Protein 7VPW (pdb70)

GO terms:
  GO:0005515 protein binding (F, IPI)
  GO:0006606 protein import into nucleus (P, IDA)
  GO:0008139 nuclear localization sequence binding (F, TAS)
  GO:0005634 nucleus (C, TAS)
  GO:0005737 cytoplasm (C, TAS)
  GO:0005829 cytosol (C, TAS)
  GO:0005929 cilium (C, TAS)
  GO:0005654 nucleoplasm (C, IDA)
  GO:0005730 nucleolus (C, IDA)
  GO:0005829 cytosol (C, IDA)
  GO:0070062 extracellular exosome (C, HDA)
  GO:0003723 RNA binding (F, HDA)

Secondary structure (DSSP, 8-state):
---STTHHHHHHHHHHHT-SSHHHHHHHHHHHHHHTTSTHHHHHHHHHHHH-TTS-HHHHHHHHHHHHHHHHS-GGG--HHHHHHHHHHHHHSTT-SSHHHHHHHHHHHHHHHHSS-GGGSTTHHHHHHHGGG-SSHHHHHHHHHHHHHHHHH-HHHHSSGGGT-THHHHHHHHHHGGG-S-HHHHHHHHHHHHTTTTTT-HHHHTTHHHHHHHHHHHTT---HHHHHHHHHHHHHHHHH-HHHHGGGHHHHHHHHHHHHT-SSHHHHHHHHHHHHHHHTSTTHHHHGGGTHHHHHHHHHHHTSPPHHHHHHH---S-HHHHHHHHHHHHHHHHGGGGGGGTHHHHHHHTT-SSHHHHHHHHHHHHHTHHHHHHHHGGGHHHHHHHHHHHTT-SSHHHHHHHHHHHHHTHHHHHHS-IIIIIHHHHHHHHHHHT-SSHHHHHHHHHHHHHHHHHHGGGGGGGHHHHHHHHHHHHHH--SHHHHHHHHHHHHHHHHHGGGG--HHHHHHHHHHHHHHHHHS-TT-STHHHHHHHHHHHHHHHGGGGGGGHHHHHHHHHHHHHHHHHHHHHHHH-TTT-PPP-THHHHHHHHHHHHHHHHHGGGGHHHHTTS-HHHHHHHHTT-SSHHHHHHHHHHHHHHHHH-HHHHGGGHHHHHHHHHHH--TTSHHHHHHHHHHHHHHHHHHGGGGGGGHHHHHHHHHHHHT-SS--HHHHHHHHHHHHHHHHH-HHHHGGGGGGTHHHHHHHHTTS-SSHHHHHHHHHHHHHHTT--HHHHTTHHHHHHHHHT-SS--HHHHHHHHHHHHHHHHHH-HHHHHHHHTTS-HHHHHHHHHHHT-/-------

Radius of gyration: 36.33 Å; Cα contacts (8 Å, |Δi|>4): 1030; chains: 2; bounding box: 74×64×117 Å

Foldseek 3Di:
DCDDDPD/DDDDPPLVVVLVLLVQCVDPDVVSVVVSVVVLVVVLVPLVLLVSLLCLQQPVVVDDNVSSLVSLVSSLVSLVPPVVPHDPVSLVVSVVRLLVCCQPPDVSSNVSSLSSLLSSCLRPHCVVPVVLVVSLLVQCPPPRVSSNLSSLSSLLSNCVRAVVPLLDPPNPNPVLVLLVSLLVQLPPPDVSSVLSSLSSNQSCLLVVRVSCVVVVVSVVVSLVVLLPPPPLSSLLSSLSSLLSCCVHVVVVCVVVVVVVLVSLLVQLPDPDFSSVQSSLSSLLSNLVDPVNVVPCVVPLLSRLVSLLVQLQDDVVVVVVVCDDDGSNNSSLSSLLSVLQVCAQVSCVSPVVLLVVQCPDPPVSSNLSSLSSLQSNCVRHVVNCVVCCLVVLVSLLVQCVDPDQSSVQSSLNSVLSNLQVQLVDDCVSRPVSSVVSLLVQCPPPDVSSVQSSLLSLLSNLLRNQQVCLVVVVVVLVSLLVVLVVDDPPSVLSSLSSLLSNLLRNAQSQQDVVSCVSHVPSLLVCVVPDDLPDDSCLSVLSSLLSNCLRNQQSCLVRVVVLLVSLLVNLVVLLVLQVVCVVPNPVRPHDDCSSNLSSLSSLLSNLQRNAQSCVVPLVPGCLVVSLLSQCPPPPLSSVLSSLSNLQSCLRRPCVSVVVCCVVVLVSLLVVCDCVVVSNNLSSLLSLLSNLQSCALVCVVSCVSRVVSLLVVLPDPPHDLSSNQSSLLSLLSNLLRHLVVSLVCLLRHVQSSLVRQLPDDQDVSNVSSLSSVLSSCVVPVVSCVVPVVSVLSSVLSDDDHDPVSLVSVLCSVVVVDVVQDDVSVCVVCVPDDPSSSVSCCVSNVD

Solvent-accessible surface area: 38948 Å² total; per-residue (Å²): 228,172,38,39,102,18,49,230,33,74,140,148,34,22,131,101,16,21,86,5,9,127,48,23,78,17,142,62,79,99,76,70,172,79,5,104,85,78,19,115,108,53,23,135,142,36,76,14,1,16,33,3,1,28,0,0,6,116,22,147,109,48,75,83,73,3,13,4,49,0,0,51,36,0,38,82,6,2,115,52,80,37,178,88,23,54,126,53,16,17,81,52,4,30,57,29,1,9,110,38,1,18,20,103,15,90,88,1,35,66,4,3,15,66,1,0,14,13,10,7,64,107,38,90,11,80,93,11,73,76,0,7,84,101,1,12,77,42,1,82,45,185,63,99,45,25,7,28,10,0,0,28,3,1,41,86,4,0,79,62,13,16,121,77,0,54,45,105,88,31,136,122,25,4,96,105,2,0,41,40,0,10,116,24,4,162,60,101,17,53,112,0,32,12,29,0,0,4,0,0,2,51,0,0,90,43,147,4,122,16,0,22,128,76,10,80,48,0,9,121,15,2,70,79,12,30,74,28,160,60,59,88,0,25,75,18,1,0,96,0,5,17,31,0,0,101,23,56,29,85,81,0,78,96,70,5,73,109,10,0,74,29,0,0,115,20,8,112,24,182,43,131,85,3,3,42,26,0,0,45,0,2,34,17,2,3,112,39,119,89,1,102,118,16,1,71,173,16,10,73,104,0,0,52,21,1,4,90,10,0,69,27,53,110,130,21,27,134,120,83,124,97,137,96,33,52,11,53,0,1,1,16,0,0,19,31,1,0,58,43,6,121,63,110,0,16,99,61,0,20,81,47,5,120,122,15,1,113,68,181,114,63,32,22,36,0,0,0,0,1,0,1,0,0,0,1,100,2,0,30,119,18,2,61,90,78,0,59,125,14,0,60,52,1,18,130,8,0,72,26,173,71,12,5,0,25,0,2,0,0,27,0,1,13,56,0,3,118,25,0,35,76,53,80,44,100,72,33,1,84,52,2,4,64,44,2,11,116,69,0,56,2,104,41,117,72,0,5,40,5,0,0,7,2,0,0,39,2,0,96,70,5,57,82,86,0,47,96,36,5,46,156,0,0,70,29,0,30,106,2,20,86,86,9,101,144,158,5,10,55,31,0,1,46,0,1,4,13,1,1,100,17,8,23,128,81,2,60,108,105,110,28,18,122,61,3,0,62,26,0,34,112,50,3,83,111,11,124,43,150,49,159,45,1,58,33,0,0,100,3,3,29,13,0,0,64,6,2,83,67,19,2,85,97,42,10,97,30,1,8,101,38,0,11,80,7,0,90,107,6,14,33,69,21,130,79,36,131,87,97,93,114,142,85,155,58,28,72,39,74,52,0,23,31,0,0,62,0,3,8,11,1,1,106,14,5,25,40,86,2,59,98,14,1,60,168,31,54,1,22,74,2,1,91,76,0,0,96,18,181,59,41,78,0,22,58,3,0,0,17,0,0,0,6,4,0,98,18,3,18,108,39,1,95,106,38,2,59,84,1,0,56,36,0,11,101,19,6,45,31,133,84,56,64,4,0,30,26,0,0,49,0,0,0,11,0,0,58,85,20,20,128,81,0,87,75,33,0,70,82,0,7,122,57,0,16,134,4,3,75,94,108,151,22,62,157,72,0,34,49,30,0,0,13,1,0,0,14,0,0,93,18,0,27,116,62,0,2,86,32,0,72,107,0,0,123,32,0,2,74,7,0,99,106,24,207,50,68,119,45,0,12,15,0,0,38,0,0,8,39,0,5,90,58,40,54,65,0,0,88,132,15,11,56,68,0,0,31,0,0,7,21,4,111,120,13,114,121,64,0,85,84,75,0,22,154,16,0,71,32,18,42,128,149,59,25,107,93,60,12,148,140,58,8,100,113,17,87,126,92,22,71,93,100,2,16,93,63,5,49,50

Organism: Homo sapiens (NCBI:txid9606)

Nearest PDB structures (foldseek):
  7vpw-assembly1_A  TM=1.001E+00  e=3.014E-93  Homo sapiens
  5tqc-assembly1_A  TM=9.949E-01  e=6.762E-83  Homo sapiens
  4oo6-assembly1_A  TM=9.589E-01  e=8.581E-81  Homo sapiens
  4fdd-assembly1_A  TM=8.872E-01  e=8.581E-81  Homo sapiens
  2ot8-assembly1_A  TM=8.801E-01  e=3.097E-78  Homo sapiens

InterPro domains:
  IPR001494 Importin-beta, N-terminal domain [PF03810] (42-108)
  IPR001494 Importin-beta, N-terminal domain [PS50166] (41-109)
  IPR001494 Importin-beta, N-terminal domain [SM00913] (41-109)
  IPR011989 Armadillo-like helical [G3DSA:1.25.10.10] (9-348)
  IPR011989 Armadillo-like helical [G3DSA:1.25.10.10] (349-898)
  IPR016024 Armadillo-type fold [SSF48371] (9-885)
  IPR040122 Importin beta family [PTHR10527] (19-873)
  IPR057672 IPO4/5-like, TPR repeats domain [PF25780] (124-267)
  IPR058584 Importin subunit beta-1/Transportin-1-like, TPR repeats [PF25574] (674-776)

Sequence (841 aa):
RKRSRPYKPDEQGLQQILQLLKESQSPDTTIQRTVQQKLEQLNQYPDFNNYLIFVLTKLKSEDEPTRSLSGLILKNNVKAHFQNFPNGVTDFIKSECLNNIGDSSPLIRATVGILITTIASKGELQNWPDLLPKLCSLLDSEDYNTCEGAFGALQKICEDSAEILDSDVLDRPLNIMIPKFLQFFKHSSPKIRSHAVACVNQFIISRTQALMLHIDSFIENLFALAGDEEPEVRKNVCRALVMLLEVRMDRLLPHMHNIVEYMLQRTQDQDENVALEACEFWLTLAEQPICKDVLVRHLPKLIPVLVNGMKYSDIDIILLKSDWNLRKCSAAALDVLANVYRDELLPHILPLLKELLFHHEWVVKESGILVLGAIAEGCMQGMIPYLPELIPHLIQCLSDKKALVRSITCWTLSRYAHWVVSQPPDTYLKPLMTELLKRILDSNKRVQEAACSAFATLEEEACTELVPYLAYILDTLVFAFSKYQHKNLLILYDAIGTLADSVGHHLNKPEYIQMLMPPLIQKWNMLKDEDKDLFPLLECLSSVATALQSGFLPYCEPVYQRCVNLVQKTLAQAMLNNAQPDQYEAPDKDFMIVALDLLSGLAEGLGGNIEQLVARSNILTLMYQCMQDKMPEVRQSSFALLGDLTKACFQHVKPCIADFMPILGTNLNPEFISVCNNATWAIGEISIQMGIEMQPYIPMVLHQLVEIINRPNTPKTLLENTAITIGRLGYVCPQEVAPMLQQFIRPWCTSLRNIRDNEEKDSAFRGICTMISVNPSGVIQDFIFFCDAVASWINPKDDLRDMFCKILHGFKNQVGDENWRRFSDQFPLPLKERLAAFYGV

Structure (mmCIF, N/CA/C/O backbone):
data_7VPW
#
_entry.id   7VPW
#
_cell.length_a   68.896
_cell.length_b   129.688
_cell.length_c   170.214
_cell.angle_alpha   90.000
_cell.angle_beta   90.000
_cell.angle_gamma   90.000
#
_symmetry.space_group_name_H-M   'P 2 21 21'
#
loop_
_entity.id
_entity.type
_entity.pdbx_description
1 polymer 'BRCA1-associated protein 1 (BAP1)'
2 polymer Transportin-1
#
loop_
_atom_site.group_PDB
_atom_site.id
_atom_site.type_symbol
_atom_site.label_atom_id
_atom_site.label_alt_id
_atom_site.label_comp_id
_atom_site.label_asym_id
_atom_site.label_entity_id
_atom_site.label_seq_id
_atom_site.pdbx_PDB_ins_code
_atom_site.Cartn_x
_atom_site.Cartn_y
_atom_site.Cartn_z
_atom_site.occupancy
_atom_site.B_iso_or_equiv
_atom_site.auth_seq_id
_atom_site.auth_comp_id
_atom_site.auth_asym_id
_atom_site.auth_atom_id
_atom_site.pdbx_PDB_model_num
ATOM 1 N N . ARG A 1 13 ? -38.000 -29.919 41.941 1.00 174.97 718 ARG B N 1
ATOM 2 C CA . ARG A 1 13 ? -38.734 -30.843 42.800 1.00 175.22 718 ARG B CA 1
ATOM 3 C C . ARG A 1 13 ? -37.811 -31.460 43.850 1.00 180.10 718 ARG B C 1
ATOM 4 O O . ARG A 1 13 ? -36.628 -31.694 43.595 1.00 183.28 718 ARG B O 1
ATOM 12 N N . LYS A 1 14 ? -38.361 -31.721 45.043 1.00 177.69 719 LYS B N 1
ATOM 13 C CA . LYS A 1 14 ? -37.648 -32.388 46.132 1.00 174.46 719 LYS B CA 1
ATOM 14 C C . LYS A 1 14 ? -38.704 -33.037 47.034 1.00 173.59 719 LYS B C 1
ATOM 15 O O . LYS A 1 14 ? -38.899 -32.687 48.199 1.00 177.00 719 LYS B O 1
ATOM 21 N N . ARG A 1 15 ? -39.401 -34.027 46.476 1.00 164.72 720 ARG B N 1
ATOM 22 C CA . ARG A 1 15 ? -40.525 -34.654 47.160 1.00 162.12 720 ARG B CA 1
ATOM 23 C C . ARG A 1 15 ? -40.049 -35.522 48.320 1.00 153.76 720 ARG B C 1
ATOM 24 O O . ARG A 1 15 ? -39.011 -36.180 48.249 1.00 149.51 720 ARG B O 1
ATOM 32 N N . SER A 1 16 ? -40.849 -35.538 49.388 1.00 151.49 721 SER B N 1
ATOM 33 C CA . SER A 1 16 ? -40.424 -36.024 50.702 1.00 147.60 721 SER B CA 1
ATOM 34 C C . SER A 1 16 ? -40.268 -37.543 50.693 1.00 143.37 721 SER B C 1
ATOM 35 O O . SER A 1 16 ? -41.105 -38.299 51.196 1.00 140.77 721 SER B O 1
ATOM 38 N N . ARG A 1 17 ? -39.152 -37.992 50.124 1.00 141.63 722 ARG B N 1
ATOM 39 C CA . ARG A 1 17 ? -38.712 -39.360 50.343 1.00 127.83 722 ARG B CA 1
ATOM 40 C C . ARG A 1 17 ? -38.146 -39.489 51.758 1.00 123.89 722 ARG B C 1
ATOM 41 O O . ARG A 1 17 ? -37.685 -38.502 52.339 1.00 134.89 722 ARG B O 1
ATOM 49 N N . PRO A 1 18 ? -38.192 -40.68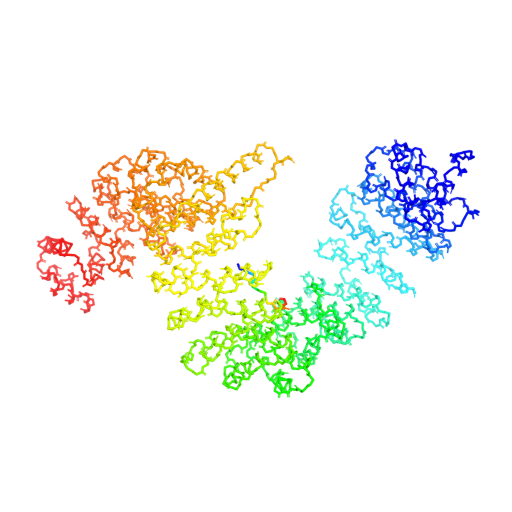2 52.349 1.00 116.81 723 PRO B N 1
ATOM 50 C CA . PRO A 1 18 ? -37.833 -40.822 53.764 1.00 114.66 723 PRO B CA 1
ATOM 51 C C . PRO A 1 18 ? -36.343 -40.958 54.044 1.00 112.31 723 PRO B C 1
ATOM 52 O O . PRO A 1 18 ? -35.988 -41.325 55.168 1.00 109.09 723 PRO B O 1
ATOM 56 N N . TYR A 1 19 ? -35.460 -40.682 53.079 1.00 120.78 724 TYR B N 1
ATOM 57 C CA . TYR A 1 19 ? -34.024 -40.633 53.376 1.00 119.11 724 TYR B CA 1
ATOM 58 C C . TYR A 1 19 ? -33.253 -39.653 52.487 1.00 109.65 724 TYR B C 1
ATOM 59 O O . TYR A 1 19 ? -33.453 -39.586 51.274 1.00 110.33 724 TYR B O 1
ATOM 68 N N . LYS B 2 10 ? -1.754 -7.824 87.454 1.00 168.31 6 LYS A N 1
ATOM 69 C CA . LYS B 2 10 ? -1.425 -6.526 88.038 1.00 168.56 6 LYS A CA 1
ATOM 70 C C . LYS B 2 10 ? -2.653 -5.766 88.605 1.00 170.99 6 LYS A C 1
ATOM 71 O O . LYS B 2 10 ? -2.557 -5.200 89.693 1.00 167.62 6 LYS A O 1
ATOM 77 N N . PRO B 2 11 ? -3.794 -5.746 87.901 1.00 172.51 7 PRO A N 1
ATOM 78 C CA . PRO B 2 11 ? -4.999 -5.131 88.491 1.00 170.24 7 PRO A CA 1
ATOM 79 C C . PRO B 2 11 ? -5.523 -5.955 89.663 1.00 167.42 7 PRO A C 1
ATOM 80 O O . PRO B 2 11 ? -5.674 -7.175 89.559 1.00 155.85 7 PRO A O 1
ATOM 84 N N . ASP B 2 12 ? -5.817 -5.282 90.777 1.00 171.22 8 ASP A N 1
ATOM 85 C CA . ASP B 2 12 ? -6.063 -5.997 92.027 1.00 176.02 8 ASP A CA 1
ATOM 86 C C . ASP B 2 12 ? -6.785 -5.093 93.028 1.00 180.11 8 ASP A C 1
ATOM 87 O O . ASP B 2 12 ? -7.146 -3.949 92.729 1.00 170.53 8 ASP A O 1
ATOM 92 N N . GLU B 2 13 ? -6.994 -5.641 94.228 1.00 190.20 9 GLU A N 1
ATOM 93 C CA . GLU B 2 13 ? -7.567 -4.977 95.414 1.00 185.94 9 GLU A CA 1
ATOM 94 C C . GLU B 2 13 ? -8.990 -4.509 95.117 1.00 171.69 9 GLU A C 1
ATOM 95 O O . GLU B 2 13 ? -9.813 -5.331 94.689 1.00 173.52 9 GLU A O 1
ATOM 101 N N . GLN B 2 14 ? -9.338 -3.252 95.376 1.00 166.97 10 GLN A N 1
ATOM 102 C CA . GLN B 2 14 ? -10.738 -2.859 95.386 1.00 171.60 10 GLN A CA 1
ATOM 103 C C . GLN B 2 14 ? -11.387 -3.049 94.019 1.00 167.86 10 GLN A C 1
ATOM 104 O O . GLN B 2 14 ? -10.735 -3.306 93.004 1.00 163.30 10 GLN A O 1
ATOM 110 N N . GLY B 2 15 ? -12.713 -2.955 94.018 1.00 165.61 11 GLY A N 1
ATOM 111 C CA . GLY B 2 15 ? -13.465 -3.187 92.803 1.00 164.25 11 GLY A CA 1
ATOM 112 C C . GLY B 2 15 ? -13.699 -4.680 92.700 1.00 163.87 11 GLY A C 1
ATOM 113 O O . GLY B 2 15 ? -14.742 -5.134 92.224 1.00 163.51 11 GLY A O 1
ATOM 114 N N . LEU B 2 16 ? -12.724 -5.461 93.173 1.00 166.27 12 LEU A N 1
ATOM 115 C CA . LEU B 2 16 ? -12.822 -6.913 93.088 1.00 163.15 12 LEU A CA 1
ATOM 116 C C . LEU B 2 16 ? -13.947 -7.445 93.968 1.00 164.52 12 LEU A C 1
ATOM 117 O O . LEU B 2 16 ? -14.626 -8.408 93.599 1.00 166.04 12 LEU A O 1
ATOM 122 N N . GLN B 2 17 ? -14.158 -6.838 95.142 1.00 167.39 13 GLN A N 1
ATOM 123 C CA . GLN B 2 17 ? -15.332 -7.176 95.944 1.00 167.52 13 GLN A CA 1
ATOM 124 C C . GLN B 2 17 ? -16.622 -6.976 95.163 1.00 164.87 13 GLN A C 1
ATOM 125 O O . GLN B 2 17 ? -17.529 -7.812 95.223 1.00 163.31 13 GLN A O 1
ATOM 131 N N . GLN B 2 18 ? -16.724 -5.884 94.415 1.00 168.62 14 GLN A N 1
ATOM 132 C CA . GLN B 2 18 ? -17.976 -5.632 93.714 1.00 170.26 14 GLN A CA 1
ATOM 133 C C . GLN B 2 18 ? -18.104 -6.536 92.490 1.00 165.93 14 GLN A C 1
ATOM 134 O O . GLN B 2 18 ? -19.219 -6.882 92.095 1.00 166.94 14 GLN A O 1
ATOM 140 N N . ILE B 2 19 ? -16.982 -6.968 91.906 1.00 161.46 15 ILE A N 1
ATOM 141 C CA . ILE B 2 19 ? -17.042 -7.943 90.821 1.00 162.65 15 ILE A CA 1
ATOM 142 C C . ILE B 2 19 ? -17.456 -9.315 91.348 1.00 165.61 15 ILE A C 1
ATOM 143 O O . ILE B 2 19 ? -18.224 -10.038 90.702 1.00 163.57 15 ILE A O 1
ATOM 148 N N . LEU B 2 20 ? -16.961 -9.696 92.528 1.00 165.42 16 LEU A N 1
ATOM 149 C CA . LEU B 2 20 ? -17.388 -10.948 93.145 1.00 157.65 16 LEU A CA 1
ATOM 150 C C . LEU B 2 20 ? -18.868 -10.895 93.508 1.00 161.53 16 LEU A C 1
ATOM 151 O O . LEU B 2 20 ? -19.602 -11.874 93.320 1.00 162.28 16 LEU A O 1
ATOM 156 N N . GLN B 2 21 ? -19.317 -9.752 94.035 1.00 167.28 17 GLN A N 1
ATOM 157 C CA . GLN B 2 21 ? -20.741 -9.497 94.231 1.00 170.91 17 GLN A CA 1
ATOM 158 C C . GLN B 2 21 ? -21.515 -9.664 92.930 1.00 171.60 17 GLN A C 1
ATOM 159 O O . GLN B 2 21 ? -22.600 -10.254 92.907 1.00 170.69 17 GLN A O 1
ATOM 165 N N . LEU B 2 22 ? -20.971 -9.135 91.833 1.00 170.14 18 LEU A N 1
ATOM 166 C CA . LEU B 2 22 ? -21.667 -9.203 90.554 1.00 169.31 18 LEU A CA 1
ATOM 167 C C . LEU B 2 22 ? -21.752 -10.639 90.052 1.00 165.81 18 LEU A C 1
ATOM 168 O O . LEU B 2 22 ? -22.761 -11.038 89.467 1.00 167.62 18 LEU A O 1
ATOM 173 N N . LEU B 2 23 ? -20.704 -11.431 90.276 1.00 157.35 19 LEU A N 1
ATOM 174 C CA . LEU B 2 23 ? -20.742 -12.835 89.883 1.00 155.53 19 LEU A CA 1
ATOM 175 C C . LEU B 2 23 ? -21.768 -13.599 90.713 1.00 165.48 19 LEU A C 1
ATOM 176 O O . LEU B 2 23 ? -22.579 -14.369 90.175 1.00 168.04 19 LEU A O 1
ATOM 181 N N . LYS B 2 24 ? -21.752 -13.383 92.032 1.00 169.54 20 LYS A N 1
ATOM 182 C CA . LYS B 2 24 ? -22.746 -13.987 92.913 1.00 172.43 20 LYS A CA 1
ATOM 183 C C . LYS B 2 24 ? -24.162 -13.634 92.466 1.00 174.39 20 LYS A C 1
ATOM 184 O O . LYS B 2 24 ? -25.054 -14.491 92.441 1.00 177.02 20 LYS A O 1
ATOM 190 N N . GLU B 2 25 ? -24.379 -12.367 92.096 1.00 170.20 21 GLU A N 1
ATOM 191 C CA . GLU B 2 25 ? -25.685 -11.937 91.601 1.00 173.16 21 GLU A CA 1
ATOM 192 C C . GLU B 2 25 ? -26.020 -12.596 90.269 1.00 172.07 21 GLU A C 1
ATOM 193 O O . GLU B 2 25 ? -27.180 -12.934 90.008 1.00 172.84 21 GLU A O 1
ATOM 199 N N . SER B 2 26 ? -25.021 -12.774 89.407 1.00 167.65 22 SER A N 1
ATOM 200 C CA . SER B 2 26 ? -25.242 -13.431 88.128 1.00 164.74 22 SER A CA 1
ATOM 201 C C . SER B 2 26 ? -25.547 -14.911 88.290 1.00 172.53 22 SER A C 1
ATOM 202 O O . SER B 2 26 ? -26.049 -15.535 87.349 1.00 179.43 22 SER A O 1
ATOM 205 N N . GLN B 2 27 ? -25.245 -15.490 89.452 1.00 175.89 23 GLN A N 1
ATOM 206 C CA . GLN B 2 27 ? -25.630 -16.865 89.751 1.00 175.72 23 GLN A CA 1
ATOM 207 C C . GLN B 2 27 ? -26.917 -16.945 90.572 1.00 178.28 23 GLN A C 1
ATOM 208 O O . GLN B 2 27 ? -27.091 -17.884 91.355 1.00 171.95 23 GLN A O 1
ATOM 214 N N . SER B 2 28 ? -27.828 -15.987 90.393 1.00 184.07 24 SER A N 1
ATOM 215 C CA . SER B 2 28 ? -29.005 -15.907 91.249 1.00 187.06 24 SER A CA 1
ATOM 216 C C . SER B 2 28 ? -29.960 -17.059 90.944 1.00 196.84 24 SER A C 1
ATOM 217 O O . SER B 2 28 ? -30.067 -17.487 89.789 1.00 195.98 24 SER A O 1
ATOM 220 N N . PRO B 2 29 ? -30.670 -17.585 91.950 1.00 202.41 25 PRO A N 1
ATOM 221 C CA . PRO B 2 29 ? -31.677 -18.618 91.642 1.00 199.97 25 PRO A CA 1
ATOM 222 C C . PRO B 2 29 ? -32.842 -18.088 90.825 1.00 198.04 25 PRO A C 1
ATOM 223 O O . PRO B 2 29 ? -33.246 -18.720 89.840 1.00 192.67 25 PRO A O 1
ATOM 227 N N . ASP B 2 30 ? -33.382 -16.934 91.202 1.00 201.85 26 ASP A N 1
ATOM 228 C CA . ASP B 2 30 ? -34.508 -16.347 90.493 1.00 204.01 26 ASP A CA 1
ATOM 229 C C . ASP B 2 30 ? -34.054 -15.719 89.184 1.00 203.18 26 ASP A C 1
ATOM 230 O O . ASP B 2 30 ? -32.949 -15.181 89.083 1.00 202.74 26 ASP A O 1
ATOM 235 N N . THR B 2 31 ? -34.923 -15.790 88.177 1.00 202.07 27 THR A N 1
ATOM 236 C CA . THR B 2 31 ? -34.608 -15.193 86.888 1.00 199.82 27 THR A CA 1
ATOM 237 C C . THR B 2 31 ? -34.601 -13.673 86.967 1.00 202.28 27 THR A C 1
ATOM 238 O O . THR B 2 31 ? -33.905 -13.016 86.184 1.00 202.30 27 THR A O 1
ATOM 242 N N . THR B 2 32 ? -35.344 -13.108 87.922 1.00 203.29 28 THR A N 1
ATOM 243 C CA . THR B 2 32 ? -35.527 -11.661 87.979 1.00 205.95 28 THR A CA 1
ATOM 244 C C . THR B 2 32 ? -34.200 -10.936 88.166 1.00 204.67 28 THR A C 1
ATOM 245 O O . THR B 2 32 ? -33.906 -9.968 87.456 1.00 205.69 28 THR A O 1
ATOM 249 N N . ILE B 2 33 ? -33.387 -11.384 89.125 1.00 202.85 29 ILE A N 1
ATOM 250 C CA . ILE B 2 33 ? -32.087 -10.753 89.331 1.00 199.75 29 ILE A CA 1
ATOM 251 C C . ILE B 2 33 ? -31.149 -11.076 88.175 1.00 198.03 29 ILE A C 1
ATOM 252 O O . ILE B 2 33 ? -30.375 -10.221 87.728 1.00 198.85 29 ILE A O 1
ATOM 257 N N . GLN B 2 34 ? -31.217 -12.309 87.664 1.00 194.16 30 GLN A N 1
ATOM 258 C CA . GLN B 2 34 ? -30.382 -12.714 86.536 1.00 194.52 30 GLN A CA 1
ATOM 259 C C . GLN B 2 34 ? -30.588 -11.803 85.333 1.00 198.06 30 GLN A C 1
ATOM 260 O O . GLN B 2 34 ? -29.625 -11.284 84.755 1.00 198.03 30 GLN A O 1
ATOM 266 N N . ARG B 2 35 ? -31.840 -11.603 84.936 1.00 199.13 31 ARG A N 1
ATOM 267 C CA . ARG B 2 35 ? -32.140 -10.769 83.782 1.00 197.66 31 ARG A CA 1
ATOM 268 C C . ARG B 2 35 ? -32.231 -9.287 84.131 1.00 197.73 31 ARG A C 1
ATOM 269 O O . ARG B 2 35 ? -32.736 -8.503 83.321 1.00 203.01 31 ARG A O 1
ATOM 277 N N . THR B 2 36 ? -31.770 -8.887 85.317 1.00 195.41 32 THR A N 1
ATOM 278 C CA . THR B 2 36 ? -31.502 -7.487 85.610 1.00 194.22 32 THR A CA 1
ATOM 279 C C . THR B 2 36 ? -30.039 -7.224 85.922 1.00 187.57 32 THR A C 1
ATOM 280 O O . THR B 2 36 ? -29.624 -6.060 85.937 1.00 185.31 32 THR A O 1
ATOM 284 N N . VAL B 2 37 ? -29.245 -8.267 86.142 1.00 188.04 33 VAL A N 1
ATOM 285 C CA . VAL B 2 37 ? -27.817 -8.089 86.359 1.00 185.03 33 VAL A CA 1
ATOM 286 C C . VAL B 2 37 ? -27.071 -8.031 85.036 1.00 184.30 33 VAL A C 1
ATOM 287 O O . VAL B 2 37 ? -26.087 -7.295 84.898 1.00 180.28 33 VAL A O 1
ATOM 291 N N . GLN B 2 38 ? -27.540 -8.790 84.041 1.00 186.68 34 GLN A N 1
ATOM 292 C CA . GLN B 2 38 ? -26.848 -8.875 82.760 1.00 186.12 34 GLN A CA 1
ATOM 293 C C . GLN B 2 38 ? -26.707 -7.512 82.091 1.00 185.68 34 GLN A C 1
ATOM 294 O O . GLN B 2 38 ? -25.792 -7.310 81.284 1.00 184.94 34 GLN A O 1
ATOM 300 N N . GLN B 2 39 ? -27.604 -6.571 82.405 1.00 186.51 35 GLN A N 1
ATOM 301 C CA . GLN B 2 39 ? -27.454 -5.202 81.915 1.00 182.78 35 GLN A CA 1
ATOM 302 C C . GLN B 2 39 ? -26.169 -4.570 82.430 1.00 181.47 35 GLN A C 1
ATOM 303 O O . GLN B 2 39 ? -25.446 -3.908 81.676 1.00 185.08 35 GLN A O 1
ATOM 309 N N . LYS B 2 40 ? -25.876 -4.762 83.717 1.00 179.03 36 LYS A N 1
ATOM 310 C CA . LYS B 2 40 ? -24.640 -4.249 84.294 1.00 178.95 36 LYS A CA 1
ATOM 311 C C . LYS B 2 40 ? -23.420 -4.859 83.609 1.00 171.83 36 LYS A C 1
ATOM 312 O O . LYS B 2 40 ? -22.428 -4.164 83.355 1.00 168.50 36 LYS A O 1
ATOM 318 N N . LEU B 2 41 ? -23.492 -6.144 83.257 1.00 174.55 37 LEU A N 1
ATOM 319 C CA . LEU B 2 41 ? -22.395 -6.770 82.523 1.00 174.10 37 LEU A CA 1
ATOM 320 C C . LEU B 2 41 ? -22.230 -6.159 81.136 1.00 175.29 37 LEU A C 1
ATOM 321 O O . LEU B 2 41 ? -21.110 -5.838 80.716 1.00 172.33 37 LEU A O 1
ATOM 326 N N . GLU B 2 42 ? -23.328 -6.003 80.394 1.00 181.60 38 GLU A N 1
ATOM 327 C CA . GLU B 2 42 ? -23.144 -5.472 79.049 1.00 182.58 38 GLU A CA 1
ATOM 328 C C . GLU B 2 42 ? -22.817 -3.988 79.050 1.00 175.53 38 GLU A C 1
ATOM 329 O O . GLU B 2 42 ? -22.417 -3.454 78.008 1.00 174.46 38 GLU A O 1
ATOM 335 N N . GLN B 2 43 ? -22.998 -3.310 80.182 1.00 175.32 39 GLN A N 1
ATOM 336 C CA . GLN B 2 43 ? -22.442 -1.970 80.321 1.00 178.99 39 GLN A CA 1
ATOM 337 C C . GLN B 2 43 ? -20.954 -2.028 80.646 1.00 172.11 39 GLN A C 1
ATOM 338 O O . GLN B 2 43 ? -20.182 -1.178 80.190 1.00 170.53 39 GLN A O 1
ATOM 344 N N . LEU B 2 44 ? -20.533 -3.039 81.411 1.00 167.06 40 LEU A N 1
ATOM 345 C CA . LEU B 2 44 ? -19.132 -3.128 81.805 1.00 160.91 40 LEU A CA 1
ATOM 346 C C . LEU B 2 44 ? -18.222 -3.664 80.702 1.00 166.71 40 LEU A C 1
ATOM 347 O O . LEU B 2 44 ? -17.010 -3.425 80.766 1.00 161.39 40 LEU A O 1
ATOM 352 N N . ASN B 2 45 ? -18.746 -4.388 79.702 1.00 173.55 41 ASN A N 1
ATOM 353 C CA . ASN B 2 45 ? -17.831 -4.896 78.678 1.00 169.12 41 ASN A CA 1
ATOM 354 C C . ASN B 2 45 ? -17.138 -3.758 77.932 1.00 175.28 41 ASN A C 1
ATOM 355 O O . ASN B 2 45 ? -16.016 -3.932 77.438 1.00 176.92 41 ASN A O 1
ATOM 360 N N . GLN B 2 46 ? -17.795 -2.604 77.812 1.00 174.97 42 GLN A N 1
ATOM 361 C CA . GLN B 2 46 ? -17.256 -1.487 77.047 1.00 169.37 42 GLN A CA 1
ATOM 362 C C . GLN B 2 46 ? -16.021 -0.862 77.695 1.00 164.25 42 GLN A C 1
ATOM 363 O O . GLN B 2 46 ? -15.494 0.114 77.152 0.54 166.85 42 GLN A O 1
ATOM 369 N N . TYR B 2 47 ? -15.541 -1.413 78.815 1.00 160.14 43 TYR A N 1
ATOM 370 C CA . TYR B 2 47 ? -14.360 -0.934 79.535 1.00 156.18 43 TYR A CA 1
ATOM 371 C C . TYR B 2 47 ? -13.360 -2.081 79.516 1.00 156.54 43 TYR A C 1
ATOM 372 O O . TYR B 2 47 ? -13.407 -2.955 80.393 1.00 154.33 43 TYR A O 1
ATOM 381 N N . PRO B 2 48 ? -12.425 -2.111 78.561 1.00 159.36 44 PRO A N 1
ATOM 382 C CA . PRO B 2 48 ? -11.527 -3.273 78.420 1.00 151.13 44 PRO A CA 1
ATOM 383 C C . PRO B 2 48 ? -10.776 -3.722 79.669 1.00 142.08 44 PRO A C 1
ATOM 384 O O . PRO B 2 48 ? -10.389 -4.892 79.745 1.00 144.88 44 PRO A O 1
ATOM 388 N N . ASP B 2 49 ? -10.557 -2.837 80.647 1.00 142.81 45 ASP A N 1
ATOM 389 C CA . ASP B 2 49 ? -9.869 -3.262 81.868 1.00 143.52 45 ASP A CA 1
ATOM 390 C C . ASP B 2 49 ? -10.670 -4.318 82.627 1.00 146.31 45 ASP A C 1
ATOM 391 O O . ASP B 2 49 ? -10.099 -5.111 83.387 1.00 147.72 45 ASP A O 1
ATOM 396 N N . PHE B 2 50 ? -11.991 -4.326 82.436 1.00 146.54 46 PHE A N 1
ATOM 397 C CA . PHE B 2 50 ? -12.873 -5.356 82.984 1.00 141.51 46 PHE A CA 1
ATOM 398 C C . PHE B 2 50 ? -12.360 -6.763 82.692 1.00 137.21 46 PHE A C 1
ATOM 399 O O . PHE B 2 50 ? -12.384 -7.649 83.562 1.00 133.20 46 PHE A O 1
ATOM 407 N N . ASN B 2 51 ? -11.880 -6.980 81.465 1.00 138.12 47 ASN A N 1
ATOM 408 C CA . ASN B 2 51 ? -11.434 -8.304 81.049 1.00 131.06 47 ASN A CA 1
ATOM 409 C C . ASN B 2 51 ? -10.223 -8.767 81.848 1.00 134.30 47 ASN A C 1
ATOM 410 O O . ASN B 2 51 ? -10.058 -9.973 82.080 1.00 141.43 47 ASN A O 1
ATOM 415 N N . ASN B 2 52 ? -9.361 -7.833 82.266 1.00 135.57 48 ASN A N 1
ATOM 416 C CA . ASN B 2 52 ? -8.256 -8.196 83.150 1.00 140.97 48 ASN A CA 1
ATOM 417 C C . ASN B 2 52 ? -8.772 -8.814 84.437 1.00 141.75 48 ASN A C 1
ATOM 418 O O . ASN B 2 52 ? -8.263 -9.844 84.892 1.00 146.51 48 ASN A O 1
ATOM 423 N N . TYR B 2 53 ? -9.788 -8.198 85.042 1.00 135.44 49 TYR A N 1
ATOM 424 C CA . TYR B 2 53 ? -10.364 -8.764 86.256 1.00 136.90 49 TYR A CA 1
ATOM 425 C C . TYR B 2 53 ? -11.009 -10.118 85.996 1.00 138.50 49 TYR A C 1
ATOM 426 O O . TYR B 2 53 ? -10.937 -11.015 86.844 1.00 136.97 49 TYR A O 1
ATOM 435 N N . LEU B 2 54 ? -11.649 -10.292 84.838 1.00 138.39 50 LEU A N 1
ATOM 436 C CA . LEU B 2 54 ? -12.242 -11.599 84.549 1.00 124.28 50 LEU A CA 1
ATOM 437 C C . LEU B 2 54 ? -11.178 -12.690 84.470 1.00 127.14 50 LEU A C 1
ATOM 438 O O . LEU B 2 54 ? -11.281 -13.728 85.144 1.00 129.13 50 LEU A O 1
ATOM 443 N N . ILE B 2 55 ? -10.140 -12.471 83.656 1.00 127.69 51 ILE A N 1
ATOM 444 C CA . ILE B 2 55 ? -9.095 -13.486 83.534 1.00 122.06 51 ILE A CA 1
ATOM 445 C C . ILE B 2 55 ? -8.367 -13.678 84.860 1.00 124.46 51 ILE A C 1
ATOM 446 O O . ILE B 2 55 ? -7.910 -14.786 85.168 1.00 132.59 51 ILE A O 1
ATOM 451 N N . PHE B 2 56 ? -8.277 -12.629 85.684 1.00 122.00 52 PHE A N 1
ATOM 452 C CA . PHE B 2 56 ? -7.623 -12.763 86.983 1.00 129.80 52 PHE A CA 1
ATOM 453 C C . PHE B 2 56 ? -8.442 -13.628 87.929 1.00 133.17 52 PHE A C 1
ATOM 454 O O . PHE B 2 56 ? -7.901 -14.517 88.599 1.00 139.39 52 PHE A O 1
ATOM 462 N N . VAL B 2 57 ? -9.745 -13.360 88.024 1.00 128.40 53 VAL A N 1
ATOM 463 C CA . VAL B 2 57 ? -10.612 -14.196 88.847 1.00 133.39 53 VAL A CA 1
ATOM 464 C C . VAL B 2 57 ? -10.511 -15.650 88.403 1.00 137.00 53 VAL A C 1
ATOM 465 O O . VAL B 2 57 ? -10.437 -16.565 89.233 1.00 134.56 53 VAL A O 1
ATOM 469 N N . LEU B 2 58 ? -10.473 -15.885 87.088 1.00 140.24 54 LEU A N 1
ATOM 470 C CA . LEU B 2 58 ? -10.386 -17.260 86.599 1.00 131.32 54 LEU A CA 1
ATOM 471 C C . LEU B 2 58 ? -9.064 -17.910 86.991 1.00 124.14 54 LEU A C 1
ATOM 472 O O . LEU B 2 58 ? -9.040 -19.024 87.527 1.00 120.76 54 LEU A O 1
ATOM 477 N N . THR B 2 59 ? -7.953 -17.222 86.747 1.00 125.79 55 THR A N 1
ATOM 478 C CA . THR B 2 59 ? -6.650 -17.873 86.776 1.00 131.28 55 THR A CA 1
ATOM 479 C C . THR B 2 59 ? -5.972 -17.849 88.142 1.00 139.99 55 THR A C 1
ATOM 480 O O . THR B 2 59 ? -5.138 -18.720 88.417 1.00 147.02 55 THR A O 1
ATOM 484 N N . LYS B 2 60 ? -6.293 -16.889 89.011 1.00 137.59 56 LYS A N 1
ATOM 485 C CA . LYS B 2 60 ? -5.443 -16.639 90.171 1.00 137.42 56 LYS A CA 1
ATOM 486 C C . LYS B 2 60 ? -6.168 -16.532 91.504 1.00 137.59 56 LYS A C 1
ATOM 487 O O . LYS B 2 60 ? -5.514 -16.684 92.542 1.00 135.08 56 LYS A O 1
ATOM 493 N N . LEU B 2 61 ? -7.473 -16.281 91.527 1.00 138.19 57 LEU A N 1
ATOM 494 C CA . LEU B 2 61 ? -8.183 -16.068 92.787 1.00 141.37 57 LEU A CA 1
ATOM 495 C C . LEU B 2 61 ? -8.657 -17.429 93.301 1.00 147.94 57 LEU A C 1
ATOM 496 O O . LEU B 2 61 ? -9.842 -17.764 93.300 1.00 153.02 57 LEU A O 1
ATOM 501 N N . LYS B 2 62 ? -7.687 -18.227 93.752 1.00 147.24 58 LYS A N 1
ATOM 502 C CA . LYS B 2 62 ? -7.963 -19.620 94.094 1.00 145.06 58 LYS A CA 1
ATOM 503 C C . LYS B 2 62 ? -8.711 -19.774 95.409 1.00 146.50 58 LYS A C 1
ATOM 504 O O . LYS B 2 62 ? -9.051 -20.904 95.777 1.00 144.56 58 LYS A O 1
ATOM 510 N N . SER B 2 63 ? -8.965 -18.684 96.130 1.00 150.42 59 SER A N 1
ATOM 511 C CA . SER B 2 63 ? -9.752 -18.779 97.351 1.00 151.44 59 SER A CA 1
ATOM 512 C C . SER B 2 63 ? -11.251 -18.731 97.085 1.00 148.66 59 SER A C 1
ATOM 513 O O . SER B 2 63 ? -12.036 -19.074 97.976 1.00 147.50 59 SER A O 1
ATOM 516 N N . GLU B 2 64 ? -11.664 -18.320 95.890 1.00 146.80 60 GLU A N 1
ATOM 517 C CA . GLU B 2 64 ? -13.066 -18.337 95.510 1.00 152.47 60 GLU A CA 1
ATOM 518 C C . GLU B 2 64 ? -13.402 -19.668 94.844 1.00 151.44 60 GLU A C 1
ATOM 519 O O . GLU B 2 64 ? -12.535 -20.355 94.299 1.00 144.45 60 GLU A O 1
ATOM 525 N N . ASP B 2 65 ? -14.684 -20.021 94.892 1.00 153.49 61 ASP A N 1
ATOM 526 C CA . ASP B 2 65 ? -15.126 -21.335 94.443 1.00 147.91 61 ASP A CA 1
ATOM 527 C C . ASP B 2 65 ? -14.951 -21.504 92.935 1.00 146.62 61 ASP A C 1
ATOM 528 O O . ASP B 2 65 ? -15.008 -20.541 92.165 1.00 149.01 61 ASP A O 1
ATOM 533 N N . GLU B 2 66 ? -14.733 -22.756 92.525 1.00 142.37 62 GLU A N 1
ATOM 534 C CA . GLU B 2 66 ? -14.495 -23.060 91.115 1.00 141.46 62 GLU A CA 1
ATOM 535 C C . GLU B 2 66 ? -15.617 -22.613 90.183 1.00 136.66 62 GLU A C 1
ATOM 536 O O . GLU B 2 66 ? -15.303 -22.132 89.079 1.00 138.95 62 GLU A O 1
ATOM 542 N N . PRO B 2 67 ? -16.906 -22.763 90.518 1.00 132.34 63 PRO A N 1
ATOM 543 C CA . PRO B 2 67 ? -17.944 -22.256 89.602 1.00 138.84 63 PRO A CA 1
ATOM 544 C C . PRO B 2 67 ? -17.852 -20.765 89.344 1.00 145.06 63 PRO A C 1
ATOM 545 O O . PRO B 2 67 ? -18.016 -20.337 88.198 1.00 143.21 63 PRO A O 1
ATOM 549 N N . THR B 2 68 ? -17.590 -19.960 90.372 1.00 144.74 64 THR A N 1
ATOM 550 C CA . THR B 2 68 ? -17.494 -18.518 90.171 1.00 131.76 64 THR A CA 1
ATOM 551 C C . THR B 2 68 ? -16.304 -18.164 89.285 1.00 129.55 64 THR A C 1
ATOM 552 O O . THR B 2 68 ? -16.419 -17.345 88.363 1.00 134.91 64 THR A O 1
ATOM 556 N N . ARG B 2 69 ? -15.152 -18.782 89.551 1.00 130.68 65 ARG A N 1
ATOM 557 C CA . ARG B 2 69 ? -13.955 -18.551 88.746 1.00 134.55 65 ARG A CA 1
ATOM 558 C C . ARG B 2 69 ? -14.205 -18.911 87.286 1.00 130.12 65 ARG A C 1
ATOM 559 O O . ARG B 2 69 ? -13.923 -18.123 86.365 1.00 129.15 65 ARG A O 1
ATOM 567 N N . SER B 2 70 ? -14.747 -20.109 87.061 1.00 128.23 66 SER A N 1
ATOM 568 C CA . SER B 2 70 ? -15.069 -20.538 85.708 1.00 126.93 66 SER A CA 1
ATOM 569 C C . SER B 2 70 ? -16.029 -19.561 85.043 1.00 129.34 66 SER A C 1
ATOM 570 O O . SER B 2 70 ? -15.789 -19.121 83.916 1.00 132.39 66 SER A O 1
ATOM 573 N N . LEU B 2 71 ? -17.110 -19.192 85.738 1.00 128.20 67 LEU A N 1
ATOM 574 C CA . LEU B 2 71 ? -18.099 -18.281 85.171 1.00 123.79 67 LEU A CA 1
ATOM 575 C C . LEU B 2 71 ? -17.468 -16.960 84.768 1.00 126.60 67 LEU A C 1
ATOM 576 O O . LEU B 2 71 ? -17.850 -16.366 83.755 1.00 122.63 67 LEU A O 1
ATOM 581 N N . SER B 2 72 ? -16.526 -16.466 85.570 1.00 130.10 68 SER A N 1
ATOM 582 C CA . SER B 2 72 ? -15.760 -15.298 85.157 1.00 126.39 68 SER A CA 1
ATOM 583 C C . SER B 2 72 ? -15.068 -15.564 83.825 1.00 122.63 68 SER A C 1
ATOM 584 O O . SER B 2 72 ? -15.156 -14.758 82.885 1.00 127.32 68 SER A O 1
ATOM 587 N N . GLY B 2 73 ? -14.406 -16.719 83.718 1.00 118.78 69 GLY A N 1
ATOM 588 C CA . GLY B 2 73 ? -13.762 -17.071 82.458 1.00 118.45 69 GLY A CA 1
ATOM 589 C C . GLY B 2 73 ? -14.727 -17.104 81.285 1.00 121.49 69 GLY A C 1
ATOM 590 O O . GLY B 2 73 ? -14.407 -16.651 80.186 1.00 120.38 69 GLY A O 1
ATOM 591 N N . LEU B 2 74 ? -15.937 -17.602 81.516 1.00 125.26 70 LEU A N 1
ATOM 592 C CA . LEU B 2 74 ? -16.889 -17.764 80.420 1.00 126.11 70 LEU A CA 1
ATOM 593 C C . LEU B 2 74 ? -17.510 -16.429 80.015 1.00 128.45 70 LEU A C 1
ATOM 594 O O . LEU B 2 74 ? -17.737 -16.177 78.820 1.00 135.27 70 LEU A O 1
ATOM 599 N N . ILE B 2 75 ? -17.803 -15.564 80.991 1.00 126.80 71 ILE A N 1
ATOM 600 C CA . ILE B 2 75 ? -18.148 -14.182 80.665 1.00 127.41 71 ILE A CA 1
ATOM 601 C C . ILE B 2 75 ? -17.071 -13.586 79.772 1.00 124.10 71 ILE A C 1
ATOM 602 O O . ILE B 2 75 ? -17.364 -12.937 78.762 1.00 124.96 71 ILE A O 1
ATOM 607 N N . LEU B 2 76 ? -15.803 -13.835 80.115 1.00 120.45 72 LEU A N 1
ATOM 608 C CA . LEU B 2 76 ? -14.718 -13.348 79.270 1.00 115.76 72 LEU A CA 1
ATOM 609 C C . LEU B 2 76 ? -14.745 -13.996 77.888 1.00 119.31 72 LEU A C 1
ATOM 610 O O . LEU B 2 76 ? -14.335 -13.372 76.902 1.00 118.81 72 LEU A O 1
ATOM 615 N N . LYS B 2 77 ? -15.203 -15.247 77.795 1.00 127.20 73 LYS A N 1
ATOM 616 C CA . LYS B 2 77 ? -15.372 -15.870 76.482 1.00 129.06 73 LYS A CA 1
ATOM 617 C C . LYS B 2 77 ? -16.347 -15.070 75.631 1.00 129.01 73 LYS A C 1
ATOM 618 O O . LYS B 2 77 ? -16.068 -14.759 74.466 1.00 131.13 73 LYS A O 1
ATOM 624 N N . ASN B 2 78 ? -17.509 -14.742 76.202 1.00 124.79 74 ASN A N 1
ATOM 625 C CA . ASN B 2 78 ? -18.505 -13.989 75.444 1.00 131.59 74 ASN A CA 1
ATOM 626 C C . ASN B 2 78 ? -18.002 -12.599 75.064 1.00 141.80 74 ASN A C 1
ATOM 627 O O . ASN B 2 78 ? -18.355 -12.086 73.995 1.00 143.80 74 ASN A O 1
ATOM 632 N N . ASN B 2 79 ? -17.171 -11.974 75.908 1.00 141.72 75 ASN A N 1
ATOM 633 C CA . ASN B 2 79 ? -16.588 -10.680 75.551 1.00 138.95 75 ASN A CA 1
ATOM 634 C C . ASN B 2 79 ? -15.605 -10.775 74.390 1.00 141.96 75 ASN A C 1
ATOM 635 O O . ASN B 2 79 ? -15.226 -9.740 73.831 1.00 155.81 75 ASN A O 1
ATOM 640 N N . VAL B 2 80 ? -15.191 -11.977 74.006 1.00 133.44 76 VAL A N 1
ATOM 641 C CA . VAL B 2 80 ? -14.323 -12.140 72.849 1.00 129.98 76 VAL A CA 1
ATOM 642 C C . VAL B 2 80 ? -15.161 -12.535 71.642 1.00 132.88 76 VAL A C 1
ATOM 643 O O . VAL B 2 80 ? -14.821 -12.204 70.499 1.00 130.14 76 VAL A O 1
ATOM 647 N N . LYS B 2 81 ? -16.268 -13.239 71.892 1.00 139.62 77 LYS A N 1
ATOM 648 C CA . LYS B 2 81 ? -17.153 -13.639 70.803 1.00 149.29 77 LYS A CA 1
ATOM 649 C C . LYS B 2 81 ? -17.695 -12.429 70.059 1.00 153.20 77 LYS A C 1
ATOM 650 O O . LYS B 2 81 ? -17.991 -12.512 68.861 1.00 159.32 77 LYS A O 1
ATOM 656 N N . ALA B 2 82 ? -17.829 -11.298 70.745 1.00 146.21 78 ALA A N 1
ATOM 657 C CA . ALA B 2 82 ? -18.298 -10.072 70.125 1.00 154.12 78 ALA A CA 1
ATOM 658 C C . ALA B 2 82 ? -17.400 -8.915 70.535 1.00 158.48 78 ALA A C 1
ATOM 659 O O . ALA B 2 82 ? -16.843 -8.899 71.636 1.00 160.97 78 ALA A O 1
ATOM 661 N N . HIS B 2 83 ? -17.272 -7.952 69.621 1.00 159.68 79 HIS A N 1
ATOM 662 C CA . HIS B 2 83 ? -16.465 -6.744 69.781 1.00 163.87 79 HIS A CA 1
ATOM 663 C C . HIS B 2 83 ? -15.102 -7.002 70.424 1.00 154.98 79 HIS A C 1
ATOM 664 O O . HIS B 2 83 ? -14.641 -6.232 71.274 1.00 156.12 79 HIS A O 1
ATOM 671 N N . PHE B 2 84 ? -14.438 -8.077 69.993 1.00 150.39 80 PHE A N 1
ATOM 672 C CA . PHE B 2 84 ? -13.019 -8.273 70.270 1.00 152.61 80 PHE A CA 1
ATOM 673 C C . PHE B 2 84 ? -12.143 -7.311 69.477 1.00 155.39 80 PHE A C 1
ATOM 674 O O . PHE B 2 84 ? -10.941 -7.217 69.752 1.00 149.09 80 PHE A O 1
ATOM 682 N N . GLN B 2 85 ? -12.731 -6.585 68.519 1.00 161.04 81 GLN A N 1
ATOM 683 C CA . GLN B 2 85 ? -11.981 -5.656 67.680 1.00 169.41 81 GLN A CA 1
ATOM 684 C C . GLN B 2 85 ? -11.225 -4.629 68.513 1.00 165.07 81 GLN A C 1
ATOM 685 O O . GLN B 2 85 ? -10.053 -4.338 68.248 1.00 163.03 81 GLN A O 1
ATOM 691 N N . ASN B 2 86 ? -11.886 -4.059 69.520 1.00 159.56 82 ASN A N 1
ATOM 692 C CA . ASN B 2 86 ? -11.324 -2.978 70.317 1.00 159.49 82 ASN A CA 1
ATOM 693 C C . ASN B 2 86 ? -10.670 -3.475 71.605 1.00 152.68 82 ASN A C 1
ATOM 694 O O . ASN B 2 86 ? -10.691 -2.773 72.621 1.00 155.49 82 ASN A O 1
ATOM 699 N N . PHE B 2 87 ? -10.088 -4.666 71.583 1.00 146.62 83 PHE A N 1
ATOM 700 C CA . PHE B 2 87 ? -9.329 -5.140 72.735 1.00 146.73 83 PHE A CA 1
ATOM 701 C C . PHE B 2 87 ? -7.923 -4.549 72.708 1.00 138.68 83 PHE A C 1
ATOM 702 O O . PHE B 2 87 ? -7.276 -4.551 71.656 1.00 135.49 83 PHE A O 1
ATOM 710 N N . PRO B 2 88 ? -7.425 -4.034 73.830 1.00 134.11 84 PRO A N 1
ATOM 711 C CA . PRO B 2 88 ? -6.060 -3.500 73.852 1.00 135.14 84 PRO A CA 1
ATOM 712 C C . PRO B 2 88 ? -5.038 -4.609 73.690 1.00 137.40 84 PRO A C 1
ATOM 713 O O . PRO B 2 88 ? -5.286 -5.768 74.029 1.00 139.67 84 PRO A O 1
ATOM 717 N N . ASN B 2 89 ? -3.868 -4.233 73.171 1.00 138.75 85 ASN A N 1
ATOM 718 C CA . ASN B 2 89 ? -2.820 -5.217 72.919 1.00 143.06 85 ASN A CA 1
ATOM 719 C C . ASN B 2 89 ? -2.225 -5.751 74.217 1.00 140.95 85 ASN A C 1
ATOM 720 O O . ASN B 2 89 ? -1.900 -6.941 74.311 1.00 146.41 85 ASN A O 1
ATOM 725 N N . GLY B 2 90 ? -2.073 -4.893 75.228 1.00 133.43 86 GLY A N 1
ATOM 726 C CA . GLY B 2 90 ? -1.587 -5.367 76.514 1.00 133.96 86 GLY A CA 1
ATOM 727 C C . GLY B 2 90 ? -2.563 -6.310 77.192 1.00 136.49 86 GLY A C 1
ATOM 728 O O . GLY B 2 90 ? -2.164 -7.332 77.757 1.00 139.37 86 GLY A O 1
ATOM 729 N N . VAL B 2 91 ? -3.858 -5.989 77.127 1.00 136.94 87 VAL A N 1
ATOM 730 C CA . VAL B 2 91 ? -4.879 -6.860 77.706 1.00 135.20 87 VAL A CA 1
ATOM 731 C C . VAL B 2 91 ? -4.890 -8.209 76.995 1.00 138.28 87 VAL A C 1
ATOM 732 O O . VAL B 2 91 ? -4.964 -9.273 77.631 1.00 133.26 87 VAL A O 1
ATOM 736 N N . THR B 2 92 ? -4.831 -8.181 75.660 1.00 138.85 88 THR A N 1
ATOM 737 C CA . THR B 2 92 ? -4.833 -9.419 74.891 1.00 130.85 88 THR A CA 1
ATOM 738 C C . THR B 2 92 ? -3.602 -10.257 75.202 1.00 128.01 88 THR A C 1
ATOM 739 O O . THR B 2 92 ? -3.706 -11.475 75.375 1.00 133.61 88 THR A O 1
ATOM 743 N N . ASP B 2 93 ? -2.427 -9.626 75.276 1.00 133.23 89 ASP A N 1
ATOM 744 C CA . ASP B 2 93 ? -1.216 -10.366 75.618 1.00 139.49 89 ASP A CA 1
ATOM 745 C C . ASP B 2 93 ? -1.304 -10.954 77.021 1.00 134.31 89 ASP A C 1
ATOM 746 O O . ASP B 2 93 ? -0.835 -12.072 77.259 1.00 132.17 89 ASP A O 1
ATOM 751 N N . PHE B 2 94 ? -1.925 -10.232 77.957 1.00 132.61 90 PHE A N 1
ATOM 752 C CA . PHE B 2 94 ? -2.035 -10.743 79.320 1.00 133.11 90 PHE A CA 1
ATOM 753 C C . PHE B 2 94 ? -2.942 -11.965 79.381 1.00 139.37 90 PHE A C 1
ATOM 754 O O . PHE B 2 94 ? -2.610 -12.958 80.040 1.00 141.35 90 PHE A O 1
ATOM 762 N N . ILE B 2 95 ? -4.095 -11.909 78.706 1.00 141.49 91 ILE A N 1
ATOM 763 C CA . ILE B 2 95 ? -5.001 -13.060 78.705 1.00 135.90 91 ILE A CA 1
ATOM 764 C C . ILE B 2 95 ? -4.369 -14.238 77.968 1.00 131.41 91 ILE A C 1
ATOM 765 O O . ILE B 2 95 ? -4.429 -15.384 78.435 1.00 127.56 91 ILE A O 1
ATOM 770 N N . LYS B 2 96 ? -3.753 -13.977 76.807 1.00 134.20 92 LYS A N 1
ATOM 771 C CA . LYS B 2 96 ? -2.976 -14.993 76.098 1.00 129.96 92 LYS A CA 1
ATOM 772 C C . LYS B 2 96 ? -1.989 -15.675 77.034 1.00 133.59 92 LYS A C 1
ATOM 773 O O . LYS B 2 96 ? -1.936 -16.908 77.118 1.00 138.55 92 LYS A O 1
ATOM 779 N N . SER B 2 97 ? -1.204 -14.874 77.758 1.00 137.31 93 SER A N 1
ATOM 780 C CA . SER B 2 97 ? -0.153 -15.410 78.613 1.00 141.80 93 SER A CA 1
ATOM 781 C C . SER B 2 97 ? -0.738 -16.226 79.757 1.00 140.54 93 SER A C 1
ATOM 782 O O . SER B 2 97 ? -0.262 -17.328 80.053 1.00 141.59 93 SER A O 1
ATOM 785 N N . GLU B 2 98 ? -1.779 -15.704 80.410 1.00 140.07 94 GLU A N 1
ATOM 786 C CA . GLU B 2 98 ? -2.344 -16.404 81.558 1.00 143.12 94 GLU A CA 1
ATOM 787 C C . GLU B 2 98 ? -2.969 -17.728 81.140 1.00 144.21 94 GLU A C 1
ATOM 788 O O . GLU B 2 98 ? -2.690 -18.774 81.739 1.00 142.24 94 GLU A O 1
ATOM 794 N N . CYS B 2 99 ? -3.820 -17.703 80.109 1.00 141.72 95 CYS A N 1
ATOM 795 C CA . CYS B 2 99 ? -4.472 -18.930 79.662 1.00 132.60 95 CYS A CA 1
ATOM 796 C C . CYS B 2 99 ? -3.447 -19.973 79.239 1.00 135.74 95 CYS A C 1
ATOM 797 O O . CYS B 2 99 ? -3.499 -21.130 79.671 1.00 137.92 95 CYS A O 1
ATOM 800 N N . LEU B 2 100 ? -2.486 -19.567 78.413 1.00 135.63 96 LEU A N 1
ATOM 801 C CA . LEU B 2 100 ? -1.544 -20.516 77.838 1.00 132.49 96 LEU A CA 1
ATOM 802 C C . LEU B 2 100 ? -0.547 -21.045 78.868 1.00 135.07 96 LEU A C 1
ATOM 803 O O . LEU B 2 100 ? 0.016 -22.126 78.662 1.00 138.82 96 LEU A O 1
ATOM 808 N N . ASN B 2 101 ? -0.319 -20.318 79.968 1.00 139.00 97 ASN A N 1
ATOM 809 C CA . ASN B 2 101 ? 0.509 -20.848 81.053 1.00 143.02 97 ASN A CA 1
ATOM 810 C C . ASN B 2 101 ? -0.267 -21.799 81.953 1.00 141.76 97 ASN A C 1
ATOM 811 O O . ASN B 2 101 ? 0.290 -22.788 82.444 1.00 145.74 97 ASN A O 1
ATOM 816 N N . ASN B 2 102 ? -1.544 -21.522 82.178 1.00 135.92 98 ASN A N 1
ATOM 817 C CA . ASN B 2 102 ? -2.343 -22.216 83.181 1.00 139.88 98 ASN A CA 1
ATOM 818 C C . ASN B 2 102 ? -3.305 -23.208 82.531 1.00 141.11 98 ASN A C 1
ATOM 819 O O . ASN B 2 102 ? -4.449 -23.370 82.967 1.00 136.11 98 ASN A O 1
ATOM 824 N N . ILE B 2 103 ? -2.840 -23.886 81.475 1.00 141.86 99 ILE A N 1
ATOM 825 C CA . ILE B 2 103 ? -3.730 -24.735 80.686 1.00 134.46 99 ILE A CA 1
ATOM 826 C C . ILE B 2 103 ? -4.042 -26.036 81.419 1.00 133.22 99 ILE A C 1
ATOM 827 O O . ILE B 2 103 ? -5.095 -26.645 81.196 1.00 130.66 99 ILE A O 1
ATOM 832 N N . GLY B 2 104 ? -3.150 -26.487 82.296 1.00 134.41 100 GLY A N 1
ATOM 833 C CA . GLY B 2 104 ? -3.332 -27.783 82.920 1.00 138.36 100 GLY A CA 1
ATOM 834 C C . GLY B 2 104 ? -3.711 -27.703 84.383 1.00 141.18 100 GLY A C 1
ATOM 835 O O . GLY B 2 104 ? -3.075 -28.339 85.229 1.00 143.47 100 GLY A O 1
ATOM 836 N N . ASP B 2 105 ? -4.751 -26.932 84.694 1.00 138.33 101 ASP A N 1
ATOM 837 C CA . ASP B 2 105 ? -5.169 -26.762 86.078 1.00 140.89 101 ASP A CA 1
ATOM 838 C C . ASP B 2 105 ? -5.772 -28.057 86.612 1.00 138.72 101 ASP A C 1
ATOM 839 O O . ASP B 2 105 ? -6.271 -28.897 85.859 1.00 136.26 101 ASP A O 1
ATOM 844 N N . SER B 2 106 ? -5.716 -28.213 87.935 1.00 139.55 102 SER A N 1
ATOM 845 C CA . SER B 2 106 ? -6.170 -29.453 88.551 1.00 142.45 102 SER A CA 1
ATOM 846 C C . SER B 2 106 ? -7.671 -29.653 88.388 1.00 143.16 102 SER A C 1
ATOM 847 O O . SER B 2 106 ? -8.148 -30.794 88.388 1.00 143.52 102 SER A O 1
ATOM 850 N N . SER B 2 107 ? -8.431 -28.572 88.260 1.00 140.25 103 SER A N 1
ATOM 851 C CA . SER B 2 107 ? -9.873 -28.723 88.101 1.00 142.85 103 SER A CA 1
ATOM 852 C C . SER B 2 107 ? -10.211 -28.900 86.629 1.00 144.81 103 SER A C 1
ATOM 853 O O . SER B 2 107 ? -9.803 -28.072 85.804 1.00 141.39 103 SER A O 1
ATOM 856 N N . PRO B 2 108 ? -10.932 -29.962 86.262 1.00 149.71 104 PRO A N 1
ATOM 857 C CA . PRO B 2 108 ? -11.328 -30.122 84.855 1.00 149.80 104 PRO A CA 1
ATOM 858 C C . PRO B 2 108 ? -12.247 -29.019 84.362 1.00 145.43 104 PRO A C 1
ATOM 859 O O . PRO B 2 108 ? -12.182 -28.657 83.182 1.00 140.95 104 PRO A O 1
ATOM 863 N N . LEU B 2 109 ? -13.105 -28.472 85.227 1.00 140.00 105 LEU A N 1
ATOM 864 C CA . LEU B 2 109 ? -13.956 -27.365 84.806 1.00 136.71 105 LEU A CA 1
ATOM 865 C C . LEU B 2 109 ? -13.119 -26.137 84.469 1.00 133.72 105 LEU A C 1
ATOM 866 O O . LEU B 2 109 ? -13.344 -25.480 83.444 1.00 133.10 105 LEU A O 1
ATOM 871 N N . ILE B 2 110 ? -12.141 -25.820 85.320 1.00 136.66 106 ILE A N 1
ATOM 872 C CA . ILE B 2 110 ? -11.222 -24.722 85.040 1.00 132.70 106 ILE A CA 1
ATOM 873 C C . ILE B 2 110 ? -10.435 -24.999 83.767 1.00 126.72 106 ILE A C 1
ATOM 874 O O . ILE B 2 110 ? -10.227 -24.105 82.935 1.00 127.05 106 ILE A O 1
ATOM 879 N N . ARG B 2 111 ? -9.978 -26.245 83.606 1.00 123.86 107 ARG A N 1
ATOM 880 C CA . ARG B 2 111 ? -9.208 -26.632 82.428 1.00 125.96 107 ARG A CA 1
ATOM 881 C C . ARG B 2 111 ? -10.011 -26.414 81.151 1.00 119.89 107 ARG A C 1
ATOM 882 O O . ARG B 2 111 ? -9.486 -25.900 80.156 1.00 114.30 107 ARG A O 1
ATOM 890 N N . ALA B 2 112 ? -11.298 -26.769 81.170 1.00 118.88 108 ALA A N 1
ATOM 891 C CA . ALA B 2 112 ? -12.144 -26.602 79.991 1.00 117.75 108 ALA A CA 1
ATOM 892 C C . ALA B 2 112 ? -12.511 -25.143 79.748 1.00 124.66 108 ALA A C 1
ATOM 893 O O . ALA B 2 112 ? -12.646 -24.727 78.591 1.00 128.01 108 ALA A O 1
ATOM 895 N N . THR B 2 113 ? -12.700 -24.361 80.814 1.00 125.82 109 THR A N 1
ATOM 896 C CA . THR B 2 113 ? -12.888 -22.923 80.644 1.00 116.64 109 THR A CA 1
ATOM 897 C C . THR B 2 113 ? -11.689 -22.298 79.944 1.00 112.80 109 THR A C 1
ATOM 898 O O . THR B 2 113 ? -11.842 -21.512 79.000 1.00 112.96 109 THR A O 1
ATOM 902 N N . VAL B 2 114 ? -10.482 -22.644 80.395 1.00 113.20 110 VAL A N 1
ATOM 903 C CA . VAL B 2 114 ? -9.270 -22.133 79.758 1.00 112.72 110 VAL A CA 1
ATOM 904 C C . VAL B 2 114 ? -9.175 -22.623 78.317 1.00 115.85 110 VAL A C 1
ATOM 905 O O . VAL B 2 114 ? -8.747 -21.883 77.419 1.00 115.20 110 VAL A O 1
ATOM 909 N N . GLY B 2 115 ? -9.557 -23.881 78.077 1.00 123.77 111 GLY A N 1
ATOM 910 C CA . GLY B 2 115 ? -9.523 -24.409 76.723 1.00 124.81 111 GLY A CA 1
ATOM 911 C C . GLY B 2 115 ? -10.438 -23.656 75.778 1.00 127.47 111 GLY A C 1
ATOM 912 O O . GLY B 2 115 ? -10.054 -23.341 74.649 1.00 131.70 111 GLY A O 1
ATOM 913 N N . ILE B 2 116 ? -11.656 -23.344 76.229 1.00 125.90 112 ILE A N 1
ATOM 914 C CA . ILE B 2 116 ? -12.579 -22.632 75.352 1.00 119.17 112 ILE A CA 1
ATOM 915 C C . ILE B 2 116 ? -12.179 -21.164 75.216 1.00 123.34 112 ILE A C 1
ATOM 916 O O . ILE B 2 116 ? -12.430 -20.550 74.173 1.00 125.07 112 ILE A O 1
ATOM 921 N N . LEU B 2 117 ? -11.526 -20.583 76.229 1.00 121.95 113 LEU A N 1
ATOM 922 C CA . LEU B 2 117 ? -10.941 -19.253 76.053 1.00 118.48 113 LEU A CA 1
ATOM 923 C C . LEU B 2 117 ? -9.875 -19.256 74.967 1.00 115.94 113 LEU A C 1
ATOM 924 O O . LEU B 2 117 ? -9.870 -18.386 74.092 1.00 117.99 113 LEU A O 1
ATOM 929 N N . ILE B 2 118 ? -8.949 -20.215 75.018 1.00 118.45 114 ILE A N 1
ATOM 930 C CA . ILE B 2 118 ? -7.909 -20.305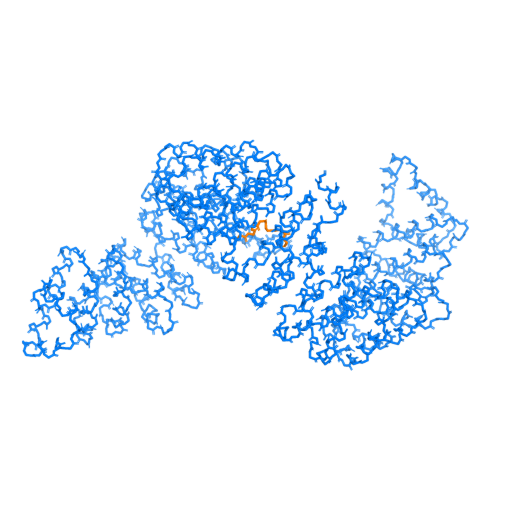 73.994 1.00 121.11 114 ILE A CA 1
ATOM 931 C C . ILE B 2 118 ? -8.538 -20.513 72.619 1.00 124.25 114 ILE A C 1
ATOM 932 O O . ILE B 2 118 ? -8.178 -19.847 71.635 1.00 133.20 114 ILE A O 1
ATOM 937 N N . THR B 2 119 ? -9.492 -21.442 72.540 1.00 123.82 115 THR A N 1
ATOM 938 C CA . THR B 2 119 ? -10.213 -21.692 71.299 1.00 124.50 115 THR A CA 1
ATOM 939 C C . THR B 2 119 ? -10.838 -20.423 70.743 1.00 130.20 115 THR A C 1
ATOM 940 O O . THR B 2 119 ? -10.701 -20.128 69.554 1.00 135.39 115 THR A O 1
ATOM 944 N N . THR B 2 120 ? -11.553 -19.670 71.584 1.00 124.85 116 THR A N 1
ATOM 945 C CA . THR B 2 120 ? -12.251 -18.484 71.101 1.00 124.16 116 THR A CA 1
ATOM 946 C C . THR B 2 120 ? -11.276 -17.368 70.744 1.00 127.90 116 THR A C 1
ATOM 947 O O . THR B 2 120 ? -11.524 -16.614 69.799 1.00 129.66 116 THR A O 1
ATOM 951 N N . ILE B 2 121 ? -10.167 -17.248 71.481 1.00 126.30 117 ILE A N 1
ATOM 952 C CA . ILE B 2 121 ? -9.179 -16.216 71.189 1.00 120.62 117 ILE A CA 1
ATOM 953 C C . ILE B 2 121 ? -8.476 -16.508 69.871 1.00 126.05 117 ILE A C 1
ATOM 954 O O . ILE B 2 121 ? -7.997 -15.589 69.189 1.00 128.95 117 ILE A O 1
ATOM 959 N N . ALA B 2 122 ? -8.412 -17.778 69.475 1.00 132.53 118 ALA A N 1
ATOM 960 C CA . ALA B 2 122 ? -7.909 -18.103 68.142 1.00 134.38 118 ALA A CA 1
ATOM 961 C C . ALA B 2 122 ? -8.990 -18.058 67.063 1.00 136.24 118 ALA A C 1
ATOM 962 O O . ALA B 2 122 ? -8.695 -17.721 65.909 1.00 139.99 118 ALA A O 1
ATOM 964 N N . SER B 2 123 ? -10.236 -18.382 67.413 1.00 133.53 119 SER A N 1
ATOM 965 C CA . SER B 2 123 ? -11.321 -18.466 66.440 1.00 140.90 119 SER A CA 1
ATOM 966 C C . SER B 2 123 ? -11.802 -17.076 66.036 1.00 153.01 119 SER A C 1
ATOM 967 O O . SER B 2 123 ? -11.854 -16.754 64.844 1.00 155.04 119 SER A O 1
ATOM 970 N N . LYS B 2 124 ? -12.176 -16.250 67.011 1.00 154.61 120 LYS A N 1
ATOM 971 C CA . LYS B 2 124 ? -12.246 -14.816 66.789 1.00 154.59 120 LYS A CA 1
ATOM 972 C C . LYS B 2 124 ? -10.830 -14.246 66.792 1.00 152.78 120 LYS A C 1
ATOM 973 O O . LYS B 2 124 ? -9.886 -14.861 67.294 1.00 151.37 120 LYS A O 1
ATOM 979 N N . GLY B 2 125 ? -10.684 -13.057 66.225 1.00 149.75 121 GLY A N 1
ATOM 980 C CA . GLY B 2 125 ? -9.306 -12.773 65.897 1.00 150.92 121 GLY A CA 1
ATOM 981 C C . GLY B 2 125 ? -8.874 -13.703 64.777 1.00 155.43 121 GLY A C 1
ATOM 982 O O . GLY B 2 125 ? -9.679 -14.149 63.954 1.00 162.74 121 GLY A O 1
ATOM 983 N N . GLU B 2 126 ? -7.582 -14.013 64.747 1.00 151.76 122 GLU A N 1
ATOM 984 C CA . GLU B 2 126 ? -7.077 -14.992 63.797 1.00 154.43 122 GLU A CA 1
ATOM 985 C C . GLU B 2 126 ? -5.689 -15.427 64.232 1.00 148.28 122 GLU A C 1
ATOM 986 O O . GLU B 2 126 ? -5.042 -14.780 65.059 1.00 149.90 122 GLU A O 1
ATOM 992 N N . LEU B 2 127 ? -5.251 -16.547 63.657 1.00 142.53 123 LEU A N 1
ATOM 993 C CA . LEU B 2 127 ? -4.107 -17.272 64.197 1.00 149.83 123 LEU A CA 1
ATOM 994 C C . LEU B 2 127 ? -2.809 -16.498 64.015 1.00 150.92 123 LEU A C 1
ATOM 995 O O . LEU B 2 127 ? -1.957 -16.489 64.913 1.00 149.93 123 LEU A O 1
ATOM 1000 N N . GLN B 2 128 ? -2.628 -15.847 62.865 1.00 153.23 124 GLN A N 1
ATOM 1001 C CA . GLN B 2 128 ? -1.377 -15.130 62.649 1.00 153.40 124 GLN A CA 1
ATOM 1002 C C . GLN B 2 128 ? -1.247 -13.882 63.514 1.00 156.07 124 GLN A C 1
ATOM 1003 O O . GLN B 2 128 ? -0.190 -13.244 63.487 1.00 156.51 124 GLN A O 1
ATOM 1009 N N . ASN B 2 129 ? -2.278 -13.526 64.283 1.00 158.37 125 ASN A N 1
ATOM 1010 C CA . ASN B 2 129 ? -2.175 -12.486 65.301 1.00 151.12 125 ASN A CA 1
ATOM 1011 C C . ASN B 2 129 ? -1.816 -13.050 66.674 1.00 151.34 125 ASN A C 1
ATOM 1012 O O . ASN B 2 129 ? -1.796 -12.303 67.659 1.00 143.46 125 ASN A O 1
ATOM 1017 N N . TRP B 2 130 ? -1.538 -14.351 66.754 1.00 153.11 126 TRP A N 1
ATOM 1018 C CA . TRP B 2 130 ? -1.029 -15.025 67.943 1.00 146.10 126 TRP A CA 1
ATOM 1019 C C . TRP B 2 130 ? -0.122 -16.170 67.501 1.00 146.49 126 TRP A C 1
ATOM 1020 O O . TRP B 2 130 ? -0.333 -17.319 67.911 1.00 148.50 126 TRP A O 1
ATOM 1031 N N . PRO B 2 131 ? 0.906 -15.901 66.684 1.00 147.09 127 PRO A N 1
ATOM 1032 C CA . PRO B 2 131 ? 1.576 -17.001 65.966 1.00 151.96 127 PRO A CA 1
ATOM 1033 C C . PRO B 2 131 ? 2.409 -17.910 66.850 1.00 153.61 127 PRO A C 1
ATOM 1034 O O . PRO B 2 131 ? 2.709 -19.033 66.429 1.00 158.49 127 PRO A O 1
ATOM 1038 N N . ASP B 2 132 ? 2.800 -17.474 68.047 1.00 150.52 128 ASP A N 1
ATOM 1039 C CA . ASP B 2 132 ? 3.572 -18.338 68.935 1.00 151.82 128 ASP A CA 1
ATOM 1040 C C . ASP B 2 132 ? 2.727 -19.437 69.576 1.00 150.05 128 ASP A C 1
ATOM 1041 O O . ASP B 2 132 ? 3.292 -20.342 70.204 1.00 147.00 128 ASP A O 1
ATOM 1046 N N . LEU B 2 133 ? 1.402 -19.386 69.411 1.00 146.74 129 LEU A N 1
ATOM 1047 C CA . LEU B 2 133 ? 0.508 -20.340 70.066 1.00 142.05 129 LEU A CA 1
ATOM 1048 C C . LEU B 2 133 ? 0.789 -21.768 69.616 1.00 144.23 129 LEU A C 1
ATOM 1049 O O . LEU B 2 133 ? 0.954 -22.678 70.442 1.00 144.99 129 LEU A O 1
ATOM 1054 N N . LEU B 2 134 ? 0.808 -21.985 68.299 1.00 139.54 130 LEU A N 1
ATOM 1055 C CA . LEU B 2 134 ? 0.948 -23.340 67.769 1.00 135.88 130 LEU A CA 1
ATOM 1056 C C . LEU B 2 134 ? 2.274 -23.964 68.184 1.00 136.53 130 LEU A C 1
ATOM 1057 O O . LEU B 2 134 ? 2.264 -25.068 68.764 1.00 140.39 130 LEU A O 1
ATOM 1062 N N . PRO B 2 135 ? 3.436 -23.325 67.956 1.00 135.43 131 PRO A N 1
ATOM 1063 C CA . PRO B 2 135 ? 4.683 -23.918 68.466 1.00 140.70 131 PRO A CA 1
ATOM 1064 C C . PRO B 2 135 ? 4.683 -24.094 69.969 1.00 143.40 131 PRO A C 1
ATOM 1065 O O . PRO B 2 135 ? 5.112 -25.146 70.463 1.00 150.55 131 PRO A O 1
ATOM 1069 N N . LYS B 2 136 ? 4.199 -23.094 70.711 1.00 140.07 132 LYS A N 1
ATOM 1070 C CA . LYS B 2 136 ? 4.333 -23.135 72.161 1.00 147.50 132 LYS A CA 1
ATOM 1071 C C . LYS B 2 136 ? 3.565 -24.311 72.744 1.00 143.34 132 LYS A C 1
ATOM 1072 O O . LYS B 2 136 ? 4.107 -25.078 73.550 1.00 145.49 132 LYS A O 1
ATOM 1078 N N . LEU B 2 137 ? 2.312 -24.503 72.323 1.00 137.87 133 LEU A N 1
ATOM 1079 C CA . LEU B 2 137 ? 1.567 -25.619 72.894 1.00 140.43 133 LEU A CA 1
ATOM 1080 C C . LEU B 2 137 ? 1.841 -26.949 72.203 1.00 141.89 133 LEU A C 1
ATOM 1081 O O . LEU B 2 137 ? 1.440 -27.985 72.741 1.00 139.99 133 LEU A O 1
ATOM 1086 N N . CYS B 2 138 ? 2.515 -26.969 71.045 1.00 142.49 134 CYS A N 1
ATOM 1087 C CA . CYS B 2 138 ? 3.045 -28.250 70.589 1.00 134.68 134 CYS A CA 1
ATOM 1088 C C . CYS B 2 138 ? 4.261 -28.654 71.412 1.00 140.28 134 CYS A C 1
ATOM 1089 O O . CYS B 2 138 ? 4.554 -29.850 71.546 1.00 142.55 134 CYS A O 1
ATOM 1092 N N . SER B 2 139 ? 4.985 -27.673 71.961 1.00 146.61 135 SER A N 1
ATOM 1093 C CA . SER B 2 139 ? 6.080 -27.991 72.874 1.00 153.00 135 SER A CA 1
ATOM 1094 C C . SER B 2 139 ? 5.558 -28.468 74.226 1.00 153.66 135 SER A C 1
ATOM 1095 O O . SER B 2 139 ? 6.191 -29.314 74.869 1.00 153.08 135 SER A O 1
ATOM 1098 N N . LEU B 2 140 ? 4.408 -27.946 74.668 1.00 151.20 136 LEU A N 1
ATOM 1099 C CA . LEU B 2 140 ? 3.737 -28.482 75.846 1.00 148.84 136 LEU A CA 1
ATOM 1100 C C . LEU B 2 140 ? 3.188 -29.878 75.609 1.00 147.33 136 LEU A C 1
ATOM 1101 O O . LEU B 2 140 ? 2.791 -30.549 76.569 1.00 148.32 136 LEU A O 1
ATOM 1106 N N . LEU B 2 141 ? 3.148 -30.327 74.355 1.00 145.85 137 LEU A N 1
ATOM 1107 C CA . LEU B 2 141 ? 2.455 -31.570 74.040 1.00 143.56 137 LEU A CA 1
ATOM 1108 C C . LEU B 2 141 ? 3.232 -32.782 74.543 1.00 146.20 137 LEU A C 1
ATOM 1109 O O . LEU B 2 141 ? 2.638 -33.828 74.823 1.00 142.90 137 LEU A O 1
ATOM 1114 N N . ASP B 2 142 ? 4.550 -32.650 74.690 1.00 150.67 138 ASP A N 1
ATOM 1115 C CA . ASP B 2 142 ? 5.395 -33.708 75.231 1.00 149.26 138 ASP A CA 1
ATOM 1116 C C . ASP B 2 142 ? 5.398 -33.742 76.755 1.00 148.40 138 ASP A C 1
ATOM 1117 O O . ASP B 2 142 ? 6.149 -34.533 77.339 1.00 147.15 138 ASP A O 1
ATOM 1122 N N . SER B 2 143 ? 4.578 -32.915 77.401 1.00 148.51 139 SER A N 1
ATOM 1123 C CA . SER B 2 143 ? 4.745 -32.645 78.822 1.00 150.78 139 SER A CA 1
ATOM 1124 C C . SER B 2 143 ? 4.519 -33.897 79.659 1.00 149.00 139 SER A C 1
ATOM 1125 O O . SER B 2 143 ? 3.783 -34.813 79.279 1.00 145.60 139 SER A O 1
ATOM 1128 N N . GLU B 2 144 ? 5.181 -33.922 80.812 1.00 150.80 140 GLU A N 1
ATOM 1129 C CA . GLU B 2 144 ? 5.085 -35.036 81.739 1.00 153.69 140 GLU A CA 1
ATOM 1130 C C . GLU B 2 144 ? 3.851 -34.943 82.625 1.00 154.37 140 GLU A C 1
ATOM 1131 O O . GLU B 2 144 ? 3.489 -35.933 83.270 1.00 163.93 140 GLU A O 1
ATOM 1137 N N . ASP B 2 145 ? 3.204 -33.780 82.671 1.00 149.75 141 ASP A N 1
ATOM 1138 C CA . ASP B 2 145 ? 1.932 -33.614 83.367 1.00 156.32 141 ASP A CA 1
ATOM 1139 C C . ASP B 2 145 ? 0.830 -33.955 82.370 1.00 157.72 141 ASP A C 1
ATOM 1140 O O . ASP B 2 145 ? 0.633 -33.236 81.384 1.00 159.98 141 ASP A O 1
ATOM 1145 N N . TYR B 2 146 ? 0.129 -35.064 82.621 1.00 152.92 142 TYR A N 1
ATOM 1146 C CA . TYR B 2 146 ? -0.946 -35.504 81.735 1.00 149.66 142 TYR A CA 1
ATOM 1147 C C . TYR B 2 146 ? -1.956 -34.394 81.467 1.00 147.64 142 TYR A C 1
ATOM 1148 O O . TYR B 2 146 ? -2.405 -34.216 80.328 1.00 143.19 142 TYR A O 1
ATOM 1157 N N . ASN B 2 147 ? -2.318 -33.630 82.503 1.00 147.55 143 ASN A N 1
ATOM 1158 C CA . ASN B 2 147 ? -3.349 -32.606 82.344 1.00 144.87 143 ASN A CA 1
ATOM 1159 C C . ASN B 2 147 ? -2.940 -31.547 81.329 1.00 147.94 143 ASN A C 1
ATOM 1160 O O . ASN B 2 147 ? -3.756 -31.133 80.499 1.00 149.57 143 ASN A O 1
ATOM 1165 N N . THR B 2 148 ? -1.688 -31.088 81.383 1.00 146.77 144 THR A N 1
ATOM 1166 C CA . THR B 2 148 ? -1.239 -30.082 80.425 1.00 150.47 144 THR A CA 1
ATOM 1167 C C . THR B 2 148 ? -1.241 -30.638 79.006 1.00 147.60 144 THR A C 1
ATOM 1168 O O . THR B 2 148 ? -1.696 -29.970 78.069 1.00 147.10 144 THR A O 1
ATOM 1172 N N . CYS B 2 149 ? -0.758 -31.870 78.835 1.00 148.80 145 CYS A N 1
ATOM 1173 C CA . CYS B 2 149 ? -0.802 -32.519 77.528 1.00 145.60 145 CYS A CA 1
ATOM 1174 C C . CYS B 2 149 ? -2.239 -32.667 77.032 1.00 145.49 145 CYS A C 1
ATOM 1175 O O . CYS B 2 149 ? -2.548 -32.356 75.873 1.00 141.87 145 CYS A O 1
ATOM 1178 N N . GLU B 2 150 ? -3.134 -33.133 77.909 1.00 146.01 146 GLU A N 1
ATOM 1179 C CA . GLU B 2 150 ? -4.527 -33.343 77.526 1.00 142.65 146 GLU A CA 1
ATOM 1180 C C . GLU B 2 150 ? -5.189 -32.033 77.118 1.00 137.43 146 GLU A C 1
ATOM 1181 O O . GLU B 2 150 ? -5.891 -31.972 76.103 1.00 137.71 146 GLU A O 1
ATOM 1187 N N . GLY B 2 151 ? -4.983 -30.974 77.904 1.00 135.03 147 GLY A N 1
ATOM 1188 C CA . GLY B 2 151 ? -5.584 -29.691 77.572 1.00 141.49 147 GLY A CA 1
ATOM 1189 C C . GLY B 2 151 ? -5.016 -29.090 76.302 1.00 139.98 147 GLY A C 1
ATOM 1190 O O . GLY B 2 151 ? -5.749 -28.495 75.503 1.00 140.11 147 GLY A O 1
ATOM 1191 N N . ALA B 2 152 ? -3.706 -29.248 76.087 1.00 136.78 148 ALA A N 1
ATOM 1192 C CA . ALA B 2 152 ? -3.105 -28.767 74.849 1.00 135.89 148 ALA A CA 1
ATOM 1193 C C . ALA B 2 152 ? -3.706 -29.484 73.648 1.00 134.15 148 ALA A C 1
ATOM 1194 O O . ALA B 2 152 ? -4.044 -28.853 72.639 1.00 134.07 148 ALA A O 1
ATOM 1196 N N . PHE B 2 153 ? -3.858 -30.808 73.743 1.00 128.29 149 PHE A N 1
ATOM 1197 C CA . PHE B 2 153 ? -4.478 -31.545 72.646 1.00 130.79 149 PHE A CA 1
ATOM 1198 C C . PHE B 2 153 ? -5.936 -31.147 72.449 1.00 130.01 149 PHE A C 1
ATOM 1199 O O . PHE B 2 153 ? -6.404 -31.038 71.309 1.00 129.32 149 PHE A O 1
ATOM 1207 N N . GLY B 2 154 ? -6.678 -30.954 73.541 1.00 133.00 150 GLY A N 1
ATOM 1208 C CA . GLY B 2 154 ? -8.071 -30.556 73.414 1.00 134.92 150 GLY A CA 1
ATOM 1209 C C . GLY B 2 154 ? -8.231 -29.215 72.726 1.00 137.44 150 GLY A C 1
ATOM 1210 O O . GLY B 2 154 ? -9.154 -29.021 71.930 1.00 134.42 150 GLY A O 1
ATOM 1211 N N . ALA B 2 155 ? -7.331 -28.274 73.017 1.00 137.65 151 ALA A N 1
ATOM 1212 C CA . ALA B 2 155 ? -7.343 -27.001 72.303 1.00 129.94 151 ALA A CA 1
ATOM 1213 C C . ALA B 2 155 ? -6.968 -27.194 70.840 1.00 129.60 151 ALA A C 1
ATOM 1214 O O . ALA B 2 155 ? -7.605 -26.626 69.942 1.00 133.56 151 ALA A O 1
ATOM 1216 N N . LEU B 2 156 ? -5.911 -27.976 70.591 1.00 125.10 152 LEU A N 1
ATOM 1217 C CA . LEU B 2 156 ? -5.455 -28.255 69.233 1.00 122.91 152 LEU A CA 1
ATOM 1218 C C . LEU B 2 156 ? -6.581 -28.796 68.369 1.00 127.73 152 LEU A C 1
ATOM 1219 O O . LEU B 2 156 ? -6.734 -28.408 67.205 1.00 126.87 152 LEU A O 1
ATOM 1224 N N . GLN B 2 157 ? -7.350 -29.737 68.913 1.00 129.89 153 GLN A N 1
ATOM 1225 C CA . GLN B 2 157 ? -8.404 -30.368 68.131 1.00 130.26 153 GLN A CA 1
ATOM 1226 C C . GLN B 2 157 ? -9.399 -29.331 67.638 1.00 132.98 153 GLN A C 1
ATOM 1227 O O . GLN B 2 157 ? -9.790 -29.334 66.466 1.00 130.18 153 GLN A O 1
ATOM 1233 N N . LYS B 2 158 ? -9.796 -28.409 68.517 1.00 131.19 154 LYS A N 1
ATOM 1234 C CA . LYS B 2 158 ? -10.798 -27.427 68.130 1.00 131.82 154 LYS A CA 1
ATOM 1235 C C . LYS B 2 158 ? -10.207 -26.382 67.197 1.00 134.82 154 LYS A C 1
ATOM 1236 O O . LYS B 2 158 ? -10.906 -25.875 66.309 1.00 141.76 154 LYS A O 1
ATOM 1242 N N . ILE B 2 159 ? -8.922 -26.061 67.372 1.00 134.17 155 ILE A N 1
ATOM 1243 C CA . ILE B 2 159 ? -8.248 -25.172 66.427 1.00 132.79 155 ILE A CA 1
ATOM 1244 C C . ILE B 2 159 ? -8.261 -25.779 65.031 1.00 137.42 155 ILE A C 1
ATOM 1245 O O . ILE B 2 159 ? -8.561 -25.101 64.040 1.00 141.53 155 ILE A O 1
ATOM 1250 N N . CYS B 2 160 ? -7.944 -27.074 64.934 1.00 135.84 156 CYS A N 1
ATOM 1251 C CA . CYS B 2 160 ? -7.965 -27.750 63.638 1.00 131.55 156 CYS A CA 1
ATOM 1252 C C . CYS B 2 160 ? -9.372 -27.798 63.061 1.00 137.40 156 CYS A C 1
ATOM 1253 O O . CYS B 2 160 ? -9.569 -27.561 61.863 1.00 146.88 156 CYS A O 1
ATOM 1256 N N . GLU B 2 161 ? -10.365 -28.100 63.902 1.00 133.74 157 GLU A N 1
ATOM 1257 C CA . GLU B 2 161 ? -11.748 -28.167 63.438 1.00 140.28 157 GLU A CA 1
ATOM 1258 C C . GLU B 2 161 ? -12.250 -26.819 62.926 1.00 145.79 157 GLU A C 1
ATOM 1259 O O . GLU B 2 161 ? -13.084 -26.773 62.015 1.00 146.39 157 GLU A O 1
ATOM 1265 N N . ASP B 2 162 ? -11.760 -25.713 63.496 1.00 145.10 158 ASP A N 1
ATOM 1266 C CA . ASP B 2 162 ? -12.225 -24.395 63.077 1.00 143.84 158 ASP A CA 1
ATOM 1267 C C . ASP B 2 162 ? -11.529 -23.889 61.818 1.00 145.40 158 ASP A C 1
ATOM 1268 O O . ASP B 2 162 ? -12.146 -23.168 61.025 1.00 154.05 158 ASP A O 1
ATOM 1273 N N . SER B 2 163 ? -10.264 -24.251 61.613 1.00 142.08 159 SER A N 1
ATOM 1274 C CA . SER B 2 163 ? -9.382 -23.491 60.735 1.00 149.55 159 SER A CA 1
ATOM 1275 C C . SER B 2 163 ? -8.564 -24.410 59.834 1.00 152.72 159 SER A C 1
ATOM 1276 O O . SER B 2 163 ? -7.367 -24.185 59.625 1.00 155.70 159 SER A O 1
ATOM 1279 N N . ALA B 2 164 ? -9.200 -25.434 59.256 1.00 153.94 160 ALA A N 1
ATOM 1280 C CA . ALA B 2 164 ? -8.468 -26.393 58.430 1.00 164.40 160 ALA A CA 1
ATOM 1281 C C . ALA B 2 164 ? -7.859 -25.717 57.204 1.00 163.31 160 ALA A C 1
ATOM 1282 O O . ALA B 2 164 ? -6.634 -25.690 57.033 1.00 160.87 160 ALA A O 1
ATOM 1284 N N . GLU B 2 165 ? -8.705 -25.146 56.343 1.00 162.80 161 GLU A N 1
ATOM 1285 C CA . GLU B 2 165 ? -8.227 -24.533 55.106 1.00 168.82 161 GLU A CA 1
ATOM 1286 C C . GLU B 2 165 ? -7.418 -23.263 55.337 1.00 172.44 161 GLU A C 1
ATOM 1287 O O . GLU B 2 165 ? -6.909 -22.697 54.362 1.00 176.59 161 GLU A O 1
ATOM 1293 N N . ILE B 2 166 ? -7.282 -22.806 56.583 1.00 175.13 162 ILE A N 1
ATOM 1294 C CA . ILE B 2 166 ? -6.354 -21.721 56.887 1.00 173.55 162 ILE A CA 1
ATOM 1295 C C . ILE B 2 166 ? -4.938 -22.259 57.035 1.00 171.60 162 ILE A C 1
ATOM 1296 O O . ILE B 2 166 ? -3.989 -21.732 56.445 1.00 175.58 162 ILE A O 1
ATOM 1301 N N . LEU B 2 167 ? -4.782 -23.321 57.829 1.00 163.07 163 LEU A N 1
ATOM 1302 C CA . LEU B 2 167 ? -3.469 -23.914 58.047 1.00 156.52 163 LEU A CA 1
ATOM 1303 C C . LEU B 2 167 ? -2.937 -24.574 56.781 1.00 166.24 163 LEU A C 1
ATOM 1304 O O . LEU B 2 167 ? -1.719 -24.666 56.594 1.00 166.45 163 LEU A O 1
ATOM 1309 N N . ASP B 2 168 ? -3.837 -25.046 55.910 1.00 171.11 164 ASP A N 1
ATOM 1310 C CA . ASP B 2 168 ? -3.433 -25.578 54.612 1.00 174.68 164 ASP A CA 1
ATOM 1311 C C . ASP B 2 168 ? -2.785 -24.510 53.745 1.00 184.86 164 ASP A C 1
ATOM 1312 O O . ASP B 2 168 ? -1.861 -24.809 52.979 1.00 188.70 164 ASP A O 1
ATOM 1317 N N . SER B 2 169 ? -3.252 -23.270 53.850 1.00 186.53 165 SER A N 1
ATOM 1318 C CA . SER B 2 169 ? -2.776 -22.192 53.001 1.00 193.37 165 SER A CA 1
ATOM 1319 C C . SER B 2 169 ? -1.444 -21.646 53.510 1.00 199.81 165 SER A C 1
ATOM 1320 O O . SER B 2 169 ? -1.067 -21.825 54.671 1.00 196.48 165 SER A O 1
ATOM 1323 N N . ASP B 2 170 ? -0.733 -20.962 52.613 1.00 210.80 166 ASP A N 1
ATOM 1324 C CA . ASP B 2 170 ? 0.579 -20.376 52.887 1.00 212.48 166 ASP A CA 1
ATOM 1325 C C . ASP B 2 170 ? 0.520 -19.121 53.769 1.00 211.80 166 ASP A C 1
ATOM 1326 O O . ASP B 2 170 ? 1.549 -18.445 53.899 1.00 209.94 166 ASP A O 1
ATOM 1331 N N . VAL B 2 171 ? -0.624 -18.808 54.383 1.00 209.70 167 VAL A N 1
ATOM 1332 C CA . VAL B 2 171 ? -0.771 -17.556 55.116 1.00 204.18 167 VAL A CA 1
ATOM 1333 C C . VAL B 2 171 ? -0.027 -17.557 56.449 1.00 198.65 167 VAL A C 1
ATOM 1334 O O . VAL B 2 171 ? 0.177 -16.486 57.035 1.00 192.53 167 VAL A O 1
ATOM 1338 N N . LEU B 2 172 ? 0.378 -18.725 56.958 1.00 192.56 168 LEU A N 1
ATOM 1339 C CA . LEU B 2 172 ? 1.063 -18.810 58.244 1.00 183.28 168 LEU A CA 1
ATOM 1340 C C . LEU B 2 172 ? 2.323 -19.670 58.127 1.00 181.73 168 LEU A C 1
ATOM 1341 O O . LEU B 2 172 ? 2.754 -20.299 59.099 1.00 174.83 168 LEU A O 1
ATOM 1346 N N . ASP B 2 173 ? 2.926 -19.702 56.933 1.00 187.69 169 ASP A N 1
ATOM 1347 C CA . ASP B 2 173 ? 4.090 -20.551 56.645 1.00 188.54 169 ASP A CA 1
ATOM 1348 C C . ASP B 2 173 ? 3.833 -22.012 57.013 1.00 183.86 169 ASP A C 1
ATOM 1349 O O . ASP B 2 173 ? 4.761 -22.756 57.344 1.00 180.41 169 ASP A O 1
ATOM 1354 N N . ARG B 2 174 ? 2.559 -22.416 56.952 1.00 180.97 170 ARG A N 1
ATOM 1355 C CA . ARG B 2 174 ? 2.079 -23.790 57.055 1.00 175.11 170 ARG A CA 1
ATOM 1356 C C . ARG B 2 174 ? 2.778 -24.562 58.168 1.00 165.78 170 ARG A C 1
ATOM 1357 O O . ARG B 2 174 ? 3.661 -25.386 57.897 1.00 165.20 170 ARG A O 1
ATOM 1365 N N . PRO B 2 175 ? 2.414 -24.317 59.432 1.00 158.43 171 PRO A N 1
ATOM 1366 C CA . PRO B 2 175 ? 3.017 -25.078 60.536 1.00 153.17 171 PRO A CA 1
ATOM 1367 C C . PRO B 2 175 ? 2.544 -26.519 60.603 1.00 156.59 171 PRO A C 1
ATOM 1368 O O . PRO B 2 175 ? 3.043 -27.272 61.448 1.00 153.21 171 PRO A O 1
ATOM 1372 N N . LEU B 2 176 ? 1.596 -26.917 59.746 1.00 158.29 172 LEU A N 1
ATOM 1373 C CA . LEU B 2 176 ? 1.150 -28.305 59.659 1.00 147.33 172 LEU A CA 1
ATOM 1374 C C . LEU B 2 176 ? 2.305 -29.281 59.501 1.00 145.31 172 LEU A C 1
ATOM 1375 O O . LEU B 2 176 ? 2.182 -30.450 59.885 1.00 147.37 172 LEU A O 1
ATOM 1380 N N . ASN B 2 177 ? 3.431 -28.817 58.963 1.00 142.14 173 ASN A N 1
ATOM 1381 C CA . ASN B 2 177 ? 4.496 -29.702 58.522 1.00 142.11 173 ASN A CA 1
ATOM 1382 C C . ASN B 2 177 ? 5.282 -30.276 59.690 1.00 138.05 173 ASN A C 1
ATOM 1383 O O . ASN B 2 177 ? 6.039 -31.235 59.503 1.00 133.59 173 ASN A O 1
ATOM 1388 N N . ILE B 2 178 ? 5.132 -29.702 60.879 1.00 136.22 174 ILE A N 1
ATOM 1389 C CA . ILE B 2 178 ? 5.589 -30.330 62.109 1.00 142.68 174 ILE A CA 1
ATOM 1390 C C . ILE B 2 178 ? 4.435 -30.984 62.857 1.00 141.75 174 ILE A C 1
ATOM 1391 O O . ILE B 2 178 ? 4.611 -32.032 63.479 1.00 141.73 174 ILE A O 1
ATOM 1396 N N . MET B 2 179 ? 3.242 -30.385 62.778 1.00 138.90 175 MET A N 1
ATOM 1397 C CA . MET B 2 179 ? 2.106 -30.868 63.560 1.00 139.15 175 MET A CA 1
ATOM 1398 C C . MET B 2 179 ? 1.708 -32.287 63.157 1.00 137.48 175 MET A C 1
ATOM 1399 O O . MET B 2 179 ? 1.459 -33.137 64.020 1.00 134.71 175 MET A O 1
ATOM 1404 N N . ILE B 2 180 ? 1.632 -32.559 61.856 1.00 136.08 176 ILE A N 1
ATOM 1405 C CA . ILE B 2 180 ? 1.151 -33.857 61.378 1.00 128.99 176 ILE A CA 1
ATOM 1406 C C . ILE B 2 180 ? 2.032 -34.991 61.901 1.00 129.51 176 ILE A C 1
ATOM 1407 O O . ILE B 2 180 ? 1.497 -35.922 62.521 1.00 128.63 176 ILE A O 1
ATOM 1412 N N . PRO B 2 181 ? 3.361 -34.979 61.708 1.00 127.19 177 PRO A N 1
ATOM 1413 C CA . PRO B 2 181 ? 4.169 -36.059 62.313 1.00 129.31 177 PRO A CA 1
ATOM 1414 C C . PRO B 2 181 ? 4.154 -36.027 63.834 1.00 132.62 177 PRO A C 1
ATOM 1415 O O . PRO B 2 181 ? 4.140 -37.087 64.487 1.00 136.10 177 PRO A O 1
ATOM 1419 N N . LYS B 2 182 ? 4.155 -34.822 64.414 1.00 129.61 178 LYS A N 1
ATOM 1420 C CA . LYS B 2 182 ? 4.077 -34.692 65.865 1.00 131.69 178 LYS A CA 1
ATOM 1421 C C . LYS B 2 182 ? 2.806 -35.344 66.394 1.00 132.74 178 LYS A C 1
ATOM 1422 O O . LYS B 2 182 ? 2.845 -36.087 67.380 1.00 136.41 178 LYS A O 1
ATOM 1428 N N . PHE B 2 183 ? 1.665 -35.081 65.747 1.00 127.09 179 PHE A N 1
ATOM 1429 C CA . PHE B 2 183 ? 0.447 -35.820 66.077 1.00 123.84 179 PHE A CA 1
ATOM 1430 C C . PHE B 2 183 ? 0.667 -37.319 65.930 1.00 128.22 179 PHE A C 1
ATOM 1431 O O . PHE B 2 183 ? 0.433 -38.090 66.867 1.00 127.84 179 PHE A O 1
ATOM 1439 N N . LEU B 2 184 ? 1.124 -37.742 64.745 1.00 132.13 180 LEU A N 1
ATOM 1440 C CA . LEU B 2 184 ? 1.191 -39.162 64.412 1.00 125.77 180 LEU A CA 1
ATOM 1441 C C . LEU B 2 184 ? 1.942 -39.963 65.460 1.00 124.42 180 LEU A C 1
ATOM 1442 O O . LEU B 2 184 ? 1.628 -41.139 65.681 1.00 119.50 180 LEU A O 1
ATOM 1447 N N . GLN B 2 185 ? 2.931 -39.351 66.117 1.00 130.28 181 GLN A N 1
ATOM 1448 C CA . GLN B 2 185 ? 3.602 -40.065 67.205 1.00 135.87 181 GLN A CA 1
ATOM 1449 C C . GLN B 2 185 ? 2.632 -40.483 68.309 1.00 136.59 181 GLN A C 1
ATOM 1450 O O . GLN B 2 185 ? 2.825 -41.535 68.934 1.00 137.50 181 GLN A O 1
ATOM 1456 N N . PHE B 2 186 ? 1.591 -39.689 68.567 1.00 131.79 182 PHE A N 1
ATOM 1457 C CA . PHE B 2 186 ? 0.724 -39.909 69.721 1.00 130.26 182 PHE A CA 1
ATOM 1458 C C . PHE B 2 186 ? -0.408 -40.896 69.468 1.00 131.93 182 PHE A C 1
ATOM 1459 O O . PHE B 2 186 ? -1.225 -41.113 70.371 1.00 137.30 182 PHE A O 1
ATOM 1467 N N . PHE B 2 187 ? -0.486 -41.494 68.276 1.00 128.90 183 PHE A N 1
ATOM 1468 C CA . PHE B 2 187 ? -1.398 -42.619 68.087 1.00 129.94 183 PHE A CA 1
ATOM 1469 C C . PHE B 2 187 ? -1.010 -43.786 68.985 1.00 129.88 183 PHE A C 1
ATOM 1470 O O . PHE B 2 187 ? -1.856 -44.617 69.334 1.00 126.14 183 PHE A O 1
ATOM 1478 N N . LYS B 2 188 ? 0.260 -43.848 69.378 1.00 133.50 184 LYS A N 1
ATOM 1479 C CA . LYS B 2 188 ? 0.804 -44.918 70.200 1.00 133.12 184 LYS A CA 1
ATOM 1480 C C . LYS B 2 188 ? 0.495 -44.744 71.680 1.00 133.74 184 LYS A C 1
ATOM 1481 O O . LYS B 2 188 ? 0.746 -45.666 72.461 1.00 136.87 184 LYS A O 1
ATOM 1487 N N . HIS B 2 189 ? -0.034 -43.591 72.083 1.00 138.12 185 HIS A N 1
ATOM 1488 C CA . HIS B 2 189 ? 0.052 -43.180 73.478 1.00 143.52 185 HIS A CA 1
ATOM 1489 C C . HIS B 2 189 ? -0.854 -44.028 74.365 1.00 144.37 185 HIS A C 1
ATOM 1490 O O . HIS B 2 189 ? -1.853 -44.599 73.919 1.00 140.57 185 HIS A O 1
ATOM 1497 N N . SER B 2 190 ? -0.480 -44.096 75.647 1.00 150.08 186 SER A N 1
ATOM 1498 C CA . SER B 2 190 ? -1.132 -45.000 76.586 1.00 152.20 186 SER A CA 1
ATOM 1499 C C . SER B 2 190 ? -2.558 -44.576 76.902 1.00 150.44 186 SER A C 1
ATOM 1500 O O . SER B 2 190 ? -3.382 -45.423 77.262 1.00 148.60 186 SER A O 1
ATOM 1503 N N . SER B 2 191 ? -2.870 -43.266 76.790 1.00 148.80 187 SER A N 1
ATOM 1504 C CA . SER B 2 191 ? -4.174 -42.768 77.221 1.00 147.99 187 SER A CA 1
ATOM 1505 C C . SER B 2 191 ? -5.138 -42.732 76.046 1.00 141.61 187 SER A C 1
ATOM 1506 O O . SER B 2 191 ? -4.793 -42.191 74.985 1.00 141.46 187 SER A O 1
ATOM 1509 N N . PRO B 2 192 ? -6.336 -43.302 76.186 1.00 135.70 188 PRO A N 1
ATOM 1510 C CA . PRO B 2 192 ? -7.280 -43.303 75.057 1.00 130.97 188 PRO A CA 1
ATOM 1511 C C . PRO B 2 192 ? -7.745 -41.916 74.667 1.00 135.17 188 PRO A C 1
ATOM 1512 O O . PRO B 2 192 ? -7.986 -41.662 73.481 1.00 135.61 188 PRO A O 1
ATOM 1516 N N . LYS B 2 193 ? -7.879 -41.008 75.636 1.00 142.97 189 LYS A N 1
ATOM 1517 C CA . LYS B 2 193 ? -8.295 -39.644 75.326 1.00 134.72 189 LYS A CA 1
ATOM 1518 C C . LYS B 2 193 ? -7.248 -38.946 74.462 1.00 134.19 189 LYS A C 1
ATOM 1519 O O . LYS B 2 193 ? -7.588 -38.209 73.525 1.00 132.76 189 LYS A O 1
ATOM 1525 N N . ILE B 2 194 ? -5.964 -39.193 74.745 1.00 133.71 190 ILE A N 1
ATOM 1526 C CA . ILE B 2 194 ? -4.882 -38.618 73.948 1.00 131.00 190 ILE A CA 1
ATOM 1527 C C . ILE B 2 194 ? -4.926 -39.157 72.522 1.00 131.11 190 ILE A C 1
ATOM 1528 O O . ILE B 2 194 ? -4.814 -38.400 71.548 1.00 131.49 190 ILE A O 1
ATOM 1533 N N . ARG B 2 195 ? -5.069 -40.479 72.383 1.00 134.34 191 ARG A N 1
ATOM 1534 C CA . ARG B 2 195 ? -5.156 -41.094 71.061 1.00 129.60 191 ARG A CA 1
ATOM 1535 C C . ARG B 2 195 ? -6.324 -40.515 70.275 1.00 127.27 191 ARG A C 1
ATOM 1536 O O . ARG B 2 195 ? -6.209 -40.235 69.068 1.00 124.43 191 ARG A O 1
ATOM 1544 N N . SER B 2 196 ? -7.458 -40.323 70.957 1.00 131.39 192 SER A N 1
ATOM 1545 C CA . SER B 2 196 ? -8.644 -39.757 70.327 1.00 128.76 192 SER A CA 1
ATOM 1546 C C . SER B 2 196 ? -8.372 -38.353 69.818 1.00 131.16 192 SER A C 1
ATOM 1547 O O . SER B 2 196 ? -8.680 -38.032 68.666 1.00 127.55 192 SER A O 1
ATOM 1550 N N . HIS B 2 197 ? -7.810 -37.493 70.674 1.00 132.41 193 HIS A N 1
ATOM 1551 C CA . HIS B 2 197 ? -7.471 -36.141 70.234 1.00 128.20 193 HIS A CA 1
ATOM 1552 C C . HIS B 2 197 ? -6.518 -36.164 69.047 1.00 125.15 193 HIS A C 1
ATOM 1553 O O . HIS B 2 197 ? -6.661 -35.367 68.114 1.00 131.16 193 HIS A O 1
ATOM 1560 N N . ALA B 2 198 ? -5.543 -37.072 69.056 1.00 122.98 194 ALA A N 1
ATOM 1561 C CA . ALA B 2 198 ? -4.563 -37.107 67.975 1.00 124.02 194 ALA A CA 1
ATOM 1562 C C . ALA B 2 198 ? -5.229 -37.418 66.641 1.00 120.95 194 ALA A C 1
ATOM 1563 O O . ALA B 2 198 ? -5.067 -36.684 65.652 1.00 123.21 194 ALA A O 1
ATOM 1565 N N . VAL B 2 199 ? -5.981 -38.518 66.593 1.00 124.60 195 VAL A N 1
ATOM 1566 C CA . VAL B 2 199 ? -6.604 -38.872 65.325 1.00 125.44 195 VAL A CA 1
ATOM 1567 C C . VAL B 2 199 ? -7.672 -37.847 64.947 1.00 119.33 195 VAL A C 1
ATOM 1568 O O . VAL B 2 199 ? -7.892 -37.581 63.758 1.00 115.26 195 VAL A O 1
ATOM 1572 N N . ALA B 2 200 ? -8.311 -37.209 65.935 1.00 116.86 196 ALA A N 1
ATOM 1573 C CA . ALA B 2 200 ? -9.313 -36.193 65.628 1.00 125.23 196 ALA A CA 1
ATOM 1574 C C . ALA B 2 200 ? -8.679 -34.967 64.986 1.00 125.13 196 ALA A C 1
ATOM 1575 O O . ALA B 2 200 ? -9.260 -34.368 64.073 1.00 123.05 196 ALA A O 1
ATOM 1577 N N . CYS B 2 201 ? -7.497 -34.567 65.461 1.00 124.49 197 CYS A N 1
ATOM 1578 C CA . CYS B 2 201 ? -6.758 -33.493 64.805 1.00 118.21 197 CYS A CA 1
ATOM 1579 C C . CYS B 2 201 ? -6.407 -33.882 63.377 1.00 121.14 197 CYS A C 1
ATOM 1580 O O . CYS B 2 201 ? -6.720 -33.160 62.424 1.00 121.77 197 CYS A O 1
ATOM 1583 N N . VAL B 2 202 ? -5.771 -35.045 63.213 1.00 126.19 198 VAL A N 1
ATOM 1584 C CA . VAL B 2 202 ? -5.279 -35.437 61.893 1.00 120.44 198 VAL A CA 1
ATOM 1585 C C . VAL B 2 202 ? -6.425 -35.582 60.892 1.00 123.38 198 VAL A C 1
ATOM 1586 O O . VAL B 2 202 ? -6.242 -35.352 59.690 1.00 124.64 198 VAL A O 1
ATOM 1590 N N . ASN B 2 203 ? -7.627 -35.922 61.368 1.00 123.52 199 ASN A N 1
ATOM 1591 C CA . ASN B 2 203 ? -8.739 -36.184 60.457 1.00 126.04 199 ASN A CA 1
ATOM 1592 C C . ASN B 2 203 ? -9.110 -34.946 59.642 1.00 132.94 199 ASN A C 1
ATOM 1593 O O . ASN B 2 203 ? -9.524 -35.059 58.481 1.00 133.66 199 ASN A O 1
ATOM 1598 N N . GLN B 2 204 ? -8.974 -33.752 60.234 1.00 132.34 200 GLN A N 1
ATOM 1599 C CA . GLN B 2 204 ? -9.499 -32.530 59.620 1.00 136.32 200 GLN A CA 1
ATOM 1600 C C . GLN B 2 204 ? -8.857 -32.213 58.276 1.00 139.39 200 GLN A C 1
ATOM 1601 O O . GLN B 2 204 ? -9.429 -31.449 57.489 1.00 136.32 200 GLN A O 1
ATOM 1607 N N . PHE B 2 205 ? -7.690 -32.784 57.990 1.00 140.58 201 PHE A N 1
ATOM 1608 C CA . PHE B 2 205 ? -6.908 -32.376 56.835 1.00 144.70 201 PHE A CA 1
ATOM 1609 C C . PHE B 2 205 ? -6.961 -33.386 55.699 1.00 144.77 201 PHE A C 1
ATOM 1610 O O . PHE B 2 205 ? -6.380 -33.134 54.638 1.00 151.70 201 PHE A O 1
ATOM 1618 N N . ILE B 2 206 ? -7.655 -34.510 55.894 1.00 135.85 202 ILE A N 1
ATOM 1619 C CA . ILE B 2 206 ? -7.667 -35.573 54.892 1.00 132.75 202 ILE A CA 1
ATOM 1620 C C . ILE B 2 206 ? -8.341 -35.097 53.614 1.00 143.34 202 ILE A C 1
ATOM 1621 O O . ILE B 2 206 ? -7.787 -35.220 52.514 1.00 143.38 202 ILE A O 1
ATOM 1626 N N . ILE B 2 207 ? -9.556 -34.561 53.740 1.00 145.16 203 ILE A N 1
ATOM 1627 C CA . ILE B 2 207 ? -10.321 -34.171 52.561 1.00 143.32 203 ILE A CA 1
ATOM 1628 C C . ILE B 2 207 ? -9.643 -33.014 51.840 1.00 147.23 203 ILE A C 1
ATOM 1629 O O . ILE B 2 207 ? -9.645 -32.949 50.603 1.00 150.46 203 ILE A O 1
ATOM 1634 N N . SER B 2 208 ? -9.038 -32.091 52.594 1.00 147.31 204 SER A N 1
ATOM 1635 C CA . SER B 2 208 ? -8.227 -31.044 51.985 1.00 152.29 204 SER A CA 1
ATOM 1636 C C . SER B 2 208 ? -7.025 -31.602 51.240 1.00 149.53 204 SER A C 1
ATOM 1637 O O . SER B 2 208 ? -6.357 -30.841 50.531 1.00 151.38 204 SER A O 1
ATOM 1640 N N . ARG B 2 209 ? -6.763 -32.902 51.376 1.00 147.89 205 ARG A N 1
ATOM 1641 C CA . ARG B 2 209 ? -5.590 -33.587 50.843 1.00 149.94 205 ARG A CA 1
ATOM 1642 C C . ARG B 2 209 ? -4.339 -32.714 50.956 1.00 150.58 205 ARG A C 1
ATOM 1643 O O . ARG B 2 209 ? -3.562 -32.548 50.010 1.00 150.24 205 ARG A O 1
ATOM 1651 N N . THR B 2 210 ? -4.171 -32.131 52.145 1.00 148.25 206 THR A N 1
ATOM 1652 C CA . THR B 2 210 ? -2.980 -31.351 52.443 1.00 146.85 206 THR A CA 1
ATOM 1653 C C . THR B 2 210 ? -1.736 -32.213 52.270 1.00 141.12 206 THR A C 1
ATOM 1654 O O . THR B 2 210 ? -1.705 -33.385 52.661 1.00 138.48 206 THR A O 1
ATOM 1658 N N . GLN B 2 211 ? -0.710 -31.622 51.657 1.00 137.65 207 GLN A N 1
ATOM 1659 C CA . GLN B 2 211 ? 0.463 -32.388 51.251 1.00 130.49 207 GLN A CA 1
ATOM 1660 C C . GLN B 2 211 ? 1.188 -32.994 52.449 1.00 125.80 207 GLN A C 1
ATOM 1661 O O . GLN B 2 211 ? 1.707 -34.119 52.361 1.00 133.54 207 GLN A O 1
ATOM 1667 N N . ALA B 2 212 ? 1.220 -32.267 53.570 1.00 124.35 208 ALA A N 1
ATOM 1668 C CA . ALA B 2 212 ? 1.913 -32.710 54.774 1.00 123.10 208 ALA A CA 1
ATOM 1669 C C . ALA B 2 212 ? 1.436 -34.066 55.278 1.00 121.19 208 ALA A C 1
ATOM 1670 O O . ALA B 2 212 ? 2.181 -34.745 55.994 1.00 120.15 208 ALA A O 1
ATOM 1672 N N . LEU B 2 213 ? 0.213 -34.467 54.945 1.00 123.04 209 LEU A N 1
ATOM 1673 C CA . LEU B 2 213 ? -0.298 -35.781 55.306 1.00 108.54 209 LEU A CA 1
ATOM 1674 C C . LEU B 2 213 ? -0.189 -36.774 54.168 1.00 115.67 209 LEU A C 1
ATOM 1675 O O . LEU B 2 213 ? 0.041 -37.960 54.418 1.00 125.18 209 LEU A O 1
ATOM 1680 N N . MET B 2 214 ? -0.423 -36.326 52.930 1.00 119.15 210 MET A N 1
ATOM 1681 C CA . MET B 2 214 ? -0.287 -37.215 51.782 1.00 127.10 210 MET A CA 1
ATOM 1682 C C . MET B 2 214 ? 1.106 -37.821 51.725 1.00 124.93 210 MET A C 1
ATOM 1683 O O . MET B 2 214 ? 1.277 -38.969 51.301 1.00 128.80 210 MET A O 1
ATOM 1688 N N . LEU B 2 215 ? 2.116 -37.073 52.159 1.00 124.57 211 LEU A N 1
ATOM 1689 C CA . LEU B 2 215 ? 3.470 -37.610 52.131 1.00 122.37 211 LEU A CA 1
ATOM 1690 C C . LEU B 2 215 ? 3.785 -38.527 53.312 1.00 122.79 211 LEU A C 1
ATOM 1691 O O . LEU B 2 215 ? 4.914 -39.025 53.399 1.00 129.22 211 LEU A O 1
ATOM 1696 N N . HIS B 2 216 ? 2.824 -38.775 54.210 1.00 119.96 212 HIS A N 1
ATOM 1697 C CA . HIS B 2 216 ? 2.982 -39.753 55.285 1.00 126.12 212 HIS A CA 1
ATOM 1698 C C . HIS B 2 216 ? 1.803 -40.723 55.351 1.00 126.90 212 HIS A C 1
ATOM 1699 O O . HIS B 2 216 ? 1.636 -41.421 56.366 1.00 125.35 212 HIS A O 1
ATOM 1706 N N . ILE B 2 217 ? 0.962 -40.730 54.317 1.00 126.15 213 ILE A N 1
ATOM 1707 C CA . ILE B 2 217 ? -0.207 -41.599 54.186 1.00 124.29 213 ILE A CA 1
ATOM 1708 C C . ILE B 2 217 ? 0.040 -43.018 54.700 1.00 126.27 213 ILE A C 1
ATOM 1709 O O . ILE B 2 217 ? -0.837 -43.610 55.337 1.00 129.27 213 ILE A O 1
ATOM 1714 N N . ASP B 2 218 ? 1.228 -43.579 54.445 1.00 129.67 214 ASP A N 1
ATOM 1715 C CA . ASP B 2 218 ? 1.485 -44.961 54.854 1.00 129.51 214 ASP A CA 1
ATOM 1716 C C . ASP B 2 218 ? 1.633 -45.085 56.366 1.00 130.98 214 ASP A C 1
ATOM 1717 O O . ASP B 2 218 ? 1.057 -45.994 56.979 1.00 130.10 214 ASP A O 1
ATOM 1722 N N . SER B 2 219 ? 2.424 -44.201 56.981 1.00 128.59 215 SER A N 1
ATOM 1723 C CA . SER B 2 219 ? 2.497 -44.154 58.440 1.00 129.53 215 SER A CA 1
ATOM 1724 C C . SER B 2 219 ? 1.111 -43.974 59.048 1.00 130.35 215 SER A C 1
ATOM 1725 O O . SER B 2 219 ? 0.759 -44.632 60.040 1.00 129.07 215 SER A O 1
ATOM 1728 N N . PHE B 2 220 ? 0.301 -43.105 58.439 1.00 130.02 216 PHE A N 1
ATOM 1729 C CA . PHE B 2 220 ? -1.046 -42.851 58.946 1.00 126.63 216 PHE A CA 1
ATOM 1730 C C . PHE B 2 220 ? -1.903 -44.113 58.892 1.00 123.30 216 PHE A C 1
ATOM 1731 O O . PHE B 2 220 ? -2.565 -44.477 59.874 1.00 121.77 216 PHE A O 1
ATOM 1739 N N . ILE B 2 221 ? -1.906 -44.787 57.740 1.00 122.73 217 ILE A N 1
ATOM 1740 C CA . ILE B 2 221 ? -2.699 -45.999 57.563 1.00 120.66 217 ILE A CA 1
ATOM 1741 C C . ILE B 2 221 ? -2.244 -47.081 58.532 1.00 130.07 217 ILE A C 1
ATOM 1742 O O . ILE B 2 221 ? -3.063 -47.822 59.096 1.00 128.95 217 ILE A O 1
ATOM 1747 N N . GLU B 2 222 ? -0.930 -47.195 58.737 1.00 133.34 218 GLU A N 1
ATOM 1748 C CA . GLU B 2 222 ? -0.404 -48.194 59.660 1.00 142.29 218 GLU A CA 1
ATOM 1749 C C . GLU B 2 222 ? -0.876 -47.925 61.085 1.00 140.11 218 GLU A C 1
ATOM 1750 O O . GLU B 2 222 ? -1.269 -48.853 61.807 1.00 141.19 218 GLU A O 1
ATOM 1756 N N . ASN B 2 223 ? -0.850 -46.656 61.508 1.00 130.31 219 ASN A N 1
ATOM 1757 C CA . ASN B 2 223 ? -1.335 -46.334 62.848 1.00 123.43 219 ASN A CA 1
ATOM 1758 C C . ASN B 2 223 ? -2.835 -46.571 62.979 1.00 129.82 219 ASN A C 1
ATOM 1759 O O . ASN B 2 223 ? -3.307 -46.976 64.050 1.00 137.04 219 ASN A O 1
ATOM 1764 N N . LEU B 2 224 ? -3.594 -46.341 61.905 1.00 129.78 220 LEU A N 1
ATOM 1765 C CA . LEU B 2 224 ? -5.015 -46.688 61.915 1.00 129.39 220 LEU A CA 1
ATOM 1766 C C . LEU B 2 224 ? -5.222 -48.186 62.116 1.00 137.20 220 LEU A C 1
ATOM 1767 O O . LEU B 2 224 ? -6.049 -48.609 62.935 1.00 140.75 220 LEU A O 1
ATOM 1772 N N . PHE B 2 225 ? -4.498 -49.010 61.357 1.00 126.96 221 PHE A N 1
ATOM 1773 C CA . PHE B 2 225 ? -4.645 -50.453 61.533 1.00 130.52 221 PHE A CA 1
ATOM 1774 C C . PHE B 2 225 ? -4.253 -50.875 62.943 1.00 131.33 221 PHE A C 1
ATOM 1775 O O . PHE B 2 225 ? -4.881 -51.767 63.527 1.00 139.81 221 PHE A O 1
ATOM 1783 N N . ALA B 2 226 ? -3.224 -50.243 63.510 1.00 124.39 222 ALA A N 1
ATOM 1784 C CA . ALA B 2 226 ? -2.856 -50.550 64.889 1.00 129.88 222 ALA A CA 1
ATOM 1785 C C . ALA B 2 226 ? -3.980 -50.196 65.854 1.00 137.88 222 ALA A C 1
ATOM 1786 O O . ALA B 2 226 ? -4.226 -50.921 66.824 1.00 145.33 222 ALA A O 1
ATOM 1788 N N . LEU B 2 227 ? -4.661 -49.073 65.619 1.00 143.70 223 LEU A N 1
ATOM 1789 C CA . LEU B 2 227 ? -5.734 -48.656 66.517 1.00 144.37 223 LEU A CA 1
ATOM 1790 C C . LEU B 2 227 ? -7.009 -49.458 66.310 1.00 143.73 223 LEU A C 1
ATOM 1791 O O . LEU B 2 227 ? -7.896 -49.416 67.170 1.00 139.63 223 LEU A O 1
ATOM 1796 N N . ALA B 2 228 ? -7.122 -50.166 65.181 1.00 139.61 224 ALA A N 1
ATOM 1797 C CA . ALA B 2 228 ? -8.363 -50.867 64.860 1.00 141.95 224 ALA A CA 1
ATOM 1798 C C . ALA B 2 228 ? -8.844 -51.745 66.016 1.00 149.73 224 ALA A C 1
ATOM 1799 O O . ALA B 2 228 ? -10.053 -51.875 66.240 1.00 152.77 224 ALA A O 1
ATOM 1801 N N . GLY B 2 229 ? -7.917 -52.345 66.770 1.00 145.97 225 GLY A N 1
ATOM 1802 C CA . GLY B 2 229 ? -8.290 -53.245 67.846 1.00 145.01 225 GLY A CA 1
ATOM 1803 C C . GLY B 2 229 ? -8.589 -52.606 69.183 1.00 147.41 225 GLY A C 1
ATOM 1804 O O . GLY B 2 229 ? -8.722 -53.313 70.187 1.00 143.07 225 GLY A O 1
ATOM 1805 N N . ASP B 2 230 ? -8.700 -51.282 69.229 1.00 150.27 226 ASP A N 1
ATOM 1806 C CA . ASP B 2 230 ? -8.942 -50.580 70.480 1.00 149.00 226 ASP A CA 1
ATOM 1807 C C . ASP B 2 230 ? -10.420 -50.683 70.835 1.00 148.98 226 ASP A C 1
ATOM 1808 O O . ASP B 2 230 ? -11.276 -50.216 70.076 1.00 140.82 226 ASP A O 1
ATOM 1813 N N . GLU B 2 231 ? -10.723 -51.287 71.987 1.00 157.04 227 GLU A N 1
ATOM 1814 C CA . GLU B 2 231 ? -12.106 -51.423 72.430 1.00 160.75 227 GLU A CA 1
ATOM 1815 C C . GLU B 2 231 ? -12.628 -50.176 73.144 1.00 159.67 227 GLU A C 1
ATOM 1816 O O . GLU B 2 231 ? -13.683 -50.239 73.788 1.00 160.47 227 GLU A O 1
ATOM 1822 N N . GLU B 2 232 ? -11.925 -49.048 73.027 1.00 157.05 228 GLU A N 1
ATOM 1823 C CA . GLU B 2 232 ? -12.461 -47.746 73.433 1.00 151.47 228 GLU A CA 1
ATOM 1824 C C . GLU B 2 232 ? -13.375 -47.191 72.345 1.00 151.43 228 GLU A C 1
ATOM 1825 O O . GLU B 2 232 ? -12.968 -47.125 71.179 1.00 149.07 228 GLU A O 1
ATOM 1831 N N . PRO B 2 233 ? -14.601 -46.773 72.682 1.00 155.93 229 PRO A N 1
ATOM 1832 C CA . PRO B 2 233 ? -15.529 -46.318 71.627 1.00 148.96 229 PRO A CA 1
ATOM 1833 C C . PRO B 2 233 ? -15.092 -45.046 70.919 1.00 141.92 229 PRO A C 1
ATOM 1834 O O . PRO B 2 233 ? -15.277 -44.942 69.702 1.00 138.32 229 PRO A O 1
ATOM 1838 N N . GLU B 2 234 ? -14.541 -44.067 71.646 1.00 144.70 230 GLU A N 1
ATOM 1839 C CA . GLU B 2 234 ? -14.147 -42.807 71.017 1.00 143.51 230 GLU A CA 1
ATOM 1840 C C . GLU B 2 234 ? -13.109 -43.042 69.928 1.00 136.92 230 GLU A C 1
ATOM 1841 O O . GLU B 2 234 ? -13.170 -42.435 68.844 1.00 132.85 230 GLU A O 1
ATOM 1847 N N . VAL B 2 235 ? -12.144 -43.924 70.206 1.00 129.79 231 VAL A N 1
ATOM 1848 C CA . VAL B 2 235 ? -11.104 -44.238 69.233 1.00 118.80 231 VAL A CA 1
ATOM 1849 C C . VAL B 2 235 ? -11.719 -44.846 67.981 1.00 122.39 231 VAL A C 1
ATOM 1850 O O . VAL B 2 235 ? -11.352 -44.493 66.854 1.00 118.19 231 VAL A O 1
ATOM 1854 N N . ARG B 2 236 ? -12.666 -45.773 68.158 1.00 131.58 232 ARG A N 1
ATOM 1855 C CA . ARG B 2 236 ? -13.278 -46.417 67.000 1.00 133.32 232 ARG A CA 1
ATOM 1856 C C . ARG B 2 236 ? -14.126 -45.429 66.208 1.00 129.00 232 ARG A C 1
ATOM 1857 O O . ARG B 2 236 ? -14.162 -45.486 64.975 1.00 125.24 232 ARG A O 1
ATOM 1865 N N . LYS B 2 237 ? -14.794 -44.503 66.899 1.00 128.34 233 LYS A N 1
ATOM 1866 C CA . LYS B 2 237 ? -15.523 -43.428 66.232 1.00 121.39 233 LYS A CA 1
ATOM 1867 C C . LYS B 2 237 ? -14.604 -42.634 65.311 1.00 123.10 233 LYS A C 1
ATOM 1868 O O . LYS B 2 237 ? -14.879 -42.474 64.110 1.00 123.63 233 LYS A O 1
ATOM 1874 N N . ASN B 2 238 ? -13.498 -42.126 65.864 1.00 124.84 234 ASN A N 1
ATOM 1875 C CA . ASN B 2 238 ? -12.603 -41.300 65.057 1.00 118.05 234 ASN A CA 1
ATOM 1876 C C . ASN B 2 238 ? -11.934 -42.108 63.948 1.00 115.57 234 ASN A C 1
ATOM 1877 O O . ASN B 2 238 ? -11.717 -41.587 62.846 1.00 108.49 234 ASN A O 1
ATOM 1882 N N . VAL B 2 239 ? -11.617 -43.379 64.207 1.00 122.24 235 VAL A N 1
ATOM 1883 C CA . VAL B 2 239 ? -11.022 -44.220 63.173 1.00 122.09 235 VAL A CA 1
ATOM 1884 C C . VAL B 2 239 ? -12.018 -44.469 62.048 1.00 119.24 235 VAL A C 1
ATOM 1885 O O . VAL B 2 239 ? -11.644 -44.530 60.871 1.00 114.13 235 VAL A O 1
ATOM 1889 N N . CYS B 2 240 ? -13.303 -44.604 62.385 1.00 119.25 236 CYS A N 1
ATOM 1890 C CA . CYS B 2 240 ? -14.324 -44.748 61.353 1.00 117.49 236 CYS A CA 1
ATOM 1891 C C . CYS B 2 240 ? -14.421 -43.492 60.501 1.00 120.84 236 CYS A C 1
ATOM 1892 O O . CYS B 2 240 ? -14.528 -43.574 59.274 1.00 119.79 236 CYS A O 1
ATOM 1895 N N . ARG B 2 241 ? -14.408 -42.313 61.134 1.00 125.16 237 ARG A N 1
ATOM 1896 C CA . ARG B 2 241 ? -14.422 -41.084 60.337 1.00 129.56 237 ARG A CA 1
ATOM 1897 C C . ARG B 2 241 ? -13.198 -41.017 59.426 1.00 125.30 237 ARG A C 1
ATOM 1898 O O . ARG B 2 241 ? -13.308 -40.660 58.242 1.00 129.60 237 ARG A O 1
ATOM 1906 N N . ALA B 2 242 ? -12.028 -41.392 59.952 1.00 117.44 238 ALA A N 1
ATOM 1907 C CA . ALA B 2 242 ? -10.812 -41.368 59.146 1.00 119.32 238 ALA A CA 1
ATOM 1908 C C . ALA B 2 242 ? -10.931 -42.299 57.948 1.00 116.46 238 ALA A C 1
ATOM 1909 O O . ALA B 2 242 ? -10.591 -41.927 56.818 1.00 119.91 238 ALA A O 1
ATOM 1911 N N . LEU B 2 243 ? -11.424 -43.516 58.176 1.00 111.94 239 LEU A N 1
ATOM 1912 C CA . LEU B 2 243 ? -11.529 -44.484 57.090 1.00 117.31 239 LEU A CA 1
ATOM 1913 C C . LEU B 2 243 ? -12.585 -44.060 56.077 1.00 118.25 239 LEU A C 1
ATOM 1914 O O . LEU B 2 243 ? -12.424 -44.280 54.872 1.00 116.34 239 LEU A O 1
ATOM 1919 N N . VAL B 2 244 ? -13.669 -43.437 56.547 1.00 113.36 240 VAL A N 1
ATOM 1920 C CA . VAL B 2 244 ? -14.672 -42.889 55.638 1.00 112.23 240 VAL A CA 1
ATOM 1921 C C . VAL B 2 244 ? -14.037 -41.869 54.704 1.00 122.74 240 VAL A C 1
ATOM 1922 O O . VAL B 2 244 ? -14.217 -41.923 53.482 1.00 128.37 240 VAL A O 1
ATOM 1926 N N . MET B 2 245 ? -13.275 -40.925 55.266 1.00 124.92 241 MET A N 1
ATOM 1927 C CA . MET B 2 245 ? -12.659 -39.892 54.436 1.00 124.21 241 MET A CA 1
ATOM 1928 C C . MET B 2 245 ? -11.627 -40.475 53.480 1.00 124.80 241 MET A C 1
ATOM 1929 O O . MET B 2 245 ? -11.438 -39.953 52.374 1.00 126.51 241 MET A O 1
ATOM 1934 N N . LEU B 2 246 ? -10.955 -41.557 53.879 1.00 122.70 242 LEU A N 1
ATOM 1935 C CA . LEU B 2 246 ? -9.924 -42.137 53.025 1.00 123.79 242 LEU A CA 1
ATOM 1936 C C . LEU B 2 246 ? -10.528 -42.774 51.780 1.00 130.66 242 LEU A C 1
ATOM 1937 O O . LEU B 2 246 ? -9.896 -42.791 50.718 1.00 140.97 242 LEU A O 1
ATOM 1942 N N . LEU B 2 247 ? -11.750 -43.304 51.890 1.00 125.98 243 LEU A N 1
ATOM 1943 C CA . LEU B 2 247 ? -12.417 -43.883 50.727 1.00 130.33 243 LEU A CA 1
ATOM 1944 C C . LEU B 2 247 ? -12.540 -42.868 49.599 1.00 131.37 243 LEU A C 1
ATOM 1945 O O . LEU B 2 247 ? -12.475 -43.223 48.415 1.00 129.21 243 LEU A O 1
ATOM 1950 N N . GLU B 2 248 ? -12.709 -41.594 49.948 1.00 132.37 244 GLU A N 1
ATOM 1951 C CA . GLU B 2 248 ? -12.873 -40.560 48.935 1.00 139.00 244 GLU A CA 1
ATOM 1952 C C . GLU B 2 248 ? -11.535 -40.149 48.337 1.00 140.17 244 GLU A C 1
ATOM 1953 O O . GLU B 2 248 ? -11.416 -40.000 47.116 1.00 143.08 244 GLU A O 1
ATOM 1959 N N . VAL B 2 249 ? -10.517 -39.988 49.176 1.00 139.49 245 VAL A N 1
ATOM 1960 C CA . VAL B 2 249 ? -9.261 -39.388 48.745 1.00 144.74 245 VAL A CA 1
ATOM 1961 C C . VAL B 2 249 ? -8.288 -40.451 48.254 1.00 149.35 245 VAL A C 1
ATOM 1962 O O . VAL B 2 249 ? -7.953 -40.496 47.064 1.00 153.41 245 VAL A O 1
ATOM 1966 N N . ARG B 2 250 ? -7.813 -41.303 49.164 1.00 147.39 246 ARG A N 1
ATOM 1967 C CA . ARG B 2 250 ? -6.788 -42.275 48.803 1.00 147.10 246 ARG A CA 1
ATOM 1968 C C . ARG B 2 250 ? -7.353 -43.689 48.740 1.00 149.43 246 ARG A C 1
ATOM 1969 O O . ARG B 2 250 ? -6.853 -44.594 49.417 1.00 147.14 246 ARG A O 1
ATOM 1977 N N . MET B 2 251 ? -8.400 -43.880 47.931 1.00 149.88 247 MET A N 1
ATOM 1978 C CA . MET B 2 251 ? -8.899 -45.223 47.649 1.00 143.82 247 MET A CA 1
ATOM 1979 C C . MET B 2 251 ? -7.775 -46.139 47.178 1.00 144.92 247 MET A C 1
ATOM 1980 O O . MET B 2 251 ? -7.713 -47.312 47.561 1.00 149.73 247 MET A O 1
ATOM 1985 N N . ASP B 2 252 ? -6.875 -45.605 46.348 1.00 150.63 248 ASP A N 1
ATOM 1986 C CA . ASP B 2 252 ? -5.794 -46.396 45.768 1.00 150.40 248 ASP A CA 1
ATOM 1987 C C . ASP B 2 252 ? -4.909 -47.018 46.843 1.00 142.92 248 ASP A C 1
ATOM 1988 O O . ASP B 2 252 ? -4.589 -48.210 46.785 1.00 137.89 248 ASP A O 1
ATOM 1993 N N . ARG B 2 253 ? -4.504 -46.227 47.837 1.00 142.27 249 ARG A N 1
ATOM 1994 C CA . ARG B 2 253 ? -3.622 -46.745 48.875 1.00 141.10 249 ARG A CA 1
ATOM 1995 C C . ARG B 2 253 ? -4.346 -47.674 49.841 1.00 135.64 249 ARG A C 1
ATOM 1996 O O . ARG B 2 253 ? -3.696 -48.492 50.500 1.00 138.98 249 ARG A O 1
ATOM 2004 N N . LEU B 2 254 ? -5.668 -47.575 49.934 1.00 134.41 250 LEU A N 1
ATOM 2005 C CA . LEU B 2 254 ? -6.420 -48.404 50.867 1.00 140.13 250 LEU A CA 1
ATOM 2006 C C . LEU B 2 254 ? -6.865 -49.726 50.252 1.00 146.34 250 LEU A C 1
ATOM 2007 O O . LEU B 2 254 ? -7.131 -50.684 50.988 1.00 142.09 250 LEU A O 1
ATOM 2012 N N . LEU B 2 255 ? -6.937 -49.794 48.920 1.00 147.52 251 LEU A N 1
ATOM 2013 C CA . LEU B 2 255 ? -7.502 -50.949 48.220 1.00 140.15 251 LEU A CA 1
ATOM 2014 C C . LEU B 2 255 ? -6.905 -52.288 48.639 1.00 143.94 251 LEU A C 1
ATOM 2015 O O . LEU B 2 255 ? -7.682 -53.214 48.920 1.00 147.79 251 LEU A O 1
ATOM 2020 N N . PRO B 2 256 ? -5.579 -52.471 48.699 1.00 142.81 252 PRO A N 1
ATOM 2021 C CA . PRO B 2 256 ? -5.054 -53.816 48.994 1.00 148.02 252 PRO A CA 1
ATOM 2022 C C . PRO B 2 256 ? -5.539 -54.382 50.314 1.00 153.52 252 PRO A C 1
ATOM 2023 O O . PRO B 2 256 ? -5.574 -55.608 50.480 1.00 163.62 252 PRO A O 1
ATOM 2027 N N . HIS B 2 257 ? -5.937 -53.526 51.252 1.00 147.89 253 HIS A N 1
ATOM 2028 C CA . HIS B 2 257 ? -6.325 -53.948 52.590 1.00 150.88 253 HIS A CA 1
ATOM 2029 C C . HIS B 2 257 ? -7.832 -54.084 52.757 1.00 150.26 253 HIS A C 1
ATOM 2030 O O . HIS B 2 257 ? -8.290 -54.393 53.860 1.00 148.25 253 HIS A O 1
ATOM 2037 N N . MET B 2 258 ? -8.596 -53.913 51.674 1.00 148.59 254 MET A N 1
ATOM 2038 C CA . MET B 2 258 ? -10.007 -53.555 51.783 1.00 145.68 254 MET A CA 1
ATOM 2039 C C . MET B 2 258 ? -10.822 -54.613 52.518 1.00 138.78 254 MET A C 1
ATOM 2040 O O . MET B 2 258 ? -11.748 -54.279 53.266 1.00 133.55 254 MET A O 1
ATOM 2045 N N . HIS B 2 259 ? -10.516 -55.892 52.299 1.00 144.20 255 HIS A N 1
ATOM 2046 C CA . HIS B 2 259 ? -11.341 -56.951 52.877 1.00 149.83 255 HIS A CA 1
ATOM 2047 C C . HIS B 2 259 ? -11.281 -56.928 54.402 1.00 146.43 255 HIS A C 1
ATOM 2048 O O . HIS B 2 259 ? -12.314 -57.048 55.079 1.00 149.71 255 HIS A O 1
ATOM 2055 N N . ASN B 2 260 ? -10.079 -56.760 54.958 1.00 143.99 256 ASN A N 1
ATOM 2056 C CA . ASN B 2 260 ? -9.946 -56.594 56.400 1.00 142.39 256 ASN A CA 1
ATOM 2057 C C . ASN B 2 260 ? -10.718 -55.368 56.877 1.00 139.25 256 ASN A C 1
ATOM 2058 O O . ASN B 2 260 ? -11.400 -55.409 57.913 1.00 142.42 256 ASN A O 1
ATOM 2063 N N . ILE B 2 261 ? -10.633 -54.271 56.116 1.00 136.97 257 ILE A N 1
ATOM 2064 C CA . ILE B 2 261 ? -11.333 -53.041 56.478 1.00 132.63 257 ILE A CA 1
ATOM 2065 C C . ILE B 2 261 ? -12.827 -53.292 56.592 1.00 130.29 257 ILE A C 1
ATOM 2066 O O . ILE B 2 261 ? -13.471 -52.866 57.555 1.00 125.86 257 ILE A O 1
ATOM 2071 N N . VAL B 2 262 ? -13.402 -53.990 55.609 1.00 131.91 258 VAL A N 1
ATOM 2072 C CA . VAL B 2 262 ? -14.854 -54.131 55.585 1.00 125.16 258 VAL A CA 1
ATOM 2073 C C . VAL B 2 262 ? -15.318 -55.152 56.612 1.00 125.32 258 VAL A C 1
ATOM 2074 O O . VAL B 2 262 ? -16.421 -55.027 57.147 1.00 120.26 258 VAL A O 1
ATOM 2078 N N . GLU B 2 263 ? -14.499 -56.161 56.927 1.00 135.74 259 GLU A N 1
ATOM 2079 C CA . GLU B 2 263 ? -14.848 -57.044 58.040 1.00 135.95 259 GLU A CA 1
ATOM 2080 C C . GLU B 2 263 ? -14.902 -56.258 59.346 1.00 132.73 259 GLU A C 1
ATOM 2081 O O . GLU B 2 263 ? -15.868 -56.363 60.123 1.00 134.77 259 GLU A O 1
ATOM 2087 N N . TYR B 2 264 ? -13.869 -55.449 59.595 1.00 133.94 260 TYR A N 1
ATOM 2088 C CA . TYR B 2 264 ? -13.866 -54.569 60.758 1.00 134.61 260 TYR A CA 1
ATOM 2089 C C . TYR B 2 264 ? -15.087 -53.659 60.767 1.00 133.10 260 TYR A C 1
ATOM 2090 O O . TYR B 2 264 ? -15.729 -53.471 61.803 1.00 133.46 260 TYR A O 1
ATOM 2099 N N . MET B 2 265 ? -15.429 -53.089 59.612 1.00 131.70 261 MET A N 1
ATOM 2100 C CA . MET B 2 265 ? -16.502 -52.102 59.570 1.00 126.91 261 MET A CA 1
ATOM 2101 C C . MET B 2 265 ? -17.871 -52.750 59.674 1.00 121.12 261 MET A C 1
ATOM 2102 O O . MET B 2 265 ? -18.826 -52.097 60.100 1.00 119.32 261 MET A O 1
ATOM 2107 N N . LEU B 2 266 ? -17.998 -54.009 59.259 1.00 126.14 262 LEU A N 1
ATOM 2108 C CA . LEU B 2 266 ? -19.225 -54.745 59.519 1.00 124.60 262 LEU A CA 1
ATOM 2109 C C . LEU B 2 266 ? -19.389 -54.990 61.009 1.00 130.87 262 LEU A C 1
ATOM 2110 O O . LEU B 2 266 ? -20.470 -54.774 61.571 1.00 116.49 262 LEU A O 1
ATOM 2115 N N . GLN B 2 267 ? -18.315 -55.437 61.672 1.00 146.02 263 GLN A N 1
ATOM 2116 C CA . GLN B 2 267 ? -18.379 -55.585 63.125 1.00 148.19 263 GLN A CA 1
ATOM 2117 C C . GLN B 2 267 ? -18.640 -54.241 63.806 1.00 142.49 263 GLN A C 1
ATOM 2118 O O . GLN B 2 267 ? -19.212 -54.196 64.901 1.00 148.03 263 GLN A O 1
ATOM 2124 N N . ARG B 2 268 ? -18.245 -53.140 63.161 1.00 130.48 264 ARG A N 1
ATOM 2125 C CA . ARG B 2 268 ? -18.411 -51.813 63.741 1.00 127.31 264 ARG A CA 1
ATOM 2126 C C . ARG B 2 268 ? -19.799 -51.233 63.499 1.00 128.92 264 ARG A C 1
ATOM 2127 O O . ARG B 2 268 ? -20.268 -50.417 64.297 1.00 128.99 264 ARG A O 1
ATOM 2135 N N . THR B 2 269 ? -20.453 -51.601 62.396 1.00 132.80 265 THR A N 1
ATOM 2136 C CA . THR B 2 269 ? -21.815 -51.131 62.164 1.00 125.98 265 THR A CA 1
ATOM 2137 C C . THR B 2 269 ? -22.789 -51.797 63.124 1.00 132.76 265 THR A C 1
ATOM 2138 O O . THR B 2 269 ? -23.777 -51.180 63.537 1.00 128.76 265 THR A O 1
ATOM 2142 N N . GLN B 2 270 ? -22.521 -53.051 63.492 1.00 140.34 266 GLN A N 1
ATOM 2143 C CA . GLN B 2 270 ? -23.308 -53.749 64.498 1.00 145.55 266 GLN A CA 1
ATOM 2144 C C . GLN B 2 270 ? -23.012 -53.262 65.909 1.00 147.37 266 GLN A C 1
ATOM 2145 O O . GLN B 2 270 ? -23.664 -53.724 66.854 1.00 155.16 266 GLN A O 1
ATOM 2151 N N . ASP B 2 271 ? -22.054 -52.350 66.069 1.00 146.05 267 ASP A N 1
ATOM 2152 C CA . ASP B 2 271 ? -21.579 -51.975 67.393 1.00 154.96 267 ASP A CA 1
ATOM 2153 C C . ASP B 2 271 ? -22.719 -51.390 68.216 1.00 157.98 267 ASP A C 1
ATOM 2154 O O . ASP B 2 271 ? -23.629 -50.740 67.693 1.00 149.65 267 ASP A O 1
ATOM 2159 N N . GLN B 2 272 ? -22.668 -51.643 69.513 1.00 166.66 268 GLN A N 1
ATOM 2160 C CA . GLN B 2 272 ? -23.710 -51.301 70.477 1.00 166.33 268 GLN A CA 1
ATOM 2161 C C . GLN B 2 272 ? -23.815 -49.800 70.760 1.00 161.89 268 GLN A C 1
ATOM 2162 O O . GLN B 2 272 ? -24.601 -49.450 71.653 1.00 162.90 268 GLN A O 1
ATOM 2168 N N . ASP B 2 273 ? -23.084 -48.936 70.058 1.00 163.35 269 ASP A N 1
ATOM 2169 C CA . ASP B 2 273 ? -23.186 -47.489 70.208 1.00 165.17 269 ASP A CA 1
ATOM 2170 C C . ASP B 2 273 ? -23.719 -46.895 68.910 1.00 162.84 269 ASP A C 1
ATOM 2171 O O . ASP B 2 273 ? -23.272 -47.277 67.822 1.00 162.19 269 ASP A O 1
ATOM 2176 N N . GLU B 2 274 ? -24.669 -45.962 69.024 1.00 160.63 270 GLU A N 1
ATOM 2177 C CA . GLU B 2 274 ? -25.334 -45.441 67.830 1.00 160.04 270 GLU A CA 1
ATOM 2178 C C . GLU B 2 274 ? -24.381 -44.617 66.971 1.00 149.84 270 GLU A C 1
ATOM 2179 O O . GLU B 2 274 ? -24.380 -44.744 65.741 1.00 142.50 270 GLU A O 1
ATOM 2185 N N . ASN B 2 275 ? -23.566 -43.765 67.599 1.00 152.38 271 ASN A N 1
ATOM 2186 C CA . ASN B 2 275 ? -22.685 -42.879 66.842 1.00 154.16 271 ASN A CA 1
ATOM 2187 C C . ASN B 2 275 ? -21.622 -43.676 66.091 1.00 148.25 271 ASN A C 1
ATOM 2188 O O . ASN B 2 275 ? -21.385 -43.454 64.893 1.00 145.88 271 ASN A O 1
ATOM 2193 N N . VAL B 2 276 ? -20.968 -44.610 66.789 1.00 143.55 272 VAL A N 1
ATOM 2194 C CA . VAL B 2 276 ? -20.022 -45.519 66.146 1.00 134.78 272 VAL A CA 1
ATOM 2195 C C . VAL B 2 276 ? -20.683 -46.206 64.958 1.00 133.20 272 VAL A C 1
ATOM 2196 O O . VAL B 2 276 ? -20.128 -46.257 63.851 1.00 129.65 272 VAL A O 1
ATOM 2200 N N . ALA B 2 277 ? -21.893 -46.730 65.170 1.00 135.51 273 ALA A N 1
ATOM 2201 C CA . ALA B 2 277 ? -22.599 -47.423 64.098 1.00 132.73 273 ALA A CA 1
ATOM 2202 C C . ALA B 2 277 ? -22.914 -46.479 62.945 1.00 127.62 273 ALA A C 1
ATOM 2203 O O . ALA B 2 277 ? -22.816 -46.863 61.773 1.00 128.31 273 ALA A O 1
ATOM 2205 N N . LEU B 2 278 ? -23.287 -45.235 63.256 1.00 124.61 274 LEU A N 1
ATOM 2206 C CA . LEU B 2 278 ? -23.622 -44.290 62.197 1.00 124.35 274 LEU A CA 1
ATOM 2207 C C . LEU B 2 278 ? -22.414 -44.003 61.316 1.00 128.85 274 LEU A C 1
ATOM 2208 O O . LEU B 2 278 ? -22.534 -43.949 60.086 1.00 130.97 274 LEU A O 1
ATOM 2213 N N . GLU B 2 279 ? -21.242 -43.806 61.925 1.00 128.13 275 GLU A N 1
ATOM 2214 C CA . GLU B 2 279 ? -20.045 -43.587 61.119 1.00 124.38 275 GLU A CA 1
ATOM 2215 C C . GLU B 2 279 ? -19.697 -44.831 60.308 1.00 125.73 275 GLU A C 1
ATOM 2216 O O . GLU B 2 279 ? -19.342 -44.741 59.123 1.00 129.56 275 GLU A O 1
ATOM 2222 N N . ALA B 2 280 ? -19.813 -46.009 60.924 1.00 116.52 276 ALA A N 1
ATOM 2223 C CA . ALA B 2 280 ? -19.513 -47.238 60.198 1.00 119.92 276 ALA A CA 1
ATOM 2224 C C . ALA B 2 280 ? -20.464 -47.442 59.024 1.00 124.20 276 ALA A C 1
ATOM 2225 O O . ALA B 2 280 ? -20.127 -48.153 58.070 1.00 131.65 276 ALA A O 1
ATOM 2227 N N . CYS B 2 281 ? -21.660 -46.857 59.088 1.00 123.63 277 CYS A N 1
ATOM 2228 C CA . CYS B 2 281 ? -22.600 -46.970 57.978 1.00 123.93 277 CYS A CA 1
ATOM 2229 C C . CYS B 2 281 ? -22.327 -45.914 56.907 1.00 121.73 277 CYS A C 1
ATOM 2230 O O . CYS B 2 281 ? -22.468 -46.182 55.701 1.00 114.29 277 CYS A O 1
ATOM 2233 N N . GLU B 2 282 ? -21.969 -44.699 57.335 1.00 134.09 278 GLU A N 1
ATOM 2234 C CA . GLU B 2 282 ? -21.436 -43.700 56.415 1.00 131.76 278 GLU A CA 1
ATOM 2235 C C . GLU B 2 282 ? -20.341 -44.304 55.557 1.00 125.03 278 GLU A C 1
ATOM 2236 O O . GLU B 2 282 ? -20.207 -43.964 54.376 1.00 121.87 278 GLU A O 1
ATOM 2242 N N . PHE B 2 283 ? -19.567 -45.220 56.142 1.00 118.80 279 PHE A N 1
ATOM 2243 C CA . PHE B 2 283 ? -18.574 -45.965 55.373 1.00 119.77 279 PHE A CA 1
ATOM 2244 C C . PHE B 2 283 ? -19.200 -46.660 54.167 1.00 120.47 279 PHE A C 1
ATOM 2245 O O . PHE B 2 283 ? -18.708 -46.534 53.038 1.00 123.80 279 PHE A O 1
ATOM 2253 N N . TRP B 2 284 ? -20.285 -47.409 54.389 1.00 116.32 280 TRP A N 1
ATOM 2254 C CA . TRP B 2 284 ? -20.911 -48.136 53.287 1.00 116.83 280 TRP A CA 1
ATOM 2255 C C . TRP B 2 284 ? -21.478 -47.180 52.252 1.00 111.79 280 TRP A C 1
ATOM 2256 O O . TRP B 2 284 ? -21.357 -47.419 51.042 1.00 105.71 280 TRP A O 1
ATOM 2267 N N . LEU B 2 285 ? -22.125 -46.107 52.712 1.00 112.50 281 LEU A N 1
ATOM 2268 C CA . LEU B 2 285 ? -22.660 -45.126 51.771 1.00 119.30 281 LEU A CA 1
ATOM 2269 C C . LEU B 2 285 ? -21.550 -44.585 50.878 1.00 128.28 281 LEU A C 1
ATOM 2270 O O . LEU B 2 285 ? -21.675 -44.570 49.647 1.00 128.74 281 LEU A O 1
ATOM 2275 N N . THR B 2 286 ? -20.439 -44.164 51.485 1.00 131.03 282 THR A N 1
ATOM 2276 C CA . THR B 2 286 ? -19.359 -43.563 50.713 1.00 131.57 282 THR A CA 1
ATOM 2277 C C . THR B 2 286 ? -18.675 -44.578 49.806 1.00 130.56 282 THR A C 1
ATOM 2278 O O . THR B 2 286 ? -18.209 -44.218 48.720 1.00 136.12 282 THR A O 1
ATOM 2282 N N . LEU B 2 287 ? -18.618 -45.846 50.217 1.00 130.12 283 LEU A N 1
ATOM 2283 C CA . LEU B 2 287 ? -17.959 -46.849 49.387 1.00 132.43 283 LEU A CA 1
ATOM 2284 C C . LEU B 2 287 ? -18.816 -47.203 48.177 1.00 131.20 283 LEU A C 1
ATOM 2285 O O . LEU B 2 287 ? -18.305 -47.341 47.059 1.00 133.97 283 LEU A O 1
ATOM 2290 N N . ALA B 2 288 ? -20.128 -47.359 48.381 1.00 123.88 284 ALA A N 1
ATOM 2291 C CA . ALA B 2 288 ? -21.004 -47.776 47.291 1.00 127.03 284 ALA A CA 1
ATOM 2292 C C . ALA B 2 288 ? -21.007 -46.786 46.135 1.00 131.56 284 ALA A C 1
ATOM 2293 O O . ALA B 2 288 ? -21.366 -47.158 45.011 1.00 136.96 284 ALA A O 1
ATOM 2295 N N . GLU B 2 289 ? -20.613 -45.537 46.382 1.00 128.57 285 GLU A N 1
ATOM 2296 C CA . GLU B 2 289 ? -20.527 -44.553 45.314 1.00 136.25 285 GLU A CA 1
ATOM 2297 C C . GLU B 2 289 ? -19.333 -44.806 44.399 1.00 142.17 285 GLU A C 1
ATOM 2298 O O . GLU B 2 289 ? -19.360 -44.387 43.236 1.00 141.80 285 GLU A O 1
ATOM 2304 N N . GLN B 2 290 ? -18.284 -45.490 44.903 1.00 145.04 286 GLN A N 1
ATOM 2305 C CA . GLN B 2 290 ? -17.009 -45.666 44.213 1.00 148.10 286 GLN A CA 1
ATOM 2306 C C . GLN B 2 290 ? -17.140 -46.684 43.080 1.00 152.77 286 GLN A C 1
ATOM 2307 O O . GLN B 2 290 ? -17.896 -47.654 43.196 1.00 152.00 286 GLN A O 1
ATOM 2313 N N . PRO B 2 291 ? -16.414 -46.484 41.975 1.00 159.75 287 PRO A N 1
ATOM 2314 C CA . PRO B 2 291 ? -16.566 -47.389 40.824 1.00 162.20 287 PRO A CA 1
ATOM 2315 C C . PRO B 2 291 ? -15.974 -48.769 41.048 1.00 157.24 287 PRO A C 1
ATOM 2316 O O . PRO B 2 291 ? -16.398 -49.720 40.381 1.00 159.18 287 PRO A O 1
ATOM 2320 N N . ILE B 2 292 ? -15.019 -48.916 41.967 1.00 148.86 288 ILE A N 1
ATOM 2321 C CA . ILE B 2 292 ? -14.419 -50.224 42.211 1.00 152.51 288 ILE A CA 1
ATOM 2322 C C . ILE B 2 292 ? -15.329 -51.117 43.046 1.00 153.62 288 ILE A C 1
ATOM 2323 O O . ILE B 2 292 ? -15.123 -52.337 43.087 1.00 150.35 288 ILE A O 1
ATOM 2328 N N . CYS B 2 293 ? -16.357 -50.536 43.674 1.00 153.37 289 CYS A N 1
ATOM 2329 C CA . CYS B 2 293 ? -17.145 -51.230 44.692 1.00 154.00 289 CYS A CA 1
ATOM 2330 C C . CYS B 2 293 ? -17.722 -52.557 44.210 1.00 151.32 289 CYS A C 1
ATOM 2331 O O . CYS B 2 293 ? -17.732 -53.540 44.962 1.00 146.77 289 CYS A O 1
ATOM 2334 N N . LYS B 2 294 ? -18.221 -52.600 42.969 1.00 149.60 290 LYS A N 1
ATOM 2335 C CA . LYS B 2 294 ? -19.062 -53.716 42.539 1.00 141.47 290 LYS A CA 1
ATOM 2336 C C . LYS B 2 294 ? -18.370 -55.058 42.733 1.00 152.28 290 LYS A C 1
ATOM 2337 O O . LYS B 2 294 ? -19.010 -56.042 43.117 1.00 150.97 290 LYS A O 1
ATOM 2343 N N . ASP B 2 295 ? -17.064 -55.118 42.481 1.00 158.98 291 ASP A N 1
ATOM 2344 C CA . ASP B 2 295 ? -16.302 -56.344 42.678 1.00 158.71 291 ASP A CA 1
ATOM 2345 C C . ASP B 2 295 ? -15.741 -56.477 44.087 1.00 154.31 291 ASP A C 1
ATOM 2346 O O . ASP B 2 295 ? -15.264 -57.558 44.449 1.00 151.71 291 ASP A O 1
ATOM 2351 N N . VAL B 2 296 ? -15.790 -55.418 44.889 1.00 151.98 292 VAL A N 1
ATOM 2352 C CA . VAL B 2 296 ? -15.198 -55.469 46.220 1.00 146.05 292 VAL A CA 1
ATOM 2353 C C . VAL B 2 296 ? -16.101 -56.227 47.181 1.00 142.74 292 VAL A C 1
ATOM 2354 O O . VAL B 2 296 ? -15.695 -57.216 47.800 1.00 143.62 292 VAL A O 1
ATOM 2358 N N . LEU B 2 297 ? -17.346 -55.780 47.309 1.00 141.40 293 LEU A N 1
ATOM 2359 C CA . LEU B 2 297 ? -18.222 -56.242 48.376 1.00 142.69 293 LEU A CA 1
ATOM 2360 C C . LEU B 2 297 ? -18.835 -57.611 48.115 1.00 145.37 293 LEU A C 1
ATOM 2361 O O . LEU B 2 297 ? -19.525 -58.126 48.998 1.00 141.97 293 LEU A O 1
ATOM 2366 N N . VAL B 2 298 ? -18.559 -58.233 46.963 1.00 148.10 294 VAL A N 1
ATOM 2367 C CA . VAL B 2 298 ? -19.303 -59.426 46.548 1.00 144.96 294 VAL A CA 1
ATOM 2368 C C . VAL B 2 298 ? -19.320 -60.489 47.647 1.00 139.12 294 VAL A C 1
ATOM 2369 O O . VAL B 2 298 ? -20.374 -61.050 47.971 1.00 134.14 294 VAL A O 1
ATOM 2373 N N . ARG B 2 299 ? -18.169 -60.758 48.261 1.00 140.87 295 ARG A N 1
ATOM 2374 C CA . ARG B 2 299 ? -18.092 -61.824 49.252 1.00 146.53 295 ARG A CA 1
ATOM 2375 C C . ARG B 2 299 ? -18.553 -61.381 50.634 1.00 146.12 295 ARG A C 1
ATOM 2376 O O . ARG B 2 299 ? -18.494 -62.181 51.575 1.00 147.21 295 ARG A O 1
ATOM 2384 N N . HIS B 2 300 ? -19.035 -60.143 50.773 1.00 140.04 296 HIS A N 1
ATOM 2385 C CA . HIS B 2 300 ? -19.515 -59.632 52.048 1.00 137.82 296 HIS A CA 1
ATOM 2386 C C . HIS B 2 300 ? -20.974 -59.200 52.032 1.00 129.34 296 HIS A C 1
ATOM 2387 O O . HIS B 2 300 ? -21.566 -59.062 53.108 1.00 124.29 296 HIS A O 1
ATOM 2394 N N . LEU B 2 301 ? -21.554 -58.957 50.854 1.00 127.64 297 LEU A N 1
ATOM 2395 C CA . LEU B 2 301 ? -22.975 -58.617 50.731 1.00 119.83 297 LEU A CA 1
ATOM 2396 C C . LEU B 2 301 ? -23.902 -59.490 51.570 1.00 124.63 297 LEU A C 1
ATOM 2397 O O . LEU B 2 301 ? -24.796 -58.933 52.220 1.00 122.64 297 LEU A O 1
ATOM 2402 N N . PRO B 2 302 ? -23.762 -60.824 51.605 1.00 130.85 298 PRO A N 1
ATOM 2403 C CA . PRO B 2 302 ? -24.653 -61.629 52.462 1.00 119.50 298 PRO A CA 1
ATOM 2404 C C . PRO B 2 302 ? -24.574 -61.292 53.935 1.00 120.46 298 PRO A C 1
ATOM 2405 O O . PRO B 2 302 ? -25.548 -61.514 54.664 1.00 116.69 298 PRO A O 1
ATOM 2409 N N . LYS B 2 303 ? -23.437 -60.789 54.402 1.00 124.14 299 LYS A N 1
ATOM 2410 C CA . LYS B 2 303 ? -23.305 -60.373 55.789 1.00 120.39 299 LYS A CA 1
ATOM 2411 C C . LYS B 2 303 ? -23.621 -58.896 55.977 1.00 119.03 299 LYS A C 1
ATOM 2412 O O . LYS B 2 303 ? -23.989 -58.485 57.084 1.00 119.37 299 LYS A O 1
ATOM 2418 N N . LEU B 2 304 ? -23.497 -58.094 54.915 1.00 119.47 300 LEU A N 1
ATOM 2419 C CA . LEU B 2 304 ? -23.758 -56.658 55.000 1.00 122.21 300 LEU A CA 1
ATOM 2420 C C . LEU B 2 304 ? -25.249 -56.352 54.949 1.00 120.78 300 LEU A C 1
ATOM 2421 O O . LEU B 2 304 ? -25.759 -55.561 55.754 1.00 113.38 300 LEU A O 1
ATOM 2426 N N . ILE B 2 305 ? -25.954 -56.965 53.996 1.00 118.27 301 ILE A N 1
ATOM 2427 C CA . ILE B 2 305 ? -27.344 -56.593 53.733 1.00 104.74 301 ILE A CA 1
ATOM 2428 C C . ILE B 2 305 ? -28.223 -56.745 54.975 1.00 106.40 301 ILE A C 1
ATOM 2429 O O . ILE B 2 305 ? -28.998 -55.821 55.270 1.00 115.54 301 ILE A O 1
ATOM 2434 N N . PRO B 2 306 ? -28.166 -57.852 55.730 1.00 104.28 302 PRO A N 1
ATOM 2435 C CA . PRO B 2 306 ? -28.984 -57.920 56.952 1.00 112.05 302 PRO A CA 1
ATOM 2436 C C . PRO B 2 306 ? -28.648 -56.843 57.967 1.00 111.94 302 PRO A C 1
ATOM 2437 O O . PRO B 2 306 ? -29.547 -56.391 58.684 1.00 113.40 302 PRO A O 1
ATOM 2441 N N . VAL B 2 307 ? -27.388 -56.402 58.040 1.00 113.15 303 VAL A N 1
ATOM 2442 C CA . VAL B 2 307 ? -27.037 -55.333 58.970 1.00 116.56 303 VAL A CA 1
ATOM 2443 C C . VAL B 2 307 ? -27.733 -54.037 58.577 1.00 120.75 303 VAL A C 1
ATOM 2444 O O . VAL B 2 307 ? -28.302 -53.339 59.426 1.00 123.59 303 VAL A O 1
ATOM 2448 N N . LEU B 2 308 ? -27.713 -53.701 57.285 1.00 117.79 304 LEU A N 1
ATOM 2449 C CA . LEU B 2 308 ? -28.422 -52.513 56.816 1.00 114.63 304 LEU A CA 1
ATOM 2450 C C . LEU B 2 308 ? -29.921 -52.637 57.062 1.00 116.11 304 LEU A C 1
ATOM 2451 O O . LEU B 2 308 ? -30.572 -51.683 57.508 1.00 119.34 304 LEU A O 1
ATOM 2456 N N . VAL B 2 309 ? -30.489 -53.813 56.783 1.00 115.42 305 VAL A N 1
ATOM 2457 C CA . VAL B 2 309 ? -31.924 -54.008 56.974 1.00 113.42 305 VAL A CA 1
ATOM 2458 C C . VAL B 2 309 ? -32.298 -53.812 58.437 1.00 117.20 305 VAL A C 1
ATOM 2459 O O . VAL B 2 309 ? -33.272 -53.122 58.760 1.00 123.05 305 VAL A O 1
ATOM 2463 N N . ASN B 2 310 ? -31.526 -54.417 59.342 1.00 116.68 306 ASN A N 1
ATOM 2464 C CA . ASN B 2 310 ? -31.776 -54.245 60.767 1.00 121.54 306 ASN A CA 1
ATOM 2465 C C . ASN B 2 310 ? -31.619 -52.790 61.180 1.00 120.04 306 ASN A C 1
ATOM 2466 O O . ASN B 2 310 ? -32.341 -52.304 62.059 1.00 119.99 306 ASN A O 1
ATOM 2471 N N . GLY B 2 311 ? -30.674 -52.078 60.564 1.00 121.28 307 GLY A N 1
ATOM 2472 C CA . GLY B 2 311 ? -30.539 -50.662 60.847 1.00 125.55 307 GLY A CA 1
ATOM 2473 C C . GLY B 2 311 ? -31.692 -49.827 60.338 1.00 120.47 307 GLY A C 1
ATOM 2474 O O . GLY B 2 311 ? -31.926 -48.727 60.852 1.00 116.97 307 GLY A O 1
ATOM 2475 N N . MET B 2 312 ? -32.420 -50.322 59.338 1.00 114.35 308 MET A N 1
ATOM 2476 C CA . MET B 2 312 ? -33.511 -49.540 58.775 1.00 104.14 308 MET A CA 1
ATOM 2477 C C . MET B 2 312 ? -34.766 -49.575 59.634 1.00 106.66 308 MET A C 1
ATOM 2478 O O . MET B 2 312 ? -35.701 -48.811 59.365 1.00 107.07 308 MET A O 1
ATOM 2483 N N . LYS B 2 313 ? -34.815 -50.436 60.647 1.00 117.20 309 LYS A N 1
ATOM 2484 C CA . LYS B 2 313 ? -35.861 -50.336 61.652 1.00 120.24 309 LYS A CA 1
ATOM 2485 C C . LYS B 2 313 ? -35.711 -49.012 62.387 1.00 114.18 309 LYS A C 1
ATOM 2486 O O . LYS B 2 313 ? -34.626 -48.428 62.435 1.00 114.42 309 LYS A O 1
ATOM 2492 N N . TYR B 2 314 ? -36.806 -48.527 62.957 1.00 108.53 310 TYR A N 1
ATOM 2493 C CA . TYR B 2 314 ? -36.672 -47.396 63.857 1.00 124.70 310 TYR A CA 1
ATOM 2494 C C . TYR B 2 314 ? -36.049 -47.832 65.177 1.00 137.94 310 TYR A C 1
ATOM 2495 O O . TYR B 2 314 ? -36.103 -49.000 65.571 1.00 149.91 310 TYR A O 1
ATOM 2504 N N . SER B 2 315 ? -35.454 -46.867 65.867 1.00 137.75 311 SER A N 1
ATOM 2505 C CA . SER B 2 315 ? -35.138 -47.089 67.264 1.00 151.79 311 SER A CA 1
ATOM 2506 C C . SER B 2 315 ? -36.379 -46.823 68.104 1.00 154.77 311 SER A C 1
ATOM 2507 O O . SER B 2 315 ? -37.311 -46.140 67.675 1.00 151.60 311 SER A O 1
ATOM 2510 N N . ASP B 2 316 ? -36.396 -47.390 69.311 1.00 164.33 312 ASP A N 1
ATOM 2511 C CA . ASP B 2 316 ? -37.476 -47.072 70.238 1.00 168.11 312 ASP A CA 1
ATOM 2512 C C . ASP B 2 316 ? -37.552 -45.573 70.491 1.00 166.10 312 ASP A C 1
ATOM 2513 O O . ASP B 2 316 ? -38.640 -45.029 70.734 1.00 167.61 312 ASP A O 1
ATOM 2518 N N . ILE B 2 317 ? -36.410 -44.888 70.396 1.00 165.04 313 ILE A N 1
ATOM 2519 C CA . ILE B 2 317 ? -36.356 -43.456 70.666 1.00 172.29 313 ILE A CA 1
ATOM 2520 C C . ILE B 2 317 ? -37.075 -42.674 69.579 1.00 168.86 313 ILE A C 1
ATOM 2521 O O . ILE B 2 317 ? -37.721 -41.655 69.852 1.00 165.33 313 ILE A O 1
ATOM 2526 N N . ASP B 2 318 ? -36.948 -43.116 68.327 1.00 169.74 314 ASP A N 1
ATOM 2527 C CA . ASP B 2 318 ? -37.695 -42.488 67.243 1.00 169.05 314 ASP A CA 1
ATOM 2528 C C . ASP B 2 318 ? -39.183 -42.806 67.345 1.00 168.07 314 ASP A C 1
ATOM 2529 O O . ASP B 2 318 ? -40.024 -41.970 66.994 1.00 168.35 314 ASP A O 1
ATOM 2534 N N . ILE B 2 319 ? -39.527 -44.017 67.797 1.00 166.62 315 ILE A N 1
ATOM 2535 C CA . ILE B 2 319 ? -40.928 -44.353 68.056 1.00 161.83 315 ILE A CA 1
ATOM 2536 C C . ILE B 2 319 ? -41.536 -43.361 69.035 1.00 168.14 315 ILE A C 1
ATOM 2537 O O . ILE B 2 319 ? -42.603 -42.787 68.786 1.00 167.05 315 ILE A O 1
ATOM 2542 N N . ILE B 2 320 ? -40.856 -43.133 70.158 1.00 173.39 316 ILE A N 1
ATOM 2543 C CA . ILE B 2 320 ? -41.446 -42.291 71.194 1.00 175.67 316 ILE A CA 1
ATOM 2544 C C . ILE B 2 320 ? -41.378 -40.810 70.806 1.00 167.03 316 ILE A C 1
ATOM 2545 O O . ILE B 2 320 ? -42.276 -40.031 71.155 1.00 160.80 316 ILE A O 1
ATOM 2550 N N . LEU B 2 321 ? -40.341 -40.401 70.068 1.00 167.31 317 LEU A N 1
ATOM 2551 C CA . LEU B 2 321 ? -40.227 -39.008 69.636 1.00 167.80 317 LEU A CA 1
ATOM 2552 C C . LEU B 2 321 ? -41.367 -38.616 68.702 1.00 169.37 317 LEU A C 1
ATOM 2553 O O . LEU B 2 321 ? -41.881 -37.493 68.768 1.00 168.76 317 LEU A O 1
ATOM 2558 N N . LEU B 2 322 ? -41.777 -39.528 67.825 1.00 171.12 318 LEU A N 1
ATOM 2559 C CA . LEU B 2 322 ? -42.727 -39.192 66.773 1.00 169.87 318 LEU A CA 1
ATOM 2560 C C . LEU B 2 322 ? -44.166 -39.468 67.183 1.00 175.59 318 LEU A C 1
ATOM 2561 O O . LEU B 2 322 ? -45.066 -38.687 66.851 1.00 174.77 318 LEU A O 1
ATOM 2566 N N . LYS B 2 323 ? -44.403 -40.565 67.896 1.00 178.44 319 LYS A N 1
ATOM 2567 C CA . LYS B 2 323 ? -45.754 -40.975 68.263 1.00 176.10 319 LYS A CA 1
ATOM 2568 C C . LYS B 2 323 ? -45.798 -41.588 69.660 1.00 169.04 319 LYS A C 1
ATOM 2569 O O . LYS B 2 323 ? -46.817 -42.142 70.073 1.00 159.35 319 LYS A O 1
ATOM 2575 N N . SER B 2 351 ? -35.073 -35.994 63.981 1.00 156.86 371 SER A N 1
ATOM 2576 C CA . SER B 2 351 ? -33.665 -35.960 63.605 1.00 158.42 371 SER A CA 1
ATOM 2577 C C . SER B 2 351 ? -33.517 -35.796 62.103 1.00 153.44 371 SER A C 1
ATOM 2578 O O . SER B 2 351 ? -34.365 -36.251 61.339 1.00 158.08 371 SER A O 1
ATOM 2581 N N . ASP B 2 352 ? -32.431 -35.160 61.680 1.00 150.33 372 ASP A N 1
ATOM 2582 C CA . ASP B 2 352 ? -32.181 -34.968 60.258 1.00 156.82 372 ASP A CA 1
ATOM 2583 C C . ASP B 2 352 ? -31.410 -36.124 59.632 1.00 149.27 372 ASP A C 1
ATOM 2584 O O . ASP B 2 352 ? -31.579 -36.393 58.436 1.00 145.09 372 ASP A O 1
ATOM 2589 N N . TRP B 2 353 ? -30.584 -36.823 60.411 1.00 140.16 373 TRP A N 1
ATOM 2590 C CA . TRP B 2 353 ? -29.739 -37.894 59.897 1.00 127.99 373 TRP A CA 1
ATOM 2591 C C . TRP B 2 353 ? -29.615 -38.991 60.946 1.00 136.55 373 TRP A C 1
ATOM 2592 O O . TRP B 2 353 ? -29.226 -38.721 62.087 1.00 141.39 373 TRP A O 1
ATOM 2603 N N . ASN B 2 354 ? -29.954 -40.221 60.551 1.00 136.95 374 ASN A N 1
ATOM 2604 C CA . ASN B 2 354 ? -30.020 -41.363 61.454 1.00 125.80 374 ASN A CA 1
ATOM 2605 C C . ASN B 2 354 ? -29.289 -42.555 60.850 1.00 121.90 374 ASN A C 1
ATOM 2606 O O . ASN B 2 354 ? -28.996 -42.590 59.653 1.00 123.29 374 ASN A O 1
ATOM 2611 N N . LEU B 2 355 ? -29.002 -43.546 61.703 1.00 123.27 375 LEU A N 1
ATOM 2612 C CA . LEU B 2 355 ? -28.541 -44.842 61.208 1.00 118.53 375 LEU A CA 1
ATOM 2613 C C . LEU B 2 355 ? -29.541 -45.431 60.226 1.00 118.19 375 LEU A C 1
ATOM 2614 O O . LEU B 2 355 ? -29.158 -46.027 59.215 1.00 113.67 375 LEU A O 1
ATOM 2619 N N . ARG B 2 356 ? -30.833 -45.272 60.515 1.00 123.61 376 ARG A N 1
ATOM 2620 C CA . ARG B 2 356 ? -31.875 -45.708 59.594 1.00 118.38 376 ARG A CA 1
ATOM 2621 C C . ARG B 2 356 ? -31.757 -44.994 58.254 1.00 113.89 376 ARG A C 1
ATOM 2622 O O . ARG B 2 356 ? -31.734 -45.631 57.193 1.00 113.25 376 ARG A O 1
ATOM 2630 N N . LYS B 2 357 ? -31.710 -43.658 58.288 1.00 107.71 377 LYS A N 1
ATOM 2631 C CA . LYS B 2 357 ? -31.597 -42.868 57.065 1.00 109.37 377 LYS A CA 1
ATOM 2632 C C . LYS B 2 357 ? -30.396 -43.313 56.242 1.00 116.02 377 LYS A C 1
ATOM 2633 O O . LYS B 2 357 ? -30.504 -43.563 55.033 1.00 120.39 377 LYS A O 1
ATOM 2639 N N . CYS B 2 358 ? -29.235 -43.409 56.893 1.00 115.82 378 CYS A N 1
ATOM 2640 C CA . CYS B 2 358 ? -28.005 -43.737 56.185 1.00 112.18 378 CYS A CA 1
ATOM 2641 C C . CYS B 2 358 ? -28.055 -45.156 55.639 1.00 109.60 378 CYS A C 1
ATOM 2642 O O . CYS B 2 358 ? -27.616 -45.409 54.512 1.00 110.36 378 CYS A O 1
ATOM 2645 N N . SER B 2 359 ? -28.598 -46.092 56.418 1.00 112.80 379 SER A N 1
ATOM 2646 C CA . SER B 2 359 ? -28.712 -47.466 55.948 1.00 114.57 379 SER A CA 1
ATOM 2647 C C . SER B 2 359 ? -29.591 -47.538 54.710 1.00 110.81 379 SER A C 1
ATOM 2648 O O . SER B 2 359 ? -29.259 -48.224 53.737 1.00 119.14 379 SER A O 1
ATOM 2651 N N . ALA B 2 360 ? -30.714 -46.820 54.726 1.00 103.89 380 ALA A N 1
ATOM 2652 C CA . ALA B 2 360 ? -31.623 -46.853 53.587 1.00 110.14 380 ALA A CA 1
ATOM 2653 C C . ALA B 2 360 ? -30.989 -46.226 52.350 1.00 115.09 380 ALA A C 1
ATOM 2654 O O . ALA B 2 360 ? -31.160 -46.733 51.236 1.00 119.81 380 ALA A O 1
ATOM 2656 N N . ALA B 2 361 ? -30.253 -45.124 52.522 1.00 109.51 381 ALA A N 1
ATOM 2657 C CA . ALA B 2 361 ? -29.567 -44.520 51.381 1.00 106.49 381 ALA A CA 1
ATOM 2658 C C . ALA B 2 361 ? -28.504 -45.455 50.821 1.00 108.81 381 ALA A C 1
ATOM 2659 O O . ALA B 2 361 ? -28.341 -45.576 49.598 1.00 113.30 381 ALA A O 1
ATOM 2661 N N . ALA B 2 362 ? -27.766 -46.120 51.708 1.00 105.34 382 ALA A N 1
ATOM 2662 C CA . ALA B 2 362 ? -26.762 -47.079 51.274 1.00 102.06 382 ALA A CA 1
ATOM 2663 C C . ALA B 2 362 ? -27.402 -48.213 50.488 1.00 106.07 382 ALA A C 1
ATOM 2664 O O . ALA B 2 362 ? -26.882 -48.637 49.450 1.00 110.29 382 ALA A O 1
ATOM 2666 N N . LEU B 2 363 ? -28.539 -48.716 50.974 1.00 111.03 383 LEU A N 1
ATOM 2667 C CA . LEU B 2 363 ? -29.217 -49.811 50.288 1.00 107.41 383 LEU A CA 1
ATOM 2668 C C . LEU B 2 363 ? -29.761 -49.355 48.942 1.00 110.79 383 LEU A C 1
ATOM 2669 O O . LEU B 2 363 ? -29.742 -50.114 47.970 1.00 110.44 383 LEU A O 1
ATOM 2674 N N . ASP B 2 364 ? -30.235 -48.111 48.860 1.00 111.35 384 ASP A N 1
ATOM 2675 C CA . ASP B 2 364 ? -30.676 -47.571 47.579 1.00 113.32 384 ASP A CA 1
ATOM 2676 C C . ASP B 2 364 ? -29.528 -47.526 46.575 1.00 121.69 384 ASP A C 1
ATOM 2677 O O . ASP B 2 364 ? -29.683 -47.922 45.410 1.00 126.72 384 ASP A O 1
ATOM 2682 N N . VAL B 2 365 ? -28.359 -47.051 47.014 1.00 118.94 385 VAL A N 1
ATOM 2683 C CA . VAL B 2 365 ? -27.205 -46.989 46.116 1.00 117.38 385 VAL A CA 1
ATOM 2684 C C . VAL B 2 365 ? -26.759 -48.389 45.711 1.00 120.27 385 VAL A C 1
ATOM 2685 O O . VAL B 2 365 ? -26.406 -48.634 44.551 1.00 124.84 385 VAL A O 1
ATOM 2689 N N . LEU B 2 366 ? -26.754 -49.324 46.662 1.00 117.49 386 LEU A N 1
ATOM 2690 C CA . LEU B 2 366 ? -26.366 -50.696 46.350 1.00 115.55 386 LEU A CA 1
ATOM 2691 C C . LEU B 2 366 ? -27.347 -51.325 45.374 1.00 117.15 386 LEU A C 1
ATOM 2692 O O . LEU B 2 366 ? -26.958 -52.121 44.509 1.00 125.21 386 LEU A O 1
ATOM 2697 N N . ALA B 2 367 ? -28.632 -50.993 45.513 1.00 110.01 387 ALA A N 1
ATOM 2698 C CA . ALA B 2 367 ? -29.619 -51.427 44.537 1.00 116.19 387 ALA A CA 1
ATOM 2699 C C . ALA B 2 367 ? -29.267 -50.890 43.162 1.00 121.19 387 ALA A C 1
ATOM 2700 O O . ALA B 2 367 ? -29.202 -51.641 42.188 1.00 130.45 387 ALA A O 1
ATOM 2702 N N . ASN B 2 368 ? -28.988 -49.592 43.072 1.00 116.17 388 ASN A N 1
ATOM 2703 C CA . ASN B 2 368 ? -28.672 -49.022 41.767 1.00 119.21 388 ASN A CA 1
ATOM 2704 C C . ASN B 2 368 ? -27.352 -49.541 41.202 1.00 121.16 388 ASN A C 1
ATOM 2705 O O . ASN B 2 368 ? -27.126 -49.438 39.991 1.00 119.60 388 ASN A O 1
ATOM 2710 N N . VAL B 2 369 ? -26.480 -50.091 42.046 1.00 122.99 389 VAL A N 1
ATOM 2711 C CA . VAL B 2 369 ? -25.223 -50.657 41.558 1.00 123.69 389 VAL A CA 1
ATOM 2712 C C . VAL B 2 369 ? -25.428 -52.078 41.045 1.00 121.38 389 VAL A C 1
ATOM 2713 O O . VAL B 2 369 ? -25.125 -52.388 39.886 1.00 120.78 389 VAL A O 1
ATOM 2717 N N . TYR B 2 370 ? -25.937 -52.966 41.903 1.00 121.60 390 TYR A N 1
ATOM 2718 C CA . TYR B 2 370 ? -26.034 -54.389 41.590 1.00 124.55 390 TYR A CA 1
ATOM 2719 C C . TYR B 2 370 ? -27.296 -54.774 40.825 1.00 126.56 390 TYR A C 1
ATOM 2720 O O . TYR B 2 370 ? -27.366 -55.902 40.325 1.00 132.51 390 TYR A O 1
ATOM 2729 N N . ARG B 2 371 ? -28.277 -53.877 40.704 1.00 123.73 391 ARG A N 1
ATOM 2730 C CA . ARG B 2 371 ? -29.549 -54.146 40.047 1.00 124.31 391 ARG A CA 1
ATOM 2731 C C . ARG B 2 371 ? -30.169 -55.447 40.538 1.00 126.71 391 ARG A C 1
ATOM 2732 O O . ARG B 2 371 ? -30.232 -55.690 41.747 1.00 127.67 391 ARG A O 1
ATOM 2740 N N . ASP B 2 372 ? -30.626 -56.289 39.612 1.00 129.27 392 ASP A N 1
ATOM 2741 C CA . ASP B 2 372 ? -31.354 -57.492 40.004 1.00 131.51 392 ASP A CA 1
ATOM 2742 C C . ASP B 2 372 ? -30.487 -58.422 40.842 1.00 126.78 392 ASP A C 1
ATOM 2743 O O . ASP B 2 372 ? -31.011 -59.249 41.599 1.00 123.63 392 ASP A O 1
ATOM 2748 N N . GLU B 2 373 ? -29.163 -58.286 40.738 1.00 127.51 393 GLU A N 1
ATOM 2749 C CA . GLU B 2 373 ? -28.254 -59.250 41.346 1.00 134.04 393 GLU A CA 1
ATOM 2750 C C . GLU B 2 373 ? -28.337 -59.241 42.870 1.00 129.63 393 GLU A C 1
ATOM 2751 O O . GLU B 2 373 ? -27.865 -60.183 43.516 1.00 136.28 393 GLU A O 1
ATOM 2757 N N . LEU B 2 374 ? -28.946 -58.210 43.453 1.00 122.14 394 LEU A N 1
ATOM 2758 C CA . LEU B 2 374 ? -29.063 -58.095 44.901 1.00 124.27 394 LEU A CA 1
ATOM 2759 C C . LEU B 2 374 ? -30.185 -58.955 45.473 1.00 122.27 394 LEU A C 1
ATOM 2760 O O . LEU B 2 374 ? -30.170 -59.263 46.671 1.00 121.34 394 LEU A O 1
ATOM 2765 N N . LEU B 2 375 ? -31.126 -59.385 44.635 1.00 121.03 395 LEU A N 1
ATOM 2766 C CA . LEU B 2 375 ? -32.404 -59.883 45.138 1.00 124.21 395 LEU A CA 1
ATOM 2767 C C . LEU B 2 375 ? -32.304 -61.130 46.015 1.00 130.42 395 LEU A C 1
ATOM 2768 O O . LEU B 2 375 ? -33.004 -61.172 47.042 1.00 127.59 395 LEU A O 1
ATOM 2773 N N . PRO B 2 376 ? -31.507 -62.163 45.694 1.00 138.23 396 PRO A N 1
ATOM 2774 C CA . PRO B 2 376 ? -31.537 -63.380 46.528 1.00 141.29 396 PRO A CA 1
ATOM 2775 C C . PRO B 2 376 ? -31.146 -63.160 47.981 1.00 136.75 396 PRO A C 1
ATOM 2776 O O . PRO B 2 376 ? -31.532 -63.970 48.833 1.00 138.34 396 PRO A O 1
ATOM 2780 N N . HIS B 2 377 ? -30.398 -62.102 48.296 1.00 125.89 397 HIS A N 1
ATOM 2781 C CA . HIS B 2 377 ? -29.985 -61.845 49.669 1.00 122.33 397 HIS A CA 1
ATOM 2782 C C . HIS B 2 377 ? -31.023 -61.072 50.462 1.00 120.69 397 HIS A C 1
ATOM 2783 O O . HIS B 2 377 ? -30.895 -60.982 51.690 1.00 116.08 397 HIS A O 1
ATOM 2790 N N . ILE B 2 378 ? -32.033 -60.504 49.797 1.00 125.02 398 ILE A N 1
ATOM 2791 C CA . ILE B 2 378 ? -32.914 -59.519 50.405 1.00 126.06 398 ILE A CA 1
ATOM 2792 C C . ILE B 2 378 ? -34.374 -59.959 50.375 1.00 122.21 398 ILE A C 1
ATOM 2793 O O . ILE B 2 378 ? -35.108 -59.752 51.349 1.00 113.99 398 ILE A O 1
ATOM 2798 N N . LEU B 2 379 ? -34.814 -60.576 49.276 1.00 120.68 399 LEU A N 1
ATOM 2799 C CA . LEU B 2 379 ? -36.185 -61.084 49.178 1.00 116.80 399 LEU A CA 1
ATOM 2800 C C . LEU B 2 379 ? -36.608 -61.962 50.353 1.00 124.11 399 LEU A C 1
ATOM 2801 O O . LEU B 2 379 ? -37.747 -61.797 50.827 1.00 127.41 399 LEU A O 1
ATOM 2806 N N . PRO B 2 380 ? -35.780 -62.886 50.869 1.00 121.45 400 PRO A N 1
ATOM 2807 C CA . PRO B 2 380 ? -36.259 -63.736 51.971 1.00 119.66 400 PRO A CA 1
ATOM 2808 C C . PRO B 2 380 ? -36.496 -62.979 53.265 1.00 123.25 400 PRO A C 1
ATOM 2809 O O . PRO B 2 380 ? -37.388 -63.364 54.030 1.00 121.76 400 PRO A O 1
ATOM 2813 N N . LEU B 2 381 ? -35.746 -61.902 53.525 1.00 124.30 401 LEU A N 1
ATOM 2814 C CA . LEU B 2 381 ? -36.084 -61.020 54.640 1.00 116.30 401 LEU A CA 1
ATOM 2815 C C . LEU B 2 381 ? -37.404 -60.308 54.388 1.00 122.71 401 LEU A C 1
ATOM 2816 O O . LEU B 2 381 ? -38.232 -60.180 55.297 1.00 129.49 401 LEU A O 1
ATOM 2821 N N . LEU B 2 382 ? -37.626 -59.869 53.149 1.00 123.31 402 LEU A N 1
ATOM 2822 C CA . LEU B 2 382 ? -38.857 -59.173 52.797 1.00 126.86 402 LEU A CA 1
ATOM 2823 C C . LEU B 2 382 ? -40.082 -60.033 53.082 1.00 132.55 402 LEU A C 1
ATOM 2824 O O . LEU B 2 382 ? -40.975 -59.638 53.838 1.00 132.11 402 LEU A O 1
ATOM 2829 N N . LYS B 2 383 ? -40.129 -61.228 52.494 1.00 129.30 403 LYS A N 1
ATOM 2830 C CA . LYS B 2 383 ? -41.289 -62.098 52.647 1.00 136.40 403 LYS A CA 1
ATOM 2831 C C . LYS B 2 383 ? -41.463 -62.610 54.072 1.00 140.79 403 LYS A C 1
ATOM 2832 O O . LYS B 2 383 ? -42.395 -63.379 54.327 1.00 155.21 403 LYS A O 1
ATOM 2838 N N . GLU B 2 384 ? -40.593 -62.207 54.997 1.00 131.42 404 GLU A N 1
ATOM 2839 C CA . GLU B 2 384 ? -40.798 -62.351 56.434 1.00 134.79 404 GLU A CA 1
ATOM 2840 C C . GLU B 2 384 ? -41.200 -61.037 57.088 1.00 129.04 404 GLU A C 1
ATOM 2841 O O . GLU B 2 384 ? -42.119 -61.005 57.913 1.00 126.68 404 GLU A O 1
ATOM 2847 N N . LEU B 2 385 ? -40.516 -59.949 56.723 1.00 135.62 405 LEU A N 1
ATOM 2848 C CA . LEU B 2 385 ? -40.748 -58.659 57.360 1.00 135.09 405 LEU A CA 1
ATOM 2849 C C . LEU B 2 385 ? -42.142 -58.140 57.046 1.00 135.36 405 LEU A C 1
ATOM 2850 O O . LEU B 2 385 ? -42.828 -57.604 57.924 1.00 135.88 405 LEU A O 1
ATOM 2855 N N . LEU B 2 386 ? -42.577 -58.297 55.794 1.00 135.07 406 LEU A N 1
ATOM 2856 C CA . LEU B 2 386 ? -43.782 -57.633 55.313 1.00 131.95 406 LEU A CA 1
ATOM 2857 C C . LEU B 2 386 ? -45.054 -58.161 55.964 1.00 145.21 406 LEU A C 1
ATOM 2858 O O . LEU B 2 386 ? -46.087 -57.486 55.909 1.00 150.56 406 LEU A O 1
ATOM 2863 N N . PHE B 2 387 ? -45.006 -59.343 56.582 1.00 149.01 407 PHE A N 1
ATOM 2864 C CA . PHE B 2 387 ? -46.190 -59.969 57.157 1.00 142.85 407 PHE A CA 1
ATOM 2865 C C . PHE B 2 387 ? -46.073 -60.118 58.669 1.00 146.85 407 PHE A C 1
ATOM 2866 O O . PHE B 2 387 ? -46.819 -60.891 59.275 1.00 158.98 407 PHE A O 1
ATOM 2874 N N . HIS B 2 388 ? -45.153 -59.387 59.283 1.00 145.95 408 HIS A N 1
ATOM 2875 C CA . HIS B 2 388 ? -44.900 -59.506 60.708 1.00 151.79 408 HIS A CA 1
ATOM 2876 C C . HIS B 2 388 ? -45.940 -58.723 61.501 1.00 150.37 408 HIS A C 1
ATOM 2877 O O . HIS B 2 388 ? -46.470 -57.709 61.039 1.00 139.33 408 HIS A O 1
ATOM 2884 N N . HIS B 2 389 ? -46.236 -59.211 62.708 1.00 158.53 409 HIS A N 1
ATOM 2885 C CA . HIS B 2 389 ? -47.232 -58.567 63.558 1.00 157.65 409 HIS A CA 1
ATOM 2886 C C . HIS B 2 389 ? -46.651 -57.494 64.469 1.00 162.94 409 HIS A C 1
ATOM 2887 O O . HIS B 2 389 ? -47.408 -56.655 64.967 1.00 169.00 409 HIS A O 1
ATOM 2894 N N . GLU B 2 390 ? -45.341 -57.489 64.698 1.00 163.17 410 GLU A N 1
ATOM 2895 C CA . GLU B 2 390 ? -44.693 -56.315 65.278 1.00 160.14 410 GLU A CA 1
ATOM 2896 C C . GLU B 2 390 ? -44.617 -55.235 64.205 1.00 156.11 410 GLU A C 1
ATOM 2897 O O . GLU B 2 390 ? -43.934 -55.405 63.190 1.00 160.29 410 GLU A O 1
ATOM 2903 N N . TRP B 2 391 ? -45.330 -54.129 64.427 1.00 145.06 411 TRP A N 1
ATOM 2904 C CA . TRP B 2 391 ? -45.562 -53.160 63.363 1.00 142.54 411 TRP A CA 1
ATOM 2905 C C . TRP B 2 391 ? -44.284 -52.448 62.929 1.00 139.09 411 TRP A C 1
ATOM 2906 O O . TRP B 2 391 ? -44.174 -52.045 61.767 1.00 137.63 411 TRP A O 1
ATOM 2917 N N . VAL B 2 392 ? -43.304 -52.299 63.822 1.00 139.29 412 VAL A N 1
ATOM 2918 C CA . VAL B 2 392 ? -42.059 -51.645 63.426 1.00 137.69 412 VAL A CA 1
ATOM 2919 C C . VAL B 2 392 ? -41.283 -52.525 62.451 1.00 130.63 412 VAL A C 1
ATOM 2920 O O . VAL B 2 392 ? -40.646 -52.031 61.511 1.00 133.39 412 VAL A O 1
ATOM 2924 N N . VAL B 2 393 ? -41.327 -53.841 62.657 1.00 129.63 413 VAL A N 1
ATOM 2925 C CA . VAL B 2 393 ? -40.704 -54.775 61.722 1.00 135.07 413 VAL A CA 1
ATOM 2926 C C . VAL B 2 393 ? -41.356 -54.661 60.347 1.00 130.48 413 VAL A C 1
ATOM 2927 O O . VAL B 2 393 ? -40.673 -54.557 59.317 1.00 128.90 413 VAL A O 1
ATOM 2931 N N . LYS B 2 394 ? -42.696 -54.670 60.313 1.00 131.95 414 LYS A N 1
ATOM 2932 C CA . LYS B 2 394 ? -43.421 -54.475 59.059 1.00 126.85 414 LYS A CA 1
ATOM 2933 C C . LYS B 2 394 ? -43.021 -53.165 58.399 1.00 118.91 414 LYS A C 1
ATOM 2934 O O . LYS B 2 394 ? -42.847 -53.100 57.177 1.00 115.99 414 LYS A O 1
ATOM 2940 N N . GLU B 2 395 ? -42.886 -52.110 59.200 1.00 123.76 415 GLU A N 1
ATOM 2941 C CA . GLU B 2 395 ? -42.474 -50.811 58.687 1.00 122.46 415 GLU A CA 1
ATOM 2942 C C . GLU B 2 395 ? -41.118 -50.901 58.001 1.00 118.02 415 GLU A C 1
ATOM 2943 O O . GLU B 2 395 ? -40.956 -50.466 56.855 1.00 115.13 415 GLU A O 1
ATOM 2949 N N . SER B 2 396 ? -40.119 -51.439 58.706 1.00 119.48 416 SER A N 1
ATOM 2950 C CA . SER B 2 396 ? -38.801 -51.601 58.100 1.00 114.58 416 SER A CA 1
ATOM 2951 C C . SER B 2 396 ? -38.913 -52.387 56.800 1.00 112.59 416 SER A C 1
ATOM 2952 O O . SER B 2 396 ? -38.187 -52.121 55.835 1.00 106.23 416 SER A O 1
ATOM 2955 N N . GLY B 2 397 ? -39.853 -53.335 56.746 1.00 117.45 417 GLY A N 1
ATOM 2956 C CA . GLY B 2 397 ? -40.054 -54.096 55.520 1.00 118.88 417 GLY A CA 1
ATOM 2957 C C . GLY B 2 397 ? -40.540 -53.241 54.362 1.00 106.70 417 GLY A C 1
ATOM 2958 O O . GLY B 2 397 ? -39.984 -53.292 53.262 1.00 104.47 417 GLY A O 1
ATOM 2959 N N . ILE B 2 398 ? -41.607 -52.465 54.585 1.00 101.51 418 ILE A N 1
ATOM 2960 C CA . ILE B 2 398 ? -42.101 -51.583 53.523 1.00 102.31 418 ILE A CA 1
ATOM 2961 C C . ILE B 2 398 ? -41.007 -50.615 53.083 1.00 109.02 418 ILE A C 1
ATOM 2962 O O . ILE B 2 398 ? -40.860 -50.319 51.887 1.00 111.64 418 ILE A O 1
ATOM 2967 N N . LEU B 2 399 ? -40.206 -50.125 54.034 1.00 112.79 419 LEU A N 1
ATOM 2968 C CA . LEU B 2 399 ? -39.156 -49.171 53.685 1.00 110.08 419 LEU A CA 1
ATOM 2969 C C . LEU B 2 399 ? -38.093 -49.827 52.817 1.00 106.83 419 LEU A C 1
ATOM 2970 O O . LEU B 2 399 ? -37.624 -49.238 51.837 1.00 100.33 419 LEU A O 1
ATOM 2975 N N . VAL B 2 400 ? -37.688 -51.048 53.179 1.00 105.00 420 VAL A N 1
ATOM 2976 C CA . VAL B 2 400 ? -36.748 -51.797 52.352 1.00 102.18 420 VAL A CA 1
ATOM 2977 C C . VAL B 2 400 ? -37.324 -52.000 50.961 1.00 105.35 420 VAL A C 1
ATOM 2978 O O . VAL B 2 400 ? -36.619 -51.872 49.951 1.00 105.51 420 VAL A O 1
ATOM 2982 N N . LEU B 2 401 ? -38.617 -52.319 50.890 1.00 100.95 421 LEU A N 1
ATOM 2983 C CA . LEU B 2 401 ? -39.260 -52.540 49.603 1.00 95.30 421 LEU A CA 1
ATOM 2984 C C . LEU B 2 401 ? -39.171 -51.291 48.735 1.00 106.39 421 LEU A C 1
ATOM 2985 O O . LEU B 2 401 ? -38.935 -51.380 47.523 1.00 105.53 421 LEU A O 1
ATOM 2990 N N . GLY B 2 402 ? -39.351 -50.115 49.342 1.00 108.33 422 GLY A N 1
ATOM 2991 C CA . GLY B 2 402 ? -39.245 -48.878 48.585 1.00 105.90 422 GLY A CA 1
ATOM 2992 C C . GLY B 2 402 ? -37.820 -48.527 48.208 1.00 105.41 422 GLY A C 1
ATOM 2993 O O . GLY B 2 402 ? -37.563 -48.033 47.108 1.00 108.12 422 GLY A O 1
ATOM 2994 N N . ALA B 2 403 ? -36.874 -48.800 49.102 1.00 100.41 423 ALA A N 1
ATOM 2995 C CA . ALA B 2 403 ? -35.508 -48.337 48.897 1.00 105.11 423 ALA A CA 1
ATOM 2996 C C . ALA B 2 403 ? -34.836 -49.065 47.735 1.00 108.70 423 ALA A C 1
ATOM 2997 O O . ALA B 2 403 ? -34.068 -48.461 46.975 1.00 110.54 423 ALA A O 1
ATOM 2999 N N . ILE B 2 404 ? -35.115 -50.361 47.571 1.00 107.39 424 ILE A N 1
ATOM 3000 C CA . ILE B 2 404 ? -34.483 -51.124 46.497 1.00 108.99 424 ILE A CA 1
ATOM 3001 C C . ILE B 2 404 ? -35.158 -50.921 45.153 1.00 112.35 424 ILE A C 1
ATOM 3002 O O . ILE B 2 404 ? -34.699 -51.485 44.152 1.00 119.27 424 ILE A O 1
ATOM 3007 N N . ALA B 2 405 ? -36.218 -50.114 45.097 1.00 105.53 425 ALA A N 1
ATOM 3008 C CA . ALA B 2 405 ? -37.094 -50.099 43.930 1.00 104.17 425 ALA A CA 1
ATOM 3009 C C . ALA B 2 405 ? -36.366 -49.630 42.677 1.00 105.80 425 ALA A C 1
ATOM 3010 O O . ALA B 2 405 ? -36.471 -50.255 41.616 1.00 110.49 425 ALA A O 1
ATOM 3012 N N . GLU B 2 406 ? -35.623 -48.527 42.777 1.00 105.21 426 GLU A N 1
ATOM 3013 C CA . GLU B 2 406 ? -35.062 -47.904 41.582 1.00 115.79 426 GLU A CA 1
ATOM 3014 C C . GLU B 2 406 ? -34.101 -48.844 40.865 1.00 118.01 426 GLU A C 1
ATOM 3015 O O . GLU B 2 406 ? -34.157 -48.988 39.637 1.00 123.52 426 GLU A O 1
ATOM 3021 N N . GLY B 2 407 ? -33.224 -49.508 41.617 1.00 116.74 427 GLY A N 1
ATOM 3022 C CA . GLY B 2 407 ? -32.265 -50.411 41.013 1.00 122.54 427 GLY A CA 1
ATOM 3023 C C . GLY B 2 407 ? -32.817 -51.768 40.621 1.00 123.19 427 GLY A C 1
ATOM 3024 O O . GLY B 2 407 ? -32.454 -52.299 39.565 1.00 121.52 427 GLY A O 1
ATOM 3025 N N . CYS B 2 408 ? -33.724 -52.321 41.429 1.00 122.53 428 CYS A N 1
ATOM 3026 C CA . CYS B 2 408 ? -34.142 -53.713 41.312 1.00 115.90 428 CYS A CA 1
ATOM 3027 C C . CYS B 2 408 ? -35.484 -53.890 40.614 1.00 115.46 428 CYS A C 1
ATOM 3028 O O . CYS B 2 408 ? -36.086 -54.962 40.731 1.00 118.91 428 CYS A O 1
ATOM 3031 N N . MET B 2 409 ? -35.953 -52.875 39.887 1.00 121.32 429 MET A N 1
ATOM 3032 C CA . MET B 2 409 ? -37.334 -52.856 39.406 1.00 120.11 429 MET A CA 1
ATOM 3033 C C . MET B 2 409 ? -37.651 -54.086 38.562 1.00 122.92 429 MET A C 1
ATOM 3034 O O . MET B 2 409 ? -38.652 -54.786 38.798 1.00 129.98 429 MET A O 1
ATOM 3039 N N . GLN B 2 410 ? -36.792 -54.365 37.578 1.00 127.88 430 GLN A N 1
ATOM 3040 C CA . GLN B 2 410 ? -37.043 -55.441 36.627 1.00 134.91 430 GLN A CA 1
ATOM 3041 C C . GLN B 2 410 ? -37.152 -56.784 37.336 1.00 127.99 430 GLN A C 1
ATOM 3042 O O . GLN B 2 410 ? -38.088 -57.555 37.094 1.00 119.05 430 GLN A O 1
ATOM 3048 N N . GLY B 2 411 ? -36.197 -57.084 38.217 1.00 125.37 431 GLY A N 1
ATOM 3049 C CA . GLY B 2 411 ? -36.258 -58.324 38.967 1.00 124.76 431 GLY A CA 1
ATOM 3050 C C . GLY B 2 411 ? -37.353 -58.354 40.013 1.00 118.40 431 GLY A C 1
ATOM 3051 O O . GLY B 2 411 ? -37.695 -59.434 40.510 1.00 126.14 431 GLY A O 1
ATOM 3052 N N . MET B 2 412 ? -37.898 -57.188 40.371 1.00 113.95 432 MET A N 1
ATOM 3053 C CA . MET B 2 412 ? -39.020 -57.120 41.300 1.00 110.73 432 MET A CA 1
ATOM 3054 C C . MET B 2 412 ? -40.369 -57.389 40.645 1.00 118.46 432 MET A C 1
ATOM 3055 O O . MET B 2 412 ? -41.301 -57.810 41.336 1.00 120.38 432 MET A O 1
ATOM 3060 N N . ILE B 2 413 ? -40.483 -57.162 39.340 1.00 120.00 433 ILE A N 1
ATOM 3061 C CA . ILE B 2 413 ? -41.754 -57.300 38.610 1.00 120.01 433 ILE A CA 1
ATOM 3062 C C . ILE B 2 413 ? -42.576 -58.556 38.924 1.00 122.43 433 ILE A C 1
ATOM 3063 O O . ILE B 2 413 ? -43.764 -58.425 39.261 1.00 120.71 433 ILE A O 1
ATOM 3068 N N . PRO B 2 414 ? -42.025 -59.781 38.869 1.00 123.67 434 PRO A N 1
ATOM 3069 C CA . PRO B 2 414 ? -42.878 -60.967 39.088 1.00 121.92 434 PRO A CA 1
ATOM 3070 C C . PRO B 2 414 ? -43.446 -61.090 40.491 1.00 123.30 434 PRO A C 1
ATOM 3071 O O . PRO B 2 414 ? -44.303 -61.957 40.705 1.00 127.20 434 PRO A O 1
ATOM 3075 N N . TYR B 2 415 ? -43.003 -60.280 41.450 1.00 123.08 435 TYR A N 1
ATOM 3076 C CA . TYR B 2 415 ? -43.584 -60.305 42.788 1.00 126.10 435 TYR A CA 1
ATOM 3077 C C . TYR B 2 415 ? -44.592 -59.196 43.031 1.00 123.25 435 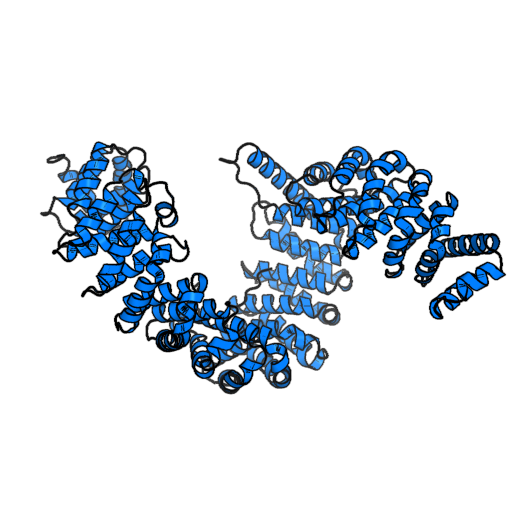TYR A C 1
ATOM 3078 O O . TYR B 2 415 ? -45.394 -59.309 43.964 1.00 124.11 435 TYR A O 1
ATOM 3087 N N . LEU B 2 416 ? -44.555 -58.135 42.230 1.00 118.73 436 LEU A N 1
ATOM 3088 C CA . LEU B 2 416 ? -45.484 -57.021 42.398 1.00 120.73 436 LEU A CA 1
ATOM 3089 C C . LEU B 2 416 ? -46.958 -57.419 42.388 1.00 121.95 436 LEU A C 1
ATOM 3090 O O . LEU B 2 416 ? -47.737 -56.772 43.106 1.00 125.11 436 LEU A O 1
ATOM 3095 N N . PRO B 2 417 ? -47.417 -58.416 41.619 1.00 116.99 437 PRO A N 1
ATOM 3096 C CA . PRO B 2 417 ? -48.824 -58.832 41.761 1.00 116.06 437 PRO A CA 1
ATOM 3097 C C . PRO B 2 417 ? -49.216 -59.239 43.179 1.00 117.96 437 PRO A C 1
ATOM 3098 O O . PRO B 2 417 ? -50.367 -59.004 43.568 1.00 111.93 437 PRO A O 1
ATOM 3102 N N . GLU B 2 418 ? -48.302 -59.818 43.970 1.00 120.73 438 GLU A N 1
ATOM 3103 C CA . GLU B 2 418 ? -48.585 -60.029 45.391 1.00 123.09 438 GLU A CA 1
ATOM 3104 C C . GLU B 2 418 ? -48.410 -58.746 46.196 1.00 117.97 438 GLU A C 1
ATOM 3105 O O . GLU B 2 418 ? -49.261 -58.406 47.028 1.00 118.36 438 GLU A O 1
ATOM 3111 N N . LEU B 2 419 ? -47.317 -58.021 45.955 1.00 116.41 439 LEU A N 1
ATOM 3112 C CA . LEU B 2 419 ? -46.916 -56.941 46.851 1.00 116.52 439 LEU A CA 1
ATOM 3113 C C . LEU B 2 419 ? -47.845 -55.736 46.746 1.00 116.43 439 LEU A C 1
ATOM 3114 O O . LEU B 2 419 ? -48.309 -55.211 47.766 1.00 114.35 439 LEU A O 1
ATOM 3119 N N . ILE B 2 420 ? -48.120 -55.275 45.521 1.00 114.68 440 ILE A N 1
ATOM 3120 C CA . ILE B 2 420 ? -48.856 -54.021 45.352 1.00 108.31 440 ILE A CA 1
ATOM 3121 C C . ILE B 2 420 ? -50.205 -54.045 46.060 1.00 110.05 440 ILE A C 1
ATOM 3122 O O . ILE B 2 420 ? -50.501 -53.095 46.804 1.00 108.45 440 ILE A O 1
ATOM 3127 N N . PRO B 2 421 ? -51.055 -55.070 45.899 1.00 108.62 441 PRO A N 1
ATOM 3128 C CA . PRO B 2 421 ? -52.299 -55.107 46.687 1.00 108.50 441 PRO A CA 1
ATOM 3129 C C . PRO B 2 421 ? -52.066 -55.210 48.183 1.00 109.19 441 PRO A C 1
ATOM 3130 O O . PRO B 2 421 ? -52.864 -54.672 48.961 1.00 112.12 441 PRO A O 1
ATOM 3134 N N . HIS B 2 422 ? -50.996 -55.881 48.615 1.00 106.35 442 HIS A N 1
ATOM 3135 C CA . HIS B 2 422 ? -50.680 -55.909 50.040 1.00 111.70 442 HIS A CA 1
ATOM 3136 C C . HIS B 2 422 ? -50.329 -54.517 50.548 1.00 116.90 442 HIS A C 1
ATOM 3137 O O . HIS B 2 422 ? -50.725 -54.134 51.653 1.00 123.17 442 HIS A O 1
ATOM 3144 N N . LEU B 2 423 ? -49.605 -53.737 49.744 1.00 109.60 443 LEU A N 1
ATOM 3145 C CA . LEU B 2 423 ? -49.288 -52.367 50.132 1.00 102.37 443 LEU A CA 1
ATOM 3146 C C . LEU B 2 423 ? -50.549 -51.507 50.165 1.00 106.37 443 LEU A C 1
ATOM 3147 O O . LEU B 2 423 ? -50.722 -50.664 51.061 1.00 111.43 443 LEU A O 1
ATOM 3152 N N . ILE B 2 424 ? -51.441 -51.707 49.187 1.00 106.37 444 ILE A N 1
ATOM 3153 C CA . ILE B 2 424 ? -52.751 -51.052 49.208 1.00 104.65 444 ILE A CA 1
ATOM 3154 C C . ILE B 2 424 ? -53.453 -51.325 50.532 1.00 109.59 444 ILE A C 1
ATOM 3155 O O . ILE B 2 424 ? -53.945 -50.408 51.201 1.00 109.68 444 ILE A O 1
ATOM 3160 N N . GLN B 2 425 ? -53.514 -52.601 50.921 1.00 116.82 445 GLN A N 1
ATOM 3161 C CA . GLN B 2 425 ? -54.138 -52.964 52.190 1.00 125.29 445 GLN A CA 1
ATOM 3162 C C . GLN B 2 425 ? -53.425 -52.310 53.369 1.00 123.03 445 GLN A C 1
ATOM 3163 O O . GLN B 2 425 ? -54.070 -51.882 54.334 1.00 124.66 445 GLN A O 1
ATOM 3169 N N . CYS B 2 426 ? -52.093 -52.228 53.312 1.00 114.92 446 CYS A N 1
ATOM 3170 C CA . CYS B 2 426 ? -51.340 -51.607 54.395 1.00 113.95 446 CYS A CA 1
ATOM 3171 C C . CYS B 2 426 ? -51.622 -50.117 54.516 1.00 119.82 446 CYS A C 1
ATOM 3172 O O . CYS B 2 426 ? -51.385 -49.542 55.583 1.00 124.07 446 CYS A O 1
ATOM 3175 N N . LEU B 2 427 ? -52.104 -49.478 53.447 1.00 116.81 447 LEU A N 1
ATOM 3176 C CA . LEU B 2 427 ? -52.610 -48.113 53.604 1.00 110.84 447 LEU A CA 1
ATOM 3177 C C . LEU B 2 427 ? -53.777 -48.014 54.587 1.00 118.57 447 LEU A C 1
ATOM 3178 O O . LEU B 2 427 ? -54.176 -46.896 54.936 1.00 113.96 447 LEU A O 1
ATOM 3183 N N . SER B 2 428 ? -54.336 -49.140 55.037 1.00 127.72 448 SER A N 1
ATOM 3184 C CA . SER B 2 428 ? -55.407 -49.151 56.026 1.00 127.19 448 SER A CA 1
ATOM 3185 C C . SER B 2 428 ? -54.918 -49.438 57.440 1.00 126.62 448 SER A C 1
ATOM 3186 O O . SER B 2 428 ? -55.727 -49.408 58.374 1.00 135.71 448 SER A O 1
ATOM 3189 N N . ASP B 2 429 ? -53.627 -49.720 57.615 1.00 124.52 449 ASP A N 1
ATOM 3190 C CA . ASP B 2 429 ? -53.114 -50.140 58.913 1.00 128.43 449 ASP A CA 1
ATOM 3191 C C . ASP B 2 429 ? -53.282 -49.020 59.937 1.00 129.78 449 ASP A C 1
ATOM 3192 O O . ASP B 2 429 ? -53.185 -47.832 59.618 1.00 125.33 449 ASP A O 1
ATOM 3197 N N . LYS B 2 430 ? -53.545 -49.423 61.182 1.00 137.79 450 LYS A N 1
ATOM 3198 C CA . LYS B 2 430 ? -53.873 -48.475 62.242 1.00 143.70 450 LYS A CA 1
ATOM 3199 C C . LYS B 2 430 ? -52.693 -47.572 62.595 1.00 145.69 450 LYS A C 1
ATOM 3200 O O . LYS B 2 430 ? -52.896 -46.426 63.013 1.00 137.54 450 LYS A O 1
ATOM 3206 N N . LYS B 2 431 ? -51.463 -48.061 62.436 1.00 148.39 451 LYS A N 1
ATOM 3207 C CA . LYS B 2 431 ? -50.278 -47.289 62.791 1.00 144.15 451 LYS A CA 1
ATOM 3208 C C . LYS B 2 431 ? -49.925 -46.345 61.647 1.00 137.76 451 LYS A C 1
ATOM 3209 O O . LYS B 2 431 ? -49.786 -46.778 60.500 1.00 135.93 451 LYS A O 1
ATOM 3215 N N . ALA B 2 432 ? -49.767 -45.060 61.964 1.00 131.77 452 ALA A N 1
ATOM 3216 C CA . ALA B 2 432 ? -49.691 -44.043 60.918 1.00 129.47 452 ALA A CA 1
ATOM 3217 C C . ALA B 2 432 ? -48.403 -44.150 60.100 1.00 129.38 452 ALA A C 1
ATOM 3218 O O . ALA B 2 432 ? -48.416 -43.934 58.878 1.00 129.01 452 ALA A O 1
ATOM 3220 N N . LEU B 2 433 ? -47.284 -44.475 60.755 1.00 130.53 453 LEU A N 1
ATOM 3221 C CA . LEU B 2 433 ? -45.993 -44.509 60.069 1.00 124.61 453 LEU A CA 1
ATOM 3222 C C . LEU B 2 433 ? -46.004 -45.530 58.938 1.00 120.27 453 LEU A C 1
ATOM 3223 O O . LEU B 2 433 ? -45.392 -45.316 57.875 1.00 119.49 453 LEU A O 1
ATOM 3228 N N . VAL B 2 434 ? -46.681 -46.657 59.166 1.00 120.13 454 VAL A N 1
ATOM 3229 C CA 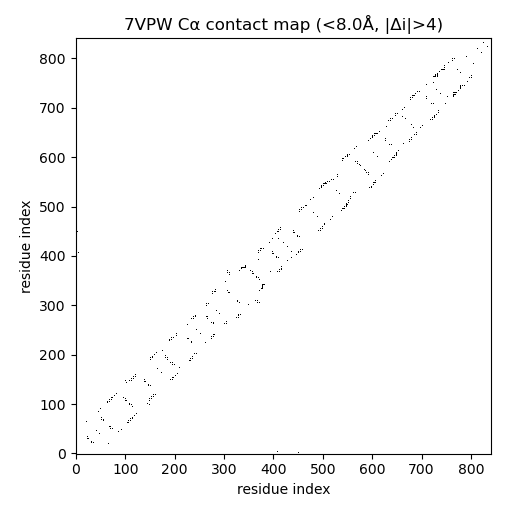. VAL B 2 434 ? -46.864 -47.663 58.126 1.00 122.45 454 VAL A CA 1
ATOM 3230 C C . VAL B 2 434 ? -47.541 -47.042 56.914 1.00 112.40 454 VAL A C 1
ATOM 3231 O O . VAL B 2 434 ? -47.076 -47.187 55.777 1.00 107.61 454 VAL A O 1
ATOM 3235 N N . ARG B 2 435 ? -48.648 -46.332 57.146 1.00 106.54 455 ARG A N 1
ATOM 3236 C CA . ARG B 2 435 ? -49.366 -45.686 56.053 1.00 113.59 455 ARG A CA 1
ATOM 3237 C C . ARG B 2 435 ? -48.457 -44.731 55.284 1.00 120.88 455 ARG A C 1
ATOM 3238 O O . ARG B 2 435 ? -48.438 -44.742 54.046 1.00 119.86 455 ARG A O 1
ATOM 3246 N N . SER B 2 436 ? -47.662 -43.932 56.005 1.00 124.75 456 SER A N 1
ATOM 3247 C CA . SER B 2 436 ? -46.792 -42.942 55.366 1.00 111.61 456 SER A CA 1
ATOM 3248 C C . SER B 2 436 ? -45.788 -43.602 54.426 1.00 111.74 456 SER A C 1
ATOM 3249 O O . SER B 2 436 ? -45.737 -43.314 53.213 1.00 112.11 456 SER A O 1
ATOM 3252 N N . ILE B 2 437 ? -44.954 -44.486 54.977 1.00 116.18 457 ILE A N 1
ATOM 3253 C CA . ILE B 2 437 ? -43.912 -45.037 54.125 1.00 115.09 457 ILE A CA 1
ATOM 3254 C C . ILE B 2 437 ? -44.500 -45.980 53.088 1.00 108.67 457 ILE A C 1
ATOM 3255 O O . ILE B 2 437 ? -43.878 -46.207 52.042 1.00 110.11 457 ILE A O 1
ATOM 3260 N N . THR B 2 438 ? -45.705 -46.508 53.321 1.00 105.38 458 THR A N 1
ATOM 3261 C CA . THR B 2 438 ? -46.358 -47.291 52.282 1.00 106.56 458 THR A CA 1
ATOM 3262 C C . THR B 2 438 ? -46.737 -46.415 51.101 1.00 104.40 458 THR A C 1
ATOM 3263 O O . THR B 2 438 ? -46.560 -46.813 49.940 1.00 104.28 458 THR A O 1
ATOM 3267 N N . CYS B 2 439 ? -47.281 -45.227 51.380 1.00 103.81 459 CYS A N 1
ATOM 3268 C CA . CYS B 2 439 ? -47.502 -44.248 50.322 1.00 102.14 459 CYS A CA 1
ATOM 3269 C C . CYS B 2 439 ? -46.236 -44.061 49.499 1.00 103.13 459 CYS A C 1
ATOM 3270 O O . CYS B 2 439 ? -46.255 -44.150 48.263 1.00 100.78 459 CYS A O 1
ATOM 3273 N N . TRP B 2 440 ? -45.114 -43.814 50.179 1.00 105.71 460 TRP A N 1
ATOM 3274 C CA . TRP B 2 440 ? -43.886 -43.525 49.433 1.00 108.88 460 TRP A CA 1
ATOM 3275 C C . TRP B 2 440 ? -43.447 -44.716 48.580 1.00 108.64 460 TRP A C 1
ATOM 3276 O O . TRP B 2 440 ? -43.037 -44.554 47.420 1.00 111.92 460 TRP A O 1
ATOM 3287 N N . THR B 2 441 ? -43.502 -45.922 49.147 1.00 110.09 461 THR A N 1
ATOM 3288 C CA . THR B 2 441 ? -43.076 -47.109 48.409 1.00 100.94 461 THR A CA 1
ATOM 3289 C C . THR B 2 441 ? -43.920 -47.308 47.155 1.00 101.61 461 THR A C 1
ATOM 3290 O O . THR B 2 441 ? -43.396 -47.539 46.050 1.00 104.52 461 THR A O 1
ATOM 3294 N N . LEU B 2 442 ? -45.241 -47.213 47.313 1.00 98.25 462 LEU A N 1
ATOM 3295 C CA . LEU B 2 442 ? -46.137 -47.323 46.170 1.00 95.69 462 LEU A CA 1
ATOM 3296 C C . LEU B 2 442 ? -45.771 -46.297 45.107 1.00 96.61 462 LEU A C 1
ATOM 3297 O O . LEU B 2 442 ? -45.759 -46.595 43.902 1.00 98.25 462 LEU A O 1
ATOM 3302 N N . SER B 2 443 ? -45.473 -45.072 45.547 1.00 93.69 463 SER A N 1
ATOM 3303 C CA . SER B 2 443 ? -45.038 -44.045 44.612 1.00 102.37 463 SER A CA 1
ATOM 3304 C C . SER B 2 443 ? -43.808 -44.503 43.847 1.00 102.13 463 SER A C 1
ATOM 3305 O O . SER B 2 443 ? -43.660 -44.216 42.654 1.00 104.66 463 SER A O 1
ATOM 3308 N N . ARG B 2 444 ? -42.902 -45.201 44.522 1.00 101.15 464 ARG A N 1
ATOM 3309 C CA . ARG B 2 444 ? -41.695 -45.621 43.822 1.00 104.27 464 ARG A CA 1
ATOM 3310 C C . ARG B 2 444 ? -41.942 -46.799 42.883 1.00 106.59 464 ARG A C 1
ATOM 3311 O O . ARG B 2 444 ? -41.072 -47.106 42.059 1.00 106.30 464 ARG A O 1
ATOM 3319 N N . TYR B 2 445 ? -43.100 -47.458 42.979 1.00 107.34 465 TYR A N 1
ATOM 3320 C CA . TYR B 2 445 ? -43.468 -48.490 41.997 1.00 102.90 465 TYR A CA 1
ATOM 3321 C C . TYR B 2 445 ? -44.540 -48.049 40.993 1.00 106.39 465 TYR A C 1
ATOM 3322 O O . TYR B 2 445 ? -45.056 -48.884 40.218 1.00 110.63 465 TYR A O 1
ATOM 3331 N N . ALA B 2 446 ? -44.914 -46.770 41.017 1.00 105.57 466 ALA A N 1
ATOM 3332 C CA . ALA B 2 446 ? -45.834 -46.175 40.047 1.00 101.14 466 ALA A CA 1
ATOM 3333 C C . ALA B 2 446 ? -45.636 -46.581 38.586 1.00 103.93 466 ALA A C 1
ATOM 3334 O O . ALA B 2 446 ? -46.621 -46.780 37.865 1.00 109.11 466 ALA A O 1
ATOM 3336 N N . HIS B 2 447 ? -44.386 -46.659 38.117 1.00 102.66 467 HIS A N 1
ATOM 3337 C CA . HIS B 2 447 ? -44.167 -46.920 36.697 1.00 111.10 467 HIS A CA 1
ATOM 3338 C C . HIS B 2 447 ? -44.719 -48.274 36.289 1.00 122.25 467 HIS A C 1
ATOM 3339 O O . HIS B 2 447 ? -45.289 -48.411 35.201 1.00 124.91 467 HIS A O 1
ATOM 3346 N N . TRP B 2 448 ? -44.530 -49.298 37.125 1.00 124.97 468 TRP A N 1
ATOM 3347 C CA . TRP B 2 448 ? -45.138 -50.586 36.813 1.00 120.31 468 TRP A CA 1
ATOM 3348 C C . TRP B 2 448 ? -46.640 -50.543 37.031 1.00 116.11 468 TRP A C 1
ATOM 3349 O O . TRP B 2 448 ? -47.396 -51.173 36.281 1.00 114.24 468 TRP A O 1
ATOM 3360 N N . VAL B 2 449 ? -47.094 -49.806 38.051 1.00 113.92 469 VAL A N 1
ATOM 3361 C CA . VAL B 2 449 ? -48.536 -49.765 38.310 1.00 109.22 469 VAL A CA 1
ATOM 3362 C C . VAL B 2 449 ? -49.296 -49.208 37.106 1.00 114.30 469 VAL A C 1
ATOM 3363 O O . VAL B 2 449 ? -50.382 -49.694 36.761 1.00 117.33 469 VAL A O 1
ATOM 3367 N N . VAL B 2 450 ? -48.745 -48.188 36.444 1.00 109.77 470 VAL A N 1
ATOM 3368 C CA . VAL B 2 450 ? -49.465 -47.591 35.320 1.00 104.93 470 VAL A CA 1
ATOM 3369 C C . VAL B 2 450 ? -49.342 -48.409 34.043 1.00 117.64 470 VAL A C 1
ATOM 3370 O O . VAL B 2 450 ? -50.106 -48.180 33.098 1.00 124.85 470 VAL A O 1
ATOM 3374 N N . SER B 2 451 ? -48.400 -49.352 33.977 1.00 120.19 471 SER A N 1
ATOM 3375 C CA . SER B 2 451 ? -48.309 -50.200 32.792 1.00 118.47 471 SER A CA 1
ATOM 3376 C C . SER B 2 451 ? -49.441 -51.217 32.748 1.00 121.56 471 SER A C 1
ATOM 3377 O O . SER B 2 451 ? -49.864 -51.625 31.660 1.00 125.51 471 SER A O 1
ATOM 3380 N N . GLN B 2 452 ? -49.946 -51.635 33.920 1.00 123.86 472 GLN A N 1
ATOM 3381 C CA . GLN B 2 452 ? -51.058 -52.566 34.031 1.00 129.24 472 GLN A CA 1
ATOM 3382 C C . GLN B 2 452 ? -52.387 -51.839 33.808 1.00 134.88 472 GLN A C 1
ATOM 3383 O O . GLN B 2 452 ? -52.487 -50.630 34.044 1.00 136.25 472 GLN A O 1
ATOM 3389 N N . PRO B 2 453 ? -53.420 -52.553 33.342 1.00 139.90 473 PRO A N 1
ATOM 3390 C CA . PRO B 2 453 ? -54.685 -51.875 33.040 1.00 143.53 473 PRO A CA 1
ATOM 3391 C C . PRO B 2 453 ? -55.318 -51.306 34.285 1.00 136.23 473 PRO A C 1
ATOM 3392 O O . PRO B 2 453 ? -55.125 -51.823 35.404 1.00 132.14 473 PRO A O 1
ATOM 3396 N N . PRO B 2 454 ? -56.101 -50.221 34.158 1.00 134.75 474 PRO A N 1
ATOM 3397 C CA . PRO B 2 454 ? -56.464 -49.418 35.340 1.00 141.66 474 PRO A CA 1
ATOM 3398 C C . PRO B 2 454 ? -57.188 -50.178 36.442 1.00 141.24 474 PRO A C 1
ATOM 3399 O O . PRO B 2 454 ? -56.898 -49.939 37.620 1.00 144.24 474 PRO A O 1
ATOM 3403 N N . ASP B 2 455 ? -58.130 -51.070 36.113 1.00 141.41 475 ASP A N 1
ATOM 3404 C CA . ASP B 2 455 ? -58.903 -51.732 37.163 1.00 141.83 475 ASP A CA 1
ATOM 3405 C C . ASP B 2 455 ? -58.067 -52.682 38.013 1.00 138.02 475 ASP A C 1
ATOM 3406 O O . ASP B 2 455 ? -58.442 -52.953 39.159 1.00 134.84 475 ASP A O 1
ATOM 3411 N N . THR B 2 456 ? -56.954 -53.196 37.487 1.00 139.05 476 THR A N 1
ATOM 3412 C CA . THR B 2 456 ? -56.184 -54.204 38.211 1.00 137.98 476 THR A CA 1
ATOM 3413 C C . THR B 2 456 ? -55.540 -53.617 39.467 1.00 134.09 476 THR A C 1
ATOM 3414 O O . THR B 2 456 ? -55.825 -54.059 40.587 1.00 127.88 476 THR A O 1
ATOM 3418 N N . TYR B 2 457 ? -54.675 -52.613 39.300 1.00 133.32 477 TYR A N 1
ATOM 3419 C CA . TYR B 2 457 ? -53.949 -52.005 40.410 1.00 129.02 477 TYR A CA 1
ATOM 3420 C C . TYR B 2 457 ? -54.146 -50.501 40.538 1.00 128.49 477 TYR A C 1
ATOM 3421 O O . TYR B 2 457 ? -54.112 -49.987 41.658 1.00 129.96 477 TYR A O 1
ATOM 3430 N N . LEU B 2 458 ? -54.365 -49.785 39.433 1.00 130.50 478 LEU A N 1
ATOM 3431 C CA . LEU B 2 458 ? -54.302 -48.326 39.472 1.00 123.38 478 LEU A CA 1
ATOM 3432 C C . LEU B 2 458 ? -55.519 -47.727 40.172 1.00 117.70 478 LEU A C 1
ATOM 3433 O O . LEU B 2 458 ? -55.373 -46.872 41.051 1.00 113.76 478 LEU A O 1
ATOM 3438 N N . LYS B 2 459 ? -56.728 -48.141 39.780 1.00 120.86 479 LYS A N 1
ATOM 3439 C CA . LYS B 2 459 ? -57.928 -47.624 40.437 1.00 121.83 479 LYS A CA 1
ATOM 3440 C C . LYS B 2 459 ? -57.963 -47.932 41.934 1.00 122.54 479 LYS A C 1
ATOM 3441 O O . LYS B 2 459 ? -58.286 -47.015 42.712 1.00 126.92 479 LYS A O 1
ATOM 3447 N N . PRO B 2 460 ? -57.661 -49.155 42.406 1.00 123.71 480 PRO A N 1
ATOM 3448 C CA . PRO B 2 460 ? -57.617 -49.376 43.870 1.00 126.39 480 PRO A CA 1
ATOM 3449 C C . PRO B 2 460 ? -56.606 -48.494 44.578 1.00 129.18 480 PRO A C 1
ATOM 3450 O O . PRO B 2 460 ? -56.916 -47.878 45.617 1.00 129.51 480 PRO A O 1
ATOM 3454 N N . LEU B 2 461 ? -55.380 -48.465 44.051 1.00 125.38 481 LEU A N 1
ATOM 3455 C CA . LEU B 2 461 ? -54.329 -47.619 44.601 1.00 118.53 481 LEU A CA 1
ATOM 3456 C C . LEU B 2 461 ? -54.797 -46.176 44.724 1.00 118.53 481 LEU A C 1
ATOM 3457 O O . LEU B 2 461 ? -54.652 -45.551 45.779 1.00 121.00 481 LEU A O 1
ATOM 3462 N N . MET B 2 462 ? -55.372 -45.636 43.650 1.00 115.24 482 MET A N 1
ATOM 3463 C CA . MET B 2 462 ? -55.771 -44.234 43.650 1.00 113.43 482 MET A CA 1
ATOM 3464 C C . MET B 2 462 ? -56.901 -43.969 44.632 1.00 111.60 482 MET A C 1
ATOM 3465 O O . MET B 2 462 ? -56.899 -42.938 45.314 1.00 113.45 482 MET A O 1
ATOM 3470 N N . THR B 2 463 ? -57.876 -44.878 44.715 1.00 112.37 483 THR A N 1
ATOM 3471 C CA . THR B 2 463 ? -58.957 -44.699 45.680 1.00 116.57 483 THR A CA 1
ATOM 3472 C C . THR B 2 463 ? -58.413 -44.612 47.103 1.00 115.08 483 THR A C 1
ATOM 3473 O O . THR B 2 463 ? -58.673 -43.637 47.825 1.00 113.44 483 THR A O 1
ATOM 3477 N N . GLU B 2 464 ? -57.631 -45.619 47.516 1.00 112.29 484 GLU A N 1
ATOM 3478 C CA . GLU B 2 464 ? -57.104 -45.619 48.883 1.00 112.80 484 GLU A CA 1
ATOM 3479 C C . GLU B 2 464 ? -56.147 -44.454 49.128 1.00 115.78 484 GLU A C 1
ATOM 3480 O O . GLU B 2 464 ? -56.095 -43.909 50.241 1.00 119.05 484 GLU A O 1
ATOM 3486 N N . LEU B 2 465 ? -55.398 -44.043 48.104 1.00 115.35 485 LEU A N 1
ATOM 3487 C CA . LEU B 2 465 ? -54.387 -43.006 48.276 1.00 107.11 485 LEU A CA 1
ATOM 3488 C C . LEU B 2 465 ? -55.030 -41.627 48.395 1.00 104.80 485 LEU A C 1
ATOM 3489 O O . LEU B 2 465 ? -54.621 -40.815 49.235 1.00 107.34 485 LEU A O 1
ATOM 3494 N N . LEU B 2 466 ? -56.043 -41.348 47.569 1.00 103.86 486 LEU A N 1
ATOM 3495 C CA . LEU B 2 466 ? -56.853 -40.153 47.775 1.00 96.93 486 LEU A CA 1
ATOM 3496 C C . LEU B 2 466 ? -57.490 -40.157 49.153 1.00 99.98 486 LEU A C 1
ATOM 3497 O O . LEU B 2 466 ? -57.553 -39.115 49.815 1.00 103.54 486 LEU A O 1
ATOM 3502 N N . LYS B 2 467 ? -57.978 -41.318 49.603 1.00 110.80 487 LYS A N 1
ATOM 3503 C CA . LYS B 2 467 ? -58.566 -41.386 50.938 1.00 118.26 487 LYS A CA 1
ATOM 3504 C C . LYS B 2 467 ? -57.561 -40.972 52.009 1.00 113.30 487 LYS A C 1
ATOM 3505 O O . LYS B 2 467 ? -57.885 -40.182 52.903 1.00 107.45 487 LYS A O 1
ATOM 3511 N N . ARG B 2 468 ? -56.333 -41.488 51.935 1.00 114.87 488 ARG A N 1
ATOM 3512 C CA . ARG B 2 468 ? -55.345 -41.129 52.950 1.00 114.94 488 ARG A CA 1
ATOM 3513 C C . ARG B 2 468 ? -54.728 -39.749 52.734 1.00 116.15 488 ARG A C 1
ATOM 3514 O O . ARG B 2 468 ? -54.019 -39.269 53.622 1.00 118.81 488 ARG A O 1
ATOM 3522 N N . ILE B 2 469 ? -54.958 -39.101 51.586 1.00 112.30 489 ILE A N 1
ATOM 3523 C CA . ILE B 2 469 ? -54.618 -37.679 51.492 1.00 105.37 489 ILE A CA 1
ATOM 3524 C C . ILE B 2 469 ? -55.381 -36.882 52.546 1.00 108.71 489 ILE A C 1
ATOM 3525 O O . ILE B 2 469 ? -54.903 -35.846 53.036 1.00 108.85 489 ILE A O 1
ATOM 3530 N N . LEU B 2 470 ? -56.564 -37.359 52.931 1.00 116.23 490 LEU A N 1
ATOM 3531 C CA . LEU B 2 470 ? -57.382 -36.723 53.957 1.00 118.01 490 LEU A CA 1
ATOM 3532 C C . LEU B 2 470 ? -57.191 -37.360 55.331 1.00 121.60 490 LEU A C 1
ATOM 3533 O O . LEU B 2 470 ? -58.051 -37.209 56.204 1.00 129.30 490 LEU A O 1
ATOM 3538 N N . ASP B 2 471 ? -56.084 -38.073 55.534 1.00 117.85 491 ASP A N 1
ATOM 3539 C CA . ASP B 2 471 ? -55.825 -38.739 56.802 1.00 121.21 491 ASP A CA 1
ATOM 3540 C C . ASP B 2 471 ? -55.670 -37.705 57.917 1.00 129.73 491 ASP A C 1
ATOM 3541 O O . ASP B 2 471 ? -55.417 -36.521 57.676 1.00 130.90 491 ASP A O 1
ATOM 3546 N N . SER B 2 472 ? -55.824 -38.167 59.158 1.00 133.43 492 SER A N 1
ATOM 3547 C CA . SER B 2 472 ? -55.832 -37.265 60.307 1.00 140.42 492 SER A CA 1
ATOM 3548 C C . SER B 2 472 ? -54.437 -36.898 60.804 1.00 142.72 492 SER A C 1
ATOM 3549 O O . SER B 2 472 ? -54.313 -35.966 61.607 1.00 144.06 492 SER A O 1
ATOM 3552 N N . ASN B 2 473 ? -53.395 -37.595 60.353 1.00 140.51 493 ASN A N 1
ATOM 3553 C CA . ASN B 2 473 ? -52.032 -37.393 60.834 1.00 139.23 493 ASN A CA 1
ATOM 3554 C C . ASN B 2 473 ? -51.226 -36.715 59.731 1.00 133.40 493 ASN A C 1
ATOM 3555 O O . ASN B 2 473 ? -51.198 -37.197 58.593 1.00 129.48 493 ASN A O 1
ATOM 3560 N N . LYS B 2 474 ? -50.569 -35.602 60.074 1.00 134.02 494 LYS A N 1
ATOM 3561 C CA . LYS B 2 474 ? -49.945 -34.763 59.053 1.00 140.83 494 LYS A CA 1
ATOM 3562 C C . LYS B 2 474 ? -48.844 -35.512 58.306 1.00 142.06 494 LYS A C 1
ATOM 3563 O O . LYS B 2 474 ? -48.615 -35.262 57.117 1.00 143.33 494 LYS A O 1
ATOM 3569 N N . ARG B 2 475 ? -48.137 -36.418 58.989 1.00 142.40 495 ARG A N 1
ATOM 3570 C CA . ARG B 2 475 ? -47.148 -37.258 58.318 1.00 134.77 495 ARG A CA 1
ATOM 3571 C C . ARG B 2 475 ? -47.787 -38.020 57.164 1.00 125.57 495 ARG A C 1
ATOM 3572 O O . ARG B 2 475 ? -47.250 -38.054 56.048 1.00 123.10 495 ARG A O 1
ATOM 3580 N N . VAL B 2 476 ? -48.951 -38.624 57.411 1.00 122.20 496 VAL A N 1
ATOM 3581 C CA . VAL B 2 476 ? -49.610 -39.390 56.363 1.00 122.82 496 VAL A CA 1
ATOM 3582 C C . VAL B 2 476 ? -50.099 -38.464 55.261 1.00 119.70 496 VAL A C 1
ATOM 3583 O O . VAL B 2 476 ? -50.035 -38.808 54.079 1.00 119.79 496 VAL A O 1
ATOM 3587 N N . GLN B 2 477 ? -50.579 -37.272 55.622 1.00 116.67 497 GLN A N 1
ATOM 3588 C CA . GLN B 2 477 ? -50.994 -36.315 54.603 1.00 118.15 497 GLN A CA 1
ATOM 3589 C C . GLN B 2 477 ? -49.835 -35.975 53.677 1.00 119.60 497 GLN A C 1
ATOM 3590 O O . GLN B 2 477 ? -49.968 -36.021 52.448 1.00 116.40 497 GLN A O 1
ATOM 3596 N N . GLU B 2 478 ? -48.680 -35.652 54.260 1.00 127.19 498 GLU A N 1
ATOM 3597 C CA . GLU B 2 478 ? -47.500 -35.302 53.477 1.00 129.19 498 GLU A CA 1
ATOM 3598 C C . GLU B 2 478 ? -47.080 -36.452 52.570 1.00 123.63 498 GLU A C 1
ATOM 3599 O O . GLU B 2 478 ? -46.919 -36.274 51.354 1.00 121.87 498 GLU A O 1
ATOM 3605 N N . ALA B 2 479 ? -46.904 -37.646 53.147 1.00 122.11 499 ALA A N 1
ATOM 3606 C CA . ALA B 2 479 ? -46.434 -38.786 52.363 1.00 120.15 499 ALA A CA 1
ATOM 3607 C C . ALA B 2 479 ? -47.425 -39.157 51.268 1.00 115.44 499 ALA A C 1
ATOM 3608 O O . ALA B 2 479 ? -47.026 -39.424 50.128 1.00 116.79 499 ALA A O 1
ATOM 3610 N N . ALA B 2 480 ? -48.720 -39.174 51.592 1.00 115.89 500 ALA A N 1
ATOM 3611 C CA . ALA B 2 480 ? -49.735 -39.549 50.619 1.00 116.30 500 ALA A CA 1
ATOM 3612 C C . ALA B 2 480 ? -49.822 -38.536 49.489 1.00 113.07 500 ALA A C 1
ATOM 3613 O O . ALA B 2 480 ? -49.937 -38.918 48.322 1.00 109.03 500 ALA A O 1
ATOM 3615 N N . CYS B 2 481 ? -49.754 -37.242 49.805 1.00 114.07 501 CYS A N 1
ATOM 3616 C CA . CYS B 2 481 ? -49.869 -36.252 48.745 1.00 113.87 501 CYS A CA 1
ATOM 3617 C C . CYS B 2 481 ? -48.625 -36.254 47.863 1.00 109.97 501 CYS A C 1
ATOM 3618 O O . CYS B 2 481 ? -48.729 -36.123 46.638 1.00 106.21 501 CYS A O 1
ATOM 3621 N N . SER B 2 482 ? -47.441 -36.432 48.459 1.00 109.24 502 SER A N 1
ATOM 3622 C CA . SER B 2 482 ? -46.224 -36.537 47.656 1.00 115.07 502 SER A CA 1
ATOM 3623 C C . SER B 2 482 ? -46.278 -37.756 46.743 1.00 121.57 502 SER A C 1
ATOM 3624 O O . SER B 2 482 ? -45.976 -37.669 45.544 1.00 128.77 502 SER A O 1
ATOM 3627 N N . ALA B 2 483 ? -46.649 -38.911 47.305 1.00 121.95 503 ALA A N 1
ATOM 3628 C CA . ALA B 2 483 ? -46.774 -40.125 46.508 1.00 115.83 503 ALA A CA 1
ATOM 3629 C C . ALA B 2 483 ? -47.803 -39.952 45.401 1.00 114.04 503 ALA A C 1
ATOM 3630 O O . ALA B 2 483 ? -47.599 -40.415 44.274 1.00 111.80 503 ALA A O 1
ATOM 3632 N N . PHE B 2 484 ? -48.905 -39.265 45.698 1.00 112.22 504 PHE A N 1
ATOM 3633 C CA . PHE B 2 484 ? -49.945 -39.072 44.699 1.00 112.73 504 PHE A CA 1
ATOM 3634 C C . PHE B 2 484 ? -49.470 -38.174 43.569 1.00 114.14 504 PHE A C 1
ATOM 3635 O O . PHE B 2 484 ? -49.789 -38.419 42.401 1.00 114.56 504 PHE A O 1
ATOM 3643 N N . ALA B 2 485 ? -48.716 -37.124 43.891 1.00 109.78 505 ALA A N 1
ATOM 3644 C CA . ALA B 2 485 ? -48.154 -36.285 42.837 1.00 114.30 505 ALA A CA 1
ATOM 3645 C C . ALA B 2 485 ? -47.204 -37.088 41.957 1.00 118.35 505 ALA A C 1
ATOM 3646 O O . ALA B 2 485 ? -47.298 -37.058 40.718 1.00 118.61 505 ALA A O 1
ATOM 3648 N N . THR B 2 486 ? -46.283 -37.823 42.593 1.00 125.20 506 THR A N 1
ATOM 3649 C CA . THR B 2 486 ? -45.362 -38.676 41.848 1.00 125.32 506 THR A CA 1
ATOM 3650 C C . THR B 2 486 ? -46.117 -39.631 40.932 1.00 122.21 506 THR A C 1
ATOM 3651 O O . THR B 2 486 ? -45.705 -39.869 39.791 1.00 125.63 506 THR A O 1
ATOM 3655 N N . LEU B 2 487 ? -47.238 -40.176 41.414 1.00 117.00 507 LEU A N 1
ATOM 3656 C CA . LEU B 2 487 ? -48.073 -41.034 40.580 1.00 114.60 507 LEU A CA 1
ATOM 3657 C C . LEU B 2 487 ? -48.674 -40.259 39.415 1.00 116.12 507 LEU A C 1
ATOM 3658 O O . LEU B 2 487 ? -48.713 -40.754 38.282 1.00 121.26 507 LEU A O 1
ATOM 3663 N N . GLU B 2 488 ? -49.154 -39.044 39.679 1.00 110.90 508 GLU A N 1
ATOM 3664 C CA . GLU B 2 488 ? -49.833 -38.276 38.644 1.00 113.81 508 GLU A CA 1
ATOM 3665 C C . GLU B 2 488 ? -48.889 -37.900 37.511 1.00 117.12 508 GLU A C 1
ATOM 3666 O O . GLU B 2 488 ? -49.334 -37.725 36.371 1.00 123.11 508 GLU A O 1
ATOM 3672 N N . GLU B 2 489 ? -47.590 -37.764 37.792 1.00 118.06 509 GLU A N 1
ATOM 3673 C CA . GLU B 2 489 ? -46.670 -37.517 36.683 1.00 123.29 509 GLU A CA 1
ATOM 3674 C C . GLU B 2 489 ? -46.651 -38.669 35.683 1.00 126.67 509 GLU A C 1
ATOM 3675 O O . GLU B 2 489 ? -46.330 -38.456 34.508 1.00 136.28 509 GLU A O 1
ATOM 3681 N N . GLU B 2 490 ? -47.000 -39.884 36.114 1.00 131.11 510 GLU A N 1
ATOM 3682 C CA . GLU B 2 490 ? -46.906 -41.061 35.258 1.00 134.92 510 GLU A CA 1
ATOM 3683 C C . GLU B 2 490 ? -48.246 -41.640 34.838 1.00 129.55 510 GLU A C 1
ATOM 3684 O O . GLU B 2 490 ? -48.282 -42.440 33.899 1.00 129.03 510 GLU A O 1
ATOM 3690 N N . ALA B 2 491 ? -49.341 -41.272 35.504 1.00 129.07 511 ALA A N 1
ATOM 3691 C CA . ALA B 2 491 ? -50.649 -41.745 35.066 1.00 131.57 511 ALA A CA 1
ATOM 3692 C C . ALA B 2 491 ? -51.110 -41.000 33.819 1.00 137.85 511 ALA A C 1
ATOM 3693 O O . ALA B 2 491 ? -51.726 -41.595 32.927 1.00 139.05 511 ALA A O 1
ATOM 3695 N N . CYS B 2 492 ? -50.822 -39.701 33.748 1.00 135.54 512 CYS A N 1
ATOM 3696 C CA . CYS B 2 492 ? -51.090 -38.850 32.577 1.00 134.32 512 CYS A CA 1
ATOM 3697 C C . CYS B 2 492 ? -52.578 -38.934 32.235 1.00 136.46 512 CYS A C 1
ATOM 3698 O O . CYS B 2 492 ? -53.414 -38.662 33.107 1.00 135.70 512 CYS A O 1
ATOM 3701 N N . THR B 2 493 ? -52.948 -39.309 31.007 1.00 137.45 513 THR A N 1
ATOM 3702 C CA . THR B 2 493 ? -54.333 -39.183 30.565 1.00 142.14 513 THR A CA 1
ATOM 3703 C C . THR B 2 493 ? -55.253 -40.130 31.321 1.00 145.21 513 THR A C 1
ATOM 3704 O O . THR B 2 493 ? -56.455 -39.863 31.432 1.00 141.23 513 THR A O 1
ATOM 3708 N N . GLU B 2 494 ? -54.711 -41.226 31.862 1.00 145.75 514 GLU A N 1
ATOM 3709 C CA . GLU B 2 494 ? -55.527 -42.208 32.575 1.00 150.24 514 GLU A CA 1
ATOM 3710 C C . GLU B 2 494 ? -56.262 -41.627 33.780 1.00 147.07 514 GLU A C 1
ATOM 3711 O O . GLU B 2 494 ? -57.063 -42.339 34.393 1.00 155.11 514 GLU A O 1
ATOM 3717 N N . LEU B 2 495 ? -56.019 -40.366 34.136 1.00 131.60 515 LEU A N 1
ATOM 3718 C CA . LEU B 2 495 ? -56.672 -39.774 35.296 1.00 126.30 515 LEU A CA 1
ATOM 3719 C C . LEU B 2 495 ? -58.030 -39.166 34.968 1.00 135.34 515 LEU A C 1
ATOM 3720 O O . LEU B 2 495 ? -58.830 -38.948 35.887 1.00 134.97 515 LEU A O 1
ATOM 3725 N N . VAL B 2 496 ? -58.317 -38.905 33.695 1.00 134.77 516 VAL A N 1
ATOM 3726 C CA . VAL B 2 496 ? -59.482 -38.102 33.327 1.00 137.42 516 VAL A CA 1
ATOM 3727 C C . VAL B 2 496 ? -60.807 -38.727 33.766 1.00 136.96 516 VAL A C 1
ATOM 3728 O O . VAL B 2 496 ? -61.742 -37.965 34.054 1.00 139.77 516 VAL A O 1
ATOM 3732 N N . PRO B 2 497 ? -60.975 -40.058 33.863 1.00 135.61 517 PRO A N 1
ATOM 3733 C CA . PRO B 2 497 ? -62.265 -40.560 34.372 1.00 141.62 517 PRO A CA 1
ATOM 3734 C C . PRO B 2 497 ? -62.499 -40.246 35.835 1.00 143.39 517 PRO A C 1
ATOM 3735 O O . PRO B 2 497 ? -63.649 -40.296 36.288 1.00 148.33 517 PRO A O 1
ATOM 3739 N N . TYR B 2 498 ? -61.457 -39.897 36.577 1.00 136.30 518 TYR A N 1
ATOM 3740 C CA . TYR B 2 498 ? -61.536 -39.757 38.019 1.00 137.92 518 TYR A CA 1
ATOM 3741 C C . TYR B 2 498 ? -61.517 -38.305 38.460 1.00 139.16 518 TYR A C 1
ATOM 3742 O O . TYR B 2 498 ? -61.550 -38.039 39.667 1.00 140.80 518 TYR A O 1
ATOM 3751 N N . LEU B 2 499 ? -61.504 -37.371 37.503 1.00 135.89 519 LEU A N 1
ATOM 3752 C CA . LEU B 2 499 ? -61.249 -35.965 37.796 1.00 131.22 519 LEU A CA 1
ATOM 3753 C C . LEU B 2 499 ? -62.190 -35.420 38.858 1.00 132.75 519 LEU A C 1
ATOM 3754 O O . LEU B 2 499 ? -61.794 -34.580 39.671 1.00 128.96 519 LEU A O 1
ATOM 3759 N N . ALA B 2 500 ? -63.439 -35.885 38.875 1.00 142.78 520 ALA A N 1
ATOM 3760 C CA . ALA B 2 500 ? -64.393 -35.373 39.853 1.00 146.38 520 ALA A CA 1
ATOM 3761 C C . ALA B 2 500 ? -63.931 -35.684 41.273 1.00 148.71 520 ALA A C 1
ATOM 3762 O O . ALA B 2 500 ? -63.781 -34.779 42.102 1.00 144.18 520 ALA A O 1
ATOM 3764 N N . TYR B 2 501 ? -63.680 -36.967 41.562 1.00 151.52 521 TYR A N 1
ATOM 3765 C CA . TYR B 2 501 ? -63.209 -37.369 42.885 1.00 150.80 521 TYR A CA 1
ATOM 3766 C C . TYR B 2 501 ? -61.863 -36.726 43.200 1.00 147.37 521 TYR A C 1
ATOM 3767 O O . TYR B 2 501 ? -61.633 -36.245 44.324 1.00 148.88 521 TYR A O 1
ATOM 3776 N N . ILE B 2 502 ? -60.961 -36.722 42.214 1.00 141.54 522 ILE A N 1
ATOM 3777 C CA . ILE B 2 502 ? -59.647 -36.103 42.371 1.00 131.51 522 ILE A CA 1
ATOM 3778 C C . ILE B 2 502 ? -59.796 -34.677 42.881 1.00 133.01 522 ILE A C 1
ATOM 3779 O O . ILE B 2 502 ? -59.352 -34.337 43.985 1.00 131.44 522 ILE A O 1
ATOM 3784 N N . LEU B 2 503 ? -60.453 -33.833 42.081 1.00 133.55 523 LEU A N 1
ATOM 3785 C CA . LEU B 2 503 ? -60.577 -32.419 42.403 1.00 129.25 523 LEU A CA 1
ATOM 3786 C C . LEU B 2 503 ? -61.382 -32.198 43.670 1.00 134.42 523 LEU A C 1
ATOM 3787 O O . LEU B 2 503 ? -61.116 -31.245 44.402 1.00 135.51 523 LEU A O 1
ATOM 3792 N N . ASP B 2 504 ? -62.355 -33.063 43.960 1.00 138.17 524 ASP A N 1
ATOM 3793 C CA . ASP B 2 504 ? -63.104 -32.921 45.204 1.00 143.57 524 ASP A CA 1
ATOM 3794 C C . ASP B 2 504 ? -62.183 -33.049 46.409 1.00 140.83 524 ASP A C 1
ATOM 3795 O O . ASP B 2 504 ? -62.104 -32.139 47.247 1.00 144.21 524 ASP A O 1
ATOM 3800 N N . THR B 2 505 ? -61.460 -34.171 46.502 1.00 136.12 525 THR A N 1
ATOM 3801 C CA . THR B 2 505 ? -60.546 -34.350 47.630 1.00 134.36 525 THR A CA 1
ATOM 3802 C C . THR B 2 505 ? -59.484 -33.253 47.660 1.00 138.48 525 THR A C 1
ATOM 3803 O O . THR B 2 505 ? -59.141 -32.734 48.733 1.00 141.63 525 THR A O 1
ATOM 3807 N N . LEU B 2 506 ? -58.986 -32.846 46.487 1.00 136.96 526 LEU A N 1
ATOM 3808 C CA . LEU B 2 506 ? -57.910 -31.857 46.454 1.00 137.86 526 LEU A CA 1
ATOM 3809 C C . LEU B 2 506 ? -58.386 -30.488 46.936 1.00 140.59 526 LEU A C 1
ATOM 3810 O O . LEU B 2 506 ? -57.759 -29.877 47.810 1.00 140.19 526 LEU A O 1
ATOM 3815 N N . VAL B 2 507 ? -59.489 -29.982 46.375 1.00 140.17 527 VAL A N 1
ATOM 3816 C CA . VAL B 2 507 ? -59.977 -28.668 46.783 1.00 142.08 527 VAL A CA 1
ATOM 3817 C C . VAL B 2 507 ? -60.431 -28.695 48.231 1.00 142.74 527 VAL A C 1
ATOM 3818 O O . VAL B 2 507 ? -60.333 -27.681 48.934 1.00 148.41 527 VAL A O 1
ATOM 3822 N N . PHE B 2 508 ? -60.915 -29.843 48.714 1.00 133.46 528 PHE A N 1
ATOM 3823 C CA . PHE B 2 508 ? -61.235 -29.917 50.131 1.00 137.03 528 PHE A CA 1
ATOM 3824 C C . PHE B 2 508 ? -59.977 -29.851 50.984 1.00 143.66 528 PHE A C 1
ATOM 3825 O O . PHE B 2 508 ? -60.032 -29.380 52.124 1.00 150.66 528 PHE A O 1
ATOM 3833 N N . ALA B 2 509 ? -58.840 -30.323 50.460 1.00 140.73 529 ALA A N 1
ATOM 3834 C CA . ALA B 2 509 ? -57.623 -30.325 51.269 1.00 142.55 529 ALA A CA 1
ATOM 3835 C C . ALA B 2 509 ? -57.203 -28.920 51.689 1.00 146.95 529 ALA A C 1
ATOM 3836 O O . ALA B 2 509 ? -56.513 -28.765 52.703 1.00 146.22 529 ALA A O 1
ATOM 3838 N N . PHE B 2 510 ? -57.599 -27.889 50.931 1.00 145.84 530 PHE A N 1
ATOM 3839 C CA . PHE B 2 510 ? -57.279 -26.509 51.301 1.00 150.00 530 PHE A CA 1
ATOM 3840 C C . PHE B 2 510 ? -57.754 -26.138 52.698 1.00 158.31 530 PHE A C 1
ATOM 3841 O O . PHE B 2 510 ? -57.194 -25.223 53.313 1.00 161.99 530 PHE A O 1
ATOM 3849 N N . SER B 2 511 ? -58.777 -26.812 53.211 1.00 159.44 531 SER A N 1
ATOM 3850 C CA . SER B 2 511 ? -59.350 -26.432 54.495 1.00 162.44 531 SER A CA 1
ATOM 3851 C C . SER B 2 511 ? -58.639 -27.078 55.675 1.00 162.83 531 SER A C 1
ATOM 3852 O O . SER B 2 511 ? -58.665 -26.527 56.781 1.00 161.57 531 SER A O 1
ATOM 3855 N N . LYS B 2 512 ? -57.993 -28.222 55.464 1.00 155.96 532 LYS A N 1
ATOM 3856 C CA . LYS B 2 512 ? -57.343 -28.950 56.545 1.00 155.53 532 LYS A CA 1
ATOM 3857 C C . LYS B 2 512 ? -55.838 -28.727 56.594 1.00 161.76 532 LYS A C 1
ATOM 3858 O O . LYS B 2 512 ? -55.265 -28.699 57.688 1.00 168.16 532 LYS A O 1
ATOM 3864 N N . TYR B 2 513 ? -55.186 -28.550 55.446 1.00 157.96 533 TYR A N 1
ATOM 3865 C CA . TYR B 2 513 ? -53.731 -28.404 55.404 1.00 161.12 533 TYR A CA 1
ATOM 3866 C C . TYR B 2 513 ? -53.306 -27.049 55.962 1.00 161.10 533 TYR A C 1
ATOM 3867 O O . TYR B 2 513 ? -53.710 -25.997 55.451 1.00 158.65 533 TYR A O 1
ATOM 3876 N N . GLN B 2 514 ? -52.478 -27.079 57.005 1.00 163.23 534 GLN A N 1
ATOM 3877 C CA . GLN B 2 514 ? -52.105 -25.872 57.733 1.00 172.60 534 GLN A CA 1
ATOM 3878 C C . GLN B 2 514 ? -50.862 -25.211 57.144 1.00 178.90 534 GLN A C 1
ATOM 3879 O O . GLN B 2 514 ? -50.927 -24.074 56.672 1.00 182.61 534 GLN A O 1
ATOM 3885 N N . HIS B 2 515 ? -49.722 -25.908 57.162 1.00 175.37 535 HIS A N 1
ATOM 3886 C CA . HIS B 2 515 ? -48.455 -25.314 56.759 1.00 176.79 535 HIS A CA 1
ATOM 3887 C C . HIS B 2 515 ? -47.858 -26.167 55.684 1.00 160.71 535 HIS A C 1
ATOM 3888 O O . HIS B 2 515 ? -48.233 -26.058 54.498 1.00 151.36 535 HIS A O 1
ATOM 3895 N N . LYS B 2 516 ? -46.894 -27.047 56.027 1.00 161.40 536 LYS A N 1
ATOM 3896 C CA . LYS B 2 516 ? -46.076 -27.757 55.042 1.00 164.31 536 LYS A CA 1
ATOM 3897 C C . LYS B 2 516 ? -46.927 -28.476 54.002 1.00 160.23 536 LYS A C 1
ATOM 3898 O O . LYS B 2 516 ? -46.603 -28.474 52.807 1.00 157.10 536 LYS A O 1
ATOM 3904 N N . ASN B 2 517 ? -48.033 -29.080 54.439 1.00 159.48 537 ASN A N 1
ATOM 3905 C CA . ASN B 2 517 ? -48.820 -29.926 53.548 1.00 145.35 537 ASN A CA 1
ATOM 3906 C C . ASN B 2 517 ? -49.447 -29.118 52.415 1.00 141.65 537 ASN A C 1
ATOM 3907 O O . ASN B 2 517 ? -49.694 -29.658 51.329 1.00 133.93 537 ASN A O 1
ATOM 3912 N N . LEU B 2 518 ? -49.690 -27.824 52.641 1.00 141.52 538 LEU A N 1
ATOM 3913 C CA . LEU B 2 518 ? -50.343 -27.003 51.626 1.00 131.72 538 LEU A CA 1
ATOM 3914 C C . LEU B 2 518 ? -49.462 -26.835 50.394 1.00 132.65 538 LEU A C 1
ATOM 3915 O O . LEU B 2 518 ? -49.964 -26.787 49.265 1.00 131.87 538 LEU A O 1
ATOM 3920 N N . LEU B 2 519 ? -48.145 -26.756 50.594 1.00 132.40 539 LEU A N 1
ATOM 3921 C CA . LEU B 2 519 ? -47.224 -26.566 49.478 1.00 129.87 539 LEU A CA 1
ATOM 3922 C C . LEU B 2 519 ? -47.215 -27.788 48.563 1.00 131.67 539 LEU A C 1
ATOM 3923 O O . LEU B 2 519 ? -47.251 -27.660 47.328 1.00 128.56 539 LEU A O 1
ATOM 3928 N N . ILE B 2 520 ? -47.188 -28.984 49.157 1.00 133.01 540 ILE A N 1
ATOM 3929 C CA . ILE B 2 520 ? -47.267 -30.210 48.374 1.00 121.50 540 ILE A CA 1
ATOM 3930 C C . ILE B 2 520 ? -48.620 -30.325 47.692 1.00 118.42 540 ILE A C 1
ATOM 3931 O O . ILE B 2 520 ? -48.737 -30.962 46.641 1.00 116.53 540 ILE A O 1
ATOM 3936 N N . LEU B 2 521 ? -49.661 -29.713 48.257 1.00 116.31 541 LEU A N 1
ATOM 3937 C CA . LEU B 2 521 ? -50.947 -29.719 47.571 1.00 110.05 541 LEU A CA 1
ATOM 3938 C C . LEU B 2 521 ? -50.895 -28.856 46.315 1.00 112.49 541 LEU A C 1
ATOM 3939 O O . LEU B 2 521 ? -51.500 -29.204 45.294 1.00 109.43 541 LEU A O 1
ATOM 3944 N N . TYR B 2 522 ? -50.170 -27.733 46.368 1.00 121.93 542 TYR A N 1
ATOM 3945 C CA . TYR B 2 522 ? -49.898 -26.974 45.149 1.00 124.20 542 TYR A CA 1
ATOM 3946 C C . TYR B 2 522 ? -49.147 -27.826 44.138 1.00 121.32 542 TYR A C 1
ATOM 3947 O O . TYR B 2 522 ? -49.463 -27.811 42.941 1.00 119.49 542 TYR A O 1
ATOM 3956 N N . ASP B 2 523 ? -48.124 -28.554 44.596 1.00 124.11 543 ASP A N 1
ATOM 3957 C CA . ASP B 2 523 ? -47.397 -29.429 43.678 1.00 132.51 543 ASP A CA 1
ATOM 3958 C C . ASP B 2 523 ? -48.331 -30.460 43.042 1.00 127.06 543 ASP A C 1
ATOM 3959 O O . ASP B 2 523 ? -48.256 -30.716 41.834 1.00 129.62 543 ASP A O 1
ATOM 3964 N N . ALA B 2 524 ? -49.235 -31.043 43.835 1.00 119.49 544 ALA A N 1
ATOM 3965 C CA . ALA B 2 524 ? -50.137 -32.067 43.312 1.00 113.31 544 ALA A CA 1
ATOM 3966 C C . ALA B 2 524 ? -51.118 -31.482 42.310 1.00 113.51 544 ALA A C 1
ATOM 3967 O O . ALA B 2 524 ? -51.412 -32.103 41.283 1.00 111.92 544 ALA A O 1
ATOM 3969 N N . ILE B 2 525 ? -51.643 -30.292 42.595 1.00 118.95 545 ILE A N 1
ATOM 3970 C CA . ILE B 2 525 ? -52.587 -29.667 41.676 1.00 116.74 545 ILE A CA 1
ATOM 3971 C C . ILE B 2 525 ? -51.898 -29.286 40.371 1.00 115.60 545 ILE A C 1
ATOM 3972 O O . ILE B 2 525 ? -52.444 -29.505 39.281 1.00 114.68 545 ILE A O 1
ATOM 3977 N N . GLY B 2 526 ? -50.688 -28.724 40.453 1.00 116.15 546 GLY A N 1
ATOM 3978 C CA . GLY B 2 526 ? -49.958 -28.396 39.239 1.00 119.07 546 GLY A CA 1
ATOM 3979 C C . GLY B 2 526 ? -49.613 -29.623 38.418 1.00 127.01 546 GLY A C 1
ATOM 3980 O O . GLY B 2 526 ? -49.687 -29.603 37.184 1.00 127.44 546 GLY A O 1
ATOM 3981 N N . THR B 2 527 ? -49.241 -30.715 39.091 1.00 126.02 547 THR A N 1
ATOM 3982 C CA . THR B 2 527 ? -48.959 -31.959 38.384 1.00 120.70 547 THR A CA 1
ATOM 3983 C C . THR B 2 527 ? -50.213 -32.527 37.735 1.00 125.67 547 THR A C 1
ATOM 3984 O O . THR B 2 527 ? -50.156 -33.031 36.612 1.00 129.20 547 THR A O 1
ATOM 3988 N N . LEU B 2 528 ? -51.352 -32.464 38.428 1.00 123.26 548 LEU A N 1
ATOM 3989 C CA . LEU B 2 528 ? -52.616 -32.894 37.835 1.00 119.79 548 LEU A CA 1
ATOM 3990 C C . LEU B 2 528 ? -52.928 -32.086 36.581 1.00 120.04 548 LEU A C 1
ATOM 3991 O O . LEU B 2 528 ? -53.329 -32.639 35.546 1.00 126.04 548 LEU A O 1
ATOM 3996 N N . ALA B 2 529 ? -52.744 -30.767 36.659 1.00 116.07 549 ALA A N 1
ATOM 3997 C CA . ALA B 2 529 ? -53.019 -29.911 35.512 1.00 120.59 549 ALA A CA 1
ATOM 3998 C C . ALA B 2 529 ? -52.107 -30.253 34.341 1.00 129.07 549 ALA A C 1
ATOM 3999 O O . ALA B 2 529 ? -52.570 -30.413 33.209 1.00 129.10 549 ALA A O 1
ATOM 4001 N N . ASP B 2 530 ? -50.798 -30.359 34.594 1.00 132.23 550 ASP A N 1
ATOM 4002 C CA . ASP B 2 530 ? -49.871 -30.730 33.527 1.00 133.26 550 ASP A CA 1
ATOM 4003 C C . ASP B 2 530 ? -50.138 -32.142 33.023 1.00 136.55 550 ASP A C 1
ATOM 4004 O O . ASP B 2 530 ? -49.813 -32.469 31.876 1.00 140.96 550 ASP A O 1
ATOM 4009 N N . SER B 2 531 ? -50.738 -32.984 33.862 1.00 133.98 551 SER A N 1
ATOM 4010 C CA . SER B 2 531 ? -50.917 -34.392 33.546 1.00 129.73 551 SER A CA 1
ATOM 4011 C C . SER B 2 531 ? -52.137 -34.630 32.674 1.00 129.68 551 SER A C 1
ATOM 4012 O O . SER B 2 531 ? -52.155 -35.584 31.887 1.00 135.49 551 SER A O 1
ATOM 4015 N N . VAL B 2 532 ? -53.161 -33.792 32.802 1.00 128.96 552 VAL A N 1
ATOM 4016 C CA . VAL B 2 532 ? -54.365 -33.952 31.998 1.00 128.76 552 VAL A CA 1
ATOM 4017 C C . VAL B 2 532 ? -54.504 -32.904 30.893 1.00 139.33 552 VAL A C 1
ATOM 4018 O O . VAL B 2 532 ? -55.194 -33.175 29.899 1.00 148.07 552 VAL A O 1
ATOM 4022 N N . GLY B 2 533 ? -53.872 -31.735 31.013 1.00 146.47 553 GLY A N 1
ATOM 4023 C CA . GLY B 2 533 ? -53.927 -30.770 29.927 1.00 150.19 553 GLY A CA 1
ATOM 4024 C C . GLY B 2 533 ? -55.306 -30.158 29.753 1.00 150.19 553 GLY A C 1
ATOM 4025 O O . GLY B 2 533 ? -56.011 -29.850 30.720 1.00 145.95 553 GLY A O 1
ATOM 4026 N N . HIS B 2 534 ? -55.696 -29.988 28.488 1.00 156.27 554 HIS A N 1
ATOM 4027 C CA . HIS B 2 534 ? -56.942 -29.312 28.140 1.00 160.84 554 HIS A CA 1
ATOM 4028 C C . HIS B 2 534 ? -58.193 -30.057 28.600 1.00 159.25 554 HIS A C 1
ATOM 4029 O O . HIS B 2 534 ? -59.280 -29.466 28.600 1.00 155.67 554 HIS A O 1
ATOM 4036 N N . HIS B 2 535 ? -58.073 -31.327 29.004 1.00 161.55 555 HIS A N 1
ATOM 4037 C CA . HIS B 2 535 ? -59.231 -32.072 29.493 1.00 166.45 555 HIS A CA 1
ATOM 4038 C C . HIS B 2 535 ? -59.774 -31.530 30.812 1.00 161.84 555 HIS A C 1
ATOM 4039 O O . HIS B 2 535 ? -60.834 -31.983 31.261 1.00 165.29 555 HIS A O 1
ATOM 4046 N N . LEU B 2 536 ? -59.093 -30.568 31.428 1.00 152.99 556 LEU A N 1
ATOM 4047 C CA . LEU B 2 536 ? -59.570 -29.940 32.651 1.00 150.69 556 LEU A CA 1
ATOM 4048 C C . LEU B 2 536 ? -60.507 -28.768 32.387 1.00 153.83 556 LEU A C 1
ATOM 4049 O O . LEU B 2 536 ? -61.242 -28.358 33.292 1.00 153.37 556 LEU A O 1
ATOM 4054 N N . ASN B 2 537 ? -60.514 -28.239 31.164 1.00 158.85 557 ASN A N 1
ATOM 4055 C CA . ASN B 2 537 ? -61.164 -26.966 30.849 1.00 156.76 557 ASN A CA 1
ATOM 4056 C C . ASN B 2 537 ? -62.681 -27.144 30.793 1.00 162.55 557 ASN A C 1
ATOM 4057 O O . ASN B 2 537 ? -63.303 -27.189 29.729 1.00 168.03 557 ASN A O 1
ATOM 4062 N N . LYS B 2 538 ? -63.288 -27.231 31.977 1.00 159.85 558 LYS A N 1
ATOM 4063 C CA . LYS B 2 538 ? -64.735 -27.348 32.117 1.00 160.38 558 LYS A CA 1
ATOM 4064 C C . LYS B 2 538 ? -65.167 -26.516 33.318 1.00 155.43 558 LYS A C 1
ATOM 4065 O O . LYS B 2 538 ? -64.494 -26.538 34.359 1.00 150.61 558 LYS A O 1
ATOM 4071 N N . PRO B 2 539 ? -66.270 -25.769 33.198 1.00 159.52 559 PRO A N 1
ATOM 4072 C CA . PRO B 2 539 ? -66.565 -24.722 34.194 1.00 158.37 559 PRO A CA 1
ATOM 4073 C C . PRO B 2 539 ? -66.823 -25.236 35.602 1.00 157.15 559 PRO A C 1
ATOM 4074 O O . PRO B 2 539 ? -66.543 -24.508 36.562 1.00 155.48 559 PRO A O 1
ATOM 4078 N N . GLU B 2 540 ? -67.356 -26.449 35.763 1.00 157.61 560 GLU A N 1
ATOM 4079 C CA . GLU B 2 540 ? -67.597 -26.967 37.108 1.00 158.07 560 GLU A CA 1
ATOM 4080 C C . GLU B 2 540 ? -66.285 -27.203 37.852 1.00 161.38 560 GLU A C 1
ATOM 4081 O O . GLU B 2 540 ? -66.161 -26.861 39.039 1.00 162.13 560 GLU A O 1
ATOM 4087 N N . TYR B 2 541 ? -65.287 -27.766 37.163 1.00 161.08 561 TYR A N 1
ATOM 4088 C CA . TYR B 2 541 ? -63.958 -27.905 37.753 1.00 152.38 561 TYR A CA 1
ATOM 4089 C C . TYR B 2 541 ? -63.389 -26.547 38.143 1.00 153.66 561 TYR A C 1
ATOM 4090 O O . TYR B 2 541 ? -62.800 -26.391 39.221 1.00 155.56 561 TYR A O 1
ATOM 4099 N N . ILE B 2 542 ? -63.528 -25.558 37.255 1.00 150.49 562 ILE A N 1
ATOM 4100 C CA . ILE B 2 542 ? -63.012 -24.220 37.531 1.00 139.43 562 ILE A CA 1
ATOM 4101 C C . ILE B 2 542 ? -63.672 -23.641 38.774 1.00 142.97 562 ILE A C 1
ATOM 4102 O O . ILE B 2 542 ? -63.005 -23.044 39.627 1.00 139.18 562 ILE A O 1
ATOM 4107 N N . GLN B 2 543 ? -64.988 -23.824 38.903 1.00 149.55 563 GLN A N 1
ATOM 4108 C CA . GLN B 2 543 ? -65.694 -23.333 40.083 1.00 152.35 563 GLN A CA 1
ATOM 4109 C C . GLN B 2 543 ? -65.210 -24.022 41.351 1.00 154.23 563 GLN A C 1
ATOM 4110 O O . GLN B 2 543 ? -65.146 -23.395 42.415 1.00 156.61 563 GLN A O 1
ATOM 4116 N N . MET B 2 544 ? -64.889 -25.317 41.271 1.00 157.03 564 MET A N 1
ATOM 4117 C CA . MET B 2 544 ? -64.321 -25.987 42.441 1.00 154.77 564 MET A CA 1
ATOM 4118 C C . MET B 2 544 ? -62.956 -25.409 42.806 1.00 152.35 564 MET A C 1
ATOM 4119 O O . MET B 2 544 ? -62.676 -25.142 43.981 1.00 150.96 564 MET A O 1
ATOM 4124 N N . LEU B 2 545 ? -62.093 -25.213 41.809 1.00 150.80 565 LEU A N 1
ATOM 4125 C CA . LEU B 2 545 ? -60.668 -25.034 42.076 1.00 146.60 565 LEU A CA 1
ATOM 4126 C C . LEU B 2 545 ? -60.243 -23.578 42.250 1.00 149.09 565 LEU A C 1
ATOM 4127 O O . LEU B 2 545 ? -59.415 -23.281 43.119 1.00 149.51 565 LEU A O 1
ATOM 4132 N N . MET B 2 546 ? -60.769 -22.659 41.444 1.00 148.77 566 MET A N 1
ATOM 4133 C CA . MET B 2 546 ? -60.242 -21.295 41.427 1.00 149.57 566 MET A CA 1
ATOM 4134 C C . MET B 2 546 ? -60.506 -20.439 42.667 1.00 153.02 566 MET A C 1
ATOM 4135 O O . MET B 2 546 ? -59.651 -19.609 42.997 1.00 154.96 566 MET A O 1
ATOM 4140 N N . PRO B 2 547 ? -61.643 -20.550 43.359 1.00 156.91 567 PRO A N 1
ATOM 4141 C CA . PRO B 2 547 ? -61.868 -19.683 44.535 1.00 161.81 567 PRO A CA 1
ATOM 4142 C C . PRO B 2 547 ? -60.789 -19.842 45.597 1.00 160.88 567 PRO A C 1
ATOM 4143 O O . PRO B 2 547 ? -60.212 -18.830 46.021 1.00 162.76 567 PRO A O 1
ATOM 4147 N N . PRO B 2 548 ? -60.459 -21.067 46.048 1.00 151.45 568 PRO A N 1
ATOM 4148 C CA . PRO B 2 548 ? -59.419 -21.160 47.093 1.00 151.24 568 PRO A CA 1
ATOM 4149 C C . PRO B 2 548 ? -58.037 -20.755 46.605 1.00 157.22 568 PRO A C 1
ATOM 4150 O O . PRO B 2 548 ? -57.288 -20.115 47.355 1.00 163.67 568 PRO A O 1
ATOM 4154 N N . LEU B 2 549 ? -57.673 -21.110 45.368 1.00 154.72 569 LEU A N 1
ATOM 4155 C CA . LEU B 2 549 ? -56.378 -20.698 44.833 1.00 154.75 569 LEU A CA 1
ATOM 4156 C C . LEU B 2 549 ? -56.268 -19.182 44.754 1.00 156.36 569 LEU A C 1
ATOM 4157 O O . LEU B 2 549 ? -55.258 -18.601 45.165 1.00 159.02 569 LEU A O 1
ATOM 4162 N N . ILE B 2 550 ? -57.294 -18.526 44.211 1.00 152.78 570 ILE A N 1
ATOM 4163 C CA . ILE B 2 550 ? -57.248 -17.076 44.072 1.00 149.57 570 ILE A CA 1
ATOM 4164 C C . ILE B 2 550 ? -57.282 -16.405 45.442 1.00 155.40 570 ILE A C 1
ATOM 4165 O O . ILE B 2 550 ? -56.660 -15.354 45.638 1.00 159.72 570 ILE A O 1
ATOM 4170 N N . GLN B 2 551 ? -57.961 -17.015 46.419 1.00 153.60 571 GLN A N 1
ATOM 4171 C CA . GLN B 2 551 ? -57.910 -16.532 47.796 1.00 156.11 571 GLN A CA 1
ATOM 4172 C C . GLN B 2 551 ? -56.483 -16.545 48.331 1.00 157.60 571 GLN A C 1
ATOM 4173 O O . GLN B 2 551 ? -55.962 -15.521 48.800 1.00 159.69 571 GLN A O 1
ATOM 4179 N N . LYS B 2 552 ? -55.838 -17.715 48.267 1.00 157.51 572 LYS A N 1
ATOM 4180 C CA . LYS B 2 552 ? -54.466 -17.847 48.749 1.00 159.59 572 LYS A CA 1
ATOM 4181 C C . LYS B 2 552 ? -53.541 -16.872 48.034 1.00 160.89 572 LYS A C 1
ATOM 4182 O O . LYS B 2 552 ? -52.686 -16.236 48.662 1.00 169.05 572 LYS A O 1
ATOM 4188 N N . TRP B 2 553 ? -53.709 -16.740 46.717 1.00 151.85 573 TRP A N 1
ATOM 4189 C CA . TRP B 2 553 ? -52.895 -15.826 45.923 1.00 149.64 573 TRP A CA 1
ATOM 4190 C C . TRP B 2 553 ? -53.055 -14.388 46.396 1.00 161.21 573 TRP A C 1
ATOM 4191 O O . TRP B 2 553 ? -52.068 -13.663 46.563 1.00 164.63 573 TRP A O 1
ATOM 4202 N N . ASN B 2 554 ? -54.299 -13.957 46.621 1.00 163.71 574 ASN A N 1
ATOM 4203 C CA . ASN B 2 554 ? -54.531 -12.579 47.035 1.00 167.50 574 ASN A CA 1
ATOM 4204 C C . ASN B 2 554 ? -53.973 -12.313 48.428 1.00 171.57 574 ASN A C 1
ATOM 4205 O O . ASN B 2 554 ? -53.462 -11.219 48.696 1.00 173.68 574 ASN A O 1
ATOM 4210 N N . MET B 2 555 ? -54.056 -13.293 49.330 1.00 167.46 575 MET A N 1
ATOM 4211 C CA . MET B 2 555 ? -53.595 -13.050 50.691 1.00 167.63 575 MET A CA 1
ATOM 4212 C C . MET B 2 555 ? -52.110 -13.338 50.877 1.00 167.31 575 MET A C 1
ATOM 4213 O O . MET B 2 555 ? -51.537 -12.907 51.883 1.00 172.49 575 MET A O 1
ATOM 4218 N N . LEU B 2 556 ? -51.472 -14.041 49.942 1.00 165.81 576 LEU A N 1
ATOM 4219 C CA . LEU B 2 556 ? -50.024 -14.187 49.992 1.00 170.53 576 LEU A CA 1
ATOM 4220 C C . LEU B 2 556 ? -49.352 -12.893 49.542 1.00 175.41 576 LEU A C 1
ATOM 4221 O O . LEU B 2 556 ? -49.938 -12.069 48.836 1.00 177.95 576 LEU A O 1
ATOM 4226 N N . LYS B 2 557 ? -48.104 -12.718 49.963 1.00 176.40 577 LYS A N 1
ATOM 4227 C CA . LYS B 2 557 ? -47.415 -11.453 49.770 1.00 182.12 577 LYS A CA 1
ATOM 4228 C C . LYS B 2 557 ? -46.167 -11.625 48.914 1.00 181.61 577 LYS A C 1
ATOM 4229 O O . LYS B 2 557 ? -45.633 -12.727 48.755 1.00 178.92 577 LYS A O 1
ATOM 4235 N N . ASP B 2 558 ? -45.724 -10.491 48.361 1.00 182.23 578 ASP A N 1
ATOM 4236 C CA . ASP B 2 558 ? -44.539 -10.448 47.509 1.00 182.81 578 ASP A CA 1
ATOM 4237 C C . ASP B 2 558 ? -43.340 -11.088 48.207 1.00 180.73 578 ASP A C 1
ATOM 4238 O O . ASP B 2 558 ? -42.616 -11.896 47.613 1.00 168.33 578 ASP A O 1
ATOM 4243 N N . GLU B 2 559 ? -43.130 -10.750 49.478 1.00 187.04 579 GLU A N 1
ATOM 4244 C CA . GLU B 2 559 ? -41.976 -11.223 50.232 1.00 181.46 579 GLU A CA 1
ATOM 4245 C C . GLU B 2 559 ? -42.177 -12.609 50.833 1.00 171.14 579 GLU A C 1
ATOM 4246 O O . GLU B 2 559 ? -41.281 -13.094 51.534 1.00 169.90 579 GLU A O 1
ATOM 4252 N N . ASP B 2 560 ? -43.305 -13.258 50.568 1.00 172.66 580 ASP A N 1
ATOM 4253 C CA . ASP B 2 560 ? -43.617 -14.525 51.209 1.00 180.40 580 ASP A CA 1
ATOM 4254 C C . ASP B 2 560 ? -42.793 -15.660 50.601 1.00 177.63 580 ASP A C 1
ATOM 4255 O O . ASP B 2 560 ? -42.208 -15.536 49.522 1.00 175.49 580 ASP A O 1
ATOM 4260 N N . LYS B 2 561 ? -42.755 -16.784 51.321 1.00 173.23 581 LYS A N 1
ATOM 4261 C CA . LYS B 2 561 ? -42.005 -17.962 50.902 1.00 172.74 581 LYS A CA 1
ATOM 4262 C C . LYS B 2 561 ? -42.878 -19.078 50.335 1.00 173.12 581 LYS A C 1
ATOM 4263 O O . LYS B 2 561 ? -42.339 -20.004 49.720 1.00 170.83 581 LYS A O 1
ATOM 4269 N N . ASP B 2 562 ? -44.199 -19.032 50.533 1.00 173.56 582 ASP A N 1
ATOM 4270 C CA . ASP B 2 562 ? -45.056 -20.106 50.039 1.00 169.39 582 ASP A CA 1
ATOM 4271 C C . ASP B 2 562 ? -45.372 -19.993 48.552 1.00 159.99 582 ASP A C 1
ATOM 4272 O O . ASP B 2 562 ? -45.779 -20.992 47.947 1.00 152.47 582 ASP A O 1
ATOM 4277 N N . LEU B 2 563 ? -45.202 -18.818 47.940 1.00 158.45 583 LEU A N 1
ATOM 4278 C CA . LEU B 2 563 ? -45.792 -18.622 46.619 1.00 154.29 583 LEU A CA 1
ATOM 4279 C C . LEU B 2 563 ? -44.929 -19.137 45.472 1.00 148.75 583 LEU A C 1
ATOM 4280 O O . LEU B 2 563 ? -45.356 -19.034 44.320 1.00 150.36 583 LEU A O 1
ATOM 4285 N N . PHE B 2 564 ? -43.739 -19.672 45.733 1.00 148.31 584 PHE A N 1
ATOM 4286 C CA . PHE B 2 564 ? -42.955 -20.234 44.634 1.00 144.27 584 PHE A CA 1
ATOM 4287 C C . PHE B 2 564 ? -43.618 -21.484 44.063 1.00 142.73 584 PHE A C 1
ATOM 4288 O O . PHE B 2 564 ? -43.875 -21.530 42.838 1.00 142.51 584 PHE A O 1
ATOM 4296 N N . PRO B 2 565 ? -43.946 -22.507 44.868 1.00 143.01 585 PRO A N 1
ATOM 4297 C CA . PRO B 2 565 ? -44.714 -23.629 44.317 1.00 140.70 585 PRO A CA 1
ATOM 4298 C C . PRO B 2 565 ? -46.077 -23.208 43.821 1.00 137.38 585 PRO A C 1
ATOM 4299 O O . PRO B 2 565 ? -46.622 -23.862 42.930 1.00 143.42 585 PRO A O 1
ATOM 4303 N N . LEU B 2 566 ? -46.639 -22.118 44.350 1.00 132.32 586 LEU A N 1
ATOM 4304 C CA . LEU B 2 566 ? -47.943 -21.677 43.867 1.00 127.57 586 LEU A CA 1
ATOM 4305 C C . LEU B 2 566 ? -47.839 -21.026 42.493 1.00 123.64 586 LEU A C 1
ATOM 4306 O O . LEU B 2 566 ? -48.761 -21.149 41.682 1.00 124.15 586 LEU A O 1
ATOM 4311 N N . LEU B 2 567 ? -46.731 -20.340 42.210 1.00 128.57 587 LEU A N 1
ATOM 4312 C CA . LEU B 2 567 ? -46.498 -19.834 40.861 1.00 127.73 587 LEU A CA 1
ATOM 4313 C C . LEU B 2 567 ? -46.352 -20.978 39.873 1.00 127.93 587 LEU A C 1
ATOM 4314 O O . LEU B 2 567 ? -46.906 -20.930 38.768 1.00 120.81 587 LEU A O 1
ATOM 4319 N N . GLU B 2 568 ? -45.586 -22.010 40.244 1.00 132.70 588 GLU A N 1
ATOM 4320 C CA . GLU B 2 568 ? -45.480 -23.172 39.356 1.00 127.75 588 GLU A CA 1
ATOM 4321 C C . GLU B 2 568 ? -46.843 -23.845 39.164 1.00 131.57 588 GLU A C 1
ATOM 4322 O O . GLU B 2 568 ? -47.221 -24.219 38.038 1.00 133.06 588 GLU A O 1
ATOM 4328 N N . CYS B 2 569 ? -47.600 -23.976 40.258 1.00 131.79 589 CYS A N 1
ATOM 4329 C CA . CYS B 2 569 ? -48.965 -24.491 40.230 1.00 119.38 589 CYS A CA 1
ATOM 4330 C C . CYS B 2 569 ? -49.838 -23.732 39.241 1.00 115.20 589 CYS A C 1
ATOM 4331 O O . CYS B 2 569 ? -50.515 -24.332 38.400 1.00 119.27 589 CYS A O 1
ATOM 4334 N N . LEU B 2 570 ? -49.848 -22.404 39.343 1.00 123.49 590 LEU A N 1
ATOM 4335 C CA . LEU B 2 570 ? -50.723 -21.609 38.492 1.00 124.59 590 LEU A CA 1
ATOM 4336 C C . LEU B 2 570 ? -50.234 -21.567 37.055 1.00 120.28 590 LEU A C 1
ATOM 4337 O O . LEU B 2 570 ? -51.053 -21.469 36.141 1.00 115.46 590 LEU A O 1
ATOM 4342 N N . SER B 2 571 ? -48.921 -21.650 36.827 1.00 120.23 591 SER A N 1
ATOM 4343 C CA . SER B 2 571 ? -48.436 -21.832 35.463 1.00 112.56 591 SER A CA 1
ATOM 4344 C C . SER B 2 571 ? -49.050 -23.077 34.847 1.00 119.68 591 SER A C 1
ATOM 4345 O O . SER B 2 571 ? -49.609 -23.029 33.744 1.00 123.01 591 SER A O 1
ATOM 4348 N N . SER B 2 572 ? -48.982 -24.200 35.570 1.00 127.56 592 SER A N 1
ATOM 4349 C CA . SER B 2 572 ? -49.616 -25.427 35.089 1.00 126.69 592 SER A CA 1
ATOM 4350 C C . SER B 2 572 ? -51.113 -25.227 34.862 1.00 124.82 592 SER A C 1
ATOM 4351 O O . SER B 2 572 ? -51.649 -25.574 33.799 1.00 124.45 592 SER A O 1
ATOM 4354 N N . VAL B 2 573 ? -51.802 -24.657 35.855 1.00 124.17 593 VAL A N 1
ATOM 4355 C CA . VAL B 2 573 ? -53.260 -24.557 35.808 1.00 119.14 593 VAL A CA 1
ATOM 4356 C C . VAL B 2 573 ? -53.701 -23.696 34.636 1.00 118.06 593 VAL A C 1
ATOM 4357 O O . VAL B 2 573 ? -54.647 -24.033 33.915 1.00 118.78 593 VAL A O 1
ATOM 4361 N N . ALA B 2 574 ? -53.034 -22.561 34.440 1.00 120.44 594 ALA A N 1
ATOM 4362 C CA . ALA B 2 574 ? -53.421 -21.659 33.366 1.00 128.92 594 ALA A CA 1
ATOM 4363 C C . ALA B 2 574 ? -53.055 -22.235 32.010 1.00 129.51 594 ALA A C 1
ATOM 4364 O O . ALA B 2 574 ? -53.826 -22.108 31.056 1.00 137.23 594 ALA A O 1
ATOM 4366 N N . THR B 2 575 ? -51.899 -22.893 31.903 1.00 121.94 595 THR A N 1
ATOM 4367 C CA . THR B 2 575 ? -51.550 -23.511 30.632 1.00 118.92 595 THR A CA 1
ATOM 4368 C C . THR B 2 575 ? -52.533 -24.614 30.270 1.00 124.97 595 THR A C 1
ATOM 4369 O O . THR B 2 575 ? -52.753 -24.884 29.087 1.00 129.02 595 THR A O 1
ATOM 4373 N N . ALA B 2 576 ? -53.153 -25.247 31.265 1.00 128.56 596 ALA A N 1
ATOM 4374 C CA . ALA B 2 576 ? -54.131 -26.288 30.963 1.00 134.63 596 ALA A CA 1
ATOM 4375 C C . ALA B 2 576 ? -55.500 -25.694 30.636 1.00 127.40 596 ALA A C 1
ATOM 4376 O O . ALA B 2 576 ? -56.161 -26.122 29.682 1.00 129.30 596 ALA A O 1
ATOM 4378 N N . LEU B 2 577 ? -55.955 -24.729 31.440 1.00 125.90 597 LEU A N 1
ATOM 4379 C CA . LEU B 2 577 ? -57.291 -24.170 31.263 1.00 128.93 597 LEU A CA 1
ATOM 4380 C C . LEU B 2 577 ? -57.378 -23.275 30.030 1.00 134.60 597 LEU A C 1
ATOM 4381 O O . LEU B 2 577 ? -58.441 -23.193 29.399 1.00 138.54 597 LEU A O 1
ATOM 4386 N N . GLN B 2 578 ? -56.280 -22.605 29.667 1.00 137.91 598 GLN A N 1
ATOM 4387 C CA . GLN B 2 578 ? -56.225 -21.667 28.550 1.00 136.91 598 GLN A CA 1
ATOM 4388 C C . GLN B 2 578 ? -57.334 -20.625 28.659 1.00 140.52 598 GLN A C 1
ATOM 4389 O O . GLN B 2 578 ? -57.359 -19.859 29.629 1.00 143.39 598 GLN A O 1
ATOM 4395 N N . SER B 2 579 ? -58.255 -20.583 27.693 1.00 141.99 599 SER A N 1
ATOM 4396 C CA . SER B 2 579 ? -59.238 -19.504 27.664 1.00 142.28 599 SER A CA 1
ATOM 4397 C C . SER B 2 579 ? -60.166 -19.536 28.874 1.00 137.99 599 SER A C 1
ATOM 4398 O O . SER B 2 579 ? -60.694 -18.491 29.269 1.00 144.22 599 SER A O 1
ATOM 4401 N N . GLY B 2 580 ? -60.368 -20.706 29.481 1.00 131.20 600 GLY A N 1
ATOM 4402 C CA . GLY B 2 580 ? -61.201 -20.802 30.672 1.00 131.31 600 GLY A CA 1
ATOM 4403 C C . GLY B 2 580 ? -60.643 -20.078 31.881 1.00 130.39 600 GLY A C 1
ATOM 4404 O O . GLY B 2 580 ? -61.363 -19.904 32.873 1.00 134.32 600 GLY A O 1
ATOM 4405 N N . PHE B 2 581 ? -59.385 -19.651 31.814 1.00 131.77 601 PHE A N 1
ATOM 4406 C CA . PHE B 2 581 ? -58.710 -18.930 32.883 1.00 135.57 601 PHE A CA 1
ATOM 4407 C C . PHE B 2 581 ? -58.999 -17.432 32.851 1.00 142.91 601 PHE A C 1
ATOM 4408 O O . PHE B 2 581 ? -58.589 -16.717 33.774 1.00 144.43 601 PHE A O 1
ATOM 4416 N N . LEU B 2 582 ? -59.723 -16.961 31.835 1.00 145.63 602 LEU A N 1
ATOM 4417 C CA . LEU B 2 582 ? -59.892 -15.529 31.596 1.00 141.17 602 LEU A CA 1
ATOM 4418 C C . LEU B 2 582 ? -60.429 -14.735 32.785 1.00 143.74 602 LEU A C 1
ATOM 4419 O O . LEU B 2 582 ? -59.907 -13.634 33.032 1.00 139.74 602 LEU A O 1
ATOM 4424 N N . PRO B 2 583 ? -61.444 -15.184 33.538 1.00 149.19 603 PRO A N 1
ATOM 4425 C CA . PRO B 2 583 ? -61.967 -14.333 34.624 1.00 149.89 603 PRO A CA 1
ATOM 4426 C C . PRO B 2 583 ? -60.994 -14.117 35.770 1.00 149.23 603 PRO A C 1
ATOM 4427 O O . PRO B 2 583 ? -61.252 -13.246 36.611 1.00 153.46 603 PRO A O 1
ATOM 4431 N N . TYR B 2 584 ? -59.885 -14.854 35.825 1.00 147.85 604 TYR A N 1
ATOM 4432 C CA . TYR B 2 584 ? -59.033 -14.865 37.004 1.00 146.66 604 TYR A CA 1
ATOM 4433 C C . TYR B 2 584 ? -57.643 -14.285 36.767 1.00 143.93 604 TYR A C 1
ATOM 4434 O O . TYR B 2 584 ? -56.867 -14.178 37.723 1.00 143.30 604 TYR A O 1
ATOM 4443 N N . CYS B 2 585 ? -57.315 -13.896 35.533 1.00 139.93 605 CYS A N 1
ATOM 4444 C CA . CYS B 2 585 ? -55.950 -13.550 35.156 1.00 141.10 605 CYS A CA 1
ATOM 4445 C C . CYS B 2 585 ? -55.518 -12.158 35.603 1.00 146.99 605 CYS A C 1
ATOM 4446 O O . CYS B 2 585 ? -54.329 -11.838 35.503 1.00 149.94 605 CYS A O 1
ATOM 4449 N N . GLU B 2 586 ? -56.441 -11.330 36.090 1.00 152.06 606 GLU A N 1
ATOM 4450 C CA . GLU B 2 586 ? -56.096 -9.960 36.472 1.00 158.59 606 GLU A CA 1
ATOM 4451 C C . GLU B 2 586 ? -55.073 -9.915 37.607 1.00 159.80 606 GLU A C 1
ATOM 4452 O O . GLU B 2 586 ? -53.953 -9.396 37.399 1.00 159.16 606 GLU A O 1
ATOM 4458 N N . PRO B 2 587 ? -55.361 -10.456 38.804 1.00 158.72 607 PRO A N 1
ATOM 4459 C CA . PRO B 2 587 ? -54.421 -10.262 39.915 1.00 154.53 607 PRO A CA 1
ATOM 4460 C C . PRO B 2 587 ? -53.104 -10.970 39.693 1.00 152.38 607 PRO A C 1
ATOM 4461 O O . PRO B 2 587 ? -52.056 -10.437 40.070 1.00 147.87 607 PRO A O 1
ATOM 4465 N N . VAL B 2 588 ? -53.126 -12.156 39.084 1.00 151.82 608 VAL A N 1
ATOM 4466 C CA . VAL B 2 588 ? -51.883 -12.884 38.856 1.00 150.71 608 VAL A CA 1
ATOM 4467 C C . VAL B 2 588 ? -50.990 -12.125 37.882 1.00 147.59 608 VAL A C 1
ATOM 4468 O O . VAL B 2 588 ? -49.767 -12.060 38.064 1.00 147.01 608 VAL A O 1
ATOM 4472 N N . TYR B 2 589 ? -51.580 -11.523 36.845 1.00 142.41 609 TYR A N 1
ATOM 4473 C CA . TYR B 2 589 ? -50.780 -10.743 35.907 1.00 135.95 609 TYR A CA 1
ATOM 4474 C C . TYR B 2 589 ? -50.113 -9.571 36.611 1.00 142.62 609 TYR A C 1
ATOM 4475 O O . TYR B 2 589 ? -48.896 -9.359 36.476 1.00 143.32 609 TYR A O 1
ATOM 4484 N N . GLN B 2 590 ? -50.896 -8.786 37.362 1.00 148.91 610 GLN A N 1
ATOM 4485 C CA . GLN B 2 590 ? -50.296 -7.616 38.003 1.00 150.79 610 GLN A CA 1
ATOM 4486 C C . GLN B 2 590 ? -49.257 -8.027 39.046 1.00 149.45 610 GLN A C 1
ATOM 4487 O O . GLN B 2 590 ? -48.181 -7.414 39.140 1.00 149.64 610 GLN A O 1
ATOM 4493 N N . ARG B 2 591 ? -49.530 -9.099 39.796 1.00 144.14 611 ARG A N 1
ATOM 4494 C CA . ARG B 2 591 ? -48.579 -9.568 40.795 1.00 143.49 611 ARG A CA 1
ATOM 4495 C C . ARG B 2 591 ? -47.271 -10.001 40.136 1.00 140.26 611 ARG A C 1
ATOM 4496 O O . ARG B 2 591 ? -46.186 -9.648 40.605 1.00 142.21 611 ARG A O 1
ATOM 4504 N N . CYS B 2 592 ? -47.351 -10.725 39.015 1.00 138.38 612 CYS A N 1
ATOM 4505 C CA . CYS B 2 592 ? -46.131 -11.207 38.370 1.00 137.15 612 CYS A CA 1
ATOM 4506 C C . CYS B 2 592 ? -45.314 -10.066 37.784 1.00 138.89 612 CYS A C 1
ATOM 4507 O O . CYS B 2 592 ? -44.074 -10.101 37.803 1.00 142.66 612 CYS A O 1
ATOM 4510 N N . VAL B 2 593 ? -45.991 -9.066 37.217 1.00 134.01 613 VAL A N 1
ATOM 4511 C CA . VAL B 2 593 ? -45.282 -7.873 36.766 1.00 129.22 613 VAL A CA 1
ATOM 4512 C C . VAL B 2 593 ? -44.513 -7.254 37.928 1.00 133.93 613 VAL A C 1
ATOM 4513 O O . VAL B 2 593 ? -43.336 -6.876 37.794 1.00 127.74 613 VAL A O 1
ATOM 4517 N N . ASN B 2 594 ? -45.164 -7.168 39.095 1.00 139.56 614 ASN A N 1
ATOM 4518 C CA . ASN B 2 594 ? -44.484 -6.663 40.287 1.00 137.94 614 ASN A CA 1
ATOM 4519 C C . ASN B 2 594 ? -43.263 -7.508 40.639 1.00 137.45 614 ASN A C 1
ATOM 4520 O O . ASN B 2 594 ? -42.213 -6.967 41.001 1.00 131.63 614 ASN A O 1
ATOM 4525 N N . LEU B 2 595 ? -43.394 -8.841 40.586 1.00 142.43 615 LEU A N 1
ATOM 4526 C CA . LEU B 2 595 ? -42.253 -9.708 40.907 1.00 137.58 615 LEU A CA 1
ATOM 4527 C C . LEU B 2 595 ? -41.072 -9.445 39.982 1.00 135.30 615 LEU A C 1
ATOM 4528 O O . LEU B 2 595 ? -39.931 -9.307 40.441 1.00 137.56 615 LEU A O 1
ATOM 4533 N N . VAL B 2 596 ? -41.321 -9.378 38.676 1.00 130.27 616 VAL A N 1
ATOM 4534 C CA . VAL B 2 596 ? -40.218 -9.151 37.746 1.00 127.49 616 VAL A CA 1
ATOM 4535 C C . VAL B 2 596 ? -39.555 -7.806 38.031 1.00 133.53 616 VAL A C 1
ATOM 4536 O O . VAL B 2 596 ? -38.321 -7.698 38.092 1.00 130.88 616 VAL A O 1
ATOM 4540 N N . GLN B 2 597 ? -40.366 -6.763 38.251 1.00 133.72 617 GLN A N 1
ATOM 4541 C CA . GLN B 2 597 ? -39.794 -5.437 38.474 1.00 133.86 617 GLN A CA 1
ATOM 4542 C C . GLN B 2 597 ? -38.992 -5.390 39.772 1.00 133.47 617 GLN A C 1
ATOM 4543 O O . GLN B 2 597 ? -37.897 -4.812 39.816 1.00 136.35 617 GLN A O 1
ATOM 4549 N N . LYS B 2 598 ? -39.524 -5.993 40.840 1.00 125.86 618 LYS A N 1
ATOM 4550 C CA . LYS B 2 598 ? -38.835 -6.001 42.125 1.00 128.42 618 LYS A CA 1
ATOM 4551 C C . LYS B 2 598 ? -37.524 -6.767 42.041 1.00 130.25 618 LYS A C 1
ATOM 4552 O O . LYS B 2 598 ? -36.506 -6.343 42.607 1.00 135.29 618 LYS A O 1
ATOM 4558 N N . THR B 2 599 ? -37.535 -7.905 41.345 1.00 130.07 619 THR A N 1
ATOM 4559 C CA . THR B 2 599 ? -36.306 -8.661 41.136 1.00 136.47 619 THR A CA 1
ATOM 4560 C C . THR B 2 599 ? -35.269 -7.819 40.410 1.00 137.25 619 THR A C 1
ATOM 4561 O O . THR B 2 599 ? -34.090 -7.804 40.786 1.00 141.31 619 THR A O 1
ATOM 4565 N N . LEU B 2 600 ? -35.694 -7.102 39.367 1.00 126.75 620 LEU A N 1
ATOM 4566 C CA . LEU B 2 600 ? -34.740 -6.306 38.603 1.00 123.56 620 LEU A CA 1
ATOM 4567 C C . LEU B 2 600 ? -34.179 -5.158 39.436 1.00 132.39 620 LEU A C 1
ATOM 4568 O O . LEU B 2 600 ? -32.989 -4.833 39.336 1.00 128.90 620 LEU A O 1
ATOM 4573 N N . ALA B 2 601 ? -35.013 -4.546 40.280 1.00 135.03 621 ALA A N 1
ATOM 4574 C CA . ALA B 2 601 ? -34.529 -3.462 41.134 1.00 137.28 621 ALA A CA 1
ATOM 4575 C C . ALA B 2 601 ? -33.522 -3.978 42.160 1.00 135.99 621 ALA A C 1
ATOM 4576 O O . ALA B 2 601 ? -32.474 -3.356 42.394 1.00 140.12 621 ALA A O 1
ATOM 4578 N N . GLN B 2 602 ? -33.831 -5.116 42.791 1.00 134.11 622 GLN A N 1
ATOM 4579 C CA . GLN B 2 602 ? -32.881 -5.729 43.717 1.00 136.32 622 GLN A CA 1
ATOM 4580 C C . GLN B 2 602 ? -31.571 -6.068 43.020 1.00 135.75 622 GLN A C 1
ATOM 4581 O O . GLN B 2 602 ? -30.488 -5.863 43.584 1.00 134.20 622 GLN A O 1
ATOM 4587 N N . ALA B 2 603 ? -31.649 -6.585 41.791 1.00 135.63 623 ALA A N 1
ATOM 4588 C CA . ALA B 2 603 ? -30.439 -6.950 41.059 1.00 139.86 623 ALA A CA 1
ATOM 4589 C C . ALA B 2 603 ? -29.611 -5.722 40.710 1.00 144.75 623 ALA A C 1
ATOM 4590 O O . ALA B 2 603 ? -28.375 -5.771 40.734 1.00 143.10 623 ALA A O 1
ATOM 4592 N N . MET B 2 604 ? -30.273 -4.615 40.365 1.00 144.24 624 MET A N 1
ATOM 4593 C CA . MET B 2 604 ? -29.550 -3.370 40.126 1.00 148.18 624 MET A CA 1
ATOM 4594 C C . MET B 2 604 ? -28.807 -2.930 41.379 1.00 148.63 624 MET A C 1
ATOM 4595 O O . MET B 2 604 ? -27.589 -2.715 41.351 1.00 145.43 624 MET A O 1
ATOM 4600 N N . LEU B 2 605 ? -29.536 -2.786 42.493 1.00 147.62 625 LEU A N 1
ATOM 4601 C CA . LEU B 2 605 ? -28.903 -2.381 43.748 1.00 144.86 625 LEU A CA 1
ATOM 4602 C C . LEU B 2 605 ? -27.740 -3.297 44.107 1.00 152.52 625 LEU A C 1
ATOM 4603 O O . LEU B 2 605 ? -26.711 -2.837 44.618 1.00 153.63 625 LEU A O 1
ATOM 4608 N N . ASN B 2 606 ? -27.879 -4.597 43.831 1.00 150.23 626 ASN A N 1
ATOM 4609 C CA . ASN B 2 606 ? -26.797 -5.534 44.114 1.00 150.99 626 ASN A CA 1
ATOM 4610 C C . ASN B 2 606 ? -25.591 -5.285 43.215 1.00 154.49 626 ASN A C 1
ATOM 4611 O O . ASN B 2 606 ? -24.448 -5.291 43.688 1.00 155.54 626 ASN A O 1
ATOM 4616 N N . ASN B 2 607 ? -25.822 -5.062 41.917 1.00 152.51 627 ASN A N 1
ATOM 4617 C CA . ASN B 2 607 ? -24.719 -4.828 40.989 1.00 153.11 627 ASN A CA 1
ATOM 4618 C C . ASN B 2 607 ? -24.037 -3.486 41.222 1.00 151.44 627 ASN A C 1
ATOM 4619 O O . ASN B 2 607 ? -22.897 -3.299 40.781 1.00 150.45 627 ASN A O 1
ATOM 4624 N N . ALA B 2 608 ? -24.705 -2.550 41.898 1.00 149.00 628 ALA A N 1
ATOM 4625 C CA . ALA B 2 608 ? -24.088 -1.262 42.193 1.00 149.60 628 ALA A CA 1
ATOM 4626 C C . ALA B 2 608 ? -23.250 -1.318 43.466 1.00 149.23 628 ALA A C 1
ATOM 4627 O O . ALA B 2 608 ? -22.133 -0.787 43.500 1.00 146.27 628 ALA A O 1
ATOM 4629 N N . GLN B 2 609 ? -23.769 -1.952 44.519 1.00 150.97 629 GLN A N 1
ATOM 4630 C CA . GLN B 2 609 ? -23.051 -2.017 45.785 1.00 157.51 629 GLN A CA 1
ATOM 4631 C C . GLN B 2 609 ? -23.594 -3.153 46.648 1.00 162.23 629 GLN A C 1
ATOM 4632 O O . GLN B 2 609 ? -24.685 -3.031 47.221 1.00 163.03 629 GLN A O 1
ATOM 4638 N N . PRO B 2 610 ? -22.865 -4.271 46.764 1.00 156.89 630 PRO A N 1
ATOM 4639 C CA . PRO B 2 610 ? -23.454 -5.478 47.375 1.00 154.74 630 PRO A CA 1
ATOM 4640 C C . PRO B 2 610 ? -23.656 -5.414 48.880 1.00 159.51 630 PRO A C 1
ATOM 4641 O O . PRO B 2 610 ? -24.451 -6.206 49.397 1.00 160.90 630 PRO A O 1
ATOM 4645 N N . ASP B 2 611 ? -22.970 -4.523 49.601 1.00 160.22 631 ASP A N 1
ATOM 4646 C CA . ASP B 2 611 ? -22.865 -4.685 51.051 1.00 163.97 631 ASP A CA 1
ATOM 4647 C C . ASP B 2 611 ? -24.223 -4.586 51.743 1.00 166.54 631 ASP A C 1
ATOM 4648 O O . ASP B 2 611 ? -24.489 -5.320 52.700 1.00 163.83 631 ASP A O 1
ATOM 4653 N N . GLN B 2 612 ? -25.091 -3.683 51.288 1.00 164.94 632 GLN A N 1
ATOM 4654 C CA . GLN B 2 612 ? -26.436 -3.565 51.839 1.00 167.18 632 GLN A CA 1
ATOM 4655 C C . GLN B 2 612 ? -27.503 -4.224 50.976 1.00 167.29 632 GLN A C 1
ATOM 4656 O O . GLN B 2 612 ? -28.652 -4.340 51.420 1.00 170.56 632 GLN A O 1
ATOM 4662 N N . TYR B 2 613 ? -27.156 -4.660 49.770 1.00 166.02 633 TYR A N 1
ATOM 4663 C CA . TYR B 2 613 ? -28.133 -5.065 48.761 1.00 166.23 633 TYR A CA 1
ATOM 4664 C C . TYR B 2 613 ? -27.799 -6.473 48.281 1.00 162.86 633 TYR A C 1
ATOM 4665 O O . TYR B 2 613 ? -27.130 -6.663 47.263 1.00 160.92 633 TYR A O 1
ATOM 4674 N N . GLU B 2 614 ? -28.273 -7.462 49.033 1.00 163.18 634 GLU A N 1
ATOM 4675 C CA . GLU B 2 614 ? -28.069 -8.852 48.662 1.00 159.17 634 GLU A CA 1
ATOM 4676 C C . GLU B 2 614 ? -28.909 -9.186 47.437 1.00 153.41 634 GLU A C 1
ATOM 4677 O O . GLU B 2 614 ? -30.040 -8.710 47.288 1.00 153.76 634 GLU A O 1
ATOM 4683 N N . ALA B 2 615 ? -28.345 -10.011 46.558 1.00 146.88 635 ALA A N 1
ATOM 4684 C CA . ALA B 2 615 ? -28.964 -10.292 45.274 1.00 141.07 635 ALA A CA 1
ATOM 4685 C C . ALA B 2 615 ? -30.240 -11.113 45.450 1.00 137.38 635 ALA A C 1
ATOM 4686 O O . ALA B 2 615 ? -30.367 -11.888 46.402 1.00 141.50 635 ALA A O 1
ATOM 4688 N N . PRO B 2 616 ? -31.200 -10.960 44.545 1.00 137.61 636 PRO A N 1
ATOM 4689 C CA . PRO B 2 616 ? -32.443 -11.725 44.633 1.00 141.30 636 PRO A CA 1
ATOM 4690 C C . PRO B 2 616 ? -32.313 -13.083 43.959 1.00 145.86 636 PRO A C 1
ATOM 4691 O O . PRO B 2 616 ? -31.488 -13.293 43.068 1.00 140.63 636 PRO A O 1
ATOM 4695 N N . ASP B 2 617 ? -33.144 -14.013 44.423 1.00 150.04 637 ASP A N 1
ATOM 4696 C CA . ASP B 2 617 ? -33.231 -15.340 43.818 1.00 142.68 637 ASP A CA 1
ATOM 4697 C C . ASP B 2 617 ? -34.008 -15.182 42.520 1.00 137.90 637 ASP A C 1
ATOM 4698 O O . ASP B 2 617 ? -35.233 -15.046 42.527 1.00 134.80 637 ASP A O 1
ATOM 4703 N N . LYS B 2 618 ? -33.289 -15.193 41.398 1.00 133.72 638 LYS A N 1
ATOM 4704 C 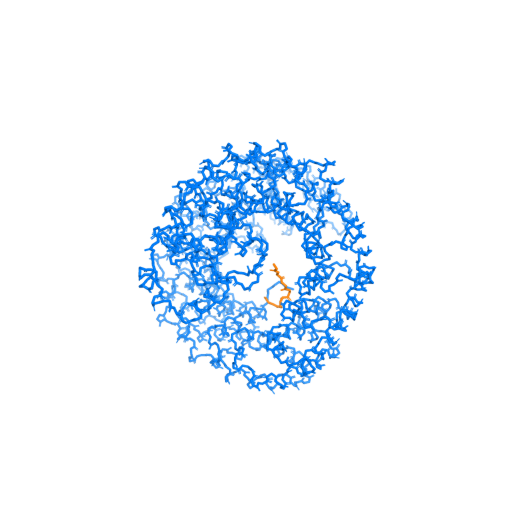CA . LYS B 2 618 ? -33.898 -14.950 40.097 1.00 134.30 638 LYS A CA 1
ATOM 4705 C C . LYS B 2 618 ? -34.860 -16.057 39.677 1.00 133.55 638 LYS A C 1
ATOM 4706 O O . LYS B 2 618 ? -35.515 -15.925 38.635 1.00 135.29 638 LYS A O 1
ATOM 4712 N N . ASP B 2 619 ? -34.956 -17.138 40.455 1.00 133.71 639 ASP A N 1
ATOM 4713 C CA . ASP B 2 619 ? -35.927 -18.187 40.161 1.00 133.20 639 ASP A CA 1
ATOM 4714 C C . ASP B 2 619 ? -37.349 -17.636 40.182 1.00 129.59 639 ASP A C 1
ATOM 4715 O O . ASP B 2 619 ? -38.199 -18.048 39.378 1.00 126.78 639 ASP A O 1
ATOM 4720 N N . PHE B 2 620 ? -37.626 -16.708 41.106 1.00 131.41 640 PHE A N 1
ATOM 4721 C CA . PHE B 2 620 ? -38.950 -16.101 41.187 1.00 126.87 640 PHE A CA 1
ATOM 4722 C C . PHE B 2 620 ? -39.288 -15.412 39.873 1.00 122.67 640 PHE A C 1
ATOM 4723 O O . PHE B 2 620 ? -40.369 -15.609 39.304 1.00 124.59 640 PHE A O 1
ATOM 4731 N N . MET B 2 621 ? -38.358 -14.591 39.384 1.00 120.15 641 MET A N 1
ATOM 4732 C CA . MET B 2 621 ? -38.552 -13.883 38.127 1.00 121.50 641 MET A CA 1
ATOM 4733 C C . MET B 2 621 ? -38.693 -14.855 36.963 1.00 118.76 641 MET A C 1
ATOM 4734 O O . MET B 2 621 ? -39.483 -14.619 36.041 1.00 113.21 641 MET A O 1
ATOM 4739 N N . ILE B 2 622 ? -37.950 -15.965 36.995 1.00 121.51 642 ILE A N 1
ATOM 4740 C CA . ILE B 2 622 ? -38.005 -16.917 35.889 1.00 119.01 642 ILE A CA 1
ATOM 4741 C C . ILE B 2 622 ? -39.376 -17.582 35.814 1.00 122.49 642 ILE A C 1
ATOM 4742 O O . ILE B 2 622 ? -39.975 -17.689 34.732 1.00 125.80 642 ILE A O 1
ATOM 4747 N N . VAL B 2 623 ? -39.903 -18.030 36.957 1.00 120.10 643 VAL A N 1
ATOM 4748 C CA . VAL B 2 623 ? -41.224 -18.652 36.934 1.00 112.05 643 VAL A CA 1
ATOM 4749 C C . VAL B 2 623 ? -42.308 -17.617 36.639 1.00 121.34 643 VAL A C 1
ATOM 4750 O O . VAL B 2 623 ? -43.313 -17.938 35.995 1.00 119.87 643 VAL A O 1
ATOM 4754 N N . ALA B 2 624 ? -42.117 -16.359 37.062 1.00 128.44 644 ALA A N 1
ATOM 4755 C CA . ALA B 2 624 ? -43.076 -15.313 36.708 1.00 120.10 644 ALA A CA 1
ATOM 4756 C C . ALA B 2 624 ? -43.117 -15.088 35.200 1.00 118.03 644 ALA A C 1
ATOM 4757 O O . ALA B 2 624 ? -44.198 -14.975 34.606 1.00 122.59 644 ALA A O 1
ATOM 4759 N N . LEU B 2 625 ? -41.944 -15.031 34.564 1.00 115.52 645 LEU A N 1
ATOM 4760 C CA . LEU B 2 625 ? -41.883 -14.863 33.115 1.00 118.31 645 LEU A CA 1
ATOM 4761 C C . LEU B 2 625 ? -42.514 -16.047 32.394 1.00 118.75 645 LEU A C 1
ATOM 4762 O O . LEU B 2 625 ? -43.269 -15.872 31.430 1.00 117.31 645 LEU A O 1
ATOM 4767 N N . ASP B 2 626 ? -42.203 -17.268 32.835 1.00 121.24 646 ASP A N 1
ATOM 4768 C CA . ASP B 2 626 ? -42.791 -18.438 32.190 1.00 120.51 646 ASP A CA 1
ATOM 4769 C C . ASP B 2 626 ? -44.308 -18.457 32.358 1.00 122.52 646 ASP A C 1
ATOM 4770 O O . ASP B 2 626 ? -45.040 -18.853 31.441 1.00 132.74 646 ASP A O 1
ATOM 4775 N N . LEU B 2 627 ? -44.800 -18.011 33.519 1.00 120.29 647 LEU A N 1
ATOM 4776 C CA . LEU B 2 627 ? -46.241 -17.968 33.749 1.00 120.04 647 LEU A CA 1
ATOM 4777 C C . LEU B 2 627 ? -46.916 -16.944 32.847 1.00 116.86 647 LEU A C 1
ATOM 4778 O O . LEU B 2 627 ? -47.996 -17.204 32.305 1.00 116.72 647 LEU A O 1
ATOM 4783 N N . LEU B 2 628 ? -46.305 -15.769 32.687 1.00 124.30 648 LEU A N 1
ATOM 4784 C CA . LEU B 2 628 ? -46.846 -14.787 31.749 1.00 124.29 648 LEU A CA 1
ATOM 4785 C C . LEU B 2 628 ? -46.822 -15.323 30.322 1.00 123.49 648 LEU A C 1
ATOM 4786 O O . LEU B 2 628 ? -47.744 -15.068 29.536 1.00 124.36 648 LEU A O 1
ATOM 4791 N N . SER B 2 629 ? -45.770 -16.065 29.967 1.00 121.23 649 SER A N 1
ATOM 4792 C CA . SER B 2 629 ? -45.718 -16.704 28.656 1.00 120.94 649 SER A CA 1
ATOM 4793 C C . SER B 2 629 ? -46.913 -17.628 28.460 1.00 122.92 649 SER A C 1
ATOM 4794 O O . SER B 2 629 ? -47.592 -17.582 27.425 1.00 129.10 649 SER A O 1
ATOM 4797 N N . GLY B 2 630 ? -47.186 -18.472 29.458 1.00 125.85 650 GLY A N 1
ATOM 4798 C CA . GLY B 2 630 ? -48.333 -19.359 29.372 1.00 131.54 650 GLY A CA 1
ATOM 4799 C C . GLY B 2 630 ? -49.647 -18.609 29.287 1.00 136.10 650 GLY A C 1
ATOM 4800 O O . GLY B 2 630 ? -50.546 -19.004 28.542 1.00 139.60 650 GLY A O 1
ATOM 4801 N N . LEU B 2 631 ? -49.776 -17.519 30.054 1.00 133.93 651 LEU A N 1
ATOM 4802 C CA . LEU B 2 631 ? -50.978 -16.690 29.994 1.00 129.36 651 LEU A CA 1
ATOM 4803 C C . LEU B 2 631 ? -51.207 -16.163 28.587 1.00 129.48 651 LEU A C 1
ATOM 4804 O O . LEU B 2 631 ? -52.314 -16.261 28.042 1.00 129.05 651 LEU A O 1
ATOM 4809 N N . ALA B 2 632 ? -50.168 -15.577 27.991 1.00 126.32 652 ALA A N 1
ATOM 4810 C CA . ALA B 2 632 ? -50.293 -15.063 26.633 1.00 124.52 652 ALA A CA 1
ATOM 4811 C C . ALA B 2 632 ? -50.709 -16.167 25.671 1.00 131.69 652 ALA A C 1
ATOM 4812 O O . ALA B 2 632 ? -51.719 -16.043 24.970 1.00 133.01 652 ALA A O 1
ATOM 4814 N N . GLU B 2 633 ? -49.966 -17.279 25.662 1.00 141.13 653 GLU A N 1
ATOM 4815 C CA . GLU B 2 633 ? -50.236 -18.343 24.698 1.00 144.26 653 GLU A CA 1
ATOM 4816 C C . GLU B 2 633 ? -51.635 -18.929 24.871 1.00 137.88 653 GLU A C 1
ATOM 4817 O O . GLU B 2 633 ? -52.291 -19.282 23.883 1.00 138.87 653 GLU A O 1
ATOM 4823 N N . GLY B 2 634 ? -52.117 -19.034 26.113 1.00 135.28 654 GLY A N 1
ATOM 4824 C CA . GLY B 2 634 ? -53.391 -19.689 26.351 1.00 138.94 654 GLY A CA 1
ATOM 4825 C C . GLY B 2 634 ? -54.603 -18.798 26.179 1.00 143.45 654 GLY A C 1
ATOM 4826 O O . GLY B 2 634 ? -55.666 -19.277 25.768 1.00 143.16 654 GLY A O 1
ATOM 4827 N N . LEU B 2 635 ? -54.472 -17.500 26.481 1.00 144.30 655 LEU A N 1
ATOM 4828 C CA . LEU B 2 635 ? -55.606 -16.585 26.429 1.00 137.21 655 LEU A CA 1
ATOM 4829 C C . LEU B 2 635 ? -55.644 -15.712 25.182 1.00 134.63 655 LEU A C 1
ATOM 4830 O O . LEU B 2 635 ? -56.701 -15.143 24.886 1.00 136.74 655 LEU A O 1
ATOM 4835 N N . GLY B 2 636 ? -54.543 -15.591 24.437 1.00 130.90 656 GLY A N 1
ATOM 4836 C CA . GLY B 2 636 ? -54.643 -14.889 23.176 1.00 128.48 656 GLY A CA 1
ATOM 4837 C C . GLY B 2 636 ? -54.818 -13.393 23.364 1.00 135.54 656 GLY A C 1
ATOM 4838 O O . GLY B 2 636 ? -54.309 -12.787 24.314 1.00 137.28 656 GLY A O 1
ATOM 4839 N N . GLY B 2 637 ? -55.571 -12.791 22.442 1.00 138.62 657 GLY A N 1
ATOM 4840 C CA . GLY B 2 637 ? -55.733 -11.348 22.433 1.00 135.29 657 GLY A CA 1
ATOM 4841 C C . GLY B 2 637 ? -56.437 -10.797 23.656 1.00 141.42 657 GLY A C 1
ATOM 4842 O O . GLY B 2 637 ? -56.371 -9.588 23.903 1.00 153.65 657 GLY A O 1
ATOM 4843 N N . ASN B 2 638 ? -57.104 -11.655 24.435 1.00 134.01 658 ASN A N 1
ATOM 4844 C CA . ASN B 2 638 ? -57.776 -11.214 25.652 1.00 137.65 658 ASN A CA 1
ATOM 4845 C C . ASN B 2 638 ? -56.813 -10.622 26.676 1.00 145.45 658 ASN A C 1
ATOM 4846 O O . ASN B 2 638 ? -57.269 -10.073 27.686 1.00 155.02 658 ASN A O 1
ATOM 4851 N N . ILE B 2 639 ? -55.500 -10.723 26.442 1.00 139.23 659 ILE A N 1
ATOM 4852 C CA . ILE B 2 639 ? -54.508 -10.173 27.356 1.00 141.11 659 ILE A CA 1
ATOM 4853 C C . ILE B 2 639 ? -54.184 -8.709 27.066 1.00 153.57 659 ILE A C 1
ATOM 4854 O O . ILE B 2 639 ? -53.298 -8.138 27.721 1.00 161.89 659 ILE A O 1
ATOM 4859 N N . GLU B 2 640 ? -54.872 -8.083 26.104 1.00 152.46 660 GLU A N 1
ATOM 4860 C CA . GLU B 2 640 ? -54.504 -6.736 25.674 1.00 151.67 660 GLU A CA 1
ATOM 4861 C C . GLU B 2 640 ? -54.766 -5.700 26.764 1.00 153.77 660 GLU A C 1
ATOM 4862 O O . GLU B 2 640 ? -53.932 -4.814 26.998 1.00 145.58 660 GLU A O 1
ATOM 4868 N N . GLN B 2 641 ? -55.907 -5.804 27.455 1.00 155.24 661 GLN A N 1
ATOM 4869 C CA . GLN B 2 641 ? -56.232 -4.887 28.545 1.00 161.49 661 GLN A CA 1
ATOM 4870 C C . GLN B 2 641 ? -55.297 -5.020 29.737 1.00 160.31 661 GLN A C 1
ATOM 4871 O O . GLN B 2 641 ? -55.462 -4.284 30.717 1.00 161.03 661 GLN A O 1
ATOM 4877 N N . LEU B 2 642 ? -54.345 -5.948 29.698 1.00 156.28 662 LEU A N 1
ATOM 4878 C CA . LEU B 2 642 ? -53.313 -6.048 30.717 1.00 148.72 662 LEU A CA 1
ATOM 4879 C C . LEU B 2 642 ? -51.930 -5.729 30.186 1.00 142.62 662 LEU A C 1
ATOM 4880 O O . LEU B 2 642 ? -51.103 -5.195 30.926 1.00 143.77 662 LEU A O 1
ATOM 4885 N N . VAL B 2 643 ? -51.663 -6.049 28.919 1.00 141.14 663 VAL A N 1
ATOM 4886 C CA . VAL B 2 643 ? -50.369 -5.719 28.336 1.00 139.51 663 VAL A CA 1
ATOM 4887 C C . VAL B 2 643 ? -50.256 -4.216 28.126 1.00 151.18 663 VAL A C 1
ATOM 4888 O O . VAL B 2 643 ? -49.174 -3.632 28.272 1.00 154.54 663 VAL A O 1
ATOM 4892 N N . ALA B 2 644 ? -51.369 -3.565 27.783 1.00 153.03 664 ALA A N 1
ATOM 4893 C CA . ALA B 2 644 ? -51.348 -2.125 27.554 1.00 151.91 664 ALA A CA 1
ATOM 4894 C C . ALA B 2 644 ? -50.977 -1.373 28.829 1.00 145.20 664 ALA A C 1
ATOM 4895 O O . ALA B 2 644 ? -49.956 -0.675 28.885 1.00 129.95 664 ALA A O 1
ATOM 4897 N N . ARG B 2 645 ? -51.797 -1.515 29.869 1.00 143.43 665 ARG A N 1
ATOM 4898 C CA . ARG B 2 645 ? -51.617 -0.793 31.128 1.00 142.82 665 ARG A CA 1
ATOM 4899 C C . ARG B 2 645 ? -50.609 -1.453 32.071 1.00 138.33 665 ARG A C 1
ATOM 4900 O O . ARG B 2 645 ? -50.869 -1.593 33.268 1.00 137.43 665 ARG A O 1
ATOM 4908 N N . SER B 2 646 ? -49.447 -1.848 31.549 1.00 141.09 666 SER A N 1
ATOM 4909 C CA . SER B 2 646 ? -48.353 -2.370 32.360 1.00 134.02 666 SER A CA 1
ATOM 4910 C C . SER B 2 646 ? -47.048 -2.195 31.599 1.00 132.21 666 SER A C 1
ATOM 4911 O O . SER B 2 646 ? -47.033 -2.071 30.370 1.00 134.44 666 SER A O 1
ATOM 4914 N N . ASN B 2 647 ? -45.945 -2.194 32.350 1.00 126.32 667 ASN A N 1
ATOM 4915 C CA . ASN B 2 647 ? -44.606 -2.018 31.803 1.00 129.37 667 ASN A CA 1
ATOM 4916 C C . ASN B 2 647 ? -43.961 -3.321 31.373 1.00 137.68 667 ASN A C 1
ATOM 4917 O O . ASN B 2 647 ? -42.726 -3.394 31.326 1.00 137.70 667 ASN A O 1
ATOM 4922 N N . ILE B 2 648 ? -44.761 -4.340 31.049 1.00 143.31 668 ILE A N 1
ATOM 4923 C CA . ILE B 2 648 ? -44.221 -5.678 30.827 1.00 134.97 668 ILE A CA 1
ATOM 4924 C C . ILE B 2 648 ? -43.188 -5.668 29.708 1.00 131.35 668 ILE A C 1
ATOM 4925 O O . ILE B 2 648 ? -42.232 -6.452 29.726 1.00 130.92 668 ILE A O 1
ATOM 4930 N N . LEU B 2 649 ? -43.339 -4.770 28.735 1.00 127.85 669 LEU A N 1
ATOM 4931 C CA . LEU B 2 649 ? -42.365 -4.707 27.653 1.00 128.56 669 LEU A CA 1
ATOM 4932 C C . LEU B 2 649 ? -41.057 -4.085 28.129 1.00 135.05 669 LEU A C 1
ATOM 4933 O O . LEU B 2 649 ? -39.974 -4.561 27.770 1.00 131.52 669 LEU A O 1
ATOM 4938 N N . THR B 2 650 ? -41.136 -3.037 28.956 1.00 136.72 670 THR A N 1
ATOM 4939 C CA . THR B 2 650 ? -39.925 -2.446 29.521 1.00 136.43 670 THR A CA 1
ATOM 4940 C C . THR B 2 650 ? -39.179 -3.457 30.383 1.00 135.03 670 THR A C 1
ATOM 4941 O O . THR B 2 650 ? -37.970 -3.659 30.216 1.00 135.13 670 THR A O 1
ATOM 4945 N N . LEU B 2 651 ? -39.895 -4.119 31.298 1.00 135.49 671 LEU A N 1
ATOM 4946 C CA . LEU B 2 651 ? -39.287 -5.138 32.152 1.00 128.73 671 LEU A CA 1
ATOM 4947 C C . LEU B 2 651 ? -38.683 -6.264 31.323 1.00 126.76 671 LEU A C 1
ATOM 4948 O O . LEU B 2 651 ? -37.559 -6.714 31.578 1.00 128.73 671 LEU A O 1
ATOM 4953 N N . MET B 2 652 ? -39.432 -6.746 30.334 1.00 125.57 672 MET A N 1
ATOM 4954 C CA . MET B 2 652 ? -38.929 -7.802 29.469 1.00 124.54 672 MET A CA 1
ATOM 4955 C C . MET B 2 652 ? -37.631 -7.381 28.795 1.00 131.46 672 MET A C 1
ATOM 4956 O O . MET B 2 652 ? -36.635 -8.110 28.839 1.00 131.13 672 MET A O 1
ATOM 4961 N N . TYR B 2 653 ? -37.621 -6.191 28.187 1.00 136.48 673 TYR A N 1
ATOM 4962 C CA . TYR B 2 653 ? -36.393 -5.627 27.634 1.00 137.29 673 TYR A CA 1
ATOM 4963 C C . TYR B 2 653 ? -35.280 -5.612 28.668 1.00 140.18 673 TYR A C 1
ATOM 4964 O O . TYR B 2 653 ? -34.104 -5.799 28.338 1.00 142.36 673 TYR A O 1
ATOM 4973 N N . GLN B 2 654 ? -35.636 -5.379 29.928 1.00 138.20 674 GLN A N 1
ATOM 4974 C CA . GLN B 2 654 ? -34.647 -5.369 30.996 1.00 137.72 674 GLN A CA 1
ATOM 4975 C C . GLN B 2 654 ? -34.140 -6.775 31.280 1.00 141.51 674 GLN A C 1
ATOM 4976 O O . GLN B 2 654 ? -33.074 -6.932 31.878 1.00 149.82 674 GLN A O 1
ATOM 4982 N N . CYS B 2 655 ? -34.910 -7.800 30.898 1.00 137.09 675 CYS A N 1
ATOM 4983 C CA . CYS B 2 655 ? -34.511 -9.170 31.195 1.00 129.52 675 CYS A CA 1
ATOM 4984 C C . CYS B 2 655 ? -33.635 -9.763 30.099 1.00 130.47 675 CYS A C 1
ATOM 4985 O O . CYS B 2 655 ? -32.694 -10.509 30.394 1.00 135.34 675 CYS A O 1
ATOM 4988 N N . MET B 2 656 ? -33.908 -9.424 28.836 1.00 129.49 676 MET A N 1
ATOM 4989 C CA . MET B 2 656 ? -33.347 -10.148 27.698 1.00 131.22 676 MET A CA 1
ATOM 4990 C C . MET B 2 656 ? -31.824 -10.135 27.650 1.00 138.99 676 MET A C 1
ATOM 4991 O O . MET B 2 656 ? -31.243 -10.924 26.897 1.00 140.43 676 MET A O 1
ATOM 4996 N N . GLN B 2 657 ? -31.158 -9.268 28.412 1.00 142.55 677 GLN A N 1
ATOM 4997 C CA . GLN B 2 657 ? -29.700 -9.270 28.464 1.00 147.00 677 GLN A CA 1
ATOM 4998 C C . GLN B 2 657 ? -29.169 -9.584 29.859 1.00 148.87 677 GLN A C 1
ATOM 4999 O O . GLN B 2 657 ? -27.999 -9.314 30.148 1.00 158.11 677 GLN A O 1
ATOM 5005 N N . ASP B 2 658 ? -29.996 -10.169 30.719 1.00 145.90 678 ASP A N 1
ATOM 5006 C CA . ASP B 2 658 ? -29.533 -10.609 32.028 1.00 149.16 678 ASP A CA 1
ATOM 5007 C C . ASP B 2 658 ? -28.531 -11.749 31.864 1.00 147.72 678 ASP A C 1
ATOM 5008 O O . ASP B 2 658 ? -28.698 -12.619 31.007 1.00 149.13 678 ASP A O 1
ATOM 5013 N N . LYS B 2 659 ? -27.482 -11.746 32.696 1.00 152.20 679 LYS A N 1
ATOM 5014 C CA . LYS B 2 659 ? -26.369 -12.672 32.499 1.00 157.11 679 LYS A CA 1
ATOM 5015 C C . LYS B 2 659 ? -26.724 -14.119 32.826 1.00 155.10 679 LYS A C 1
ATOM 5016 O O . LYS B 2 659 ? -25.995 -15.028 32.414 1.00 142.57 679 LYS A O 1
ATOM 5022 N N . MET B 2 660 ? -27.823 -14.361 33.530 1.00 155.72 680 MET A N 1
ATOM 5023 C CA . MET B 2 660 ? -28.287 -15.728 33.757 1.00 144.62 680 MET A CA 1
ATOM 5024 C C . MET B 2 660 ? -29.082 -16.192 32.542 1.00 143.61 680 MET A C 1
ATOM 5025 O O . MET B 2 660 ? -30.119 -15.592 32.230 1.00 145.22 680 MET A O 1
ATOM 5030 N N . PRO B 2 661 ? -28.648 -17.243 31.837 1.00 144.04 681 PRO A N 1
ATOM 5031 C CA . PRO B 2 661 ? -29.306 -17.584 30.562 1.00 144.11 681 PRO A CA 1
ATOM 5032 C C . PRO B 2 661 ? -30.740 -18.075 30.703 1.00 142.45 681 PRO A C 1
ATOM 5033 O O . PRO B 2 661 ? -31.517 -17.947 29.746 1.00 142.92 681 PRO A O 1
ATOM 5037 N N . GLU B 2 662 ? -31.121 -18.649 31.847 1.00 141.17 682 GLU A N 1
ATOM 5038 C CA . GLU B 2 662 ? -32.508 -19.086 32.012 1.00 140.71 682 GLU A CA 1
ATOM 5039 C C . GLU B 2 662 ? -33.473 -17.904 31.982 1.00 138.06 682 GLU A C 1
ATOM 5040 O O . GLU B 2 662 ? -34.587 -18.010 31.445 1.00 133.49 682 GLU A O 1
ATOM 5046 N N . VAL B 2 663 ? -33.057 -16.767 32.547 1.00 139.56 683 VAL A N 1
ATOM 5047 C CA . VAL B 2 663 ? -33.848 -15.541 32.453 1.00 131.14 683 VAL A CA 1
ATOM 5048 C C . VAL B 2 663 ? -34.073 -15.174 30.992 1.00 126.41 683 VAL A C 1
ATOM 5049 O O . VAL B 2 663 ? -35.190 -14.834 30.580 1.00 124.64 683 VAL A O 1
ATOM 5053 N N . ARG B 2 664 ? -33.010 -15.251 30.185 1.00 129.89 684 ARG A N 1
ATOM 5054 C CA . ARG B 2 664 ? -33.110 -14.867 28.781 1.00 132.90 684 ARG A CA 1
ATOM 5055 C C . ARG B 2 664 ? -34.041 -15.811 28.032 1.00 132.81 684 ARG A C 1
ATOM 5056 O O . ARG B 2 664 ? -34.855 -15.377 27.207 1.00 128.53 684 ARG A O 1
ATOM 5064 N N . GLN B 2 665 ? -33.934 -17.108 28.325 1.00 136.20 685 GLN A N 1
ATOM 5065 C CA . GLN B 2 665 ? -34.825 -18.113 27.754 1.00 132.55 685 GLN A CA 1
ATOM 5066 C C . GLN B 2 665 ? -36.289 -17.784 28.035 1.00 130.23 685 GLN A C 1
ATOM 5067 O O . GLN B 2 665 ? -37.116 -17.694 27.112 1.00 133.88 685 GLN A O 1
ATOM 5073 N N . SER B 2 666 ? -36.620 -17.592 29.318 1.00 126.60 686 SER A N 1
ATOM 5074 C CA . SER B 2 666 ? -37.993 -17.269 29.697 1.00 125.30 686 SER A CA 1
ATOM 5075 C C . SER B 2 666 ? -38.473 -15.992 29.015 1.00 131.92 686 SER A C 1
ATOM 5076 O O . SER B 2 666 ? -39.616 -15.920 28.540 1.00 136.98 686 SER A O 1
ATOM 5079 N N . SER B 2 667 ? -37.604 -14.977 28.944 1.00 132.28 687 SER A N 1
ATOM 5080 C CA . SER B 2 667 ? -38.007 -13.690 28.386 1.00 127.95 687 SER A CA 1
ATOM 5081 C C . SER B 2 667 ? -38.270 -13.783 26.886 1.00 126.48 687 SER A C 1
ATOM 5082 O O . SER B 2 667 ? -39.211 -13.162 26.383 1.00 123.08 687 SER A O 1
ATOM 5085 N N . PHE B 2 668 ? -37.442 -14.533 26.149 1.00 124.53 688 PHE A N 1
ATOM 5086 C CA . PHE B 2 668 ? -37.708 -14.715 24.722 1.00 124.23 688 PHE A CA 1
ATOM 5087 C C . PHE B 2 668 ? -38.996 -15.497 24.493 1.00 126.58 688 PHE A C 1
ATOM 5088 O O . PHE B 2 668 ? -39.760 -15.194 23.563 1.00 124.34 688 PHE A O 1
ATOM 5096 N N . ALA B 2 669 ? -39.254 -16.512 25.325 1.00 127.05 689 ALA A N 1
ATOM 5097 C CA . ALA B 2 669 ? -40.529 -17.220 25.223 1.00 119.66 689 ALA A CA 1
ATOM 5098 C C . ALA B 2 669 ? -41.704 -16.261 25.409 1.00 124.19 689 ALA A C 1
ATOM 5099 O O . ALA B 2 669 ? -42.682 -16.302 24.647 1.00 124.41 689 ALA A O 1
ATOM 5101 N N . LEU B 2 670 ? -41.617 -15.377 26.410 1.00 128.15 690 LEU A N 1
ATOM 5102 C CA . LEU B 2 670 ? -42.700 -14.421 26.643 1.00 122.66 690 LEU A CA 1
ATOM 5103 C C . LEU B 2 670 ? -42.809 -13.409 25.501 1.00 122.19 690 LEU A C 1
ATOM 5104 O O . LEU B 2 670 ? -43.916 -12.985 25.143 1.00 120.65 690 LEU A O 1
ATOM 5109 N N . LEU B 2 671 ? -41.673 -12.996 24.932 1.00 119.56 691 LEU A N 1
ATOM 5110 C CA . LEU B 2 671 ? -41.696 -12.127 23.758 1.00 115.54 691 LEU A CA 1
ATOM 5111 C C . LEU B 2 671 ? -42.482 -12.767 22.624 1.00 120.29 691 LEU A C 1
ATOM 5112 O O . LEU B 2 671 ? -43.351 -12.130 22.015 1.00 115.01 691 LEU A O 1
ATOM 5117 N N . GLY B 2 672 ? -42.182 -14.036 22.328 1.00 124.90 692 GLY A N 1
ATOM 5118 C CA . GLY B 2 672 ? -42.904 -14.734 21.274 1.00 122.39 692 GLY A CA 1
ATOM 5119 C C . GLY B 2 672 ? -44.387 -14.879 21.561 1.00 123.53 692 GLY A C 1
ATOM 5120 O O . GLY B 2 672 ? -45.223 -14.707 20.667 1.00 126.74 692 GLY A O 1
ATOM 5121 N N . ASP B 2 673 ? -44.742 -15.186 22.812 1.00 124.25 693 ASP A N 1
ATOM 5122 C CA . ASP B 2 673 ? -46.161 -15.361 23.122 1.00 127.39 693 ASP A CA 1
ATOM 5123 C C . ASP B 2 673 ? -46.925 -14.040 23.063 1.00 133.57 693 ASP A C 1
ATOM 5124 O O . ASP B 2 673 ? -48.093 -14.020 22.657 1.00 138.04 693 ASP A O 1
ATOM 5129 N N . LEU B 2 674 ? -46.296 -12.927 23.461 1.00 128.12 694 LEU A N 1
ATOM 5130 C CA . LEU B 2 674 ? -46.930 -11.622 23.276 1.00 114.36 694 LEU A CA 1
ATOM 5131 C C . LEU B 2 674 ? -47.077 -11.294 21.797 1.00 115.33 694 LEU A C 1
ATOM 5132 O O . LEU B 2 674 ? -48.125 -10.803 21.359 1.00 119.04 694 LEU A O 1
ATOM 5137 N N . THR B 2 675 ? -46.029 -11.557 21.011 1.00 113.64 695 THR A N 1
ATOM 5138 C CA . THR B 2 675 ? -46.122 -11.409 19.562 1.00 114.97 695 THR A CA 1
ATOM 5139 C C . THR B 2 675 ? -47.327 -12.151 19.007 1.00 115.01 695 THR A C 1
ATOM 5140 O O . THR B 2 675 ? -48.034 -11.646 18.128 1.00 114.75 695 THR A O 1
ATOM 5144 N N . LYS B 2 676 ? -47.570 -13.359 19.509 1.00 124.04 696 LYS A N 1
ATOM 5145 C CA . LYS B 2 676 ? -48.684 -14.155 19.008 1.00 134.82 696 LYS A CA 1
ATOM 5146 C C . LYS B 2 676 ? -50.025 -13.610 19.497 1.00 133.88 696 LYS A C 1
ATOM 5147 O O . LYS B 2 676 ? -51.010 -13.610 18.750 1.00 135.03 696 LYS A O 1
ATOM 5153 N N . ALA B 2 677 ? -50.081 -13.116 20.735 1.00 125.04 697 ALA A N 1
ATOM 5154 C CA . ALA B 2 677 ? -51.374 -12.807 21.338 1.00 123.43 697 ALA A CA 1
ATOM 5155 C C . ALA B 2 677 ? -51.879 -11.425 20.943 1.00 125.03 697 ALA A C 1
ATOM 5156 O O . ALA B 2 677 ? -53.031 -11.276 20.522 1.00 131.04 697 ALA A O 1
ATOM 5158 N N . CYS B 2 678 ? -51.034 -10.401 21.075 1.00 131.01 698 CYS A N 1
ATOM 5159 C CA . CYS B 2 678 ? -51.446 -9.013 20.896 1.00 132.42 698 CYS A CA 1
ATOM 5160 C C . CYS B 2 678 ? -50.233 -8.203 20.432 1.00 126.33 698 CYS A C 1
ATOM 5161 O O . CYS B 2 678 ? -49.626 -7.434 21.175 1.00 125.25 698 CYS A O 1
ATOM 5164 N N . PHE B 2 679 ? -49.881 -8.364 19.154 1.00 123.64 699 PHE A N 1
ATOM 5165 C CA . PHE B 2 679 ? -48.682 -7.722 18.624 1.00 125.00 699 PHE A CA 1
ATOM 5166 C C . PHE B 2 679 ? -48.783 -6.204 18.586 1.00 134.38 699 PHE A C 1
ATOM 5167 O O . PHE B 2 679 ? -47.755 -5.532 18.433 1.00 135.37 699 PHE A O 1
ATOM 5175 N N . GLN B 2 680 ? -49.991 -5.646 18.694 1.00 136.23 700 GLN A N 1
ATOM 5176 C CA . GLN B 2 680 ? -50.135 -4.197 18.580 1.00 129.82 700 GLN A CA 1
ATOM 5177 C C . GLN B 2 680 ? -49.393 -3.465 19.693 1.00 135.06 700 GLN A C 1
ATOM 5178 O O . GLN B 2 680 ? -48.883 -2.359 19.476 1.00 148.69 700 GLN A O 1
ATOM 5184 N N . HIS B 2 681 ? -49.309 -4.067 20.880 1.00 132.37 701 HIS A N 1
ATOM 5185 C CA . HIS B 2 681 ? -48.556 -3.475 21.975 1.00 133.04 701 HIS A CA 1
ATOM 5186 C C . HIS B 2 681 ? -47.054 -3.649 21.796 1.00 135.41 701 HIS A C 1
ATOM 5187 O O . HIS B 2 681 ? -46.274 -2.890 22.382 1.00 131.95 701 HIS A O 1
ATOM 5194 N N . VAL B 2 682 ? -46.639 -4.622 20.989 1.00 138.00 702 VAL A N 1
ATOM 5195 C CA . VAL B 2 682 ? -45.225 -4.936 20.846 1.00 138.03 702 VAL A CA 1
ATOM 5196 C C . VAL B 2 682 ? -44.589 -4.196 19.674 1.00 138.18 702 VAL A C 1
ATOM 5197 O O . VAL B 2 682 ? -43.380 -3.942 19.693 1.00 136.17 702 VAL A O 1
ATOM 5201 N N . LYS B 2 683 ? -45.383 -3.846 18.663 1.00 137.94 703 LYS A N 1
ATOM 5202 C CA . LYS B 2 683 ? -44.846 -3.271 17.431 1.00 138.52 703 LYS A CA 1
ATOM 5203 C C . LYS B 2 683 ? -43.935 -2.061 17.631 1.00 150.10 703 LYS A C 1
ATOM 5204 O O . LYS B 2 683 ? -42.946 -1.947 16.887 1.00 148.68 703 LYS A O 1
ATOM 5210 N N . PRO B 2 684 ? -44.187 -1.135 18.568 1.00 155.35 704 PRO A N 1
ATOM 5211 C CA . PRO B 2 684 ? -43.258 -0.000 18.714 1.00 153.24 704 PRO A CA 1
ATOM 5212 C C . PRO B 2 684 ? -41.873 -0.393 19.202 1.00 156.04 704 PRO A C 1
ATOM 5213 O O . PRO B 2 684 ? -40.899 0.279 18.844 1.00 154.55 704 PRO A O 1
ATOM 5217 N N . CYS B 2 685 ? -41.742 -1.455 19.995 1.00 156.70 705 CYS A N 1
ATOM 5218 C CA . CYS B 2 685 ? -40.458 -1.801 20.590 1.00 152.27 705 CYS A CA 1
ATOM 5219 C C . CYS B 2 685 ? -39.644 -2.769 19.743 1.00 150.02 705 CYS A C 1
ATOM 5220 O O . CYS B 2 685 ? -38.586 -3.223 20.199 1.00 148.76 705 CYS A O 1
ATOM 5223 N N . ILE B 2 686 ? -40.119 -3.110 18.542 1.00 152.14 706 ILE A N 1
ATOM 5224 C CA . ILE B 2 686 ? -39.433 -4.108 17.726 1.00 154.81 706 ILE A CA 1
ATOM 5225 C C . ILE B 2 686 ? -38.039 -3.625 17.357 1.00 159.29 706 ILE A C 1
ATOM 5226 O O . ILE B 2 686 ? -37.091 -4.418 17.272 1.00 160.27 706 ILE A O 1
ATOM 5231 N N . ALA B 2 687 ? -37.887 -2.317 17.141 1.00 157.97 707 ALA A N 1
ATOM 5232 C CA . ALA B 2 687 ? -36.577 -1.788 16.784 1.00 157.71 707 ALA A CA 1
ATOM 5233 C C . ALA B 2 687 ? -35.592 -1.914 17.940 1.00 156.87 707 ALA A C 1
ATOM 5234 O O . ALA B 2 687 ? -34.380 -2.000 17.711 1.00 151.80 707 ALA A O 1
ATOM 5236 N N . ASP B 2 688 ? -36.089 -1.942 19.181 1.00 158.50 708 ASP A N 1
ATOM 5237 C CA . ASP B 2 688 ? -35.216 -2.179 20.326 1.00 157.24 708 ASP A CA 1
ATOM 5238 C C . ASP B 2 688 ? -34.935 -3.667 20.516 1.00 160.13 708 ASP A C 1
ATOM 5239 O O . ASP B 2 688 ? -33.804 -4.049 20.835 1.00 159.90 708 ASP A O 1
ATOM 5244 N N . PHE B 2 689 ? -35.951 -4.516 20.320 1.00 161.38 709 PHE A N 1
ATOM 5245 C CA . PHE B 2 689 ? -35.788 -5.948 20.577 1.00 150.99 709 PHE A CA 1
ATOM 5246 C C . PHE B 2 689 ? -34.877 -6.610 19.547 1.00 150.58 709 PHE A C 1
ATOM 5247 O O . PHE B 2 689 ? -33.929 -7.315 19.912 1.00 145.33 709 PHE A O 1
ATOM 5255 N N . MET B 2 690 ? -35.160 -6.406 18.260 1.00 155.08 710 MET A N 1
ATOM 5256 C CA . MET B 2 690 ? -34.497 -7.177 17.208 1.00 158.02 710 MET A CA 1
ATOM 5257 C C . MET B 2 690 ? -32.972 -7.176 17.286 1.00 160.51 710 MET A C 1
ATOM 5258 O O . MET B 2 690 ? -32.376 -8.245 17.068 1.00 161.11 710 MET A O 1
ATOM 5263 N N . PRO B 2 691 ? -32.284 -6.062 17.568 1.00 161.09 711 PRO A N 1
ATOM 5264 C CA . PRO B 2 691 ? -30.826 -6.161 17.753 1.00 166.24 711 PRO A CA 1
ATOM 5265 C C . PRO B 2 691 ? -30.437 -7.097 18.884 1.00 164.07 711 PRO A C 1
ATOM 5266 O O . PRO B 2 691 ? -29.449 -7.834 18.764 1.00 160.93 711 PRO A O 1
ATOM 5270 N N . ILE B 2 692 ? -31.207 -7.103 19.978 1.00 161.48 712 ILE A N 1
ATOM 5271 C CA . ILE B 2 692 ? -30.879 -7.963 21.113 1.00 157.59 712 ILE A CA 1
ATOM 5272 C C . ILE B 2 692 ? -30.968 -9.429 20.713 1.00 161.67 712 ILE A C 1
ATOM 5273 O O . ILE B 2 692 ? -30.095 -10.237 21.058 1.00 169.21 712 ILE A O 1
ATOM 5278 N N . LEU B 2 693 ? -32.021 -9.798 19.979 1.00 162.38 713 LEU A N 1
ATOM 5279 C CA . LEU B 2 693 ? -32.108 -11.156 19.452 1.00 159.29 713 LEU A CA 1
ATOM 5280 C C . LEU B 2 693 ? -30.964 -11.439 18.490 1.00 167.46 713 LEU A C 1
ATOM 5281 O O . LEU B 2 693 ? -30.439 -12.558 18.452 1.00 169.43 713 LEU A O 1
ATOM 5286 N N . GLY B 2 694 ? -30.557 -10.431 17.711 1.00 168.57 714 GLY A N 1
ATOM 5287 C CA . GLY B 2 694 ? -29.400 -10.594 16.849 1.00 170.95 714 GLY A CA 1
ATOM 5288 C C . GLY B 2 694 ? -28.131 -10.897 17.619 1.00 173.91 714 GLY A C 1
ATOM 5289 O O . GLY B 2 694 ? -27.237 -11.579 17.109 1.00 174.49 714 GLY A O 1
ATOM 5290 N N . THR B 2 695 ? -28.031 -10.399 18.852 1.00 174.25 715 THR A N 1
ATOM 5291 C CA . THR B 2 695 ? -26.864 -10.700 19.676 1.00 173.17 715 THR A CA 1
ATOM 5292 C C . THR B 2 695 ? -26.960 -12.082 20.315 1.00 168.06 715 THR A C 1
ATOM 5293 O O . THR B 2 695 ? -25.978 -12.834 20.325 1.00 165.82 715 THR A O 1
ATOM 5297 N N . ASN B 2 696 ? -28.127 -12.433 20.842 1.00 165.63 716 ASN A N 1
ATOM 5298 C CA . ASN B 2 696 ? -28.301 -13.666 21.595 1.00 170.61 716 ASN A CA 1
ATOM 5299 C C . ASN B 2 696 ? -28.623 -14.867 20.718 1.00 177.08 716 ASN A C 1
ATOM 5300 O O . ASN B 2 696 ? -28.887 -15.951 21.249 1.00 173.73 716 ASN A O 1
ATOM 5305 N N . LEU B 2 697 ? -28.622 -14.697 19.398 1.00 178.28 717 LEU A N 1
ATOM 5306 C CA . LEU B 2 697 ? -28.855 -15.794 18.459 1.00 178.54 717 LEU A CA 1
ATOM 5307 C C . LEU B 2 697 ? -27.576 -16.629 18.417 1.00 180.32 717 LEU A C 1
ATOM 5308 O O . LEU B 2 697 ? -26.733 -16.500 17.526 1.00 183.79 717 LEU A O 1
ATOM 5313 N N . ASN B 2 698 ? -27.433 -17.500 19.418 1.00 174.65 718 ASN A N 1
ATOM 5314 C CA . ASN B 2 698 ? -26.143 -18.115 19.704 1.00 175.82 718 ASN A CA 1
ATOM 5315 C C . ASN B 2 698 ? -26.354 -19.521 20.258 1.00 170.95 718 ASN A C 1
ATOM 5316 O O . ASN B 2 698 ? -26.888 -19.675 21.364 1.00 167.74 718 ASN A O 1
ATOM 5321 N N . PRO B 2 699 ? -25.931 -20.566 19.533 1.00 176.98 719 PRO A N 1
ATOM 5322 C CA . PRO B 2 699 ? -26.324 -21.941 19.896 1.00 179.79 719 PRO A CA 1
ATOM 5323 C C . PRO B 2 699 ? -25.551 -22.569 21.046 1.00 174.28 719 PRO A C 1
ATOM 5324 O O . PRO B 2 699 ? -25.918 -23.674 21.467 1.00 163.88 719 PRO A O 1
ATOM 5328 N N . GLU B 2 700 ? -24.488 -21.945 21.552 1.00 175.60 720 GLU A N 1
ATOM 5329 C CA . GLU B 2 700 ? -23.819 -22.523 22.714 1.00 173.96 720 GLU A CA 1
ATOM 5330 C C . GLU B 2 700 ? -24.720 -22.492 23.943 1.00 171.42 720 GLU A C 1
ATOM 5331 O O . GLU B 2 700 ? -24.531 -23.290 24.868 1.00 166.19 720 GLU A O 1
ATOM 5337 N N . PHE B 2 701 ? -25.702 -21.590 23.963 1.00 169.78 721 PHE A N 1
ATOM 5338 C CA . PHE B 2 701 ? -26.798 -21.637 24.929 1.00 161.63 721 PHE A CA 1
ATOM 5339 C C . PHE B 2 701 ? -28.047 -22.174 24.226 1.00 161.49 721 PHE A C 1
ATOM 5340 O O . PHE B 2 701 ? -28.979 -21.439 23.895 1.00 156.17 721 PHE A O 1
ATOM 5348 N N . ILE B 2 702 ? -28.028 -23.490 23.988 1.00 167.35 722 ILE A N 1
ATOM 5349 C CA . ILE B 2 702 ? -29.065 -24.205 23.244 1.00 162.50 722 ILE A CA 1
ATOM 5350 C C . ILE B 2 702 ? -30.464 -23.793 23.684 1.00 151.78 722 ILE A C 1
ATOM 5351 O O . ILE B 2 702 ? -31.289 -23.366 22.861 1.00 145.68 722 ILE A O 1
ATOM 5356 N N . SER B 2 703 ? -30.735 -23.918 24.986 1.00 148.56 723 SER A N 1
ATOM 5357 C CA . SER B 2 703 ? -32.084 -23.680 25.491 1.00 146.03 723 SER A CA 1
ATOM 5358 C C . SER B 2 703 ? -32.533 -22.249 25.224 1.00 145.14 723 SER A C 1
ATOM 5359 O O . SER B 2 703 ? -33.708 -22.004 24.926 1.00 139.93 723 SER A O 1
ATOM 5362 N N . VAL B 2 704 ? -31.612 -21.291 25.315 1.00 147.82 724 VAL A N 1
ATOM 5363 C CA . VAL B 2 704 ? -31.955 -19.902 25.026 1.00 146.23 724 VAL A CA 1
ATOM 5364 C C . VAL B 2 704 ? -32.139 -19.702 23.528 1.00 145.37 724 VAL A C 1
ATOM 5365 O O . VAL B 2 704 ? -33.137 -19.122 23.070 1.00 144.21 724 VAL A O 1
ATOM 5369 N N . CYS B 2 705 ? -31.169 -20.184 22.750 1.00 149.61 725 CYS A N 1
ATOM 5370 C CA . CYS B 2 705 ? -31.154 -19.939 21.317 1.00 151.35 725 CYS A CA 1
ATOM 5371 C C . CYS B 2 705 ? -32.407 -20.477 20.646 1.00 142.66 725 CYS A C 1
ATOM 5372 O O . CYS B 2 705 ? -32.908 -19.862 19.699 1.00 140.27 725 CYS A O 1
ATOM 5375 N N . ASN B 2 706 ? -32.931 -21.611 21.124 1.00 142.86 726 ASN A N 1
ATOM 5376 C CA . ASN B 2 706 ? -34.188 -22.136 20.596 1.00 145.28 726 ASN A CA 1
ATOM 5377 C C . ASN B 2 706 ? -35.295 -21.087 20.649 1.00 137.39 726 ASN A C 1
ATOM 5378 O O . ASN B 2 706 ? -35.885 -20.721 19.621 1.00 135.01 726 ASN A O 1
ATOM 5383 N N . ASN B 2 707 ? -35.584 -20.591 21.855 1.00 132.34 727 ASN A N 1
ATOM 5384 C CA . ASN B 2 707 ? -36.699 -19.670 22.034 1.00 129.34 727 ASN A CA 1
ATOM 5385 C C . ASN B 2 707 ? -36.458 -18.366 21.283 1.00 138.72 727 ASN A C 1
ATOM 5386 O O . ASN B 2 707 ? -37.396 -17.780 20.726 1.00 139.79 727 ASN A O 1
ATOM 5391 N N . ALA B 2 708 ? -35.205 -17.900 21.243 1.00 143.99 728 ALA A N 1
ATOM 5392 C CA . ALA B 2 708 ? -34.911 -16.669 20.511 1.00 134.89 728 ALA A CA 1
ATOM 5393 C C . ALA B 2 708 ? -35.190 -16.842 19.021 1.00 133.77 728 ALA A C 1
ATOM 5394 O O . ALA B 2 708 ? -35.874 -16.013 18.392 1.00 133.55 728 ALA A O 1
ATOM 5396 N N . THR B 2 709 ? -34.655 -17.919 18.441 1.00 134.13 729 THR A N 1
ATOM 5397 C CA . THR B 2 709 ? -34.865 -18.197 17.028 1.00 133.89 729 THR A CA 1
ATOM 5398 C C . THR B 2 709 ? -36.348 -18.281 16.700 1.00 134.53 729 THR A C 1
ATOM 5399 O O . THR B 2 709 ? -36.787 -17.805 15.647 1.00 138.93 729 THR A O 1
ATOM 5403 N N . TRP B 2 710 ? -37.138 -18.876 17.598 1.00 129.96 730 TRP A N 1
ATOM 5404 C CA . TRP B 2 710 ? -38.575 -19.011 17.355 1.00 128.35 730 TRP A CA 1
ATOM 5405 C C . TRP B 2 710 ? -39.304 -17.668 17.432 1.00 139.88 730 TRP A C 1
ATOM 5406 O O . TRP B 2 710 ? -40.227 -17.391 16.633 1.00 146.48 730 TRP A O 1
ATOM 5417 N N . ALA B 2 711 ? -38.933 -16.842 18.416 1.00 140.57 731 ALA A N 1
ATOM 5418 C CA . ALA B 2 711 ? -39.517 -15.512 18.535 1.00 127.63 731 ALA A CA 1
ATOM 5419 C C . ALA B 2 711 ? -39.300 -14.712 17.262 1.00 132.66 731 ALA A C 1
ATOM 5420 O O . ALA B 2 711 ? -40.184 -13.954 16.839 1.00 138.74 731 ALA A O 1
ATOM 5422 N N . ILE B 2 712 ? -38.124 -14.859 16.639 1.00 132.49 732 ILE A N 1
ATOM 5423 C CA . ILE B 2 712 ? -37.887 -14.142 15.384 1.00 136.36 732 ILE A CA 1
ATOM 5424 C C . ILE B 2 712 ? -38.965 -14.474 14.357 1.00 134.15 732 ILE A C 1
ATOM 5425 O O . ILE B 2 712 ? -39.465 -13.588 13.652 1.00 138.25 732 ILE A O 1
ATOM 5430 N N . GLY B 2 713 ? -39.348 -15.748 14.262 1.00 130.16 733 GLY A N 1
ATOM 5431 C CA . GLY B 2 713 ? -40.321 -16.143 13.254 1.00 136.69 733 GLY A CA 1
ATOM 5432 C C . GLY B 2 713 ? -41.712 -15.604 13.534 1.00 132.60 733 GLY A C 1
ATOM 5433 O O . GLY B 2 713 ? -42.377 -15.059 12.637 1.00 134.80 733 GLY A O 1
ATOM 5434 N N . GLU B 2 714 ? -42.186 -15.772 14.776 1.00 125.77 734 GLU A N 1
ATOM 5435 C CA . GLU B 2 714 ? -43.478 -15.171 15.130 1.00 129.53 734 GLU A CA 1
ATOM 5436 C C . GLU B 2 714 ? -43.491 -13.669 14.831 1.00 141.67 734 GLU A C 1
ATOM 5437 O O . GLU B 2 714 ? -44.473 -13.133 14.284 1.00 147.42 734 GLU A O 1
ATOM 5443 N N . ILE B 2 715 ? -42.395 -12.981 15.162 1.00 139.81 735 ILE A N 1
ATOM 5444 C CA . ILE B 2 715 ? -42.312 -11.539 14.947 1.00 133.56 735 ILE A CA 1
ATOM 5445 C C . ILE B 2 715 ? -42.364 -11.205 13.463 1.00 138.64 735 ILE A C 1
ATOM 5446 O O . ILE B 2 715 ? -43.046 -10.257 13.053 1.00 139.33 735 ILE A O 1
ATOM 5451 N N . SER B 2 716 ? -41.627 -11.955 12.638 1.00 137.80 736 SER A N 1
ATOM 5452 C CA . SER B 2 716 ? -41.628 -11.670 11.208 1.00 138.57 736 SER A CA 1
ATOM 5453 C C . SER B 2 716 ? -43.023 -11.827 10.626 1.00 139.05 736 SER A C 1
ATOM 5454 O O . SER B 2 716 ? -43.446 -11.027 9.780 1.00 140.08 736 SER A O 1
ATOM 5457 N N . ILE B 2 717 ? -43.759 -12.851 11.071 1.00 144.57 737 ILE A N 1
ATOM 5458 C CA . ILE B 2 717 ? -45.104 -13.050 10.532 1.00 145.66 737 ILE A CA 1
ATOM 5459 C C . ILE B 2 717 ? -46.033 -11.914 10.947 1.00 144.11 737 ILE A C 1
ATOM 5460 O O . ILE B 2 717 ? -46.835 -11.430 10.139 1.00 145.52 737 ILE A O 1
ATOM 5465 N N . GLN B 2 718 ? -45.943 -11.457 12.200 1.00 142.05 738 GLN A N 1
ATOM 5466 C CA . GLN B 2 718 ? -46.802 -10.335 12.589 1.00 141.52 738 GLN A CA 1
ATOM 5467 C C . GLN B 2 718 ? -46.402 -9.027 11.907 1.00 145.72 738 GLN A C 1
ATOM 5468 O O . GLN B 2 718 ? -47.267 -8.189 11.628 1.00 146.87 738 GLN A O 1
ATOM 5474 N N . MET B 2 719 ? -45.113 -8.831 11.626 1.00 147.31 739 MET A N 1
ATOM 5475 C CA . MET B 2 719 ? -44.674 -7.571 11.028 1.00 148.72 739 MET A CA 1
ATOM 5476 C C . MET B 2 719 ? -45.014 -7.507 9.543 1.00 148.77 739 MET A C 1
ATOM 5477 O O . MET B 2 719 ? -45.486 -6.475 9.053 1.00 147.07 739 MET A O 1
ATOM 5482 N N . GLY B 2 720 ? -44.776 -8.590 8.806 1.00 154.21 740 GLY A N 1
ATOM 5483 C CA . GLY B 2 720 ? -44.999 -8.549 7.374 1.00 159.16 740 GLY A CA 1
ATOM 5484 C C . GLY B 2 720 ? -43.815 -7.929 6.652 1.00 163.69 740 GLY A C 1
ATOM 5485 O O . GLY B 2 720 ? -42.665 -8.041 7.080 1.00 163.74 740 GLY A O 1
ATOM 5486 N N . ILE B 2 721 ? -44.116 -7.241 5.547 1.00 163.33 741 ILE A N 1
ATOM 5487 C CA . ILE B 2 721 ? -43.079 -6.653 4.705 1.00 164.82 741 ILE A CA 1
ATOM 5488 C C . ILE B 2 721 ? -42.228 -5.646 5.471 1.00 165.04 741 ILE A C 1
ATOM 5489 O O . ILE B 2 721 ? -41.122 -5.306 5.035 1.00 168.24 741 ILE A O 1
ATOM 5494 N N . GLU B 2 722 ? -42.705 -5.177 6.624 1.00 159.28 742 GLU A N 1
ATOM 5495 C CA . GLU B 2 722 ? -41.937 -4.259 7.456 1.00 158.29 742 GLU A CA 1
ATOM 5496 C C . GLU B 2 722 ? -40.646 -4.874 7.993 1.00 165.99 742 GLU A C 1
ATOM 5497 O O . GLU B 2 722 ? -39.839 -4.151 8.587 1.00 170.99 742 GLU A O 1
ATOM 5503 N N . MET B 2 723 ? -40.428 -6.178 7.800 1.00 166.87 743 MET A N 1
ATOM 5504 C CA . MET B 2 723 ? -39.259 -6.866 8.339 1.00 168.19 743 MET A CA 1
ATOM 5505 C C . MET B 2 723 ? -37.988 -6.642 7.532 1.00 172.21 743 MET A C 1
ATOM 5506 O O . MET B 2 723 ? -36.914 -7.063 7.981 1.00 173.19 743 MET A O 1
ATOM 5511 N N . GLN B 2 724 ? -38.083 -5.997 6.371 1.00 172.45 744 GLN A N 1
ATOM 5512 C CA . GLN B 2 724 ? -36.938 -5.874 5.471 1.00 179.79 744 GLN A CA 1
ATOM 5513 C C . GLN B 2 724 ? -35.668 -5.339 6.130 1.00 185.60 744 GLN A C 1
ATOM 5514 O O . GLN B 2 724 ? -34.583 -5.851 5.803 1.00 181.46 744 GLN A O 1
ATOM 5520 N N . PRO B 2 725 ? -35.705 -4.355 7.043 1.00 187.80 745 PRO A N 1
ATOM 5521 C CA . PRO B 2 725 ? -34.434 -3.905 7.646 1.00 184.21 745 PRO A CA 1
ATOM 5522 C C . PRO B 2 725 ? -33.724 -4.969 8.469 1.00 182.83 745 PRO A C 1
ATOM 5523 O O . PRO B 2 725 ? -32.491 -5.057 8.411 1.00 181.56 745 PRO A O 1
ATOM 5527 N N . TYR B 2 726 ? -34.461 -5.797 9.211 1.00 182.89 746 TYR A N 1
ATOM 5528 C CA . TYR B 2 726 ? -33.858 -6.689 10.195 1.00 181.36 746 TYR A CA 1
ATOM 5529 C C . TYR B 2 726 ? -33.404 -8.021 9.612 1.00 177.59 746 TYR A C 1
ATOM 5530 O O . TYR B 2 726 ? -32.848 -8.840 10.348 1.00 176.77 746 TYR A O 1
ATOM 5539 N N . ILE B 2 727 ? -33.624 -8.263 8.327 1.00 176.03 747 ILE A N 1
ATOM 5540 C CA . ILE B 2 727 ? -33.302 -9.562 7.743 1.00 180.31 747 ILE A CA 1
ATOM 5541 C C . ILE B 2 727 ? -31.797 -9.821 7.756 1.00 183.05 747 ILE A C 1
ATOM 5542 O O . ILE B 2 727 ? -31.373 -10.865 8.281 1.00 180.60 747 ILE A O 1
ATOM 5547 N N . PRO B 2 728 ?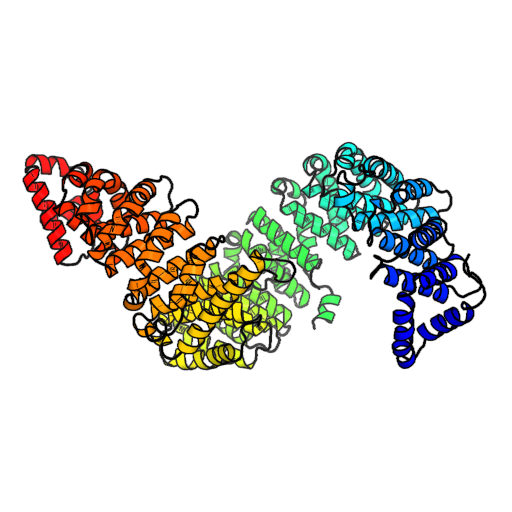 -30.951 -8.936 7.205 1.00 185.31 748 PRO A N 1
ATOM 5548 C CA . PRO B 2 728 ? -29.532 -9.308 7.075 1.00 187.01 748 PRO A CA 1
ATOM 5549 C C . PRO B 2 728 ? -28.825 -9.480 8.406 1.00 186.56 748 PRO A C 1
ATOM 5550 O O . PRO B 2 728 ? -27.888 -10.283 8.493 1.00 183.88 748 PRO A O 1
ATOM 5554 N N . MET B 2 729 ? -29.250 -8.770 9.453 1.00 183.64 749 MET A N 1
ATOM 5555 C CA . MET B 2 729 ? -28.553 -8.871 10.730 1.00 183.74 749 MET A CA 1
ATOM 5556 C C . MET B 2 729 ? -28.776 -10.213 11.412 1.00 185.66 749 MET A C 1
ATOM 5557 O O . MET B 2 729 ? -28.043 -10.546 12.349 1.00 186.31 749 MET A O 1
ATOM 5562 N N . VAL B 2 730 ? -29.748 -11.000 10.956 1.00 189.34 750 VAL A N 1
ATOM 5563 C CA . VAL B 2 730 ? -30.010 -12.300 11.545 1.00 187.73 750 VAL A CA 1
ATOM 5564 C C . VAL B 2 730 ? -29.781 -13.442 10.561 1.00 185.98 750 VAL A C 1
ATOM 5565 O O . VAL B 2 730 ? -29.598 -14.588 10.997 1.00 181.37 750 VAL A O 1
ATOM 5569 N N . LEU B 2 731 ? -29.788 -13.166 9.250 1.00 189.37 751 LEU A N 1
ATOM 5570 C CA . LEU B 2 731 ? -29.803 -14.246 8.266 1.00 189.02 751 LEU A CA 1
ATOM 5571 C C . LEU B 2 731 ? -28.491 -15.023 8.261 1.00 189.41 751 LEU A C 1
ATOM 5572 O O . LEU B 2 731 ? -28.495 -16.257 8.210 1.00 182.86 751 LEU A O 1
ATOM 5577 N N . HIS B 2 732 ? -27.355 -14.320 8.273 1.00 197.44 752 HIS A N 1
ATOM 5578 C CA . HIS B 2 732 ? -26.066 -15.006 8.288 1.00 195.47 752 HIS A CA 1
ATOM 5579 C C . HIS B 2 732 ? -25.967 -15.941 9.488 1.00 192.26 752 HIS A C 1
ATOM 5580 O O . HIS B 2 732 ? -25.501 -17.084 9.370 1.00 189.34 752 HIS A O 1
ATOM 5587 N N . GLN B 2 733 ? -26.433 -15.474 10.646 1.00 192.64 753 GLN A N 1
ATOM 5588 C CA . GLN B 2 733 ? -26.360 -16.264 11.868 1.00 187.77 753 GLN A CA 1
ATOM 5589 C C . GLN B 2 733 ? -27.256 -17.492 11.780 1.00 186.54 753 GLN A C 1
ATOM 5590 O O . GLN B 2 733 ? -26.849 -18.595 12.161 1.00 188.35 753 GLN A O 1
ATOM 5596 N N . LEU B 2 734 ? -28.483 -17.320 11.273 1.00 188.54 754 LEU A N 1
ATOM 5597 C CA . LEU B 2 734 ? -29.374 -18.465 11.091 1.00 188.67 754 LEU A CA 1
ATOM 5598 C C . LEU B 2 734 ? -28.771 -19.484 10.132 1.00 191.76 754 LEU A C 1
ATOM 5599 O O . LEU B 2 734 ? -28.867 -20.699 10.356 1.00 188.88 754 LEU A O 1
ATOM 5604 N N . VAL B 2 735 ? -28.147 -19.002 9.055 1.00 195.90 755 VAL A N 1
ATOM 5605 C CA . VAL B 2 735 ? -27.541 -19.898 8.075 1.00 196.43 755 VAL A CA 1
ATOM 5606 C C . VAL B 2 735 ? -26.403 -20.681 8.712 1.00 197.63 755 VAL A C 1
ATOM 5607 O O . VAL B 2 735 ? -26.248 -21.885 8.473 1.00 192.56 755 VAL A O 1
ATOM 5611 N N . GLU B 2 736 ? -25.594 -20.018 9.543 1.00 198.45 756 GLU A N 1
ATOM 5612 C CA . GLU B 2 736 ? -24.572 -20.745 10.289 1.00 198.74 756 GLU A CA 1
ATOM 5613 C C . GLU B 2 736 ? -25.199 -21.780 11.215 1.00 196.10 756 GLU A C 1
ATOM 5614 O O . GLU B 2 736 ? -24.693 -22.901 11.339 1.00 194.64 756 GLU A O 1
ATOM 5620 N N . ILE B 2 737 ? -26.313 -21.427 11.857 1.00 192.61 757 ILE A N 1
ATOM 5621 C CA . ILE B 2 737 ? -26.879 -22.287 12.893 1.00 191.44 757 ILE A CA 1
ATOM 5622 C C . ILE B 2 737 ? -27.448 -23.563 12.288 1.00 191.56 757 ILE A C 1
ATOM 5623 O O . ILE B 2 737 ? -27.189 -24.669 12.778 1.00 192.46 757 ILE A O 1
ATOM 5628 N N . ILE B 2 738 ? -28.241 -23.432 11.222 1.00 191.39 758 ILE A N 1
ATOM 5629 C CA . ILE B 2 738 ? -28.912 -24.605 10.669 1.00 193.58 758 ILE A CA 1
ATOM 5630 C C . ILE B 2 738 ? -27.920 -25.589 10.057 1.00 192.84 758 ILE A C 1
ATOM 5631 O O . ILE B 2 738 ? -28.219 -26.784 9.956 1.00 183.67 758 ILE A O 1
ATOM 5636 N N . ASN B 2 739 ? -26.739 -25.124 9.656 1.00 199.81 759 ASN A N 1
ATOM 5637 C CA . ASN B 2 739 ? -25.702 -26.001 9.130 1.00 200.36 759 ASN A CA 1
ATOM 5638 C C . ASN B 2 739 ? -24.791 -26.558 10.218 1.00 194.47 759 ASN A C 1
ATOM 5639 O O . ASN B 2 739 ? -23.860 -27.305 9.901 1.00 189.74 759 ASN A O 1
ATOM 5644 N N . ARG B 2 740 ? -25.028 -26.210 11.477 1.00 195.99 760 ARG A N 1
ATOM 5645 C CA . ARG B 2 740 ? -24.221 -26.729 12.578 1.00 198.42 760 ARG A CA 1
ATOM 5646 C C . ARG B 2 740 ? -24.459 -28.224 12.747 1.00 198.94 760 ARG A C 1
ATOM 5647 O O . ARG B 2 740 ? -25.613 -28.641 12.914 1.00 199.32 760 ARG A O 1
ATOM 5655 N N . PRO B 2 741 ? -23.424 -29.058 12.708 1.00 195.98 761 PRO A N 1
ATOM 5656 C CA . PRO B 2 741 ? -23.625 -30.498 12.894 1.00 195.87 761 PRO A CA 1
ATOM 5657 C C . PRO B 2 741 ? -23.848 -30.856 14.356 1.00 198.23 761 PRO A C 1
ATOM 5658 O O . PRO B 2 741 ? -23.466 -30.122 15.271 1.00 192.49 761 PRO A O 1
ATOM 5662 N N . ASN B 2 742 ? -24.483 -32.014 14.556 1.00 200.16 762 ASN A N 1
ATOM 5663 C CA . ASN B 2 742 ? -24.724 -32.577 15.887 1.00 196.60 762 ASN A CA 1
ATOM 5664 C C . ASN B 2 742 ? -25.549 -31.612 16.739 1.00 197.31 762 ASN A C 1
ATOM 5665 O O . ASN B 2 742 ? -25.242 -31.350 17.904 1.00 198.75 762 ASN A O 1
ATOM 5670 N N . THR B 2 743 ? -26.612 -31.082 16.139 1.00 196.84 763 THR A N 1
ATOM 5671 C CA . THR B 2 743 ? -27.451 -30.062 16.752 1.00 191.18 763 THR A CA 1
ATOM 5672 C C . THR B 2 743 ? -28.802 -30.655 17.123 1.00 186.41 763 THR A C 1
ATOM 5673 O O . THR B 2 743 ? -29.376 -31.407 16.324 1.00 187.60 763 THR A O 1
ATOM 5677 N N . PRO B 2 744 ? -29.336 -30.351 18.309 1.00 181.66 764 PRO A N 1
ATOM 5678 C CA . PRO B 2 744 ? -30.591 -30.980 18.736 1.00 173.01 764 PRO A CA 1
ATOM 5679 C C . PRO B 2 744 ? -31.749 -30.668 17.797 1.00 166.23 764 PRO A C 1
ATOM 5680 O O . PRO B 2 744 ? -31.758 -29.660 17.086 1.00 158.74 764 PRO A O 1
ATOM 5684 N N . LYS B 2 745 ? -32.750 -31.553 17.831 1.00 168.74 765 LYS A N 1
ATOM 5685 C CA . LYS B 2 745 ? -33.826 -31.534 16.843 1.00 164.48 765 LYS A CA 1
ATOM 5686 C C . LYS B 2 745 ? -34.718 -30.305 16.983 1.00 160.89 765 LYS A C 1
ATOM 5687 O O . LYS B 2 745 ? -35.158 -29.735 15.977 1.00 162.88 765 LYS A O 1
ATOM 5693 N N . THR B 2 746 ? -35.010 -29.886 18.214 1.00 157.58 766 THR A N 1
ATOM 5694 C CA . THR B 2 746 ? -35.950 -28.786 18.403 1.00 152.06 766 THR A CA 1
ATOM 5695 C C . THR B 2 746 ? -35.377 -27.479 17.869 1.00 152.17 766 THR A C 1
ATOM 5696 O O . THR B 2 746 ? -36.059 -26.736 17.149 1.00 150.17 766 THR A O 1
ATOM 5700 N N . LEU B 2 747 ? -34.119 -27.188 18.206 1.00 153.02 767 LEU A N 1
ATOM 5701 C CA . LEU B 2 747 ? -33.473 -25.986 17.688 1.00 152.40 767 LEU A CA 1
ATOM 5702 C C . LEU B 2 747 ? -33.407 -26.009 16.169 1.00 153.28 767 LEU A C 1
ATOM 5703 O O . LEU B 2 747 ? -33.654 -24.991 15.515 1.00 153.03 767 LEU A O 1
ATOM 5708 N N . LEU B 2 748 ? -33.077 -27.163 15.589 1.00 154.16 768 LEU A N 1
ATOM 5709 C CA . LEU B 2 748 ? -32.955 -27.253 14.139 1.00 154.06 768 LEU A CA 1
ATOM 5710 C C . LEU B 2 748 ? -34.303 -27.003 13.467 1.00 150.84 768 LEU A C 1
ATOM 5711 O O . LEU B 2 748 ? -34.399 -26.248 12.488 1.00 150.64 768 LEU A O 1
ATOM 5716 N N . GLU B 2 749 ? -35.365 -27.616 14.002 1.00 147.92 769 GLU A N 1
ATOM 5717 C CA . GLU B 2 749 ? -36.702 -27.408 13.454 1.00 146.48 769 GLU A CA 1
ATOM 5718 C C . GLU B 2 749 ? -37.113 -25.945 13.538 1.00 148.29 769 GLU A C 1
ATOM 5719 O O . GLU B 2 749 ? -37.612 -25.373 12.561 1.00 148.45 769 GLU A O 1
ATOM 5725 N N . ASN B 2 750 ? -36.936 -25.329 14.711 1.00 145.09 770 ASN A N 1
ATOM 5726 C CA . ASN B 2 750 ? -37.353 -23.940 14.876 1.00 132.33 770 ASN A CA 1
ATOM 5727 C C . ASN B 2 750 ? -36.528 -23.013 13.993 1.00 139.36 770 ASN A C 1
ATOM 5728 O O . ASN B 2 750 ? -37.049 -22.029 13.457 1.00 146.06 770 ASN A O 1
ATOM 5733 N N . THR B 2 751 ? -35.241 -23.323 13.816 1.00 141.28 771 THR A N 1
ATOM 5734 C CA . THR B 2 751 ? -34.401 -22.544 12.914 1.00 144.35 771 THR A CA 1
ATOM 5735 C C . THR B 2 751 ? -34.933 -22.606 11.492 1.00 145.52 771 THR A C 1
ATOM 5736 O O . THR B 2 751 ? -35.068 -21.575 10.820 1.00 145.30 771 THR A O 1
ATOM 5740 N N . ALA B 2 752 ? -35.250 -23.812 11.017 1.00 145.64 772 ALA A N 1
ATOM 5741 C CA . ALA B 2 752 ? -35.790 -23.943 9.668 1.00 144.76 772 ALA A CA 1
ATOM 5742 C C . ALA B 2 752 ? -37.126 -23.219 9.534 1.00 140.53 772 ALA A C 1
ATOM 5743 O O . ALA B 2 752 ? -37.386 -22.558 8.519 1.00 145.61 772 ALA A O 1
ATOM 5745 N N . ILE B 2 753 ? -37.978 -23.313 10.558 1.00 135.97 773 ILE A N 1
ATOM 5746 C CA . ILE B 2 753 ? -39.298 -22.691 10.485 1.00 141.36 773 ILE A CA 1
ATOM 5747 C C . ILE B 2 753 ? -39.173 -21.174 10.441 1.00 147.84 773 ILE A C 1
ATOM 5748 O O . ILE B 2 753 ? -39.882 -20.492 9.686 1.00 146.59 773 ILE A O 1
ATOM 5753 N N . THR B 2 754 ? -38.263 -20.621 11.239 1.00 148.84 774 THR A N 1
ATOM 5754 C CA . THR B 2 754 ? -38.077 -19.178 11.246 1.00 139.60 774 THR A CA 1
ATOM 5755 C C . THR B 2 754 ? -37.447 -18.696 9.946 1.00 138.58 774 THR A C 1
ATOM 5756 O O . THR B 2 754 ? -37.811 -17.630 9.433 1.00 143.76 774 THR A O 1
ATOM 5760 N N . ILE B 2 755 ? -36.503 -19.465 9.394 1.00 137.01 775 ILE A N 1
ATOM 5761 C CA . ILE B 2 755 ? -35.940 -19.113 8.094 1.00 140.12 775 ILE A CA 1
ATOM 5762 C C . ILE B 2 755 ? -37.042 -19.052 7.047 1.00 136.78 775 ILE A C 1
ATOM 5763 O O . ILE B 2 755 ? -37.117 -18.108 6.246 1.00 144.69 775 ILE A O 1
ATOM 5768 N N . GLY B 2 756 ? -37.926 -20.053 7.053 1.00 133.46 776 GLY A N 1
ATOM 5769 C CA . GLY B 2 756 ? -39.021 -20.060 6.099 1.00 140.39 776 GLY A CA 1
ATOM 5770 C C . GLY B 2 756 ? -39.975 -18.898 6.291 1.00 138.13 776 GLY A C 1
ATOM 5771 O O . GLY B 2 756 ? -40.475 -18.332 5.319 1.00 145.60 776 GLY A O 1
ATOM 5772 N N . ARG B 2 757 ? -40.227 -18.516 7.545 1.00 135.98 777 ARG A N 1
ATOM 5773 C CA . ARG B 2 757 ? -41.162 -17.424 7.810 1.00 144.07 777 ARG A CA 1
ATOM 5774 C C . ARG B 2 757 ? -40.589 -16.084 7.344 1.00 152.63 777 ARG A C 1
ATOM 5775 O O . ARG B 2 757 ? -41.277 -15.292 6.676 1.00 149.72 777 ARG A O 1
ATOM 5783 N N . LEU B 2 758 ? -39.322 -15.816 7.691 1.00 153.10 778 LEU A N 1
ATOM 5784 C CA . LEU B 2 758 ? -38.632 -14.640 7.168 1.00 142.13 778 LEU A CA 1
ATOM 5785 C C . LEU B 2 758 ? -38.638 -14.620 5.644 1.00 151.40 778 LEU A C 1
ATOM 5786 O O . LEU B 2 758 ? -38.841 -13.563 5.037 1.00 161.48 778 LEU A O 1
ATOM 5791 N N . GLY B 2 759 ? -38.415 -15.773 5.003 1.00 150.27 779 GLY A N 1
ATOM 5792 C CA . GLY B 2 759 ? -38.499 -15.814 3.552 1.00 151.80 779 GLY A CA 1
ATOM 5793 C C . GLY B 2 759 ? -39.899 -15.550 3.031 1.00 151.18 779 GLY A C 1
ATOM 5794 O O . GLY B 2 759 ? -40.069 -15.028 1.926 1.00 153.15 779 GLY A O 1
ATOM 5795 N N . TYR B 2 760 ? -40.917 -15.917 3.810 1.00 151.14 780 TYR A N 1
ATOM 5796 C CA . TYR B 2 760 ? -42.296 -15.636 3.420 1.00 149.08 780 TYR A CA 1
ATOM 5797 C C . TYR B 2 760 ? -42.565 -14.138 3.398 1.00 153.59 780 TYR A C 1
ATOM 5798 O O . TYR B 2 760 ? -43.069 -13.604 2.403 1.00 155.95 780 TYR A O 1
ATOM 5807 N N . VAL B 2 761 ? -42.227 -13.434 4.483 1.00 155.81 781 VAL A N 1
ATOM 5808 C CA . VAL B 2 761 ? -42.559 -12.009 4.521 1.00 154.63 781 VAL A CA 1
ATOM 5809 C C . VAL B 2 761 ? -41.534 -11.128 3.809 1.00 161.79 781 VAL A C 1
ATOM 5810 O O . VAL B 2 761 ? -41.860 -9.990 3.451 1.00 169.38 781 VAL A O 1
ATOM 5814 N N . CYS B 2 762 ? -40.312 -11.605 3.584 1.00 161.35 782 CYS A N 1
ATOM 5815 C CA . CYS B 2 762 ? -39.285 -10.829 2.885 1.00 164.29 782 CYS A CA 1
ATOM 5816 C C . CYS B 2 762 ? -38.522 -11.752 1.945 1.00 168.98 782 CYS A C 1
ATOM 5817 O O . CYS B 2 762 ? -37.383 -12.149 2.220 1.00 168.42 782 CYS A O 1
ATOM 5820 N N . PRO B 2 763 ? -39.128 -12.111 0.806 1.00 171.60 783 PRO A N 1
ATOM 5821 C CA . PRO B 2 763 ? -38.506 -13.129 -0.061 1.00 175.07 783 PRO A CA 1
ATOM 5822 C C . PRO B 2 763 ? -37.270 -12.643 -0.792 1.00 178.72 783 PRO A C 1
ATOM 5823 O O . PRO B 2 763 ? -36.354 -13.439 -1.029 1.00 173.00 783 PRO A O 1
ATOM 5827 N N . GLN B 2 764 ? -37.224 -11.366 -1.172 1.00 182.99 784 GLN A N 1
ATOM 5828 C CA . GLN B 2 764 ? -36.080 -10.867 -1.930 1.00 185.25 784 GLN A CA 1
ATOM 5829 C C . GLN B 2 764 ? -34.797 -10.965 -1.113 1.00 186.59 784 GLN A C 1
ATOM 5830 O O . GLN B 2 764 ? -33.744 -11.343 -1.638 1.00 187.88 784 GLN A O 1
ATOM 5836 N N . GLU B 2 765 ? -34.872 -10.647 0.181 1.00 184.68 785 GLU A N 1
ATOM 5837 C CA . GLU B 2 765 ? -33.672 -10.617 1.007 1.00 183.97 785 GLU A CA 1
ATOM 5838 C C . GLU B 2 765 ? -33.148 -12.024 1.278 1.00 182.32 785 GLU A C 1
ATOM 5839 O O . GLU B 2 765 ? -31.932 -12.235 1.359 1.00 178.75 785 GLU A O 1
ATOM 5845 N N . VAL B 2 766 ? -34.038 -12.999 1.418 1.00 180.64 786 VAL A N 1
ATOM 5846 C CA . VAL B 2 766 ? -33.594 -14.334 1.792 1.00 185.71 786 VAL A CA 1
ATOM 5847 C C . VAL B 2 766 ? -33.302 -15.208 0.577 1.00 189.69 786 VAL A C 1
ATOM 5848 O O . VAL B 2 766 ? -32.516 -16.155 0.677 1.00 192.22 786 VAL A O 1
ATOM 5852 N N . ALA B 2 767 ? -33.911 -14.895 -0.562 1.00 185.30 787 ALA A N 1
ATOM 5853 C CA . ALA B 2 767 ? -33.873 -15.774 -1.727 1.00 187.81 787 ALA A CA 1
ATOM 5854 C C . ALA B 2 767 ? -32.473 -16.159 -2.190 1.00 192.18 787 ALA A C 1
ATOM 5855 O O . ALA B 2 767 ? -32.285 -17.326 -2.574 1.00 183.52 787 ALA A O 1
ATOM 5857 N N . PRO B 2 768 ? -31.465 -15.272 -2.195 1.00 195.32 788 PRO A N 1
ATOM 5858 C CA . PRO B 2 768 ? -30.139 -15.694 -2.675 1.00 196.59 788 PRO A CA 1
ATOM 5859 C C . PRO B 2 768 ? -29.478 -16.760 -1.813 1.00 191.53 788 PRO A C 1
ATOM 5860 O O . PRO B 2 768 ? -28.374 -17.216 -2.131 1.00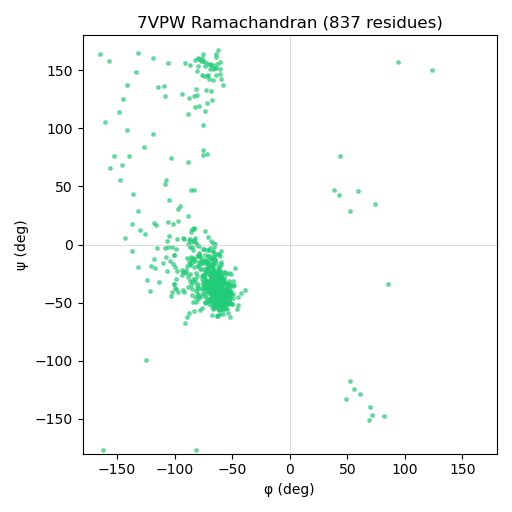 188.66 788 PRO A O 1
ATOM 5864 N N . MET B 2 769 ? -30.148 -17.194 -0.745 1.00 186.17 789 MET A N 1
ATOM 5865 C CA . MET B 2 769 ? -29.503 -17.989 0.287 1.00 190.08 789 MET A CA 1
ATOM 5866 C C . MET B 2 769 ? -29.915 -19.456 0.277 1.00 193.18 789 MET A C 1
ATOM 5867 O O . MET B 2 769 ? -29.278 -20.262 0.964 1.00 194.11 789 MET A O 1
ATOM 5872 N N . LEU B 2 770 ? -30.949 -19.818 -0.489 1.00 194.64 790 LEU A N 1
ATOM 5873 C CA . LEU B 2 770 ? -31.496 -21.171 -0.430 1.00 195.55 790 LEU A CA 1
ATOM 5874 C C . LEU B 2 770 ? -30.447 -22.214 -0.785 1.00 190.01 790 LEU A C 1
ATOM 5875 O O . LEU B 2 770 ? -30.475 -23.334 -0.250 1.00 183.74 790 LEU A O 1
ATOM 5880 N N . GLN B 2 771 ? -29.506 -21.857 -1.665 1.00 195.03 791 GLN A N 1
ATOM 5881 C CA . GLN B 2 771 ? -28.416 -22.754 -2.036 1.00 192.77 791 GLN A CA 1
ATOM 5882 C C . GLN B 2 771 ? -27.748 -23.325 -0.801 1.00 193.64 791 GLN A C 1
ATOM 5883 O O . GLN B 2 771 ? -27.299 -24.477 -0.799 1.00 186.22 791 GLN A O 1
ATOM 5889 N N . GLN B 2 772 ? -27.731 -22.540 0.275 1.00 195.27 792 GLN A N 1
ATOM 5890 C CA . GLN B 2 772 ? -26.900 -22.791 1.434 1.00 199.18 792 GLN A CA 1
ATOM 5891 C C . GLN B 2 772 ? -27.653 -23.436 2.591 1.00 196.48 792 GLN A C 1
ATOM 5892 O O . GLN B 2 772 ? -27.014 -23.860 3.562 1.00 194.64 792 GLN A O 1
ATOM 5898 N N . PHE B 2 773 ? -28.981 -23.533 2.514 1.00 192.53 793 PHE A N 1
ATOM 5899 C CA . PHE B 2 773 ? -29.744 -24.099 3.618 1.00 190.87 793 PHE A CA 1
ATOM 5900 C C . PHE B 2 773 ? -30.848 -25.066 3.218 1.00 188.21 793 PHE A C 1
ATOM 5901 O O . PHE B 2 773 ? -31.453 -25.652 4.121 1.00 184.33 793 PHE A O 1
ATOM 5909 N N . ILE B 2 774 ? -31.142 -25.272 1.930 1.00 188.72 794 ILE A N 1
ATOM 5910 C CA . ILE B 2 774 ? -32.320 -26.082 1.613 1.00 181.26 794 ILE A CA 1
ATOM 5911 C C . ILE B 2 774 ? -32.142 -27.545 2.023 1.00 173.99 794 ILE A C 1
ATOM 5912 O O . ILE B 2 774 ? -33.126 -28.221 2.348 1.00 173.57 794 ILE A O 1
ATOM 5917 N N . ARG B 2 775 ? -30.910 -28.068 2.020 1.00 174.13 795 ARG A N 1
ATOM 5918 C CA . ARG B 2 775 ? -30.718 -29.485 2.329 1.00 171.90 795 ARG A CA 1
ATOM 5919 C C . ARG B 2 775 ? -31.058 -29.812 3.781 1.00 168.17 795 ARG A C 1
ATOM 5920 O O . ARG B 2 775 ? -31.920 -30.680 4.015 1.00 166.70 795 ARG A O 1
ATOM 5928 N N . PRO B 2 776 ? -30.460 -29.164 4.793 1.00 169.79 796 PRO A N 1
ATOM 5929 C CA . PRO B 2 776 ? -30.847 -29.489 6.178 1.00 164.35 796 PRO A CA 1
ATOM 5930 C C . PRO B 2 776 ? -32.259 -29.049 6.522 1.00 164.97 796 PRO A C 1
ATOM 5931 O O . PRO B 2 776 ? -32.903 -29.680 7.370 1.00 158.88 796 PRO A O 1
ATOM 5935 N N . TRP B 2 777 ? -32.751 -27.985 5.880 1.00 168.58 797 TRP A N 1
ATOM 5936 C CA . TRP B 2 777 ? -34.117 -27.515 6.098 1.00 159.92 797 TRP A CA 1
ATOM 5937 C C . TRP B 2 777 ? -35.125 -28.623 5.812 1.00 162.52 797 TRP A C 1
ATOM 5938 O O . TRP B 2 777 ? -36.007 -28.910 6.634 1.00 158.24 797 TRP A O 1
ATOM 5949 N N . CYS B 2 778 ? -34.971 -29.296 4.668 1.00 166.91 798 CYS A N 1
ATOM 5950 C CA . CYS B 2 778 ? -35.844 -30.417 4.336 1.00 159.72 798 CYS A CA 1
ATOM 5951 C C . CYS B 2 778 ? -35.498 -31.653 5.156 1.00 155.54 798 CYS A C 1
ATOM 5952 O O . CYS B 2 778 ? -36.391 -32.425 5.524 1.00 157.44 798 CYS A O 1
ATOM 5955 N N . THR B 2 779 ? -34.210 -31.870 5.441 1.00 154.96 799 THR A N 1
ATOM 5956 C CA . THR B 2 779 ? -33.841 -33.002 6.286 1.00 158.55 799 THR A CA 1
ATOM 5957 C C . THR B 2 779 ? -34.535 -32.930 7.639 1.00 157.17 799 THR A C 1
ATOM 5958 O O . THR B 2 779 ? -34.836 -33.967 8.242 1.00 156.04 799 THR A O 1
ATOM 5962 N N . SER B 2 780 ? -34.815 -31.720 8.118 1.00 152.97 800 SER A N 1
ATOM 5963 C CA . SER B 2 780 ? -35.484 -31.537 9.400 1.00 147.67 800 SER A CA 1
ATOM 5964 C C . SER B 2 780 ? -37.006 -31.568 9.268 1.00 149.22 800 SER A C 1
ATOM 5965 O O . SER B 2 780 ? -37.671 -32.400 9.895 1.00 147.81 800 SER A O 1
ATOM 5968 N N . LEU B 2 781 ? -37.569 -30.667 8.456 1.00 151.50 801 LEU A N 1
ATOM 5969 C CA . LEU B 2 781 ? -39.019 -30.483 8.453 1.00 154.98 801 LEU A CA 1
ATOM 5970 C C . LEU B 2 781 ? -39.786 -31.655 7.852 1.00 153.79 801 LEU A C 1
ATOM 5971 O O . LEU B 2 781 ? -41.016 -31.692 7.973 1.00 149.22 801 LEU A O 1
ATOM 5976 N N . ARG B 2 782 ? -39.104 -32.613 7.221 1.00 155.33 802 ARG A N 1
ATOM 5977 C CA . ARG B 2 782 ? -39.786 -33.810 6.743 1.00 155.41 802 ARG A CA 1
ATOM 5978 C C . ARG B 2 782 ? -40.351 -34.652 7.881 1.00 154.51 802 ARG A C 1
ATOM 5979 O O . ARG B 2 782 ? -41.167 -35.544 7.630 1.00 159.57 802 ARG A O 1
ATOM 5987 N N . ASN B 2 783 ? -39.949 -34.386 9.122 1.00 150.61 803 ASN A N 1
ATOM 5988 C CA . ASN B 2 783 ? -40.318 -35.222 10.256 1.00 154.83 803 ASN A CA 1
ATOM 5989 C C . ASN B 2 783 ? -41.426 -34.631 11.117 1.00 150.82 803 ASN A C 1
ATOM 5990 O O . ASN B 2 783 ? -41.841 -35.278 12.083 1.00 159.66 803 ASN A O 1
ATOM 5995 N N . ILE B 2 784 ? -41.919 -33.436 10.802 1.00 141.63 804 ILE A N 1
ATOM 5996 C CA . ILE B 2 784 ? -42.768 -32.694 11.727 1.00 140.82 804 ILE A CA 1
ATOM 5997 C C . ILE B 2 784 ? -44.224 -32.736 11.276 1.00 141.58 804 ILE A C 1
ATOM 5998 O O . ILE B 2 784 ? -44.537 -32.928 10.095 1.00 141.85 804 ILE A O 1
ATOM 6003 N N . ARG B 2 785 ? -45.116 -32.539 12.245 1.00 139.72 805 ARG A N 1
ATOM 6004 C CA . ARG B 2 785 ? -46.553 -32.625 12.030 1.00 140.38 805 ARG A CA 1
ATOM 6005 C C . ARG B 2 785 ? -47.021 -31.537 11.068 1.00 143.06 805 ARG A C 1
ATOM 6006 O O . ARG B 2 785 ? -46.326 -30.549 10.813 1.00 150.92 805 ARG A O 1
ATOM 6014 N N . ASP B 2 786 ? -48.231 -31.718 10.547 1.00 142.61 806 ASP A N 1
ATOM 6015 C CA . ASP B 2 786 ? -48.794 -30.797 9.559 1.00 145.33 806 ASP A CA 1
ATOM 6016 C C . ASP B 2 786 ? -49.499 -29.610 10.217 1.00 150.45 806 ASP A C 1
ATOM 6017 O O . ASP B 2 786 ? -50.605 -29.232 9.845 1.00 156.72 806 ASP A O 1
ATOM 6022 N N . ASN B 2 787 ? -48.848 -28.991 11.198 1.00 146.18 807 ASN A N 1
ATOM 6023 C CA . ASN B 2 787 ? -49.443 -27.859 11.889 1.00 139.14 807 ASN A CA 1
ATOM 6024 C C . ASN B 2 787 ? -49.260 -26.566 11.092 1.00 141.52 807 ASN A C 1
ATOM 6025 O O . ASN B 2 787 ? -48.726 -26.554 9.979 1.00 143.78 807 ASN A O 1
ATOM 6030 N N . GLU B 2 788 ? -49.723 -25.457 11.677 1.00 145.22 808 GLU A N 1
ATOM 6031 C CA . GLU B 2 788 ? -49.641 -24.163 11.005 1.00 148.72 808 GLU A CA 1
ATOM 6032 C C . GLU B 2 788 ? -48.207 -23.659 10.880 1.00 137.21 808 GLU A C 1
ATOM 6033 O O . GLU B 2 788 ? -47.915 -22.889 9.958 1.00 134.56 808 GLU A O 1
ATOM 6039 N N . GLU B 2 789 ? -47.312 -24.073 11.782 1.00 132.55 809 GLU A N 1
ATOM 6040 C CA . GLU B 2 789 ? -45.908 -23.689 11.673 1.00 130.94 809 GLU A CA 1
ATOM 6041 C C . GLU B 2 789 ? -45.310 -24.213 10.374 1.00 138.19 809 GLU A C 1
ATOM 6042 O O . GLU B 2 789 ? -44.648 -23.476 9.630 1.00 139.46 809 GLU A O 1
ATOM 6048 N N . LYS B 2 790 ? -45.524 -25.505 10.104 1.00 141.84 810 LYS A N 1
ATOM 6049 C CA . LYS B 2 790 ? -45.070 -26.121 8.862 1.00 138.88 810 LYS A CA 1
ATOM 6050 C C . LYS B 2 790 ? -45.690 -25.437 7.650 1.00 141.41 810 LYS A C 1
ATOM 6051 O O . LYS B 2 790 ? -45.033 -25.268 6.615 1.00 143.60 810 LYS A O 1
ATOM 6057 N N . ASP B 2 791 ? -46.963 -25.048 7.761 1.00 140.24 811 ASP A N 1
ATOM 6058 C CA . ASP B 2 791 ? -47.629 -24.333 6.679 1.00 139.82 811 ASP A CA 1
ATOM 6059 C C . ASP B 2 791 ? -46.926 -23.015 6.387 1.00 145.49 811 ASP A C 1
ATOM 6060 O O . ASP B 2 791 ? -46.659 -22.684 5.225 1.00 148.83 811 ASP A O 1
ATOM 6065 N N . SER B 2 792 ? -46.612 -22.250 7.437 1.00 149.40 812 SER A N 1
ATOM 6066 C CA . SER B 2 792 ? -45.889 -20.995 7.250 1.00 146.46 812 SER A CA 1
ATOM 6067 C C . SER B 2 792 ? -44.528 -21.238 6.608 1.00 138.78 812 SER A C 1
ATOM 6068 O O . SER B 2 792 ? -44.138 -20.533 5.670 1.00 141.58 812 SER A O 1
ATOM 6071 N N . ALA B 2 793 ? -43.799 -22.250 7.087 1.00 131.87 813 ALA A N 1
ATOM 6072 C CA . ALA B 2 793 ? -42.446 -22.492 6.582 1.00 131.78 813 ALA A CA 1
ATOM 6073 C C . ALA B 2 793 ? -42.453 -22.909 5.114 1.00 139.93 813 ALA A C 1
ATOM 6074 O O . ALA B 2 793 ? -41.582 -22.496 4.335 1.00 141.74 813 ALA A O 1
ATOM 6076 N N . PHE B 2 794 ? -43.416 -23.742 4.714 1.00 147.06 814 PHE A N 1
ATOM 6077 C CA . PHE B 2 794 ? -43.468 -24.152 3.315 1.00 152.10 814 PHE A CA 1
ATOM 6078 C C . PHE B 2 794 ? -44.011 -23.048 2.413 1.00 150.96 814 PHE A C 1
ATOM 6079 O O . PHE B 2 794 ? -43.559 -22.910 1.269 1.00 153.79 814 PHE A O 1
ATOM 6087 N N . ARG B 2 795 ? -44.968 -22.246 2.892 1.00 144.86 815 ARG A N 1
ATOM 6088 C CA . ARG B 2 795 ? -45.320 -21.039 2.152 1.00 140.39 815 ARG A CA 1
ATOM 6089 C C . ARG B 2 795 ? -44.089 -20.171 1.938 1.00 152.27 815 ARG A C 1
ATOM 6090 O O . ARG B 2 795 ? -43.906 -19.587 0.865 1.00 160.09 815 ARG A O 1
ATOM 6098 N N . GLY B 2 796 ? -43.218 -20.102 2.945 1.00 151.43 816 GLY A N 1
ATOM 6099 C CA . GLY B 2 796 ? -41.981 -19.353 2.791 1.00 149.56 816 GLY A CA 1
ATOM 6100 C C . GLY B 2 796 ? -41.058 -19.934 1.735 1.00 152.38 816 GLY A C 1
ATOM 6101 O O . GLY B 2 796 ? -40.533 -19.205 0.888 1.00 161.85 816 GLY A O 1
ATOM 6102 N N . ILE B 2 797 ? -40.843 -21.253 1.770 1.00 145.37 817 ILE A N 1
ATOM 6103 C CA . ILE B 2 797 ? -39.943 -21.855 0.787 1.00 150.63 817 ILE A CA 1
ATOM 6104 C C . ILE B 2 797 ? -40.515 -21.724 -0.621 1.00 155.85 817 ILE A C 1
ATOM 6105 O O . ILE B 2 797 ? -39.764 -21.553 -1.588 1.00 162.16 817 ILE A O 1
ATOM 6110 N N . CYS B 2 798 ? -41.846 -21.746 -0.759 1.00 154.67 818 CYS A N 1
ATOM 6111 C CA . CYS B 2 798 ? -42.458 -21.595 -2.080 1.00 160.87 818 CYS A CA 1
ATOM 6112 C C . CYS B 2 798 ? -42.335 -20.157 -2.576 1.00 165.38 818 CYS A C 1
ATOM 6113 O O . CYS B 2 798 ? -41.993 -19.912 -3.744 1.00 168.46 818 CYS A O 1
ATOM 6116 N N . THR B 2 799 ? -42.630 -19.192 -1.699 1.00 165.10 819 THR A N 1
ATOM 6117 C CA . THR B 2 799 ? -42.480 -17.784 -2.050 1.00 163.41 819 THR A CA 1
ATOM 6118 C C . THR B 2 799 ? -41.043 -17.470 -2.443 1.00 166.78 819 THR A C 1
ATOM 6119 O O . THR B 2 799 ? -40.801 -16.670 -3.356 1.00 169.98 819 THR A O 1
ATOM 6123 N N . MET B 2 800 ? -40.076 -18.101 -1.769 1.00 166.60 820 MET A N 1
ATOM 6124 C CA . MET B 2 800 ? -38.671 -17.895 -2.112 1.00 171.16 820 MET A CA 1
ATOM 6125 C C . MET B 2 800 ? -38.292 -18.594 -3.414 1.00 174.85 820 MET A C 1
ATOM 6126 O O . MET B 2 800 ? -37.463 -18.077 -4.172 1.00 182.93 820 MET A O 1
ATOM 6131 N N . ILE B 2 801 ? -38.883 -19.759 -3.692 1.00 172.84 821 ILE A N 1
ATOM 6132 C CA . ILE B 2 801 ? -38.659 -20.429 -4.972 1.00 174.48 821 ILE A CA 1
ATOM 6133 C C . ILE B 2 801 ? -39.162 -19.566 -6.123 1.00 174.47 821 ILE A C 1
ATOM 6134 O O . ILE B 2 801 ? -38.568 -19.552 -7.208 1.00 174.28 821 ILE A O 1
ATOM 6139 N N . SER B 2 802 ? -40.256 -18.827 -5.906 1.00 173.84 822 SER A N 1
ATOM 6140 C CA . SER B 2 802 ? -40.797 -17.974 -6.966 1.00 180.89 822 SER A CA 1
ATOM 6141 C C . SER B 2 802 ? -39.864 -16.822 -7.337 1.00 184.44 822 SER A C 1
ATOM 6142 O O . SER B 2 802 ? -40.027 -16.235 -8.412 1.00 186.33 822 SER A O 1
ATOM 6145 N N . VAL B 2 803 ? -38.900 -16.484 -6.484 1.00 182.66 823 VAL A N 1
ATOM 6146 C CA . VAL B 2 803 ? -37.929 -15.438 -6.781 1.00 181.09 823 VAL A CA 1
ATOM 6147 C C . VAL B 2 803 ? -36.606 -16.021 -7.270 1.00 183.52 823 VAL A C 1
ATOM 6148 O O . VAL B 2 803 ? -35.973 -15.464 -8.167 1.00 189.01 823 VAL A O 1
ATOM 6152 N N . ASN B 2 804 ? -36.177 -17.148 -6.705 1.00 182.24 824 ASN A N 1
ATOM 6153 C CA . ASN B 2 804 ? -34.945 -17.818 -7.122 1.00 181.44 824 ASN A CA 1
ATOM 6154 C C . ASN B 2 804 ? -35.178 -19.320 -7.099 1.00 184.64 824 ASN A C 1
ATOM 6155 O O . ASN B 2 804 ? -35.105 -19.949 -6.031 1.00 186.90 824 ASN A O 1
ATOM 6160 N N . PRO B 2 805 ? -35.472 -19.935 -8.244 1.00 180.71 825 PRO A N 1
ATOM 6161 C CA . PRO B 2 805 ? -35.620 -21.394 -8.241 1.00 184.22 825 PRO A CA 1
ATOM 6162 C C . PRO B 2 805 ? -34.293 -22.131 -8.219 1.00 186.91 825 PRO A C 1
ATOM 6163 O O . PRO B 2 805 ? -34.284 -23.317 -7.876 1.00 188.00 825 PRO A O 1
ATOM 6167 N N . SER B 2 806 ? -33.179 -21.465 -8.547 1.00 186.34 826 SER A N 1
ATOM 6168 C CA . SER B 2 806 ? -31.906 -22.165 -8.730 1.00 185.59 826 SER A CA 1
ATOM 6169 C C . SER B 2 806 ? -31.437 -22.813 -7.433 1.00 186.65 826 SER A C 1
ATOM 6170 O O . SER B 2 806 ? -30.930 -23.948 -7.428 1.00 185.72 826 SER A O 1
ATOM 6173 N N . GLY B 2 807 ? -31.569 -22.081 -6.322 1.00 186.20 827 GLY A N 1
ATOM 6174 C CA . GLY B 2 807 ? -31.142 -22.570 -5.026 1.00 191.19 827 GLY A CA 1
ATOM 6175 C C . GLY B 2 807 ? -31.856 -23.824 -4.583 1.00 193.53 827 GLY A C 1
ATOM 6176 O O . GLY B 2 807 ? -31.372 -24.521 -3.684 1.00 195.72 827 GLY A O 1
ATOM 6177 N N . VAL B 2 808 ? -32.997 -24.127 -5.189 1.00 194.92 828 VAL A N 1
ATOM 6178 C CA . VAL B 2 808 ? -33.683 -25.387 -4.964 1.00 193.68 828 VAL A CA 1
ATOM 6179 C C . VAL B 2 808 ? -33.358 -26.399 -6.054 1.00 193.78 828 VAL A C 1
ATOM 6180 O O . VAL B 2 808 ? -33.108 -27.567 -5.757 1.00 192.90 828 VAL A O 1
ATOM 6184 N N . ILE B 2 809 ? -33.296 -25.945 -7.310 1.00 192.85 829 ILE A N 1
ATOM 6185 C CA . ILE B 2 809 ? -32.927 -26.811 -8.428 1.00 192.08 829 ILE A CA 1
ATOM 6186 C C . ILE B 2 809 ? -31.657 -27.590 -8.111 1.00 195.61 829 ILE A C 1
ATOM 6187 O O . ILE B 2 809 ? -31.511 -28.756 -8.501 1.00 188.63 829 ILE A O 1
ATOM 6192 N N . GLN B 2 810 ? -30.725 -26.963 -7.385 1.00 199.87 830 GLN A N 1
ATOM 6193 C CA . GLN B 2 810 ? -29.515 -27.672 -6.963 1.00 199.23 830 GLN A CA 1
ATOM 6194 C C . GLN B 2 810 ? -29.814 -28.990 -6.243 1.00 199.85 830 GLN A C 1
ATOM 6195 O O . GLN B 2 810 ? -29.062 -29.962 -6.391 1.00 199.18 830 GLN A O 1
ATOM 6201 N N . ASP B 2 811 ? -30.913 -29.053 -5.478 1.00 199.53 831 ASP A N 1
ATOM 6202 C CA . ASP B 2 811 ? -31.103 -30.132 -4.514 1.00 201.68 831 ASP A CA 1
ATOM 6203 C C . ASP B 2 811 ? -32.523 -30.696 -4.516 1.00 196.67 831 ASP A C 1
ATOM 6204 O O . ASP B 2 811 ? -32.904 -31.383 -3.560 1.00 192.23 831 ASP A O 1
ATOM 6209 N N . PHE B 2 812 ? -33.292 -30.430 -5.572 1.00 194.94 832 PHE A N 1
ATOM 6210 C CA . PHE B 2 812 ? -34.745 -30.588 -5.625 1.00 188.12 832 PHE A CA 1
ATOM 6211 C C . PHE B 2 812 ? -35.274 -31.921 -5.084 1.00 183.66 832 PHE A C 1
ATOM 6212 O O . PHE B 2 812 ? -36.457 -32.005 -4.729 1.00 185.12 832 PHE A O 1
ATOM 6220 N N . ILE B 2 813 ? -34.439 -32.958 -4.993 1.00 186.28 833 ILE A N 1
ATOM 6221 C CA . ILE B 2 813 ? -34.924 -34.245 -4.492 1.00 186.59 833 ILE A CA 1
ATOM 6222 C C . ILE B 2 813 ? -35.320 -34.142 -3.021 1.00 182.58 833 ILE A C 1
ATOM 6223 O O . ILE B 2 813 ? -36.304 -34.755 -2.581 1.00 178.05 833 ILE A O 1
ATOM 6228 N N . PHE B 2 814 ? -34.572 -33.364 -2.236 1.00 182.48 834 PHE A N 1
ATOM 6229 C CA . PHE B 2 814 ? -34.909 -33.223 -0.825 1.00 179.01 834 PHE A CA 1
ATOM 6230 C C . PHE B 2 814 ? -36.176 -32.403 -0.636 1.00 174.91 834 PHE A C 1
ATOM 6231 O O . PHE B 2 814 ? -36.947 -32.661 0.294 1.00 174.63 834 PHE A O 1
ATOM 6239 N N . PHE B 2 815 ? -36.418 -31.431 -1.517 1.00 173.30 835 PHE A N 1
ATOM 6240 C CA . PHE B 2 815 ? -37.683 -30.703 -1.482 1.00 169.97 835 PHE A CA 1
ATOM 6241 C C . PHE B 2 815 ? -38.847 -31.622 -1.831 1.00 173.88 835 PHE A C 1
ATOM 6242 O O . PHE B 2 815 ? -39.931 -31.506 -1.248 1.00 168.84 835 PHE A O 1
ATOM 6250 N N . CYS B 2 816 ? -38.643 -32.540 -2.781 1.00 177.98 836 CYS A N 1
ATOM 6251 C CA . CYS B 2 816 ? -39.680 -33.528 -3.078 1.00 171.59 836 CYS A CA 1
ATOM 6252 C C . CYS B 2 816 ? -39.933 -34.435 -1.878 1.00 169.95 836 CYS A C 1
ATOM 6253 O O . CYS B 2 816 ? -41.087 -34.735 -1.544 1.00 171.24 836 CYS A O 1
ATOM 6256 N N . ASP B 2 817 ? -38.865 -34.871 -1.209 1.00 167.20 837 ASP A N 1
ATOM 6257 C CA . ASP B 2 817 ? -39.025 -35.671 0.002 1.00 166.79 837 ASP A CA 1
ATOM 6258 C C . ASP B 2 817 ? -39.798 -34.917 1.080 1.00 161.68 837 ASP A C 1
ATOM 6259 O O . ASP B 2 817 ? -40.663 -35.494 1.750 1.00 160.89 837 ASP A O 1
ATOM 6264 N N . ALA B 2 818 ? -39.494 -33.633 1.268 1.00 162.72 838 ALA A N 1
ATOM 6265 C CA . ALA B 2 818 ? -40.155 -32.853 2.312 1.00 161.95 838 ALA A CA 1
ATOM 6266 C C . ALA B 2 818 ? -41.616 -32.581 1.977 1.00 159.32 838 ALA A C 1
ATOM 6267 O O . ALA B 2 818 ? -42.480 -32.631 2.860 1.00 158.60 838 ALA A O 1
ATOM 6269 N N . VAL B 2 819 ? -41.908 -32.260 0.716 1.00 158.64 839 VAL A N 1
ATOM 6270 C CA . VAL B 2 819 ? -43.295 -32.082 0.299 1.00 159.57 839 VAL A CA 1
ATOM 6271 C C . VAL B 2 819 ? -44.059 -33.391 0.459 1.00 158.79 839 VAL A C 1
ATOM 6272 O O . VAL B 2 819 ? -45.249 -33.401 0.803 1.00 154.24 839 VAL A O 1
ATOM 6276 N N . ALA B 2 820 ? -43.381 -34.519 0.232 1.00 158.39 840 ALA A N 1
ATOM 6277 C CA . ALA B 2 820 ? -44.008 -35.821 0.436 1.00 159.78 840 ALA A CA 1
ATOM 6278 C C . ALA B 2 820 ? -44.328 -36.087 1.898 1.00 160.65 840 ALA A C 1
ATOM 6279 O O . ALA B 2 820 ? -45.156 -36.956 2.193 1.00 160.58 840 ALA A O 1
ATOM 6281 N N . SER B 2 821 ? -43.675 -35.379 2.817 1.00 162.63 841 SER A N 1
ATOM 6282 C CA . SER B 2 821 ? -44.006 -35.525 4.225 1.00 159.67 841 SER A CA 1
ATOM 6283 C C . SER B 2 821 ? -45.336 -34.880 4.578 1.00 148.01 841 SER A C 1
ATOM 6284 O O . SER B 2 821 ? -45.866 -35.151 5.660 1.00 142.94 841 SER A O 1
ATOM 6287 N N . TRP B 2 822 ? -45.882 -34.043 3.702 1.00 143.55 842 TRP A N 1
ATOM 6288 C CA . TRP B 2 822 ? -47.213 -33.495 3.921 1.00 148.65 842 TRP A CA 1
ATOM 6289 C C . TRP B 2 822 ? -48.277 -34.559 3.707 1.00 145.44 842 TRP A C 1
ATOM 6290 O O . TRP B 2 822 ? -48.247 -35.305 2.721 1.00 147.35 842 TRP A O 1
ATOM 6301 N N . ILE B 2 823 ? -49.214 -34.628 4.644 1.00 147.32 843 ILE A N 1
ATOM 6302 C CA . ILE B 2 823 ? -50.332 -35.549 4.555 1.00 150.22 843 ILE A CA 1
ATOM 6303 C C . ILE B 2 823 ? -51.602 -34.837 4.114 1.00 151.07 843 ILE A C 1
ATOM 6304 O O . ILE B 2 823 ? -52.361 -35.362 3.299 1.00 150.66 843 ILE A O 1
ATOM 6309 N N . ASN B 2 824 ? -51.834 -33.633 4.637 1.00 151.50 844 ASN A N 1
ATOM 6310 C CA . ASN B 2 824 ? -53.104 -32.931 4.457 1.00 155.37 844 ASN A CA 1
ATOM 6311 C C . ASN B 2 824 ? -52.842 -31.433 4.365 1.00 152.45 844 ASN A C 1
ATOM 6312 O O . ASN B 2 824 ? -53.213 -30.664 5.258 1.00 155.67 844 ASN A O 1
ATOM 6317 N N . PRO B 2 825 ? -52.207 -30.979 3.286 1.00 149.24 845 PRO A N 1
ATOM 6318 C CA . PRO B 2 825 ? -51.881 -29.555 3.176 1.00 148.78 845 PRO A CA 1
ATOM 6319 C C . PRO B 2 825 ? -53.088 -28.730 2.762 1.00 154.90 845 PRO A C 1
ATOM 6320 O O . PRO B 2 825 ? -54.064 -29.236 2.208 1.00 158.21 845 PRO A O 1
ATOM 6324 N N . LYS B 2 826 ? -52.998 -27.434 3.050 1.00 152.59 846 LYS A N 1
ATOM 6325 C CA . LYS B 2 826 ? -54.019 -26.493 2.612 1.00 151.09 846 LYS A CA 1
ATOM 6326 C C . LYS B 2 826 ? -54.108 -26.494 1.088 1.00 153.86 846 LYS A C 1
ATOM 6327 O O . LYS B 2 826 ? -53.126 -26.760 0.391 1.00 156.65 846 LYS A O 1
ATOM 6333 N N . ASP B 2 827 ? -55.303 -26.187 0.571 1.00 152.45 847 ASP A N 1
ATOM 6334 C CA . ASP B 2 827 ? -55.530 -26.286 -0.870 1.00 156.77 847 ASP A CA 1
ATOM 6335 C C . ASP B 2 827 ? -54.589 -25.382 -1.655 1.00 165.03 847 ASP A C 1
ATOM 6336 O O . ASP B 2 827 ? -54.051 -25.789 -2.690 1.00 166.21 847 ASP A O 1
ATOM 6341 N N . ASP B 2 828 ? -54.387 -24.145 -1.193 1.00 167.16 848 ASP A N 1
ATOM 6342 C CA . ASP B 2 828 ? -53.522 -23.224 -1.926 1.00 161.81 848 ASP A CA 1
ATOM 6343 C C . ASP B 2 828 ? -52.051 -23.626 -1.808 1.00 160.68 848 ASP A C 1
ATOM 6344 O O . ASP B 2 828 ? -51.283 -23.475 -2.765 1.00 158.38 848 ASP A O 1
ATOM 6349 N N . LEU B 2 829 ? -51.642 -24.162 -0.653 1.00 156.70 849 LEU A N 1
ATOM 6350 C CA . LEU B 2 829 ? -50.295 -24.721 -0.543 1.00 152.11 849 LEU A CA 1
ATOM 6351 C C . LEU B 2 829 ? -50.126 -25.925 -1.462 1.00 155.12 849 LEU A C 1
ATOM 6352 O O . LEU B 2 829 ? -49.045 -26.151 -2.022 1.00 155.28 849 LEU A O 1
ATOM 6357 N N . ARG B 2 830 ? -51.190 -26.711 -1.625 1.00 156.73 850 ARG A N 1
ATOM 6358 C CA . ARG B 2 830 ? -51.141 -27.854 -2.528 1.00 162.46 850 ARG A CA 1
ATOM 6359 C C . ARG B 2 830 ? -51.033 -27.389 -3.978 1.00 161.90 850 ARG A C 1
ATOM 6360 O O . ARG B 2 830 ? -50.284 -27.974 -4.770 1.00 165.61 850 ARG A O 1
ATOM 6368 N N . ASP B 2 831 ? -51.728 -26.300 -4.325 1.00 162.24 851 ASP A N 1
ATOM 6369 C CA . ASP B 2 831 ? -51.555 -25.694 -5.643 1.00 169.85 851 ASP A CA 1
ATOM 6370 C C . ASP B 2 831 ? -50.131 -25.191 -5.840 1.00 167.91 851 ASP A C 1
ATOM 6371 O O . ASP B 2 831 ? -49.576 -25.293 -6.939 1.00 168.98 851 ASP A O 1
ATOM 6376 N N . MET B 2 832 ? -49.533 -24.620 -4.791 1.00 165.38 852 MET A N 1
ATOM 6377 C CA . MET B 2 832 ? -48.168 -24.112 -4.901 1.00 164.45 852 MET A CA 1
ATOM 6378 C C . MET B 2 832 ? -47.172 -25.248 -5.102 1.00 164.10 852 MET A C 1
ATOM 6379 O O . MET B 2 832 ? -46.245 -25.135 -5.914 1.00 164.86 852 MET A O 1
ATOM 6384 N N . PHE B 2 833 ? -47.341 -26.347 -4.362 1.00 159.93 853 PHE A N 1
ATOM 6385 C CA . PHE B 2 833 ? -46.527 -27.534 -4.609 1.00 157.51 853 PHE A CA 1
ATOM 6386 C C . PHE B 2 833 ? -46.707 -28.039 -6.035 1.00 163.11 853 PHE A C 1
ATOM 6387 O O . PHE B 2 833 ? -45.732 -28.417 -6.693 1.00 164.92 853 PHE A O 1
ATOM 6395 N N . CYS B 2 834 ? -47.950 -28.063 -6.529 1.00 165.84 854 CYS A N 1
ATOM 6396 C CA . CYS B 2 834 ? -48.188 -28.492 -7.907 1.00 167.76 854 CYS A CA 1
ATOM 6397 C C . CYS B 2 834 ? -47.474 -27.584 -8.899 1.00 171.75 854 CYS A C 1
ATOM 6398 O O . CYS B 2 834 ? -46.872 -28.057 -9.870 1.00 173.30 854 CYS A O 1
ATOM 6401 N N . LYS B 2 835 ? -47.543 -26.271 -8.677 1.00 169.33 855 LYS A N 1
ATOM 6402 C CA . LYS B 2 835 ? -46.940 -25.326 -9.612 1.00 166.12 855 LYS A CA 1
ATOM 6403 C C . LYS B 2 835 ? -45.422 -25.438 -9.600 1.00 167.77 855 LYS A C 1
ATOM 6404 O O . LYS B 2 835 ? -44.781 -25.360 -10.654 1.00 166.84 855 LYS A O 1
ATOM 6410 N N . ILE B 2 836 ? -44.831 -25.639 -8.422 1.00 165.73 856 ILE A N 1
ATOM 6411 C CA . ILE B 2 836 ? -43.386 -25.832 -8.348 1.00 162.82 856 ILE A CA 1
ATOM 6412 C C . ILE B 2 836 ? -42.985 -27.127 -9.039 1.00 168.55 856 ILE A C 1
ATOM 6413 O O . ILE B 2 836 ? -42.058 -27.150 -9.856 1.00 175.83 856 ILE A O 1
ATOM 6418 N N . LEU B 2 837 ? -43.677 -28.224 -8.726 1.00 168.01 857 LEU A N 1
ATOM 6419 C CA . LEU B 2 837 ? -43.275 -29.529 -9.241 1.00 168.86 857 LEU A CA 1
ATOM 6420 C C . LEU B 2 837 ? -43.444 -29.603 -10.756 1.00 176.06 857 LEU A C 1
ATOM 6421 O O . LEU B 2 837 ? -42.558 -30.096 -11.464 1.00 175.09 857 LEU A O 1
ATOM 6426 N N . HIS B 2 838 ? -44.583 -29.120 -11.270 1.00 180.53 858 HIS A N 1
ATOM 6427 C CA . HIS B 2 838 ? -44.814 -29.103 -12.711 1.00 185.71 858 HIS A CA 1
ATOM 6428 C C . HIS B 2 838 ? -43.893 -28.109 -13.413 1.00 185.33 858 HIS A C 1
ATOM 6429 O O . HIS B 2 838 ? -43.363 -28.406 -14.491 1.00 189.01 858 HIS A O 1
ATOM 6436 N N . GLY B 2 839 ? -43.706 -26.918 -12.832 1.00 174.22 859 GLY A N 1
ATOM 6437 C CA . GLY B 2 839 ? -42.808 -25.944 -13.430 1.00 176.44 859 GLY A CA 1
ATOM 6438 C C . GLY B 2 839 ? -41.386 -26.457 -13.550 1.00 183.74 859 GLY A C 1
ATOM 6439 O O . GLY B 2 839 ? -40.697 -26.180 -14.536 1.00 185.54 859 GLY A O 1
ATOM 6440 N N . PHE B 2 840 ? -40.931 -27.226 -12.553 1.00 185.60 860 PHE A N 1
ATOM 6441 C CA . PHE B 2 840 ? -39.591 -27.805 -12.612 1.00 184.97 860 PHE A CA 1
ATOM 6442 C C . PHE B 2 840 ? -39.556 -29.056 -13.480 1.00 176.42 860 PHE A C 1
ATOM 6443 O O . PHE B 2 840 ? -38.511 -29.365 -14.059 1.00 173.77 860 PHE A O 1
ATOM 6451 N N . LYS B 2 841 ? -40.678 -29.773 -13.596 1.00 177.34 861 LYS A N 1
ATOM 6452 C CA . LYS B 2 841 ? -40.748 -30.895 -14.527 1.00 180.09 861 LYS A CA 1
ATOM 6453 C C . LYS B 2 841 ? -40.654 -30.421 -15.973 1.00 181.14 861 LYS A C 1
ATOM 6454 O O . LYS B 2 841 ? -39.924 -31.005 -16.782 1.00 182.26 861 LYS A O 1
ATOM 6460 N N . ASN B 2 842 ? -41.404 -29.372 -16.324 1.00 181.52 862 ASN A N 1
ATOM 6461 C CA . ASN B 2 842 ? -41.355 -28.859 -17.690 1.00 180.86 862 ASN A CA 1
ATOM 6462 C C . ASN B 2 842 ? -40.000 -28.228 -17.998 1.00 177.70 862 ASN A C 1
ATOM 6463 O O . ASN B 2 842 ? -39.582 -28.197 -19.161 1.00 171.53 862 ASN A O 1
ATOM 6468 N N . GLN B 2 843 ? -39.304 -27.728 -16.973 1.00 177.25 863 GLN A N 1
ATOM 6469 C CA . GLN B 2 843 ? -37.939 -27.237 -17.147 1.00 174.57 863 GLN A CA 1
ATOM 6470 C C . GLN B 2 843 ? -36.950 -28.366 -17.419 1.00 174.94 863 GLN A C 1
ATOM 6471 O O . GLN B 2 843 ? -35.943 -28.152 -18.102 1.00 172.48 863 GLN A O 1
ATOM 6477 N N . VAL B 2 844 ? -37.189 -29.561 -16.882 1.00 175.87 864 VAL A N 1
ATOM 6478 C CA . VAL B 2 844 ? -36.153 -30.582 -16.956 1.00 173.89 864 VAL A CA 1
ATOM 6479 C C . VAL B 2 844 ? -36.420 -31.535 -18.116 1.00 174.52 864 VAL A C 1
ATOM 6480 O O . VAL B 2 844 ? -35.480 -32.149 -18.630 1.00 177.50 864 VAL A O 1
ATOM 6484 N N . GLY B 2 845 ? -37.663 -31.644 -18.567 1.00 173.29 865 GLY A N 1
ATOM 6485 C CA . GLY B 2 845 ? -38.008 -32.546 -19.642 1.00 177.56 865 GLY A CA 1
ATOM 6486 C C . GLY B 2 845 ? -38.493 -33.890 -19.129 1.00 189.06 865 GLY A C 1
ATOM 6487 O O . GLY B 2 845 ? -38.189 -34.314 -18.016 1.00 191.21 865 GLY A O 1
ATOM 6488 N N . ASP B 2 846 ? -39.265 -34.577 -19.978 1.00 192.46 866 ASP A N 1
ATOM 6489 C CA . ASP B 2 846 ? -39.902 -35.821 -19.550 1.00 194.95 866 ASP A CA 1
ATOM 6490 C C . ASP B 2 846 ? -38.883 -36.912 -19.242 1.00 196.51 866 ASP A C 1
ATOM 6491 O O . ASP B 2 846 ? -38.945 -37.532 -18.179 1.00 196.90 866 ASP A O 1
ATOM 6496 N N . GLU B 2 847 ? -37.962 -37.191 -20.168 1.00 198.33 867 GLU A N 1
ATOM 6497 C CA . GLU B 2 847 ? -37.000 -38.270 -19.943 1.00 200.93 867 GLU A CA 1
ATOM 6498 C C . GLU B 2 847 ? -36.044 -37.956 -18.791 1.00 202.68 867 GLU A C 1
ATOM 6499 O O . GLU B 2 847 ?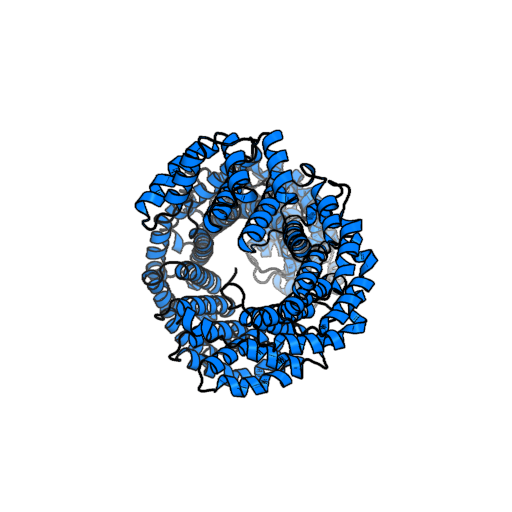 -35.705 -38.849 -17.994 1.00 201.81 867 GLU A O 1
ATOM 6505 N N . ASN B 2 848 ? -35.625 -36.694 -18.667 1.00 202.85 868 ASN A N 1
ATOM 6506 C CA . ASN B 2 848 ? -34.809 -36.300 -17.524 1.00 201.29 868 ASN A CA 1
ATOM 6507 C C . ASN B 2 848 ? -35.576 -36.443 -16.213 1.00 201.54 868 ASN A C 1
ATOM 6508 O O . ASN B 2 848 ? -35.020 -36.913 -15.216 1.00 202.82 868 ASN A O 1
ATOM 6513 N N . TRP B 2 849 ? -36.853 -36.035 -16.189 1.00 197.18 869 TRP A N 1
ATOM 6514 C CA . TRP B 2 849 ? -37.675 -36.243 -14.996 1.00 195.91 869 TRP A CA 1
ATOM 6515 C C . TRP B 2 849 ? -37.847 -37.725 -14.682 1.00 197.31 869 TRP A C 1
ATOM 6516 O O . TRP B 2 849 ? -37.921 -38.109 -13.508 1.00 194.16 869 TRP A O 1
ATOM 6527 N N . ARG B 2 850 ? -37.963 -38.558 -15.719 1.00 199.66 870 ARG A N 1
ATOM 6528 C CA . ARG B 2 850 ? -37.985 -40.008 -15.553 1.00 199.95 870 ARG A CA 1
ATOM 6529 C C . ARG B 2 850 ? -36.765 -40.485 -14.781 1.00 200.51 870 ARG A C 1
ATOM 6530 O O . ARG B 2 850 ? -36.887 -41.154 -13.748 1.00 200.93 870 ARG A O 1
ATOM 6538 N N . ARG B 2 851 ? -35.572 -40.144 -15.276 1.00 200.13 871 ARG A N 1
ATOM 6539 C CA . ARG B 2 851 ? -34.343 -40.543 -14.589 1.00 198.36 871 ARG A CA 1
ATOM 6540 C C . ARG B 2 851 ? -34.252 -39.943 -13.188 1.00 198.06 871 ARG A C 1
ATOM 6541 O O . ARG B 2 851 ? -33.730 -40.583 -12.267 1.00 192.59 871 ARG A O 1
ATOM 6549 N N . PHE B 2 852 ? -34.762 -38.719 -13.010 1.00 200.64 872 PHE A N 1
ATOM 6550 C CA . PHE B 2 852 ? -34.712 -38.023 -11.727 1.00 202.36 872 PHE A CA 1
ATOM 6551 C C . PHE B 2 852 ? -35.630 -38.642 -10.680 1.00 201.14 872 PHE A C 1
ATOM 6552 O O . PHE B 2 852 ? -35.379 -38.475 -9.481 1.00 200.67 872 PHE A O 1
ATOM 6560 N N . SER B 2 853 ? -36.672 -39.357 -11.106 1.00 200.16 873 SER A N 1
ATOM 6561 C CA . SER B 2 853 ? -37.636 -39.979 -10.211 1.00 198.33 873 SER A CA 1
ATOM 6562 C C . SER B 2 853 ? -37.521 -41.496 -10.160 1.00 194.63 873 SER A C 1
ATOM 6563 O O . SER B 2 853 ? -38.256 -42.127 -9.393 1.00 191.10 873 SER A O 1
ATOM 6566 N N . ASP B 2 854 ? -36.630 -42.097 -10.956 1.00 195.19 874 ASP A N 1
ATOM 6567 C CA . ASP B 2 854 ? -36.552 -43.556 -11.022 1.00 198.17 874 ASP A CA 1
ATOM 6568 C C . ASP B 2 854 ? -36.207 -44.181 -9.677 1.00 199.80 874 ASP A C 1
ATOM 6569 O O . ASP B 2 854 ? -36.684 -45.278 -9.365 1.00 195.36 874 ASP A O 1
ATOM 6574 N N . GLN B 2 855 ? -35.387 -43.509 -8.872 1.00 203.44 875 GLN A N 1
ATOM 6575 C CA . GLN B 2 855 ? -34.909 -44.063 -7.613 1.00 202.48 875 GLN A CA 1
ATOM 6576 C C . GLN B 2 855 ? -35.583 -43.441 -6.390 1.00 199.21 875 GLN A C 1
ATOM 6577 O O . GLN B 2 855 ? -35.050 -43.543 -5.280 1.00 199.06 875 GLN A O 1
ATOM 6583 N N . PHE B 2 856 ? -36.739 -42.802 -6.571 1.00 190.86 876 PHE A N 1
ATOM 6584 C CA . PHE B 2 856 ? -37.607 -42.526 -5.434 1.00 183.07 876 PHE A CA 1
ATOM 6585 C C . PHE B 2 856 ? -37.999 -43.844 -4.769 1.00 190.92 876 PHE A C 1
ATOM 6586 O O . PHE B 2 856 ? -38.222 -44.843 -5.462 1.00 197.50 876 PHE A O 1
ATOM 6594 N N . PRO B 2 857 ? -38.087 -43.892 -3.441 1.00 187.84 877 PRO A N 1
ATOM 6595 C CA . PRO B 2 857 ? -38.756 -45.028 -2.802 1.00 181.66 877 PRO A CA 1
ATOM 6596 C C . PRO B 2 857 ? -40.237 -45.000 -3.132 1.00 176.68 877 PRO A C 1
ATOM 6597 O O . PRO B 2 857 ? -40.806 -43.947 -3.427 1.00 175.50 877 PRO A O 1
ATOM 6601 N N . LEU B 2 858 ? -40.859 -46.181 -3.084 1.00 180.08 878 LEU A N 1
ATOM 6602 C CA . LEU B 2 858 ? -42.227 -46.329 -3.584 1.00 180.77 878 LEU A CA 1
ATOM 6603 C C . LEU B 2 858 ? -43.225 -45.393 -2.910 1.00 174.67 878 LEU A C 1
ATOM 6604 O O . LEU B 2 858 ? -44.028 -44.769 -3.628 1.00 169.86 878 LEU A O 1
ATOM 6609 N N . PRO B 2 859 ? -43.259 -45.254 -1.577 1.00 174.44 879 PRO A N 1
ATOM 6610 C CA . PRO B 2 859 ? -44.214 -44.296 -0.991 1.00 170.65 879 PRO A CA 1
ATOM 6611 C C . PRO B 2 859 ? -44.005 -42.873 -1.483 1.00 171.96 879 PRO A C 1
ATOM 6612 O O . PRO B 2 859 ? -44.984 -42.198 -1.820 1.00 166.17 879 PRO A O 1
ATOM 6616 N N . LEU B 2 860 ? -42.754 -42.410 -1.563 1.00 178.88 880 LEU A N 1
ATOM 6617 C CA . LEU B 2 860 ? -42.466 -41.082 -2.103 1.00 179.47 880 LEU A CA 1
ATOM 6618 C C . LEU B 2 860 ? -42.986 -40.931 -3.529 1.00 175.51 880 LEU A C 1
ATOM 6619 O O . LEU B 2 860 ? -43.784 -40.030 -3.823 1.00 169.25 880 LEU A O 1
ATOM 6624 N N . LYS B 2 861 ? -42.493 -41.778 -4.442 1.00 180.55 881 LYS A N 1
ATOM 6625 C CA . LYS B 2 861 ? -42.920 -41.724 -5.838 1.00 175.20 881 LYS A CA 1
ATOM 6626 C C . LYS B 2 861 ? -44.429 -41.687 -5.948 1.00 165.55 881 LYS A C 1
ATOM 6627 O O . LYS B 2 861 ? -44.994 -40.859 -6.667 1.00 162.50 881 LYS A O 1
ATOM 6633 N N . GLU B 2 862 ? -45.101 -42.553 -5.200 1.00 165.76 882 GLU A N 1
ATOM 6634 C CA . GLU B 2 862 ? -46.513 -42.765 -5.452 1.00 162.82 882 GLU A CA 1
ATOM 6635 C C . GLU B 2 862 ? -47.366 -41.674 -4.814 1.00 160.16 882 GLU A C 1
ATOM 6636 O O . GLU B 2 862 ? -48.348 -41.230 -5.419 1.00 153.38 882 GLU A O 1
ATOM 6642 N N . ARG B 2 863 ? -47.010 -41.215 -3.608 1.00 162.68 883 ARG A N 1
ATOM 6643 C CA . ARG B 2 863 ? -47.712 -40.073 -3.029 1.00 158.55 883 ARG A CA 1
ATOM 6644 C C . ARG B 2 863 ? -47.532 -38.835 -3.891 1.00 157.60 883 ARG A C 1
ATOM 6645 O O . ARG B 2 863 ? -48.503 -38.138 -4.207 1.00 159.57 883 ARG A O 1
ATOM 6653 N N . LEU B 2 864 ? -46.286 -38.532 -4.263 1.00 160.75 884 LEU A N 1
ATOM 6654 C CA . LEU B 2 864 ? -46.028 -37.364 -5.094 1.00 161.52 884 LEU A CA 1
ATOM 6655 C C . LEU B 2 864 ? -46.813 -37.452 -6.396 1.00 162.02 884 LEU A C 1
ATOM 6656 O O . LEU B 2 864 ? -47.509 -36.501 -6.783 1.00 161.13 884 LEU A O 1
ATOM 6661 N N . ALA B 2 865 ? -46.773 -38.622 -7.041 1.00 164.29 885 ALA A N 1
ATOM 6662 C CA . ALA B 2 865 ? -47.480 -38.838 -8.296 1.00 164.73 885 ALA A CA 1
ATOM 6663 C C . ALA B 2 865 ? -48.984 -38.624 -8.146 1.00 164.55 885 ALA A C 1
ATOM 6664 O O . ALA B 2 865 ? -49.590 -37.853 -8.898 1.00 171.14 885 ALA A O 1
ATOM 6666 N N . ALA B 2 866 ? -49.610 -39.302 -7.177 1.00 154.79 886 ALA A N 1
ATOM 6667 C CA . ALA B 2 866 ? -51.064 -39.224 -7.058 1.00 151.59 886 ALA A CA 1
ATOM 6668 C C . ALA B 2 866 ? -51.537 -37.854 -6.583 1.00 156.35 886 ALA A C 1
ATOM 6669 O O . ALA B 2 866 ? -52.621 -37.406 -6.978 1.00 147.75 886 ALA A O 1
ATOM 6671 N N . PHE B 2 867 ? -50.739 -37.163 -5.767 1.00 160.40 887 PHE A N 1
ATOM 6672 C CA . PHE B 2 867 ? -51.204 -35.971 -5.077 1.00 155.66 887 PHE A CA 1
ATOM 6673 C C . PHE B 2 867 ? -50.888 -34.693 -5.842 1.00 160.62 887 PHE A C 1
ATOM 6674 O O . PHE B 2 867 ? -51.557 -33.676 -5.621 1.00 163.26 887 PHE A O 1
ATOM 6682 N N . TYR B 2 868 ? -49.903 -34.715 -6.745 1.00 160.82 888 TYR A N 1
ATOM 6683 C CA . TYR B 2 868 ? -49.557 -33.515 -7.499 1.00 162.17 888 TYR A CA 1
ATOM 6684 C C . TYR B 2 868 ? -49.573 -33.723 -9.010 1.00 163.69 888 TYR A C 1
ATOM 6685 O O . TYR B 2 868 ? -49.147 -32.828 -9.748 1.00 171.27 888 TYR A O 1
ATOM 6694 N N . GLY B 2 869 ? -50.068 -34.861 -9.493 1.00 163.08 889 GLY A N 1
ATOM 6695 C CA . GLY B 2 869 ? -50.105 -35.110 -10.923 1.00 169.27 889 GLY A CA 1
ATOM 6696 C C . GLY B 2 869 ? -48.756 -35.437 -11.523 1.00 175.62 889 GLY A C 1
ATOM 6697 O O . GLY B 2 869 ? -48.492 -35.062 -12.672 1.00 177.47 889 GLY A O 1
ATOM 6698 N N . VAL B 2 870 ? -47.901 -36.136 -10.778 1.00 176.24 890 VAL A N 1
ATOM 6699 C CA . VAL B 2 870 ? -46.529 -36.440 -11.184 1.00 176.53 890 VAL A CA 1
ATOM 6700 C C . VAL B 2 870 ? -45.839 -35.163 -11.662 1.00 174.99 890 VAL A C 1
ATOM 6701 O O . VAL B 2 870 ? -45.631 -34.914 -12.850 1.00 177.56 890 VAL A O 1
#

B-factor: mean 145.59, std 23.76, range [81.11, 222.16]